Protein AF-0000000070205357 (afdb_homodimer)

Solvent-accessible surface area (backbone atoms only — not comparable to full-atom values): 42294 Å² total; per-residue (Å²): 128,81,68,62,71,69,51,49,53,54,52,51,48,58,74,44,39,67,60,43,33,73,62,55,82,49,47,62,53,30,38,43,30,28,28,77,50,29,61,72,49,72,34,50,72,67,51,38,53,50,56,66,66,51,91,62,54,57,46,55,46,28,45,51,50,53,55,54,43,72,71,39,74,90,61,45,64,56,55,50,38,51,21,22,47,76,59,64,29,55,73,57,25,59,71,41,44,67,52,50,48,48,46,49,51,46,44,53,56,55,59,53,46,63,68,68,62,79,52,68,73,89,44,71,68,51,46,56,50,51,71,67,52,74,55,45,57,36,66,63,83,35,68,67,47,40,49,55,69,65,33,62,82,55,19,52,66,51,35,47,66,53,27,19,48,28,40,36,38,43,39,40,59,44,80,56,100,51,75,63,46,64,30,48,65,54,42,49,53,48,47,50,52,51,44,41,53,46,28,30,50,74,44,82,46,69,50,41,34,35,69,48,46,53,52,51,51,50,50,57,44,66,36,73,70,39,58,72,27,40,34,41,36,39,37,42,36,25,46,26,55,70,35,26,38,39,19,26,44,98,41,67,39,46,44,32,53,59,49,55,52,55,20,37,92,70,10,57,53,46,53,99,26,47,36,40,37,38,39,44,34,32,30,68,92,68,88,70,68,73,84,69,63,60,33,34,23,48,36,64,46,54,48,73,46,46,55,25,30,36,37,35,33,39,45,45,53,85,42,60,53,66,56,42,68,85,71,13,43,51,56,59,52,33,45,50,49,39,49,25,69,37,27,39,79,38,34,51,69,60,42,49,23,49,29,21,30,31,44,43,60,39,62,52,96,83,45,61,45,54,46,28,30,36,37,37,32,18,35,42,44,40,50,48,51,37,15,53,56,48,50,81,81,68,73,78,77,73,63,72,76,70,85,64,86,126,127,82,68,62,72,68,51,48,54,54,53,50,47,58,75,42,39,67,61,44,34,73,61,54,80,49,48,61,54,29,38,43,31,28,29,76,49,29,60,72,50,71,32,50,73,67,52,39,52,53,56,66,64,49,91,62,53,59,46,56,47,28,47,52,50,54,55,56,44,72,72,41,74,89,61,43,63,55,54,50,37,49,22,21,48,78,57,65,30,54,73,57,25,59,72,39,42,66,54,46,43,48,46,49,51,46,42,54,56,54,58,51,48,64,68,69,63,81,53,69,71,89,43,70,68,51,47,58,50,52,70,67,54,72,55,45,55,36,65,63,75,36,68,66,46,39,50,53,69,65,33,64,83,55,20,52,67,51,35,45,68,52,26,18,47,29,41,37,39,42,39,39,57,42,79,56,99,51,75,64,47,65,29,48,65,53,41,49,52,49,46,50,54,50,45,42,55,46,27,29,50,74,44,80,46,68,49,41,35,35,69,49,47,52,51,51,50,50,51,57,44,66,36,72,72,39,59,71,26,39,34,40,38,40,37,40,36,26,47,29,58,67,35,26,39,37,21,27,44,99,40,67,41,46,46,30,54,58,49,54,50,55,21,39,91,71,10,56,52,47,52,99,26,48,37,40,36,38,39,44,30,33,28,68,92,67,87,70,70,72,80,72,62,57,33,30,23,43,37,65,50,55,48,71,46,47,55,25,30,35,38,36,33,40,38,46,51,84,42,58,52,67,58,42,67,84,70,14,44,50,57,60,52,34,45,50,49,39,49,24,70,35,27,41,79,38,34,52,69,60,42,48,23,49,27,19,30,30,44,42,61,40,61,52,95,85,44,62,44,52,49,30,32,35,38,35,32,18,35,42,45,40,50,48,53,37,14,53,53,49,49,81,81,72,73,82,78,75,65,75,76,66,89,65,84,126

Sequence (812 aa):
MHKHMDEGWKKDLSTNFSIIVKHVDDPDAVAEYLHYDCNPPVFTEEDVQWMKALDESTKNKTRKLLHKLTFKPNYPLVALYNAFKESGNTALRKCLVPHVESYYKAQKKDISKPIPDNKLPMTDQTWKEFHQVDAVTCQIDSAGLLKTYEDTNHNYKMTKETRGRAVIINNANFEEQKKRRHGSEKDVELLKKTLTQLHFDVKVYEDLTAVDIRKTLSEESQSDDLKSAECFILVVMSHGVISGINGTKDEVVKFDEFAKIFNPTKCTALKDKPKLFFFQSCRQKGEQGMDTSMEQRGRIQGVENNKDFLFSFATVEGFQSMCFDDTGAWFIQALCWVLKYDAHRLHILDMLTKVNALVSGMEEEGKSCYFVPECRGSLVKNVYFFPGVRGEPSSPLKNEKNGAVLMHKHMDEGWKKDLSTNFSIIVKHVDDPDAVAEYLHYDCNPPVFTEEDVQWMKALDESTKNKTRKLLHKLTFKPNYPLVALYNAFKESGNTALRKCLVPHVESYYKAQKKDISKPIPDNKLPMTDQTWKEFHQVDAVTCQIDSAGLLKTYEDTNHNYKMTKETRGRAVIINNANFEEQKKRRHGSEKDVELLKKTLTQLHFDVKVYEDLTAVDIRKTLSEESQSDDLKSAECFILVVMSHGVISGINGTKDEVVKFDEFAKIFNPTKCTALKDKPKLFFFQSCRQKGEQGMDTSMEQRGRIQGVENNKDFLFSFATVEGFQSMCFDDTGAWFIQALCWVLKYDAHRLHILDMLTKVNALVSGMEEEGKSCYFVPECRGSLVKNVYFFPGVRGEPSSPLKNEKNGAVL

pLDDT: mean 74.98, std 20.88, range [20.11, 98.56]

Foldseek 3Di:
DVPPLFCVLVVLCVVCVVVQLVQPDDVLLLQCCLPVFFVPRQAHPVRSVVLVPDPDDSSVSSNVSSVSSSPTGDRCLLSSLQSCLVSVVQVSNVSCLVVLVVSVVVVVVVLVPPPPPLADDPDPVVLVVLLVDFFDFARCSDPVNVCVQPCVVFEFHQFAQAQEAEEEEEEQAADDPDDGDAPQVSLVSSVVRLVVLLRHDYYYHYQFALVRVLVVLLCVLPDPRLLPHQEYEYEYAAAAAQQAHGGSYRDGDGLLSNLQSNACVNRVSQVVHAYEYEYHHFHDDPVPDDDPCNPHHRPVPPRDRQARYKYKYADDHPHGQDQDSHRGGLLSSLLSSLSRYPLNPDFDVVSLVSSQSHQQPDDDPNRRPPGGMDMDGRYPHTYRSNRRRHHRRRPNPPPVPPNDPD/DVPVLFCVLVVLCVVCVVVQLVQPDDLLLLQCCLPVFFVPRQAHPVRSVVLVPDPDDSSVSSNVSSVSSSPTGDNCLLSSLVSCLVSVVVVSNVSCLVVLVVSVVVVVVVLVPPPPPLADDPDPVVLVVLLVDFFDFARCSDPVNVCVQPCVVFEFHQFALAQEAEEEEEEQAADDPDDGDAPQVSLVSSVVRLVVLLRHDYYYHYQFALVRVLVVLLCVLPDPRLLPHQEYEYEYAAAAAQQAHGGSYRDGDGPLSNLQSNQCVNRVSQVVHAYEYEYHHFHDDPVPDDDPCNPHHCPVPPRDRQARYKYKYFDHHPHGQDQDSHRGGLLSSLLSSLSRYPLNPDFDVVSLVSSQSHQQPDDDPNRRPPDGMDMDGRYPHTYRSNRRRHHDDRPDDPPVPDPDPD

Structure (mmCIF, N/CA/C/O backbone):
data_AF-0000000070205357-model_v1
#
loop_
_entity.id
_entity.type
_entity.pdbx_description
1 polymer Caspase-7
#
loop_
_atom_site.group_PDB
_atom_site.id
_atom_site.type_symbol
_atom_site.label_atom_id
_atom_site.label_alt_id
_atom_site.label_comp_id
_atom_site.label_asym_id
_atom_site.label_entity_id
_atom_site.label_seq_id
_atom_site.pdbx_PDB_ins_code
_atom_site.Cartn_x
_atom_site.Cartn_y
_atom_site.Cartn_z
_atom_site.occupancy
_atom_site.B_iso_or_equiv
_atom_site.auth_seq_id
_atom_site.auth_comp_id
_atom_site.auth_asym_id
_atom_site.auth_atom_id
_atom_site.pdbx_PDB_model_num
ATOM 1 N N . MET A 1 1 ? 32.25 -8.961 -17.75 1 21.16 1 MET A N 1
ATOM 2 C CA . MET A 1 1 ? 32.688 -8.648 -16.375 1 21.16 1 MET A CA 1
ATOM 3 C C . MET A 1 1 ? 31.766 -9.32 -15.359 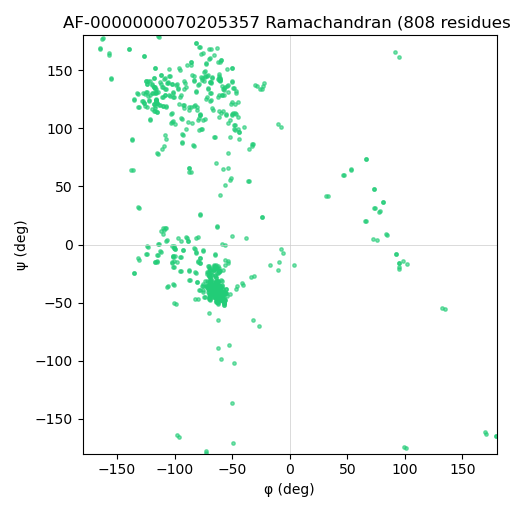1 21.16 1 MET A C 1
ATOM 5 O O . MET A 1 1 ? 31.922 -9.102 -14.156 1 21.16 1 MET A O 1
ATOM 9 N N . HIS A 1 2 ? 30.641 -9.844 -15.781 1 28.58 2 HIS A N 1
ATOM 10 C CA . HIS A 1 2 ? 29.672 -10.664 -15.055 1 28.58 2 HIS A CA 1
ATOM 11 C C . HIS A 1 2 ? 30.312 -11.961 -14.57 1 28.58 2 HIS A C 1
ATOM 13 O O . HIS A 1 2 ? 29.672 -12.734 -13.852 1 28.58 2 HIS A O 1
ATOM 19 N N . LYS A 1 3 ? 31.438 -12.422 -15.203 1 31.56 3 LYS A N 1
ATOM 20 C CA . LYS A 1 3 ? 32.125 -13.711 -15.203 1 31.56 3 LYS A CA 1
ATOM 21 C C . LYS A 1 3 ? 32.844 -13.961 -13.883 1 31.56 3 LYS A C 1
ATOM 23 O O . LYS A 1 3 ? 32.938 -15.109 -13.445 1 31.56 3 LYS A O 1
ATOM 28 N N . HIS A 1 4 ? 33.344 -13.016 -13.336 1 34.56 4 HIS A N 1
ATOM 29 C CA . HIS A 1 4 ? 34.344 -13.148 -12.281 1 34.56 4 HIS A CA 1
ATOM 30 C C . HIS A 1 4 ? 33.688 -13.281 -10.914 1 34.56 4 HIS A C 1
ATOM 32 O O . HIS A 1 4 ? 34.312 -13.68 -9.938 1 34.56 4 HIS A O 1
ATOM 38 N N . MET A 1 5 ? 32.5 -12.672 -10.727 1 39.59 5 MET A N 1
ATOM 39 C CA . MET A 1 5 ? 31.859 -12.758 -9.414 1 39.59 5 MET A CA 1
ATOM 40 C C . MET A 1 5 ? 31.406 -14.188 -9.133 1 39.59 5 MET A C 1
ATOM 42 O O . MET A 1 5 ? 31.172 -14.555 -7.977 1 39.59 5 MET A O 1
ATOM 46 N N . ASP A 1 6 ? 31.203 -14.969 -10.195 1 46.25 6 ASP A N 1
ATOM 47 C CA . ASP A 1 6 ? 30.75 -16.359 -10.297 1 46.25 6 ASP A CA 1
ATOM 48 C C . ASP A 1 6 ? 31.797 -17.312 -9.719 1 46.25 6 ASP A C 1
ATOM 50 O O . ASP A 1 6 ? 31.453 -18.406 -9.281 1 46.25 6 ASP A O 1
ATOM 54 N N . GLU A 1 7 ? 33 -16.828 -9.773 1 54.47 7 GLU A N 1
ATOM 55 C CA . GLU A 1 7 ? 34 -17.812 -9.375 1 54.47 7 GLU A CA 1
ATOM 56 C C . GLU A 1 7 ? 34.438 -17.594 -7.934 1 54.47 7 GLU A C 1
ATOM 58 O O . GLU A 1 7 ? 35.094 -18.453 -7.344 1 54.47 7 GLU A O 1
ATOM 63 N N . GLY A 1 8 ? 34.031 -16.5 -7.375 1 59.84 8 GLY A N 1
ATOM 64 C CA . GLY A 1 8 ? 34.5 -16.188 -6.035 1 59.84 8 GLY A CA 1
ATOM 65 C C . GLY A 1 8 ? 33.938 -17.109 -4.973 1 59.84 8 GLY A C 1
ATOM 66 O O . GLY A 1 8 ? 34.625 -17.453 -4.012 1 59.84 8 GLY A O 1
ATOM 67 N N . TRP A 1 9 ? 32.812 -17.578 -5.27 1 65.81 9 TRP A N 1
ATOM 68 C CA . TRP A 1 9 ? 32.219 -18.453 -4.273 1 65.81 9 TRP A CA 1
ATOM 69 C C . TRP A 1 9 ? 32.938 -19.797 -4.223 1 65.81 9 TRP A C 1
ATOM 71 O O . TRP A 1 9 ? 32.906 -20.469 -3.193 1 65.81 9 TRP A O 1
ATOM 81 N N . LYS A 1 10 ? 33.5 -20.078 -5.293 1 72.56 10 LYS A N 1
ATOM 82 C CA . LYS A 1 10 ? 34.281 -21.328 -5.301 1 72.56 10 LYS A CA 1
ATOM 83 C C . LYS A 1 10 ? 35.438 -21.25 -4.328 1 72.56 10 LYS A C 1
ATOM 85 O O . LYS A 1 10 ? 35.75 -22.234 -3.656 1 72.56 10 LYS A O 1
ATOM 90 N N . LYS A 1 11 ? 36 -20.047 -4.309 1 73.06 11 LYS A N 1
ATOM 91 C CA . LYS A 1 11 ? 37.062 -19.828 -3.34 1 73.06 11 LYS A CA 1
ATOM 92 C C . LYS A 1 11 ? 36.531 -19.891 -1.91 1 73.06 11 LYS A C 1
ATOM 94 O O . LYS A 1 11 ? 37.188 -20.453 -1.022 1 73.06 11 LYS A O 1
ATOM 99 N N . ASP A 1 12 ? 35.375 -19.391 -1.748 1 75.12 12 ASP A N 1
ATOM 100 C CA . ASP A 1 12 ? 34.75 -19.422 -0.431 1 75.12 12 ASP A CA 1
ATOM 101 C C . ASP A 1 12 ? 34.438 -20.844 0.011 1 75.12 12 ASP A C 1
ATOM 103 O O . ASP A 1 12 ? 34.656 -21.203 1.173 1 75.12 12 ASP A O 1
ATOM 107 N N . LEU A 1 13 ? 33.969 -21.609 -0.933 1 78.81 13 LEU A N 1
ATOM 108 C CA . LEU A 1 13 ? 33.719 -23.016 -0.648 1 78.81 13 LEU A CA 1
ATOM 109 C C . LEU A 1 13 ? 35 -23.781 -0.384 1 78.81 13 LEU A C 1
ATOM 111 O O . LEU A 1 13 ? 35.062 -24.609 0.527 1 78.81 13 LEU A O 1
ATOM 115 N N . SER A 1 14 ? 36.031 -23.391 -1.154 1 76.44 14 SER A N 1
ATOM 116 C CA . SER A 1 14 ? 37.312 -24.047 -1.022 1 76.44 14 SER A CA 1
ATOM 117 C C . SER A 1 14 ? 37.969 -23.766 0.335 1 76.44 14 SER A C 1
ATOM 119 O O . SER A 1 14 ? 38.531 -24.656 0.958 1 76.44 14 SER A O 1
ATOM 121 N N . THR A 1 15 ? 37.75 -22.547 0.776 1 76.75 15 THR A N 1
ATOM 122 C CA . THR A 1 15 ? 38.344 -22.141 2.047 1 76.75 15 THR A CA 1
ATOM 123 C C . THR A 1 15 ? 37.656 -22.859 3.211 1 76.75 15 THR A C 1
ATOM 125 O O . THR A 1 15 ? 38.281 -23.078 4.258 1 76.75 15 THR A O 1
ATOM 128 N N . ASN A 1 16 ? 36.469 -23.281 3.014 1 79.69 16 ASN A N 1
ATOM 129 C CA . ASN A 1 16 ? 35.688 -23.922 4.09 1 79.69 16 ASN A CA 1
ATOM 130 C C . ASN A 1 16 ? 35.5 -25.406 3.828 1 79.69 16 ASN A C 1
ATOM 132 O O . ASN A 1 16 ? 34.75 -26.062 4.562 1 79.69 16 ASN A O 1
ATOM 136 N N . PHE A 1 17 ? 36.188 -25.906 2.834 1 81.19 17 PHE A N 1
ATOM 137 C CA . PHE A 1 17 ? 35.969 -27.266 2.355 1 81.19 17 PHE A CA 1
ATOM 138 C C . PHE A 1 17 ? 36.281 -28.281 3.445 1 81.19 17 PHE A C 1
ATOM 140 O O . PHE A 1 17 ? 35.469 -29.141 3.76 1 81.19 17 PHE A O 1
ATOM 147 N N . SER A 1 18 ? 37.438 -28.109 4.062 1 79.06 18 SER A N 1
ATOM 148 C CA . SER A 1 18 ? 37.906 -29.078 5.047 1 79.06 18 SER A CA 1
ATOM 149 C C . SER A 1 18 ? 37 -29.094 6.27 1 79.06 18 SER A C 1
ATOM 151 O O . SER A 1 18 ? 36.688 -30.172 6.805 1 79.06 18 SER A O 1
ATOM 153 N N . ILE A 1 19 ? 36.562 -27.953 6.637 1 80.62 19 ILE A N 1
ATOM 154 C CA . ILE A 1 19 ? 35.75 -27.875 7.828 1 80.62 19 ILE A CA 1
ATOM 155 C C . ILE A 1 19 ? 34.375 -28.469 7.543 1 80.62 19 ILE A C 1
ATOM 157 O O . ILE A 1 19 ? 33.781 -29.156 8.391 1 80.62 19 ILE A O 1
ATOM 161 N N . ILE A 1 20 ? 33.875 -28.297 6.414 1 86.62 20 ILE A N 1
ATOM 162 C CA . ILE A 1 20 ? 32.562 -28.812 6.039 1 86.62 20 ILE A CA 1
ATOM 163 C C . ILE A 1 20 ? 32.625 -30.344 5.938 1 86.62 20 ILE A C 1
ATOM 165 O O . ILE A 1 20 ? 31.766 -31.047 6.484 1 86.62 20 ILE A O 1
ATOM 169 N N . VAL A 1 21 ? 33.656 -30.828 5.348 1 85.75 21 VAL A N 1
ATOM 170 C CA . VAL A 1 21 ? 33.812 -32.281 5.156 1 85.75 21 VAL A CA 1
ATOM 171 C C . VAL A 1 21 ? 33.938 -32.969 6.512 1 85.75 21 VAL A C 1
ATOM 173 O O . VAL A 1 21 ? 33.375 -34.031 6.711 1 85.75 21 VAL A O 1
ATOM 176 N N . LYS A 1 22 ? 34.531 -32.281 7.445 1 81.5 22 LYS A N 1
ATOM 177 C CA . LYS A 1 22 ? 34.844 -32.906 8.742 1 81.5 22 LYS A CA 1
ATOM 178 C C . LYS A 1 22 ? 33.594 -32.875 9.648 1 81.5 22 LYS A C 1
ATOM 180 O O . LYS A 1 22 ? 33.438 -33.719 10.516 1 81.5 22 LYS A O 1
ATOM 185 N N . HIS A 1 23 ? 32.656 -31.922 9.375 1 82.06 23 HIS A N 1
ATOM 186 C CA . HIS A 1 23 ? 31.719 -31.672 10.445 1 82.06 23 HIS A CA 1
ATOM 187 C C . HIS A 1 23 ? 30.281 -31.859 9.969 1 82.06 23 HIS A C 1
ATOM 189 O O . HIS A 1 23 ? 29.344 -31.781 10.758 1 82.06 23 HIS A O 1
ATOM 195 N N . VAL A 1 24 ? 30.062 -32.188 8.688 1 87.25 24 VAL A N 1
ATOM 196 C CA . VAL A 1 24 ? 28.703 -32.406 8.227 1 87.25 24 VAL A CA 1
ATOM 197 C C . VAL A 1 24 ? 28.172 -33.719 8.789 1 87.25 24 VAL A C 1
ATOM 199 O O . VAL A 1 24 ? 28.828 -34.75 8.703 1 87.25 24 VAL A O 1
ATOM 202 N N . ASP A 1 25 ? 27.047 -33.719 9.422 1 81.75 25 ASP A N 1
ATOM 203 C CA . ASP A 1 25 ? 26.484 -34.906 10.055 1 81.75 25 ASP A CA 1
ATOM 204 C C . ASP A 1 25 ? 25.766 -35.75 9.039 1 81.75 25 ASP A C 1
ATOM 206 O O . ASP A 1 25 ? 25.922 -37 9.031 1 81.75 25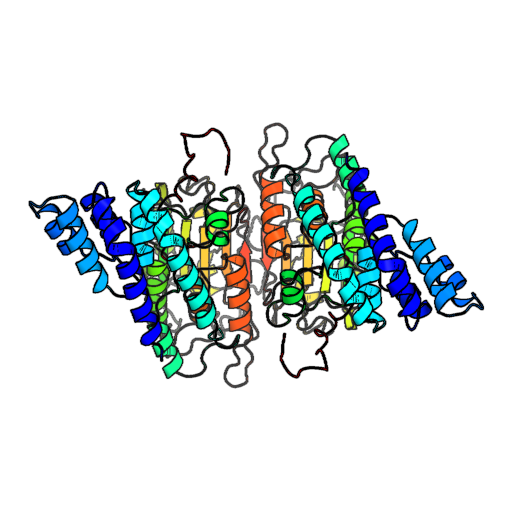 ASP A O 1
ATOM 210 N N . ASP A 1 26 ? 24.969 -35.25 8.227 1 85.31 26 ASP A N 1
ATOM 211 C CA . ASP A 1 26 ? 24.125 -36 7.293 1 85.31 26 ASP A CA 1
ATOM 212 C C . ASP A 1 26 ? 24.125 -35.344 5.91 1 85.31 26 ASP A C 1
ATOM 214 O O . ASP A 1 26 ? 23.25 -34.531 5.598 1 85.31 26 ASP A O 1
ATOM 218 N N . PRO A 1 27 ? 25.125 -35.844 5.121 1 90.88 27 PRO A N 1
ATOM 219 C CA . PRO A 1 27 ? 25.203 -35.25 3.779 1 90.88 27 PRO A CA 1
ATOM 220 C C . PRO A 1 27 ? 23.969 -35.562 2.938 1 90.88 27 PRO A C 1
ATOM 222 O O . PRO A 1 27 ? 23.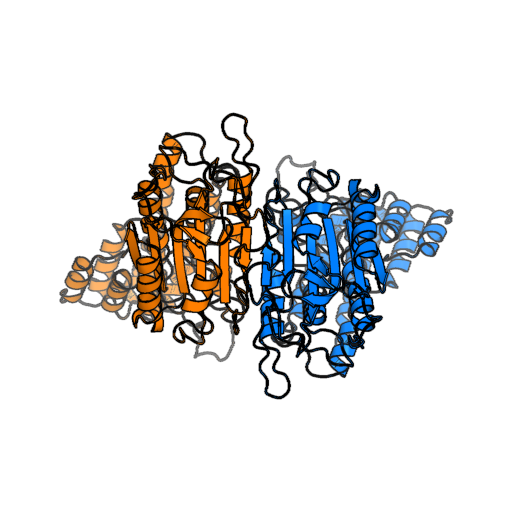609 -34.781 2.039 1 90.88 27 PRO A O 1
ATOM 225 N N . ASP A 1 28 ? 23.281 -36.719 3.248 1 87.94 28 ASP A N 1
ATOM 226 C CA . ASP A 1 28 ? 22.078 -37.062 2.504 1 87.94 28 ASP A CA 1
ATOM 227 C C . ASP A 1 28 ? 20.953 -36.031 2.781 1 87.94 28 ASP A C 1
ATOM 229 O O . ASP A 1 28 ? 20.25 -35.625 1.865 1 87.94 28 ASP A O 1
ATOM 233 N N . ALA A 1 29 ? 20.906 -35.688 3.986 1 86.25 29 ALA A N 1
ATOM 234 C CA . ALA A 1 29 ? 19.906 -34.688 4.352 1 86.25 29 ALA A CA 1
ATOM 235 C C . ALA A 1 29 ? 20.203 -33.344 3.682 1 86.25 29 ALA A C 1
ATOM 237 O O . ALA A 1 29 ? 19.281 -32.625 3.256 1 86.25 29 ALA A O 1
ATOM 238 N N . VAL A 1 30 ? 21.484 -33.031 3.621 1 89.88 30 VAL A N 1
ATOM 239 C CA . VAL A 1 30 ? 21.891 -31.812 2.951 1 89.88 30 VAL A CA 1
ATOM 240 C C . VAL A 1 30 ? 21.516 -31.875 1.472 1 89.88 30 VAL A C 1
ATOM 242 O O . VAL A 1 30 ? 20.938 -30.938 0.926 1 89.88 30 VAL A O 1
ATOM 245 N N . ALA A 1 31 ? 21.781 -33 0.856 1 88.62 31 ALA A N 1
ATOM 246 C CA . ALA A 1 31 ? 21.453 -33.188 -0.556 1 88.62 31 ALA A CA 1
ATOM 247 C C . ALA A 1 31 ? 19.953 -33.125 -0.792 1 88.62 31 ALA A C 1
ATOM 249 O O . ALA A 1 31 ? 19.5 -32.531 -1.786 1 88.62 31 ALA A O 1
ATOM 250 N N . GLU A 1 32 ? 19.25 -33.688 0.091 1 83.69 32 GLU A N 1
ATOM 251 C CA . GLU A 1 32 ? 17.797 -33.656 -0.007 1 83.69 32 GLU A CA 1
ATOM 252 C C . GLU A 1 32 ? 17.281 -32.219 0.05 1 83.69 32 GLU A C 1
ATOM 254 O O . GLU A 1 32 ? 16.422 -31.828 -0.74 1 83.69 32 GLU A O 1
ATOM 259 N N . TYR A 1 33 ? 17.891 -31.594 0.942 1 81.56 33 TYR A N 1
ATOM 260 C CA . TYR A 1 33 ? 17.484 -30.188 1.049 1 81.56 33 TYR A CA 1
ATOM 261 C C . TYR A 1 33 ? 17.797 -29.438 -0.238 1 81.56 33 TYR A C 1
ATOM 263 O O . TYR A 1 33 ? 16.969 -28.641 -0.714 1 81.56 33 TYR A O 1
ATOM 271 N N . LEU A 1 34 ? 18.922 -29.609 -0.783 1 82.44 34 LEU A N 1
ATOM 272 C CA . LEU A 1 34 ? 19.391 -28.906 -1.968 1 82.44 34 LEU A CA 1
ATOM 273 C C . LEU A 1 34 ? 18.516 -29.219 -3.178 1 82.44 34 LEU A C 1
ATOM 275 O O . LEU A 1 34 ? 18.516 -28.469 -4.16 1 82.44 34 LEU A O 1
ATOM 279 N N . HIS A 1 35 ? 17.828 -30.328 -3.004 1 79.62 35 HIS A N 1
ATOM 280 C CA . HIS A 1 35 ? 16.938 -30.688 -4.09 1 79.62 35 HIS A CA 1
ATOM 281 C C . HIS A 1 35 ? 15.492 -30.297 -3.762 1 79.62 35 HIS A C 1
ATOM 283 O O . HIS A 1 35 ? 14.836 -29.625 -4.559 1 79.62 35 HIS A O 1
ATOM 289 N N . TYR A 1 36 ? 15.07 -30.688 -2.633 1 70.25 36 TYR A N 1
ATOM 290 C CA . TYR A 1 36 ? 13.641 -30.625 -2.334 1 70.25 36 TYR A CA 1
ATOM 291 C C . TYR A 1 36 ? 13.273 -29.25 -1.768 1 70.25 36 TYR A C 1
ATOM 293 O O . TYR A 1 36 ? 12.148 -28.797 -1.93 1 70.25 36 TYR A O 1
ATOM 301 N N . ASP A 1 37 ? 14.383 -28.672 -1.233 1 62.94 37 ASP A N 1
ATOM 302 C CA . ASP A 1 37 ? 14.039 -27.469 -0.479 1 62.94 37 ASP A CA 1
ATOM 303 C C . ASP A 1 37 ? 14.617 -26.219 -1.145 1 62.94 37 ASP A C 1
ATOM 305 O O . ASP A 1 37 ? 14.484 -25.109 -0.62 1 62.94 37 ASP A O 1
ATOM 309 N N . CYS A 1 38 ? 15.43 -26.438 -2.119 1 62.28 38 CYS A N 1
ATOM 310 C CA . CYS A 1 38 ? 15.977 -25.328 -2.889 1 62.28 38 CYS A CA 1
ATOM 311 C C . CYS A 1 38 ? 15.188 -25.109 -4.176 1 62.28 38 CYS A C 1
ATOM 313 O O . CYS A 1 38 ? 14.742 -26.062 -4.801 1 62.28 38 CYS A O 1
ATOM 315 N N . ASN A 1 39 ? 14.867 -23.906 -4.488 1 49.5 39 ASN A N 1
ATOM 316 C CA . ASN A 1 39 ? 14.164 -23.609 -5.727 1 49.5 39 ASN A CA 1
ATOM 317 C C . ASN A 1 39 ? 14.836 -22.453 -6.484 1 49.5 39 ASN A C 1
ATOM 319 O O . ASN A 1 39 ? 14.836 -21.312 -6.02 1 49.5 39 ASN A O 1
ATOM 323 N N . PRO A 1 40 ? 15.305 -22.766 -7.672 1 56.47 40 PRO A N 1
ATOM 324 C CA . PRO A 1 40 ? 15.375 -24.094 -8.281 1 56.47 40 PRO A CA 1
ATOM 325 C C . PRO A 1 40 ? 16.266 -25.062 -7.492 1 56.47 40 PRO A C 1
ATOM 327 O O . PRO A 1 40 ? 17.125 -24.625 -6.73 1 56.47 40 PRO A O 1
ATOM 330 N N . PRO A 1 41 ? 15.875 -26.266 -7.805 1 69.75 41 PRO A N 1
ATOM 331 C CA . PRO A 1 41 ? 16.719 -27.234 -7.113 1 69.75 41 PRO A CA 1
ATOM 332 C C . PRO A 1 41 ? 18.203 -27.125 -7.512 1 69.75 41 PRO A C 1
ATOM 334 O O . PRO A 1 41 ? 18.5 -26.969 -8.695 1 69.75 41 PRO A O 1
ATOM 337 N N . VAL A 1 42 ? 18.984 -27.031 -6.555 1 78.31 42 VAL A N 1
ATOM 338 C CA . VAL A 1 42 ? 20.422 -27.031 -6.801 1 78.31 42 VAL A CA 1
ATOM 339 C C . VAL A 1 42 ? 20.875 -28.422 -7.234 1 78.31 42 VAL A C 1
ATOM 341 O O . VAL A 1 42 ? 21.656 -28.562 -8.172 1 78.31 42 VAL A O 1
ATOM 344 N N . PHE A 1 43 ? 20.25 -29.422 -6.578 1 84.31 43 PHE A N 1
ATOM 345 C CA . PHE A 1 43 ? 20.516 -30.812 -6.945 1 84.31 43 PHE A CA 1
ATOM 346 C C . PHE A 1 43 ? 19.328 -31.406 -7.707 1 84.31 43 PHE A C 1
ATOM 348 O O . PHE A 1 43 ? 18.172 -31.078 -7.418 1 84.31 43 PHE A O 1
ATOM 355 N N . THR A 1 44 ? 19.594 -32.156 -8.727 1 80.31 44 THR A N 1
ATOM 356 C CA . THR A 1 44 ? 18.547 -32.906 -9.406 1 80.31 44 THR A CA 1
ATOM 357 C C . THR A 1 44 ? 18.141 -34.125 -8.578 1 80.31 44 THR A C 1
ATOM 359 O O . THR A 1 44 ? 18.844 -34.5 -7.629 1 80.31 44 THR A O 1
ATOM 362 N N . GLU A 1 45 ? 16.969 -34.625 -9.023 1 80.94 45 GLU A N 1
ATOM 363 C CA . GLU A 1 45 ? 16.547 -35.844 -8.375 1 80.94 45 GLU A CA 1
ATOM 364 C C . GLU A 1 45 ? 17.594 -36.938 -8.562 1 80.94 45 GLU A C 1
ATOM 366 O O . GLU A 1 45 ? 17.812 -37.75 -7.66 1 80.94 45 GLU A O 1
ATOM 371 N N . GLU A 1 46 ? 18.188 -36.906 -9.703 1 81.12 46 GLU A N 1
ATOM 372 C CA . GLU A 1 46 ? 19.234 -37.875 -9.984 1 81.12 46 GLU A CA 1
ATOM 373 C C . GLU A 1 46 ? 20.438 -37.688 -9.062 1 81.12 46 GLU A C 1
ATOM 375 O O . GLU A 1 46 ? 21.047 -38.656 -8.617 1 81.12 46 GLU A O 1
ATOM 380 N N . ASP A 1 47 ? 20.672 -36.5 -8.758 1 86.06 47 ASP A N 1
ATOM 381 C CA . ASP A 1 47 ? 21.781 -36.188 -7.855 1 86.06 47 ASP A CA 1
ATOM 382 C C . ASP A 1 47 ? 21.5 -36.719 -6.457 1 86.06 47 ASP A C 1
ATOM 384 O O . ASP A 1 47 ? 22.391 -37.312 -5.828 1 86.06 47 ASP A O 1
ATOM 388 N N . VAL A 1 48 ? 20.312 -36.594 -6.039 1 87.56 48 VAL A N 1
ATOM 389 C CA . VAL A 1 48 ? 19.938 -37.031 -4.699 1 87.56 48 VAL A CA 1
ATOM 390 C C . VAL A 1 48 ? 19.969 -38.562 -4.617 1 87.56 48 VAL A C 1
ATOM 392 O O . VAL A 1 48 ? 20.516 -39.125 -3.666 1 87.56 48 VAL A O 1
ATOM 395 N N . GLN A 1 49 ? 19.406 -39.219 -5.641 1 85 49 GLN A N 1
ATOM 396 C CA . GLN A 1 49 ? 19.406 -40.656 -5.676 1 85 49 GLN A CA 1
ATOM 397 C C . GLN A 1 49 ? 20.844 -41.219 -5.742 1 85 49 GLN A C 1
ATOM 399 O O . GLN A 1 49 ? 21.172 -42.219 -5.098 1 85 49 GLN A O 1
ATOM 404 N N . TRP A 1 50 ? 21.594 -40.562 -6.523 1 84 50 TRP A N 1
ATOM 405 C CA . TRP A 1 50 ? 23.016 -40.938 -6.637 1 84 50 TRP A CA 1
ATOM 406 C C . TRP A 1 50 ? 23.719 -40.812 -5.285 1 84 50 TRP A C 1
ATOM 408 O O . TRP A 1 50 ? 24.453 -41.719 -4.883 1 84 50 TRP A O 1
ATOM 418 N N . MET A 1 51 ? 23.484 -39.75 -4.562 1 87 51 MET A N 1
ATOM 419 C CA . MET A 1 51 ? 24.094 -39.531 -3.254 1 87 51 MET A CA 1
ATOM 420 C C . MET A 1 51 ? 23.656 -40.594 -2.256 1 87 51 MET A C 1
ATOM 422 O O . MET A 1 51 ? 24.484 -41.125 -1.518 1 87 51 MET A O 1
ATOM 426 N N . LYS A 1 52 ? 22.406 -40.906 -2.271 1 87.56 52 LYS A N 1
ATOM 427 C CA . LYS A 1 52 ? 21.844 -41.875 -1.335 1 87.56 52 LYS A CA 1
ATOM 428 C C . LYS A 1 52 ? 22.344 -43.281 -1.637 1 87.56 52 LYS A C 1
ATOM 430 O O . LYS A 1 52 ? 22.438 -44.125 -0.736 1 87.56 52 LYS A O 1
ATOM 435 N N . ALA A 1 53 ? 22.609 -43.469 -2.893 1 82.75 53 ALA A N 1
ATOM 436 C CA . ALA A 1 53 ? 23.047 -44.812 -3.322 1 82.75 53 ALA A CA 1
ATOM 437 C C . ALA A 1 53 ? 24.516 -45.031 -3.023 1 82.75 53 ALA A C 1
ATOM 439 O O . ALA A 1 53 ? 25.016 -46.156 -3.057 1 82.75 53 ALA A O 1
ATOM 440 N N . LEU A 1 54 ? 25.188 -43.875 -2.748 1 82.5 54 LEU A N 1
ATOM 441 C CA . LEU A 1 54 ? 26.609 -44 -2.471 1 82.5 54 LEU A CA 1
ATOM 442 C C . LEU A 1 54 ? 26.859 -44.75 -1.171 1 82.5 54 LEU A C 1
ATOM 444 O O . LEU A 1 54 ? 26.234 -44.469 -0.15 1 82.5 54 LEU A O 1
ATOM 448 N N . ASP A 1 55 ? 27.469 -45.875 -1.245 1 84.62 55 ASP A N 1
ATOM 449 C CA . ASP A 1 55 ? 27.906 -46.625 -0.066 1 84.62 55 ASP A CA 1
ATOM 450 C C . ASP A 1 55 ? 29.266 -46.156 0.416 1 84.62 55 ASP A C 1
ATOM 452 O O . ASP A 1 55 ? 30.281 -46.844 0.218 1 84.62 55 ASP A O 1
ATOM 456 N N . GLU A 1 56 ? 29.469 -44.844 0.86 1 84 56 GLU A N 1
ATOM 457 C CA . GLU A 1 56 ? 30.719 -44.219 1.293 1 84 56 GLU A CA 1
ATOM 458 C C . GLU A 1 56 ? 30.562 -43.594 2.676 1 84 56 GLU A C 1
ATOM 460 O O . GLU A 1 56 ? 29.453 -43.531 3.219 1 84 56 GLU A O 1
ATOM 465 N N . SER A 1 57 ? 31.641 -43.344 3.283 1 86.25 57 SER A N 1
ATOM 466 C CA . SER A 1 57 ? 31.625 -42.656 4.566 1 86.25 57 SER A CA 1
ATOM 467 C C . SER A 1 57 ? 30.984 -41.281 4.441 1 86.25 57 SER A C 1
ATOM 469 O O . SER A 1 57 ? 30.891 -40.719 3.344 1 86.25 57 SER A O 1
ATOM 471 N N . THR A 1 58 ? 30.531 -40.75 5.523 1 89.31 58 THR A N 1
ATOM 472 C CA . THR A 1 58 ? 29.922 -39.438 5.574 1 89.31 58 THR A CA 1
ATOM 473 C C . THR A 1 58 ? 30.875 -38.375 5.004 1 89.31 58 THR A C 1
ATOM 475 O O . THR A 1 58 ? 30.438 -37.5 4.262 1 89.31 58 THR A O 1
ATOM 478 N N . LYS A 1 59 ? 32.156 -38.562 5.32 1 85.75 59 LYS A N 1
ATOM 479 C CA . LYS A 1 59 ? 33.156 -37.625 4.848 1 85.75 59 LYS A CA 1
ATOM 480 C C . LYS A 1 59 ? 33.281 -37.656 3.326 1 85.75 59 LYS A C 1
ATOM 482 O O . LYS A 1 59 ? 33.312 -36.625 2.672 1 85.75 59 LYS A O 1
ATOM 487 N N . ASN A 1 60 ? 33.312 -38.875 2.814 1 86.75 60 ASN A N 1
ATOM 488 C CA . ASN A 1 60 ? 33.438 -39 1.367 1 86.75 60 ASN A CA 1
ATOM 489 C C . ASN A 1 60 ? 32.188 -38.562 0.649 1 86.75 60 ASN A C 1
ATOM 491 O O . ASN A 1 60 ? 32.25 -37.969 -0.422 1 86.75 60 ASN A O 1
ATOM 495 N N . LYS A 1 61 ? 31.016 -38.812 1.237 1 89.25 61 LYS A N 1
ATOM 496 C CA . LYS A 1 61 ? 29.75 -38.344 0.672 1 89.25 61 LYS A CA 1
ATOM 497 C C . LYS A 1 61 ? 29.719 -36.812 0.645 1 89.25 61 LYS A C 1
ATOM 499 O O . LYS A 1 61 ? 29.266 -36.219 -0.339 1 89.25 61 LYS A O 1
ATOM 504 N N . THR A 1 62 ? 30.25 -36.312 1.726 1 90.56 62 THR A N 1
ATOM 505 C CA . THR A 1 62 ? 30.266 -34.844 1.813 1 90.56 62 THR A CA 1
ATOM 506 C C . THR A 1 62 ? 31.203 -34.25 0.758 1 90.56 62 THR A C 1
ATOM 508 O O . THR A 1 62 ? 30.875 -33.25 0.133 1 90.56 62 THR A O 1
ATOM 511 N N . ARG A 1 63 ? 32.344 -34.875 0.563 1 84.88 63 ARG A N 1
ATOM 512 C CA . ARG A 1 63 ? 33.25 -34.438 -0.469 1 84.88 63 ARG A CA 1
ATOM 513 C C . ARG A 1 63 ? 32.594 -34.438 -1.843 1 84.88 63 ARG A C 1
ATOM 515 O O . ARG A 1 63 ? 32.719 -33.469 -2.605 1 84.88 63 ARG A O 1
ATOM 522 N N . LYS A 1 64 ? 31.938 -35.5 -2.09 1 85.56 64 LYS A N 1
ATOM 523 C CA . LYS A 1 64 ? 31.281 -35.625 -3.385 1 85.56 64 LYS A CA 1
ATOM 524 C C . LYS A 1 64 ? 30.156 -34.625 -3.527 1 85.56 64 LYS A C 1
ATOM 526 O O . LYS A 1 64 ? 29.938 -34.062 -4.609 1 85.56 64 LYS A O 1
ATOM 531 N N . LEU A 1 65 ? 29.438 -34.406 -2.475 1 90.38 65 LEU A N 1
ATOM 532 C CA . LEU A 1 65 ? 28.391 -33.375 -2.443 1 90.38 65 LEU A CA 1
ATOM 533 C C . LEU A 1 65 ? 28.969 -32 -2.787 1 90.38 65 LEU A C 1
ATOM 535 O O . LEU A 1 65 ? 28.438 -31.312 -3.652 1 90.38 65 LEU A O 1
ATOM 539 N N . LEU A 1 66 ? 30.062 -31.672 -2.129 1 86.75 66 LEU A N 1
ATOM 540 C CA . LEU A 1 66 ? 30.672 -30.359 -2.332 1 86.75 66 LEU A CA 1
ATOM 541 C C . LEU A 1 66 ? 31.266 -30.25 -3.732 1 86.75 66 LEU A C 1
ATOM 543 O O . LEU A 1 66 ? 31.203 -29.172 -4.355 1 86.75 66 LEU A O 1
ATOM 547 N N . HIS A 1 67 ? 31.797 -31.359 -4.184 1 80.44 67 HIS A N 1
ATOM 548 C CA . HIS A 1 67 ? 32.312 -31.391 -5.551 1 80.44 67 HIS A CA 1
ATOM 549 C C . HIS A 1 67 ? 31.188 -31.141 -6.559 1 80.44 67 HIS A C 1
ATOM 551 O O . HIS A 1 67 ? 31.359 -30.359 -7.496 1 80.44 67 HIS A O 1
ATOM 557 N N . LYS A 1 68 ? 30.094 -31.75 -6.352 1 81.75 68 LYS A N 1
ATOM 558 C CA . LYS A 1 68 ? 28.953 -31.547 -7.25 1 81.75 68 LYS A CA 1
ATOM 559 C C . LYS A 1 68 ? 28.453 -30.109 -7.188 1 81.75 68 LYS A C 1
ATOM 561 O O . LYS A 1 68 ? 28.047 -29.547 -8.211 1 81.75 68 LYS A O 1
ATOM 566 N N . LEU A 1 69 ? 28.5 -29.594 -6.039 1 82.81 69 LEU A N 1
ATOM 567 C CA . LEU A 1 69 ? 28.016 -28.219 -5.832 1 82.81 69 LEU A CA 1
ATOM 568 C C . LEU A 1 69 ? 28.875 -27.234 -6.609 1 82.81 69 LEU A C 1
ATOM 570 O O . LEU A 1 69 ? 28.375 -26.203 -7.066 1 82.81 69 LEU A O 1
ATOM 574 N N . THR A 1 70 ? 30.156 -27.5 -6.75 1 75.75 70 THR A N 1
ATOM 575 C CA . THR A 1 70 ? 31.094 -26.594 -7.43 1 75.75 70 THR A CA 1
ATOM 576 C C . THR A 1 70 ? 30.703 -26.422 -8.891 1 75.75 70 THR A C 1
ATOM 578 O O . THR A 1 70 ? 31.062 -25.422 -9.516 1 75.75 70 THR A O 1
ATOM 581 N N . PHE A 1 71 ? 29.906 -27.359 -9.359 1 71.12 71 PHE A N 1
ATOM 582 C CA . PHE A 1 71 ? 29.547 -27.297 -10.773 1 71.12 71 PHE A CA 1
ATOM 583 C C . PHE A 1 71 ? 28.141 -26.734 -10.938 1 71.12 71 PHE A C 1
ATOM 585 O O . PHE A 1 71 ? 27.641 -26.609 -12.062 1 71.12 71 PHE A O 1
ATOM 592 N N . LYS A 1 72 ? 27.562 -26.453 -9.875 1 72.56 72 LYS A N 1
ATOM 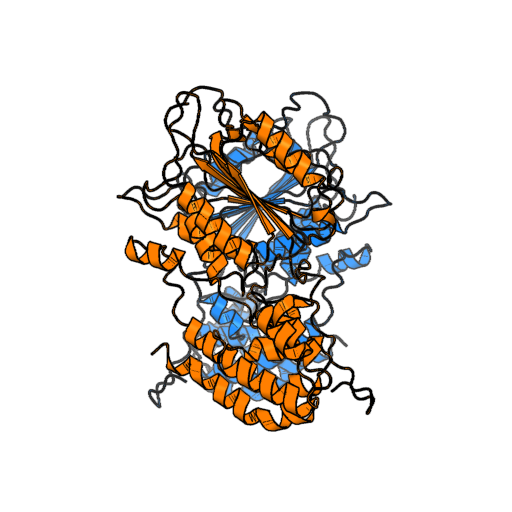593 C CA . LYS A 1 72 ? 26.203 -25.922 -9.969 1 72.56 72 LYS A CA 1
ATOM 594 C C . LYS A 1 72 ? 26.219 -24.406 -10.203 1 72.56 72 LYS A C 1
ATOM 596 O O . LYS A 1 72 ? 27.141 -23.719 -9.75 1 72.56 72 LYS A O 1
ATOM 601 N N . PRO A 1 73 ? 25.25 -24 -10.945 1 62.31 73 PRO A N 1
ATOM 602 C CA . PRO A 1 73 ? 25.188 -22.562 -11.227 1 62.31 73 PRO A CA 1
ATOM 603 C C . PRO A 1 73 ? 24.609 -21.75 -10.062 1 62.31 73 PRO A C 1
ATOM 605 O O . PRO A 1 73 ? 24.141 -22.328 -9.078 1 62.31 73 PRO A O 1
ATOM 608 N N . ASN A 1 74 ? 24.672 -20.328 -10.07 1 52.06 74 ASN A N 1
ATOM 609 C CA . ASN A 1 74 ? 23.922 -19.328 -9.32 1 52.06 74 ASN A CA 1
ATOM 610 C C . ASN A 1 74 ? 24.359 -19.266 -7.855 1 52.06 74 ASN A C 1
ATOM 612 O O . ASN A 1 74 ? 23.547 -19.047 -6.965 1 52.06 74 ASN A O 1
ATOM 616 N N . TYR A 1 75 ? 25.594 -19.516 -7.457 1 56.5 75 TYR A N 1
ATOM 617 C CA . TYR A 1 75 ? 26.172 -19.391 -6.125 1 56.5 75 TYR A CA 1
ATOM 618 C C . TYR A 1 75 ? 25.562 -20.391 -5.156 1 56.5 75 TYR A C 1
ATOM 620 O O . TYR A 1 75 ? 24.719 -20.016 -4.328 1 56.5 75 TYR A O 1
ATOM 628 N N . PRO A 1 76 ? 25.891 -21.609 -5.27 1 69.69 76 PRO A N 1
ATOM 629 C CA . PRO A 1 76 ? 25.297 -22.656 -4.453 1 69.69 76 PRO A CA 1
ATOM 630 C C . PRO A 1 76 ? 25.625 -22.531 -2.969 1 69.69 76 PRO A C 1
ATOM 632 O O . PRO A 1 76 ? 25 -23.172 -2.131 1 69.69 76 PRO A O 1
ATOM 635 N N . LEU A 1 77 ? 26.562 -21.578 -2.631 1 74.25 77 LEU A N 1
ATOM 636 C CA . LEU A 1 77 ? 26.969 -21.438 -1.239 1 74.25 77 LEU A CA 1
ATOM 637 C C . LEU A 1 77 ? 25.797 -20.984 -0.373 1 74.25 77 LEU A C 1
ATOM 639 O O . LEU A 1 77 ? 25.688 -21.391 0.785 1 74.25 77 LEU A O 1
ATOM 643 N N . VAL A 1 78 ? 25.016 -20.281 -0.997 1 71.69 78 VAL A N 1
ATOM 644 C CA . VAL A 1 78 ? 23.844 -19.812 -0.269 1 71.69 78 VAL A CA 1
ATOM 645 C C . VAL A 1 78 ? 22.906 -20.984 0.012 1 71.69 78 VAL A C 1
ATOM 647 O O . VAL A 1 78 ? 22.375 -21.125 1.117 1 71.69 78 VAL A O 1
ATOM 650 N N . ALA A 1 79 ? 22.672 -21.781 -0.981 1 75.19 79 ALA A N 1
ATOM 651 C CA . ALA A 1 79 ? 21.875 -23 -0.812 1 75.19 79 ALA A CA 1
ATOM 652 C C . ALA A 1 79 ? 22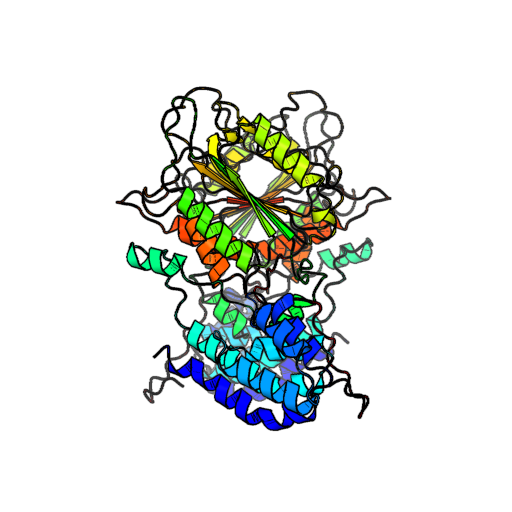.484 -23.906 0.25 1 75.19 79 ALA A C 1
ATOM 654 O O . ALA A 1 79 ? 21.766 -24.484 1.067 1 75.19 79 ALA A O 1
ATOM 655 N N . LEU A 1 80 ? 23.781 -23.984 0.199 1 83.62 80 LEU A N 1
ATOM 656 C CA . LEU A 1 80 ? 24.5 -24.812 1.161 1 83.62 80 LEU A CA 1
ATOM 657 C C . LEU A 1 80 ? 24.359 -24.25 2.574 1 83.62 80 LEU A C 1
ATOM 659 O O . LEU A 1 80 ? 24.172 -25.016 3.527 1 83.62 80 LEU A O 1
ATOM 663 N N . TYR A 1 81 ? 24.422 -22.969 2.629 1 80.12 81 TYR A N 1
ATOM 664 C CA . TYR A 1 81 ? 24.203 -22.266 3.887 1 80.12 81 TYR A CA 1
ATOM 665 C C . TYR A 1 81 ? 22.844 -22.594 4.484 1 80.12 81 TYR A C 1
ATOM 667 O O . TYR A 1 81 ? 22.75 -22.906 5.672 1 80.12 81 TYR A O 1
ATOM 675 N N . ASN A 1 82 ? 21.906 -22.656 3.715 1 76.38 82 ASN A N 1
ATOM 676 C CA . ASN A 1 82 ? 20.547 -22.969 4.145 1 76.38 82 ASN A CA 1
ATOM 677 C C . ASN A 1 82 ? 20.391 -24.453 4.445 1 76.38 82 ASN A C 1
ATOM 679 O O . ASN A 1 82 ? 19.672 -24.844 5.379 1 76.38 82 ASN A O 1
ATOM 683 N N . ALA A 1 83 ? 20.984 -25.234 3.662 1 81.06 83 ALA A N 1
ATOM 684 C CA . ALA A 1 83 ? 20.953 -26.672 3.881 1 81.06 83 ALA A CA 1
ATOM 685 C C . ALA A 1 83 ? 21.531 -27.031 5.246 1 81.06 83 ALA A C 1
ATOM 687 O O . ALA A 1 83 ? 21.016 -27.922 5.934 1 81.06 83 ALA A O 1
ATOM 688 N N . PHE A 1 84 ? 22.578 -26.312 5.641 1 81.31 84 PHE A N 1
ATOM 689 C CA . PHE A 1 84 ? 23.219 -26.578 6.926 1 81.31 84 PHE A CA 1
ATOM 690 C C . PHE A 1 84 ? 22.297 -26.188 8.078 1 81.31 84 PHE A C 1
ATOM 692 O O . PHE A 1 84 ? 22.266 -26.875 9.102 1 81.31 84 PHE A O 1
ATOM 699 N N . LYS A 1 85 ? 21.562 -25.188 7.895 1 76 85 LYS A N 1
ATOM 700 C CA . LYS A 1 85 ? 20.578 -24.766 8.883 1 76 85 LYS A CA 1
ATOM 701 C C . LYS A 1 85 ? 19.516 -25.844 9.094 1 76 85 LYS A C 1
ATOM 703 O O . LYS A 1 85 ? 19.25 -26.25 10.227 1 76 85 LYS A O 1
ATOM 708 N N . GLU A 1 86 ? 18.969 -26.312 8.023 1 74.06 86 GLU A N 1
ATOM 709 C CA . GLU A 1 86 ? 17.844 -27.266 8.047 1 74.06 86 GLU A CA 1
ATOM 710 C C . GLU A 1 86 ? 18.312 -28.656 8.469 1 74.06 86 GLU A C 1
ATOM 712 O O . GLU A 1 86 ? 17.562 -29.422 9.078 1 74.06 86 GLU A O 1
ATOM 717 N N . SER A 1 87 ? 19.516 -28.938 8.125 1 75.31 87 SER A N 1
ATOM 718 C CA . SER A 1 87 ? 20.031 -30.266 8.445 1 75.31 87 SER A CA 1
ATOM 719 C C . SER A 1 87 ? 20.672 -30.297 9.836 1 75.31 87 SER A C 1
ATOM 721 O O . SER A 1 87 ? 21.25 -31.297 10.242 1 75.31 87 SER A O 1
ATOM 723 N N . GLY A 1 88 ? 20.562 -29.109 10.5 1 74.44 88 GLY A N 1
ATOM 724 C CA . GLY A 1 88 ? 21.031 -29.078 11.875 1 74.44 88 GLY A CA 1
ATOM 725 C C . GLY A 1 88 ? 22.516 -28.859 11.992 1 74.44 88 GLY A C 1
ATOM 726 O O . GLY A 1 88 ? 23.109 -29.062 13.055 1 74.44 88 GLY A O 1
ATOM 727 N N . ASN A 1 89 ? 23.172 -28.547 10.945 1 75.69 89 ASN A N 1
ATOM 728 C CA . ASN A 1 89 ? 24.609 -28.266 10.961 1 75.69 89 ASN A CA 1
ATOM 729 C C . ASN A 1 89 ? 24.891 -26.797 11.273 1 75.69 89 ASN A C 1
ATOM 731 O O . ASN A 1 89 ? 25.5 -26.094 10.461 1 75.69 89 ASN A O 1
ATOM 735 N N . THR A 1 90 ? 24.578 -26.375 12.422 1 74.12 90 THR A N 1
ATOM 736 C CA . THR A 1 90 ? 24.578 -24.969 12.812 1 74.12 90 THR A CA 1
ATOM 737 C C . THR A 1 90 ? 26 -24.422 12.773 1 74.12 90 THR A C 1
ATOM 739 O O . THR A 1 90 ? 26.219 -23.281 12.359 1 74.12 90 THR A O 1
ATOM 742 N N . ALA A 1 91 ? 27 -25.172 13.234 1 73.31 91 ALA A N 1
ATOM 743 C CA . ALA A 1 91 ? 28.391 -24.734 13.242 1 73.31 91 ALA A CA 1
ATOM 744 C C . ALA A 1 91 ? 28.906 -24.484 11.828 1 73.31 91 ALA A C 1
ATOM 746 O O . ALA A 1 91 ? 29.609 -23.5 11.578 1 73.31 91 ALA A O 1
ATOM 747 N N . LEU A 1 92 ? 28.484 -25.312 10.984 1 80.69 92 LEU A N 1
ATOM 748 C CA . LEU A 1 92 ? 28.906 -25.172 9.594 1 80.69 92 LEU A CA 1
ATOM 749 C C . LEU A 1 92 ? 28.25 -23.969 8.938 1 80.69 92 LEU A C 1
ATOM 751 O O . LEU A 1 92 ? 28.875 -23.266 8.133 1 80.69 92 LEU A O 1
ATOM 755 N N . ARG A 1 93 ? 27.062 -23.766 9.289 1 79.81 93 ARG A N 1
ATOM 756 C CA . ARG A 1 93 ? 26.359 -22.578 8.789 1 79.81 93 ARG A CA 1
ATOM 757 C C . ARG A 1 93 ? 27.109 -21.312 9.172 1 79.81 93 ARG A C 1
ATOM 759 O O . ARG A 1 93 ? 27.297 -20.422 8.344 1 79.81 93 ARG A O 1
ATOM 766 N N . LYS A 1 94 ? 27.547 -21.203 10.336 1 74.31 94 LYS A N 1
ATOM 767 C CA . LYS A 1 94 ? 28.25 -20.047 10.844 1 74.31 94 LYS A CA 1
ATOM 768 C C . LYS A 1 94 ? 29.531 -19.797 10.062 1 74.31 94 LYS A C 1
ATOM 770 O O . LYS A 1 94 ? 29.906 -18.641 9.812 1 74.31 94 LYS A O 1
ATOM 775 N N . CYS A 1 95 ? 30.188 -20.875 9.648 1 74.44 95 CYS A N 1
ATOM 776 C CA . CYS A 1 95 ? 31.422 -20.766 8.891 1 74.44 95 CYS A CA 1
ATOM 777 C C . CYS A 1 95 ? 31.188 -20.125 7.535 1 74.44 95 CYS A C 1
ATOM 779 O O . CYS A 1 95 ? 32.094 -19.484 6.973 1 74.44 95 CYS A O 1
ATOM 781 N N . LEU A 1 96 ? 29.953 -20.188 7.125 1 76.5 96 LEU A N 1
ATOM 782 C CA . LEU A 1 96 ? 29.688 -19.688 5.777 1 76.5 96 LEU A CA 1
ATOM 783 C C . LEU A 1 96 ? 29.109 -18.281 5.82 1 76.5 96 LEU A C 1
ATOM 785 O O . LEU A 1 96 ? 28.984 -17.625 4.785 1 76.5 96 LEU A O 1
ATOM 789 N N . VAL A 1 97 ? 28.891 -17.766 6.941 1 68.06 97 VAL A N 1
ATOM 790 C CA . VAL A 1 97 ? 28.219 -16.484 7.133 1 68.06 97 VAL A CA 1
ATOM 791 C C . VAL A 1 97 ? 29.047 -15.375 6.48 1 68.06 97 VAL A C 1
ATOM 793 O O . VAL A 1 97 ? 28.516 -14.578 5.703 1 68.06 97 VAL A O 1
ATOM 796 N N . PRO A 1 98 ? 30.391 -15.32 6.668 1 66 98 PRO A N 1
ATOM 797 C CA . PRO A 1 98 ? 31.156 -14.227 6.055 1 66 98 PRO A CA 1
ATOM 798 C C . PRO A 1 98 ? 31.078 -14.242 4.527 1 66 98 PRO A C 1
ATOM 800 O O . PRO A 1 98 ? 31.047 -13.18 3.898 1 66 98 PRO A O 1
ATOM 803 N N . HIS A 1 99 ? 30.984 -15.414 4.039 1 66.62 99 HIS A N 1
ATOM 804 C CA . HIS A 1 99 ? 30.969 -15.539 2.586 1 66.62 99 HIS A CA 1
ATOM 805 C C . HIS A 1 99 ? 29.594 -15.203 2.014 1 66.62 99 HIS A C 1
ATOM 807 O O . HIS A 1 99 ? 29.5 -14.555 0.969 1 66.62 99 HIS A O 1
ATOM 813 N N . VAL A 1 100 ? 28.688 -15.625 2.715 1 64.12 100 VAL A N 1
ATOM 814 C CA . VAL A 1 100 ? 27.328 -15.336 2.287 1 64.12 100 VAL A CA 1
ATOM 815 C C . VAL A 1 100 ? 27.031 -13.844 2.443 1 64.12 100 VAL A C 1
ATOM 817 O O . VAL A 1 100 ? 26.422 -13.234 1.568 1 64.12 100 VAL A O 1
ATOM 820 N N . GLU A 1 101 ? 27.594 -13.297 3.385 1 60.81 101 GLU A N 1
ATOM 821 C CA . GLU A 1 101 ? 27.469 -11.859 3.594 1 60.81 101 GLU A CA 1
ATOM 822 C C . GLU A 1 101 ? 28.203 -11.07 2.51 1 60.81 101 GLU A C 1
ATOM 824 O O . GLU A 1 101 ? 27.688 -10.07 2.008 1 60.81 101 GLU A O 1
ATOM 829 N N . SER A 1 102 ? 29.422 -11.484 2.256 1 59.22 102 SER A N 1
ATOM 830 C CA . SER A 1 102 ? 30.203 -10.859 1.188 1 59.22 102 SER A CA 1
ATOM 831 C C . SER A 1 102 ? 29.484 -10.969 -0.152 1 59.22 102 SER A C 1
ATOM 833 O O . SER A 1 102 ? 29.5 -10.031 -0.952 1 59.22 102 SER A O 1
ATOM 835 N N . TYR A 1 103 ? 28.922 -12.086 -0.356 1 54.31 103 TYR A N 1
ATOM 836 C CA . TYR A 1 103 ? 28.156 -12.289 -1.579 1 54.31 103 TYR A CA 1
ATOM 837 C C . TYR A 1 103 ? 26.984 -11.32 -1.657 1 54.31 103 TYR A C 1
ATOM 839 O O . TYR A 1 103 ? 26.766 -10.68 -2.688 1 54.31 103 TYR A O 1
ATOM 847 N N . TYR A 1 104 ? 26.391 -11.266 -0.624 1 46.69 104 TYR A N 1
ATOM 848 C CA . TYR A 1 104 ? 25.234 -10.375 -0.601 1 46.69 104 TYR A CA 1
ATOM 849 C C . TYR A 1 104 ? 25.672 -8.922 -0.686 1 46.69 104 TYR A C 1
ATOM 851 O O . TYR A 1 104 ? 25.016 -8.109 -1.343 1 46.69 104 TYR A O 1
ATOM 859 N N . LYS A 1 105 ? 26.734 -8.648 -0.111 1 49.5 105 LYS A N 1
ATOM 860 C CA . LYS A 1 105 ? 27.328 -7.316 -0.236 1 49.5 105 LYS A CA 1
ATOM 861 C C . LYS A 1 105 ? 27.734 -7.031 -1.678 1 49.5 105 LYS A C 1
ATOM 863 O O . LYS A 1 105 ? 27.562 -5.918 -2.172 1 49.5 105 LYS A O 1
ATOM 868 N N . ALA A 1 106 ? 28.344 -8.055 -2.227 1 46.25 106 ALA A N 1
ATOM 869 C CA . ALA A 1 106 ? 28.75 -7.914 -3.623 1 46.25 106 ALA A CA 1
ATOM 870 C C . ALA A 1 106 ? 27.531 -7.824 -4.535 1 46.25 106 ALA A C 1
ATOM 872 O O . ALA A 1 106 ? 27.531 -7.078 -5.52 1 46.25 106 ALA A O 1
ATOM 873 N N . GLN A 1 107 ? 26.625 -8.664 -4.281 1 41.06 107 GLN A N 1
ATOM 874 C CA . GLN A 1 107 ? 25.391 -8.578 -5.051 1 41.06 107 GLN A CA 1
ATOM 875 C C . GLN A 1 107 ? 24.703 -7.23 -4.848 1 41.06 107 GLN A C 1
ATOM 877 O O . GLN A 1 107 ? 24.125 -6.68 -5.781 1 41.06 107 GLN A O 1
ATOM 882 N N . LYS A 1 108 ? 24.703 -6.848 -3.646 1 39.31 108 LYS A N 1
ATOM 883 C CA . LYS A 1 108 ? 24.25 -5.484 -3.391 1 39.31 108 LYS A CA 1
ATOM 884 C C . LYS A 1 108 ? 25.031 -4.48 -4.234 1 39.31 108 LYS A C 1
ATOM 886 O O . LYS A 1 108 ? 24.453 -3.512 -4.742 1 39.31 108 LYS A O 1
ATOM 891 N N . LYS A 1 109 ? 26.344 -4.68 -4.281 1 38.22 109 LYS A N 1
ATOM 892 C CA . LYS A 1 109 ? 27.156 -3.836 -5.16 1 38.22 109 LYS A CA 1
ATOM 893 C C . LYS A 1 109 ? 26.766 -4.035 -6.621 1 38.22 109 LYS A C 1
ATOM 895 O O . LYS A 1 109 ? 26.781 -3.084 -7.41 1 38.22 109 LYS A O 1
ATOM 900 N N . ASP A 1 110 ? 26.688 -5.223 -6.949 1 33.72 110 ASP A N 1
ATOM 901 C CA . ASP A 1 110 ? 26.297 -5.492 -8.328 1 33.72 110 ASP A CA 1
ATOM 902 C C . ASP A 1 110 ? 24.844 -5.121 -8.578 1 33.72 110 ASP A C 1
ATOM 904 O O . ASP A 1 110 ? 24.438 -4.867 -9.711 1 33.72 110 ASP A O 1
ATOM 908 N N . ILE A 1 111 ? 24.016 -5.438 -7.723 1 34.88 111 ILE A N 1
ATOM 909 C CA . ILE A 1 111 ? 22.672 -4.91 -7.809 1 34.88 111 ILE A CA 1
ATOM 910 C C . ILE A 1 111 ? 22.703 -3.389 -7.91 1 34.88 111 ILE A C 1
ATOM 912 O O . ILE A 1 111 ? 21.672 -2.74 -8.062 1 34.88 111 ILE A O 1
ATOM 916 N N . SER A 1 112 ? 23.75 -2.922 -7.602 1 33.5 112 SER A N 1
ATOM 917 C CA . SER A 1 112 ? 24.016 -1.52 -7.918 1 33.5 112 SER A CA 1
ATOM 918 C C . SER A 1 112 ? 23.844 -1.248 -9.406 1 33.5 112 SER A C 1
ATOM 920 O O . SER A 1 112 ? 24.156 -0.158 -9.891 1 33.5 112 SER A O 1
ATOM 922 N N . LYS A 1 113 ? 23.875 -2.4 -10.086 1 33.91 113 LYS A N 1
ATOM 923 C CA . LYS A 1 113 ? 23.469 -1.846 -11.375 1 33.91 113 LYS A CA 1
ATOM 924 C C . LYS A 1 113 ? 22.094 -1.177 -11.281 1 33.91 113 LYS A C 1
ATOM 926 O O . LYS A 1 113 ? 21.156 -1.738 -10.703 1 33.91 113 LYS A O 1
ATOM 931 N N . PRO A 1 114 ? 22.031 -0.03 -11.414 1 33.59 114 PRO A N 1
ATOM 932 C CA . PRO A 1 114 ? 20.781 0.728 -11.367 1 33.59 114 PRO A CA 1
ATOM 933 C C . PRO A 1 114 ? 19.594 -0.065 -11.906 1 33.59 114 PRO A C 1
ATOM 935 O O . PRO A 1 114 ? 19.719 -0.772 -12.906 1 33.59 114 PRO A O 1
ATOM 938 N N . ILE A 1 115 ? 18.797 -0.966 -11.086 1 40.25 115 ILE A N 1
ATOM 939 C CA . ILE A 1 115 ? 17.5 -1.141 -11.719 1 40.25 115 ILE A CA 1
ATOM 940 C C . ILE A 1 115 ? 17.359 -0.182 -12.906 1 40.25 115 ILE A C 1
ATOM 942 O O . ILE A 1 115 ? 17.562 1.026 -12.758 1 40.25 115 ILE A O 1
ATOM 946 N N . PRO A 1 116 ? 17.547 -0.687 -14.086 1 41 116 PRO A N 1
ATOM 947 C CA . PRO A 1 116 ? 17.312 0.379 -15.062 1 41 116 PRO A CA 1
ATOM 948 C C . PRO A 1 116 ? 16.312 1.425 -14.57 1 41 116 PRO A C 1
ATOM 950 O O . PRO A 1 116 ? 15.477 1.129 -13.719 1 41 116 PRO A O 1
ATOM 953 N N . ASP A 1 117 ? 16.609 2.598 -14.773 1 43.88 117 ASP A N 1
ATOM 954 C CA . ASP A 1 117 ? 15.703 3.729 -14.555 1 43.88 117 ASP A CA 1
ATOM 955 C C . ASP A 1 117 ? 14.242 3.287 -14.609 1 43.88 117 ASP A C 1
ATOM 957 O O . ASP A 1 117 ? 13.93 2.23 -15.164 1 43.88 117 ASP A O 1
ATOM 961 N N . ASN A 1 118 ? 13.422 3.752 -13.711 1 53.19 118 ASN A N 1
ATOM 962 C CA . ASN A 1 118 ? 11.961 3.756 -13.648 1 53.19 118 ASN A CA 1
ATOM 963 C C . ASN A 1 118 ? 11.344 3.662 -15.039 1 53.19 118 ASN A C 1
ATOM 965 O O . ASN A 1 118 ? 10.305 4.273 -15.305 1 53.19 118 ASN A O 1
ATOM 969 N N . LYS A 1 119 ? 12.188 3.066 -16.016 1 59.41 119 LYS A N 1
ATOM 970 C CA . LYS A 1 119 ? 11.562 2.975 -17.328 1 59.41 119 LYS A CA 1
ATOM 971 C C . LYS A 1 119 ? 11.625 1.55 -17.859 1 59.41 119 LYS A C 1
ATOM 973 O O . LYS A 1 119 ? 12.648 0.876 -17.734 1 59.41 119 LYS A O 1
ATOM 978 N N . LEU A 1 120 ? 10.523 0.923 -18.172 1 63.19 120 LEU A N 1
ATOM 979 C CA . LEU A 1 120 ? 10.438 -0.37 -18.844 1 63.19 120 LEU A CA 1
ATOM 980 C C . LEU A 1 120 ? 11.305 -0.387 -20.094 1 63.19 120 LEU A C 1
ATOM 982 O O . LEU A 1 120 ? 11.5 0.648 -20.734 1 63.19 120 LEU A O 1
ATOM 986 N N . PRO A 1 121 ? 11.984 -1.503 -20.344 1 59.25 121 PRO A N 1
ATOM 987 C CA . PRO A 1 121 ? 12.781 -1.6 -21.562 1 59.25 121 PRO A CA 1
ATOM 988 C C . PRO A 1 121 ? 12 -1.195 -22.812 1 59.25 121 PRO A C 1
ATOM 990 O O . PRO A 1 121 ? 10.773 -1.359 -22.859 1 59.25 121 PRO A O 1
ATOM 993 N N . MET A 1 122 ? 12.586 -0.417 -23.641 1 61.38 122 MET A N 1
ATOM 994 C CA . MET A 1 122 ? 11.914 0.13 -24.828 1 61.38 122 MET A CA 1
ATOM 995 C C . MET A 1 122 ? 12.273 -0.659 -26.078 1 61.38 122 MET A C 1
ATOM 997 O O . MET A 1 122 ? 11.719 -0.413 -27.156 1 61.38 122 MET A O 1
ATOM 1001 N N . THR A 1 123 ? 13.18 -1.645 -25.875 1 61.94 123 THR A N 1
ATOM 1002 C CA . THR A 1 123 ? 13.539 -2.365 -27.094 1 61.94 123 THR A CA 1
ATOM 1003 C C . THR A 1 123 ? 13.125 -3.83 -27 1 61.94 123 THR A C 1
ATOM 1005 O O . THR A 1 123 ? 12.992 -4.375 -25.891 1 61.94 123 THR A O 1
ATOM 1008 N N . ASP A 1 124 ? 12.867 -4.414 -28.109 1 65.38 124 ASP A N 1
ATOM 1009 C CA . ASP A 1 124 ? 12.492 -5.82 -28.203 1 65.38 124 ASP A CA 1
ATOM 1010 C C . ASP A 1 124 ? 13.57 -6.715 -27.578 1 65.38 124 ASP A C 1
ATOM 1012 O O . ASP A 1 124 ? 13.258 -7.695 -26.906 1 65.38 124 ASP A O 1
ATOM 1016 N N . GLN A 1 125 ? 14.797 -6.387 -27.828 1 65.19 125 GLN A N 1
ATOM 1017 C CA . GLN A 1 125 ? 15.898 -7.191 -27.312 1 65.19 125 GLN A CA 1
ATOM 1018 C C . GLN A 1 125 ? 15.906 -7.199 -25.781 1 65.19 125 GLN A C 1
ATOM 1020 O O . GLN A 1 125 ? 16.078 -8.258 -25.156 1 65.19 125 GLN A O 1
ATOM 1025 N N . THR A 1 126 ? 15.641 -6.074 -25.234 1 69.56 126 THR A N 1
ATOM 1026 C CA . THR A 1 126 ? 15.656 -5.98 -23.766 1 69.56 126 THR A CA 1
ATOM 1027 C C . THR A 1 126 ? 14.477 -6.738 -23.172 1 69.56 126 THR A C 1
ATOM 1029 O O . THR A 1 126 ? 14.602 -7.344 -22.109 1 69.56 126 THR A O 1
ATOM 1032 N N . TRP A 1 127 ? 13.508 -6.809 -23.938 1 73.69 127 TRP A N 1
ATOM 1033 C CA . TRP A 1 127 ? 12.328 -7.531 -23.469 1 73.69 127 TRP A CA 1
ATOM 1034 C C . TRP A 1 127 ? 12.578 -9.039 -23.484 1 73.69 127 TRP A C 1
ATOM 1036 O O . TRP A 1 127 ? 12.219 -9.734 -22.531 1 73.69 127 TRP A O 1
ATOM 1046 N N . LYS A 1 128 ? 13.148 -9.445 -24.562 1 74 128 LYS A N 1
ATOM 1047 C CA . LYS A 1 128 ? 13.461 -10.867 -24.672 1 74 128 LYS A CA 1
ATOM 1048 C C . LYS A 1 128 ? 14.422 -11.305 -23.562 1 74 128 LYS A C 1
ATOM 1050 O O . LYS A 1 128 ? 14.25 -12.383 -22.984 1 74 128 LYS A O 1
ATOM 1055 N N . GLU A 1 129 ? 15.328 -10.469 -23.297 1 74.94 129 GLU A N 1
ATOM 1056 C CA . GLU A 1 129 ? 16.281 -10.766 -22.219 1 74.94 129 GLU A CA 1
ATOM 1057 C C . GLU A 1 129 ? 15.594 -10.812 -20.859 1 74.94 129 GLU A C 1
ATOM 1059 O O . GLU A 1 129 ? 15.867 -11.703 -20.062 1 74.94 129 GLU A O 1
ATOM 1064 N N . PHE A 1 130 ? 14.789 -9.898 -20.703 1 80.25 130 PHE A N 1
ATOM 1065 C CA . PHE A 1 130 ? 14.055 -9.844 -19.453 1 80.25 130 PHE A CA 1
ATOM 1066 C C . PHE A 1 130 ? 13.242 -11.117 -19.234 1 80.25 130 PHE A C 1
ATOM 1068 O O . PHE A 1 130 ? 13.203 -11.656 -18.125 1 80.25 130 PHE A O 1
ATOM 1075 N N . HIS A 1 131 ? 12.641 -11.602 -20.281 1 78.75 131 HIS A N 1
ATOM 1076 C CA . HIS A 1 131 ? 11.797 -12.789 -20.172 1 78.75 131 HIS A CA 1
ATOM 1077 C C . HIS A 1 131 ? 12.617 -14.008 -19.766 1 78.75 131 HIS A C 1
ATOM 1079 O O . HIS A 1 131 ? 12.078 -14.961 -19.188 1 78.75 131 HIS A O 1
ATOM 1085 N N . GLN A 1 132 ? 13.859 -13.859 -19.938 1 79.94 132 GLN A N 1
ATOM 1086 C CA . GLN A 1 132 ? 14.711 -15.008 -19.672 1 79.94 132 GLN A CA 1
ATOM 1087 C C . GLN A 1 132 ? 15.383 -14.891 -18.297 1 79.94 132 GLN A C 1
ATOM 1089 O O . GLN A 1 132 ? 15.852 -15.883 -17.75 1 79.94 132 GLN A O 1
ATOM 1094 N N . VAL A 1 133 ? 15.32 -13.727 -17.766 1 80.19 133 VAL A N 1
ATOM 1095 C CA . VAL A 1 133 ? 15.992 -13.5 -16.484 1 80.19 133 VAL A CA 1
ATOM 1096 C C . VAL A 1 133 ? 15.164 -14.109 -15.352 1 80.19 133 VAL A C 1
ATOM 1098 O O . VAL A 1 133 ? 13.93 -14.039 -15.367 1 80.19 133 VAL A O 1
ATOM 1101 N N . ASP A 1 134 ? 15.844 -14.688 -14.406 1 86.19 134 ASP A N 1
ATOM 1102 C CA . ASP A 1 134 ? 15.188 -15.242 -13.227 1 86.19 134 ASP A CA 1
ATOM 1103 C C . ASP A 1 134 ? 14.992 -14.172 -12.156 1 86.19 134 ASP A C 1
ATOM 1105 O O . ASP A 1 134 ? 15.664 -13.141 -12.172 1 86.19 134 ASP A O 1
ATOM 1109 N N . ALA A 1 135 ? 13.992 -14.477 -11.281 1 88.81 135 ALA A N 1
ATOM 1110 C CA . ALA A 1 135 ? 13.766 -13.578 -10.148 1 88.81 135 ALA A CA 1
ATOM 1111 C C . ALA A 1 135 ? 14.984 -13.531 -9.234 1 88.81 135 ALA A C 1
ATOM 1113 O O . ALA A 1 135 ? 15.617 -14.562 -8.977 1 88.81 135 ALA A O 1
ATOM 1114 N N . VAL A 1 136 ? 15.211 -12.344 -8.758 1 81.5 136 VAL A N 1
ATOM 1115 C CA . VAL A 1 136 ? 16.281 -12.18 -7.785 1 81.5 136 VAL A CA 1
ATOM 1116 C C . VAL A 1 136 ? 15.906 -12.867 -6.477 1 81.5 136 VAL A C 1
ATOM 1118 O O . VAL A 1 136 ? 14.789 -12.711 -5.984 1 81.5 136 VAL A O 1
ATOM 1121 N N . THR A 1 137 ? 16.734 -13.672 -5.914 1 81.38 137 THR A N 1
ATOM 1122 C CA . THR A 1 137 ? 16.422 -14.422 -4.703 1 81.38 137 THR A CA 1
ATOM 1123 C C . THR A 1 137 ? 16.953 -13.695 -3.469 1 81.38 137 THR A C 1
ATOM 1125 O O . THR A 1 137 ? 17.844 -12.844 -3.574 1 81.38 137 THR A O 1
ATOM 1128 N N . CYS A 1 138 ? 16.219 -13.961 -2.336 1 75.38 138 CYS A N 1
ATOM 1129 C CA . CYS A 1 138 ? 16.625 -13.398 -1.053 1 75.38 138 CYS A CA 1
ATOM 1130 C C . CYS A 1 138 ? 17.891 -14.078 -0.536 1 75.38 138 CYS A C 1
ATOM 1132 O O . CYS A 1 138 ? 18.109 -15.273 -0.775 1 75.38 138 CYS A O 1
ATOM 1134 N N . GLN A 1 139 ? 18.609 -13.133 0.11 1 53.16 139 GLN A N 1
ATOM 1135 C CA . GLN A 1 139 ? 19.734 -13.656 0.876 1 53.16 139 GLN A CA 1
ATOM 1136 C C . GLN A 1 139 ? 19.469 -13.539 2.377 1 53.16 139 GLN A C 1
ATOM 1138 O O . GLN A 1 139 ? 19.562 -12.438 2.938 1 53.16 139 GLN A O 1
ATOM 1143 N N . ILE A 1 140 ? 18.781 -14.469 2.998 1 52.88 140 ILE A N 1
ATOM 1144 C CA . ILE A 1 140 ? 18.266 -14.359 4.359 1 52.88 140 ILE A CA 1
ATOM 1145 C C . ILE A 1 140 ? 19.422 -14.125 5.332 1 52.88 140 ILE A C 1
ATOM 1147 O O . ILE A 1 140 ? 19.188 -13.883 6.52 1 52.88 140 ILE A O 1
ATOM 1151 N N . ASP A 1 141 ? 20.609 -14.047 4.934 1 46.22 141 ASP A N 1
ATOM 1152 C CA . ASP A 1 141 ? 21.688 -13.836 5.891 1 46.22 141 ASP A CA 1
ATOM 1153 C C . ASP A 1 141 ? 21.719 -12.391 6.383 1 46.22 141 ASP A C 1
ATOM 1155 O O . ASP A 1 141 ? 22.422 -12.07 7.344 1 46.22 141 ASP A O 1
ATOM 1159 N N . SER A 1 142 ? 20.859 -11.695 5.766 1 48.41 142 SER A N 1
ATOM 1160 C CA . SER A 1 142 ? 20.844 -10.312 6.234 1 48.41 142 SER A CA 1
ATOM 1161 C C . SER A 1 142 ? 19.906 -10.148 7.438 1 48.41 142 SER A C 1
ATOM 1163 O O . SER A 1 142 ? 18.812 -10.711 7.461 1 48.41 142 SER A O 1
ATOM 1165 N N . ALA A 1 143 ? 20.562 -9.75 8.492 1 46.88 143 ALA A N 1
ATOM 1166 C CA . ALA A 1 143 ? 19.828 -9.531 9.742 1 46.88 143 ALA A CA 1
ATOM 1167 C C . ALA A 1 143 ? 18.5 -8.844 9.477 1 46.88 143 ALA A C 1
ATOM 1169 O O . ALA A 1 143 ? 17.484 -9.195 10.094 1 46.88 143 ALA A O 1
ATOM 1170 N N . GLY A 1 144 ? 18.562 -8.039 8.5 1 56.47 144 GLY A N 1
ATOM 1171 C CA . GLY A 1 144 ? 17.328 -7.324 8.195 1 56.47 144 GLY A CA 1
ATOM 1172 C C . GLY A 1 144 ? 16.25 -8.211 7.59 1 56.47 144 GLY A C 1
ATOM 1173 O O . GLY A 1 144 ? 15.094 -8.148 7.996 1 56.47 144 GLY A O 1
ATOM 1174 N N . LEU A 1 145 ? 16.719 -9.102 6.773 1 64.62 145 LEU A N 1
ATOM 1175 C CA . LEU A 1 145 ? 15.766 -9.984 6.113 1 64.62 145 LEU A CA 1
ATOM 1176 C C . LEU A 1 145 ? 15.25 -11.047 7.082 1 64.62 145 LEU A C 1
ATOM 1178 O O . LEU A 1 145 ? 14.062 -11.391 7.055 1 64.62 145 LEU A O 1
ATOM 1182 N N . LEU A 1 146 ? 16.172 -11.469 7.941 1 61.97 146 LEU A N 1
ATOM 1183 C CA . LEU A 1 146 ? 15.773 -12.461 8.93 1 61.97 146 LEU A CA 1
ATOM 1184 C C . LEU A 1 146 ? 14.711 -11.891 9.875 1 61.97 146 LEU A C 1
ATOM 1186 O O . LEU A 1 146 ? 13.742 -12.578 10.203 1 61.97 146 LEU A O 1
ATOM 1190 N N . LYS A 1 147 ? 14.961 -10.711 10.203 1 66.25 147 LYS A N 1
ATOM 1191 C CA . LYS A 1 147 ? 13.992 -10.062 11.078 1 66.25 147 LYS A CA 1
ATOM 1192 C C . LYS A 1 147 ? 12.625 -9.938 10.406 1 66.25 147 LYS A C 1
ATOM 1194 O O . LYS A 1 147 ? 11.602 -10.219 11.023 1 66.25 147 LYS A O 1
ATOM 1199 N N . THR A 1 148 ? 12.688 -9.609 9.219 1 73.31 148 THR A N 1
ATOM 1200 C CA . THR A 1 148 ? 11.445 -9.477 8.461 1 73.31 148 THR A CA 1
ATOM 1201 C C . THR A 1 148 ? 10.773 -10.836 8.289 1 73.31 148 THR A C 1
ATOM 1203 O O . THR A 1 148 ? 9.555 -10.953 8.43 1 73.31 148 THR A O 1
ATOM 1206 N N . TYR A 1 149 ? 11.625 -11.727 8.164 1 73.12 149 TYR A N 1
ATOM 1207 C CA . TYR A 1 149 ? 11.172 -13.102 7.93 1 73.12 149 TYR A CA 1
ATOM 1208 C C . TYR A 1 149 ? 10.531 -13.68 9.18 1 73.12 149 TYR A C 1
ATOM 1210 O O . TYR A 1 149 ? 9.531 -14.406 9.094 1 73.12 149 TYR A O 1
ATOM 1218 N N . GLU A 1 150 ? 10.961 -13.305 10.289 1 69.75 150 GLU A N 1
ATOM 1219 C CA . GLU A 1 150 ? 10.5 -13.867 11.555 1 69.75 150 GLU A CA 1
ATOM 1220 C C . GLU A 1 150 ? 9.383 -13.016 12.156 1 69.75 150 GLU A C 1
ATOM 1222 O O . GLU A 1 150 ? 8.672 -13.461 13.062 1 69.75 150 GLU A O 1
ATOM 1227 N N . ASP A 1 151 ? 9.219 -11.922 11.586 1 78.56 151 ASP A N 1
ATOM 1228 C CA . ASP A 1 151 ? 8.234 -10.992 12.148 1 78.56 151 ASP A CA 1
ATOM 1229 C C . ASP A 1 151 ? 6.832 -11.328 11.648 1 78.56 151 ASP A C 1
ATOM 1231 O O . ASP A 1 151 ? 6.305 -10.656 10.766 1 78.56 151 ASP A O 1
ATOM 1235 N N . THR A 1 152 ? 6.191 -12.25 12.336 1 82.5 152 THR A N 1
ATOM 1236 C CA . THR A 1 152 ? 4.863 -12.695 11.914 1 82.5 152 THR A CA 1
ATOM 1237 C C . THR A 1 152 ? 3.787 -11.742 12.43 1 82.5 152 THR A C 1
ATOM 1239 O O . THR A 1 152 ? 2.613 -11.883 12.078 1 82.5 152 THR A O 1
ATOM 1242 N N . ASN A 1 153 ? 4.195 -10.812 13.156 1 79.38 153 ASN A N 1
ATOM 1243 C CA . ASN A 1 153 ? 3.234 -9.82 13.633 1 79.38 153 ASN A CA 1
ATOM 1244 C C . ASN A 1 153 ? 2.928 -8.773 12.562 1 79.38 153 ASN A C 1
ATOM 1246 O O . ASN A 1 153 ? 1.804 -8.281 12.477 1 79.38 153 ASN A O 1
ATOM 1250 N N . HIS A 1 154 ? 3.957 -8.523 11.758 1 87.25 154 HIS A N 1
ATOM 1251 C CA . HIS A 1 154 ? 3.789 -7.449 10.781 1 87.25 154 HIS A CA 1
ATOM 1252 C C . HIS A 1 154 ? 3.834 -7.984 9.359 1 87.25 154 HIS A C 1
ATOM 1254 O O . HIS A 1 154 ? 3.48 -7.277 8.414 1 87.25 154 HIS A O 1
ATOM 1260 N N . ASN A 1 155 ? 4.281 -9.172 9.242 1 91.12 155 ASN A N 1
ATOM 1261 C CA . ASN A 1 155 ? 4.383 -9.797 7.93 1 91.12 155 ASN A CA 1
ATOM 1262 C C . ASN A 1 155 ? 3.631 -11.117 7.879 1 91.12 155 ASN A C 1
ATOM 1264 O O . ASN A 1 155 ? 3.65 -11.891 8.844 1 91.12 155 ASN A O 1
ATOM 1268 N N . TYR A 1 156 ? 2.936 -11.352 6.785 1 95.5 156 TYR A N 1
ATOM 1269 C CA . TYR A 1 156 ? 2.33 -12.664 6.586 1 95.5 156 TYR A CA 1
ATOM 1270 C C . TYR A 1 156 ? 3.393 -13.75 6.523 1 95.5 156 TYR A C 1
ATOM 1272 O O . TYR A 1 156 ? 4.48 -13.539 5.984 1 95.5 156 TYR A O 1
ATOM 1280 N N . LYS A 1 157 ? 2.971 -14.859 7.055 1 90.06 157 LYS A N 1
ATOM 1281 C CA . LYS A 1 157 ? 3.879 -16 7.012 1 90.06 157 LYS A CA 1
ATOM 1282 C C . LYS A 1 157 ? 4.062 -16.5 5.582 1 90.06 157 LYS A C 1
ATOM 1284 O O . LYS A 1 157 ? 3.082 -16.719 4.863 1 90.06 157 LYS A O 1
ATOM 1289 N N . MET A 1 158 ? 5.281 -16.578 5.113 1 91.25 158 MET A N 1
ATOM 1290 C CA . MET A 1 158 ? 5.664 -17.078 3.793 1 91.25 158 MET A CA 1
ATOM 1291 C C . MET A 1 158 ? 6.906 -17.953 3.883 1 91.25 158 MET A C 1
ATOM 1293 O O . MET A 1 158 ? 7.934 -17.641 3.283 1 91.25 158 MET A O 1
ATOM 1297 N N . THR A 1 159 ? 6.793 -19.062 4.574 1 79.88 159 THR A N 1
ATOM 1298 C CA . THR A 1 159 ? 7.973 -19.844 4.93 1 79.88 159 THR A CA 1
ATOM 1299 C C . THR A 1 159 ? 7.922 -21.219 4.281 1 79.88 159 THR A C 1
ATOM 1301 O O . THR A 1 159 ? 8.938 -21.922 4.207 1 79.88 159 THR A O 1
ATOM 1304 N N . LYS A 1 160 ? 6.832 -21.578 3.822 1 85.38 160 LYS A N 1
ATOM 1305 C CA . LYS A 1 160 ? 6.676 -22.938 3.297 1 85.38 160 LYS A CA 1
ATOM 1306 C C . LYS A 1 160 ? 7.395 -23.094 1.962 1 85.38 160 LYS A C 1
ATOM 1308 O O . LYS A 1 160 ? 7.637 -22.109 1.26 1 85.38 160 LYS A O 1
ATOM 1313 N N . GLU A 1 161 ? 7.723 -24.297 1.703 1 82.25 161 GLU A N 1
ATOM 1314 C CA . GLU A 1 161 ? 8.359 -24.609 0.43 1 82.25 161 GLU A CA 1
ATOM 1315 C C . GLU A 1 161 ? 7.496 -24.172 -0.747 1 82.25 161 GLU A C 1
ATOM 1317 O O . GLU A 1 161 ? 8 -23.594 -1.711 1 82.25 161 GLU A O 1
ATOM 1322 N N . THR A 1 162 ? 6.359 -24.609 -0.651 1 90.56 162 THR A N 1
ATOM 1323 C CA . THR A 1 162 ? 5.34 -24.047 -1.537 1 90.56 162 THR A CA 1
ATOM 1324 C C . THR A 1 162 ? 4.465 -23.047 -0.794 1 90.56 162 THR A C 1
ATOM 1326 O O . THR A 1 162 ? 3.742 -23.422 0.135 1 90.56 162 THR A O 1
ATOM 1329 N N . ARG A 1 163 ? 4.602 -21.844 -1.188 1 93.94 163 ARG A N 1
ATOM 1330 C CA . ARG A 1 163 ? 3.918 -20.766 -0.477 1 93.94 163 ARG A CA 1
ATOM 1331 C C . ARG A 1 163 ? 2.404 -20.891 -0.628 1 93.94 163 ARG A C 1
ATOM 1333 O O . ARG A 1 163 ? 1.653 -20.516 0.276 1 93.94 163 ARG A O 1
ATOM 1340 N N . GLY A 1 164 ? 2.053 -21.297 -1.769 1 95.38 164 GLY A N 1
ATOM 1341 C CA . GLY A 1 164 ? 0.625 -21.422 -2.006 1 95.38 164 GLY A CA 1
ATOM 1342 C C . GLY A 1 164 ? 0.282 -21.688 -3.461 1 95.38 164 GLY A C 1
ATOM 1343 O O . GLY A 1 164 ? 1.093 -22.234 -4.207 1 95.38 164 GLY A O 1
ATOM 1344 N N . ARG A 1 165 ? -0.945 -21.453 -3.746 1 96.88 165 ARG A N 1
ATOM 1345 C CA . ARG A 1 165 ? -1.519 -21.703 -5.062 1 96.88 165 ARG A CA 1
ATOM 1346 C C . ARG A 1 165 ? -1.644 -20.406 -5.859 1 96.88 165 ARG A C 1
ATOM 1348 O O . ARG A 1 165 ? -2.021 -19.359 -5.312 1 96.88 165 ARG A O 1
ATOM 1355 N N . ALA A 1 166 ? -1.146 -20.438 -7.133 1 98.25 166 ALA A N 1
ATOM 1356 C CA . ALA A 1 166 ? -1.386 -19.359 -8.078 1 98.25 166 ALA A CA 1
ATOM 1357 C C . ALA A 1 166 ? -2.205 -19.844 -9.273 1 98.25 166 ALA A C 1
ATOM 1359 O O . ALA A 1 166 ? -1.837 -20.812 -9.938 1 98.25 166 ALA A O 1
ATOM 1360 N N . VAL A 1 167 ? -3.314 -19.156 -9.508 1 98.56 167 VAL A N 1
ATOM 1361 C CA . VAL A 1 167 ? -4.188 -19.5 -10.625 1 98.56 167 VAL A CA 1
ATOM 1362 C C . VAL A 1 167 ? -4.129 -18.406 -11.688 1 98.56 167 VAL A C 1
ATOM 1364 O O . VAL A 1 167 ? -4.27 -17.219 -11.367 1 98.56 167 VAL A O 1
ATOM 1367 N N . ILE A 1 168 ? -3.848 -18.797 -12.938 1 98.44 168 ILE A N 1
ATOM 1368 C CA . ILE A 1 168 ? -3.861 -17.875 -14.07 1 98.44 168 ILE A CA 1
ATOM 1369 C C . ILE A 1 168 ? -5 -18.234 -15.016 1 98.44 168 ILE A C 1
ATOM 1371 O O . ILE A 1 168 ? -5.078 -19.375 -15.5 1 98.44 168 ILE A O 1
ATOM 1375 N N . ILE A 1 169 ? -5.895 -17.328 -15.227 1 98 169 ILE A N 1
ATOM 1376 C CA . ILE A 1 169 ? -6.938 -17.5 -16.234 1 98 169 ILE A CA 1
ATOM 1377 C C . ILE A 1 169 ? -6.652 -16.578 -17.422 1 98 169 ILE A C 1
ATOM 1379 O O . ILE A 1 169 ? -6.609 -15.352 -17.266 1 98 169 ILE A O 1
ATOM 1383 N N . ASN A 1 170 ? -6.449 -17.156 -18.594 1 96.38 170 ASN A N 1
ATOM 1384 C CA . ASN A 1 170 ? -6.176 -16.391 -19.797 1 96.38 170 ASN A CA 1
ATOM 1385 C C . ASN A 1 170 ? -7.223 -16.672 -20.891 1 96.38 170 ASN A C 1
ATOM 1387 O O . ASN A 1 170 ? -7.227 -17.734 -21.5 1 96.38 170 ASN A O 1
ATOM 1391 N N . ASN A 1 171 ? -8.07 -15.672 -21.094 1 93.81 171 ASN A N 1
ATOM 1392 C CA . ASN A 1 171 ? -8.984 -15.734 -22.234 1 93.81 171 ASN A CA 1
ATOM 1393 C C . ASN A 1 171 ? -8.398 -15.016 -23.453 1 93.81 171 ASN A C 1
ATOM 1395 O O . ASN A 1 171 ? -8.328 -13.789 -23.484 1 93.81 171 ASN A O 1
ATOM 1399 N N . ALA A 1 172 ? -7.996 -15.758 -24.453 1 90.5 172 ALA A N 1
ATOM 1400 C CA . ALA A 1 172 ? -7.406 -15.18 -25.656 1 90.5 172 ALA A CA 1
ATOM 1401 C C . ALA A 1 172 ? -8.383 -15.234 -26.828 1 90.5 172 ALA A C 1
ATOM 1403 O O . ALA A 1 172 ? -8.383 -14.352 -27.688 1 90.5 172 ALA A O 1
ATOM 1404 N N . ASN A 1 173 ? -9.156 -16.281 -26.891 1 91.25 173 ASN A N 1
ATOM 1405 C CA . ASN A 1 173 ? -10.102 -16.484 -27.984 1 91.25 173 ASN A CA 1
ATOM 1406 C C . ASN A 1 173 ? -11.547 -16.297 -27.516 1 91.25 173 ASN A C 1
ATOM 1408 O O . ASN A 1 173 ? -11.922 -16.781 -26.438 1 91.25 173 ASN A O 1
ATOM 1412 N N . PHE A 1 174 ? -12.266 -15.531 -28.359 1 89.25 174 PHE A N 1
ATOM 1413 C CA . PHE A 1 174 ? -13.641 -15.211 -28 1 89.25 174 PHE A CA 1
ATOM 1414 C C . PHE A 1 174 ? -14.594 -15.625 -29.125 1 89.25 174 PHE A C 1
ATOM 1416 O O . PHE A 1 174 ? -14.203 -15.68 -30.281 1 89.25 174 PHE A O 1
ATOM 1423 N N . GLU A 1 175 ? -15.695 -16.125 -28.781 1 83.94 175 GLU A N 1
ATOM 1424 C CA . GLU A 1 175 ? -16.672 -16.594 -29.75 1 83.94 175 GLU A CA 1
ATOM 1425 C C . GLU A 1 175 ? -17.312 -15.43 -30.5 1 83.94 175 GLU A C 1
ATOM 1427 O O . GLU A 1 175 ? -17.719 -15.578 -31.656 1 83.94 175 GLU A O 1
ATOM 1432 N N . GLU A 1 176 ? -17.562 -14.367 -29.906 1 70.81 176 GLU A N 1
ATOM 1433 C CA . GLU A 1 176 ? -18.281 -13.273 -30.547 1 70.81 176 GLU A CA 1
ATOM 1434 C C . GLU A 1 176 ? -17.312 -12.234 -31.125 1 70.81 176 GLU A C 1
ATOM 1436 O O . GLU A 1 176 ? -16.141 -12.531 -31.344 1 70.81 176 GLU A O 1
ATOM 1441 N N . GLN A 1 177 ? -17.875 -11.016 -31.469 1 64.62 177 GLN A N 1
ATOM 1442 C CA . GLN A 1 177 ? -17.266 -9.891 -32.188 1 64.62 177 GLN A CA 1
ATOM 1443 C C . GLN A 1 177 ? -16.094 -9.312 -31.375 1 64.62 177 GLN A C 1
ATOM 1445 O O . GLN A 1 177 ? -15.531 -8.281 -31.75 1 64.62 177 GLN A O 1
ATOM 1450 N N . LYS A 1 178 ? -15.742 -10.172 -30.406 1 72.81 178 LYS A N 1
ATOM 1451 C CA . LYS A 1 178 ? -14.609 -9.594 -29.688 1 72.81 178 LYS A CA 1
ATOM 1452 C C . LYS A 1 178 ? -13.281 -10.047 -30.297 1 72.81 178 LYS A C 1
ATOM 1454 O O . LYS A 1 178 ? -13.164 -11.18 -30.766 1 72.81 178 LYS A O 1
ATOM 1459 N N . LYS A 1 179 ? -12.391 -9.125 -30.375 1 75.69 179 LYS A N 1
ATOM 1460 C CA . LYS A 1 179 ? -11.086 -9.344 -30.984 1 75.69 179 LYS A CA 1
ATOM 1461 C C . LYS A 1 179 ? -10.227 -10.297 -30.156 1 75.69 179 LYS A C 1
ATOM 1463 O O . LYS A 1 179 ? -10.273 -10.266 -28.922 1 75.69 179 LYS A O 1
ATOM 1468 N N . ARG A 1 180 ? -9.594 -11.102 -30.875 1 83.94 180 ARG A N 1
ATOM 1469 C CA . ARG A 1 180 ? -8.617 -11.977 -30.234 1 83.94 180 ARG A CA 1
ATOM 1470 C C . ARG A 1 180 ? -7.523 -11.164 -29.547 1 83.94 180 ARG A C 1
ATOM 1472 O O . ARG A 1 180 ? -7.086 -10.141 -30.062 1 83.94 180 ARG A O 1
ATOM 1479 N N . ARG A 1 181 ? -7.109 -11.641 -28.375 1 83.62 181 ARG A N 1
ATOM 1480 C CA . ARG A 1 181 ? -6.02 -10.992 -27.656 1 83.62 181 ARG A CA 1
ATOM 1481 C C . ARG A 1 181 ? -4.68 -11.641 -27.984 1 83.62 181 ARG A C 1
ATOM 1483 O O . ARG A 1 181 ? -4.18 -12.469 -27.219 1 83.62 181 ARG A O 1
ATOM 1490 N N . HIS A 1 182 ? -4.102 -11.172 -28.984 1 78.88 182 HIS A N 1
ATOM 1491 C CA . HIS A 1 182 ? -2.818 -11.695 -29.438 1 78.88 182 HIS A CA 1
ATOM 1492 C C . HIS A 1 182 ? -1.706 -11.375 -28.453 1 78.88 182 HIS A C 1
ATOM 1494 O O . HIS A 1 182 ? -1.674 -10.281 -27.875 1 78.88 182 HIS A O 1
ATOM 1500 N N . GLY A 1 183 ? -0.79 -12.227 -28.172 1 79.06 183 GLY A N 1
ATOM 1501 C CA . GLY A 1 183 ? 0.371 -11.977 -27.328 1 79.06 183 GLY A CA 1
ATOM 1502 C C . GLY A 1 183 ? 0.143 -12.328 -25.875 1 79.06 183 GLY A C 1
ATOM 1503 O O . GLY A 1 183 ? 1.091 -12.383 -25.094 1 79.06 183 GLY A O 1
ATOM 1504 N N . SER A 1 184 ? -1.131 -12.641 -25.578 1 87.81 184 SER A N 1
ATOM 1505 C CA . SER A 1 184 ? -1.436 -12.945 -24.188 1 87.81 184 SER A CA 1
ATOM 1506 C C . SER A 1 184 ? -0.741 -14.227 -23.734 1 87.81 184 SER A C 1
ATOM 1508 O O . SER A 1 184 ? -0.502 -14.414 -22.531 1 87.81 184 SER A O 1
ATOM 1510 N N . GLU A 1 185 ? -0.379 -15.062 -24.703 1 89.44 185 GLU A N 1
ATOM 1511 C CA . GLU A 1 185 ? 0.337 -16.297 -24.391 1 89.44 185 GLU A CA 1
ATOM 1512 C C . GLU A 1 185 ? 1.712 -15.992 -23.797 1 89.44 185 GLU A C 1
ATOM 1514 O O . GLU A 1 185 ? 2.205 -16.734 -22.953 1 89.44 185 GLU A O 1
ATOM 1519 N N . LYS A 1 186 ? 2.293 -14.961 -24.25 1 86.62 186 LYS A N 1
ATOM 1520 C CA . LYS A 1 186 ? 3.592 -14.562 -23.719 1 86.62 186 LYS A CA 1
ATOM 1521 C C . LYS A 1 186 ? 3.473 -14.109 -22.266 1 86.62 186 LYS A C 1
ATOM 1523 O O . LYS A 1 186 ? 4.363 -14.367 -21.453 1 86.62 186 LYS A O 1
ATOM 1528 N N . ASP A 1 187 ? 2.381 -13.469 -21.984 1 91.38 187 ASP A N 1
ATOM 1529 C CA . ASP A 1 187 ? 2.117 -13.062 -20.609 1 91.38 187 ASP A CA 1
ATOM 1530 C C . ASP A 1 187 ? 1.942 -14.281 -19.703 1 91.38 187 ASP A C 1
ATOM 1532 O O . ASP A 1 187 ? 2.439 -14.297 -18.578 1 91.38 187 ASP A O 1
ATOM 1536 N N . VAL A 1 188 ? 1.267 -15.234 -20.266 1 95.56 188 VAL A N 1
ATOM 1537 C CA . VAL A 1 188 ? 1.043 -16.453 -19.484 1 95.56 188 VAL A CA 1
ATOM 1538 C C . VAL A 1 188 ? 2.381 -17.109 -19.156 1 95.56 188 VAL A C 1
ATOM 1540 O O . VAL A 1 188 ? 2.631 -17.484 -18.016 1 95.56 188 VAL A O 1
ATOM 1543 N N . GLU A 1 189 ? 3.17 -17.234 -20.109 1 93.69 189 GLU A N 1
ATOM 1544 C CA . GLU A 1 189 ? 4.469 -17.875 -19.922 1 93.69 189 GLU A CA 1
ATOM 1545 C C . GLU A 1 189 ? 5.32 -17.109 -18.906 1 93.69 189 GLU A C 1
ATOM 1547 O O . GLU A 1 189 ? 5.957 -17.719 -18.047 1 93.69 189 GLU A O 1
ATOM 1552 N N . LEU A 1 190 ? 5.324 -15.852 -19.094 1 92.81 190 LEU A N 1
ATOM 1553 C CA . LEU A 1 190 ? 6.109 -15.008 -18.203 1 92.81 190 LEU A CA 1
ATOM 1554 C C . LEU A 1 190 ? 5.594 -15.109 -16.766 1 92.81 190 LEU A C 1
ATOM 1556 O O . LEU A 1 190 ? 6.383 -15.234 -15.828 1 92.81 190 LEU A O 1
ATOM 1560 N N . LEU A 1 191 ? 4.301 -15.086 -16.609 1 97 191 LEU A N 1
ATOM 1561 C CA . LEU A 1 191 ? 3.68 -15.203 -15.297 1 97 191 LEU A CA 1
ATOM 1562 C C . LEU A 1 191 ? 3.996 -16.547 -14.664 1 97 191 LEU A C 1
ATOM 1564 O O . LEU A 1 191 ? 4.355 -16.625 -13.484 1 97 191 LEU A O 1
ATOM 1568 N N . LYS A 1 192 ? 3.824 -17.547 -15.453 1 96.81 192 LYS A N 1
ATOM 1569 C CA . LYS A 1 192 ? 4.102 -18.891 -14.953 1 96.81 192 LYS A CA 1
ATOM 1570 C C . LYS A 1 192 ? 5.535 -19 -14.445 1 96.81 192 LYS A C 1
ATOM 1572 O O . LYS A 1 192 ? 5.77 -19.5 -13.336 1 96.81 192 LYS A O 1
ATOM 1577 N N . LYS A 1 193 ? 6.418 -18.531 -15.227 1 95.25 193 LYS A N 1
ATOM 1578 C CA . LYS A 1 193 ? 7.828 -18.578 -14.844 1 95.25 193 LYS A CA 1
ATOM 1579 C C . LYS A 1 193 ? 8.086 -17.781 -13.578 1 95.25 193 LYS A C 1
ATOM 1581 O O . LYS A 1 193 ? 8.727 -18.266 -12.641 1 95.25 193 LYS A O 1
ATOM 1586 N N . THR A 1 194 ? 7.598 -16.594 -13.539 1 96.56 194 THR A N 1
ATOM 1587 C CA . THR A 1 194 ? 7.836 -15.672 -12.43 1 96.56 194 THR A CA 1
ATOM 1588 C C . THR A 1 194 ? 7.238 -16.219 -11.133 1 96.56 194 THR A C 1
ATOM 1590 O O . THR A 1 194 ? 7.922 -16.297 -10.109 1 96.56 194 THR A O 1
ATOM 1593 N N . LEU A 1 195 ? 5.961 -16.656 -11.148 1 97.88 195 LEU A N 1
ATOM 1594 C CA . LEU A 1 195 ? 5.266 -17.094 -9.945 1 97.88 195 LEU A CA 1
ATOM 1595 C C . LEU A 1 195 ? 5.84 -18.406 -9.438 1 97.88 195 LEU A C 1
ATOM 1597 O O . LEU A 1 195 ? 5.875 -18.656 -8.227 1 97.88 195 LEU A O 1
ATOM 1601 N N . THR A 1 196 ? 6.293 -19.203 -10.352 1 96.12 196 THR A N 1
ATOM 1602 C CA . THR A 1 196 ? 6.973 -20.438 -9.953 1 96.12 196 THR A CA 1
ATOM 1603 C C . THR A 1 196 ? 8.25 -20.109 -9.18 1 96.12 196 THR A C 1
ATOM 1605 O O . THR A 1 196 ? 8.555 -20.766 -8.18 1 96.12 196 THR A O 1
ATOM 1608 N N . GLN A 1 197 ? 8.922 -19.156 -9.648 1 92.5 197 GLN A N 1
ATOM 1609 C CA . GLN A 1 197 ? 10.172 -18.75 -9 1 92.5 197 GLN A CA 1
ATOM 1610 C C . GLN A 1 197 ? 9.906 -18.109 -7.645 1 92.5 197 GLN A C 1
ATOM 1612 O O . GLN A 1 197 ? 10.812 -18 -6.816 1 92.5 197 GLN A O 1
ATOM 1617 N N . LEU A 1 198 ? 8.742 -17.656 -7.426 1 95.69 198 LEU A N 1
ATOM 1618 C CA . LEU A 1 198 ? 8.336 -17.141 -6.121 1 95.69 198 LEU A CA 1
ATOM 1619 C C . LEU A 1 198 ? 7.75 -18.266 -5.262 1 95.69 198 LEU A C 1
ATOM 1621 O O . LEU A 1 198 ? 7.148 -18 -4.219 1 95.69 198 LEU A O 1
ATOM 1625 N N . HIS A 1 199 ? 7.797 -19.484 -5.703 1 93 199 HIS A N 1
ATOM 1626 C CA . HIS A 1 199 ? 7.5 -20.703 -4.965 1 93 199 HIS A CA 1
ATOM 1627 C C . HIS A 1 199 ? 5.996 -20.969 -4.895 1 93 199 HIS A C 1
ATOM 1629 O O . HIS A 1 199 ? 5.488 -21.422 -3.873 1 93 199 HIS A O 1
ATOM 1635 N N . PHE A 1 200 ? 5.316 -20.656 -5.938 1 97 200 PHE A N 1
ATOM 1636 C CA . PHE A 1 200 ? 3.893 -20.969 -6.008 1 97 200 PHE A CA 1
ATOM 1637 C C . PHE A 1 200 ? 3.65 -22.172 -6.918 1 97 200 PHE A C 1
ATOM 1639 O O . PHE A 1 200 ? 4.406 -22.391 -7.867 1 97 200 PHE A O 1
ATOM 1646 N N . ASP A 1 201 ? 2.656 -22.953 -6.52 1 96.81 201 ASP A N 1
ATOM 1647 C CA . ASP A 1 201 ? 2.098 -23.938 -7.438 1 96.81 201 ASP A CA 1
ATOM 1648 C C . ASP A 1 201 ? 1.153 -23.281 -8.445 1 96.81 201 ASP A C 1
ATOM 1650 O O . ASP A 1 201 ? 0.05 -22.859 -8.086 1 96.81 201 ASP A O 1
ATOM 1654 N N . VAL A 1 202 ? 1.603 -23.266 -9.75 1 97.75 202 VAL A N 1
ATOM 1655 C CA . VAL A 1 202 ? 0.899 -22.453 -10.734 1 97.75 202 VAL A CA 1
ATOM 1656 C C . VAL A 1 202 ? -0.012 -23.328 -11.578 1 97.75 202 VAL A C 1
ATOM 1658 O O . VAL A 1 202 ? 0.428 -24.344 -12.125 1 97.75 202 VAL A O 1
ATOM 1661 N N . LYS A 1 203 ? -1.269 -22.984 -11.664 1 98 203 LYS A N 1
ATOM 1662 C CA . LYS A 1 203 ? -2.238 -23.609 -12.555 1 98 203 LYS A CA 1
ATOM 1663 C C . LYS A 1 203 ? -2.77 -22.609 -13.578 1 98 203 LYS A C 1
ATOM 1665 O O . LYS A 1 203 ? -3.107 -21.484 -13.234 1 98 203 LYS A O 1
ATOM 1670 N N . VAL A 1 204 ? -2.805 -23.078 -14.836 1 98.25 204 VAL A N 1
ATOM 1671 C CA . VAL A 1 204 ? -3.238 -22.188 -15.906 1 98.25 204 VAL A CA 1
ATOM 1672 C C . VAL A 1 204 ? -4.527 -22.719 -16.531 1 98.25 204 VAL A C 1
ATOM 1674 O O . VAL A 1 204 ? -4.633 -23.922 -16.828 1 98.25 204 VAL A O 1
ATOM 1677 N N . TYR A 1 205 ? -5.527 -21.875 -16.672 1 98.25 205 TYR A N 1
ATOM 1678 C CA . TYR A 1 205 ? -6.77 -22.172 -17.391 1 98.25 205 TYR A CA 1
ATOM 1679 C C . TYR A 1 205 ? -6.945 -21.25 -18.578 1 98.25 205 TYR A C 1
ATOM 1681 O O . TYR A 1 205 ? -6.719 -20.031 -18.484 1 98.25 205 TYR A O 1
ATOM 1689 N N . GLU A 1 206 ? -7.348 -21.812 -19.719 1 97.12 206 GLU A N 1
ATOM 1690 C CA . GLU A 1 206 ? -7.434 -21.016 -20.953 1 97.12 206 GLU A CA 1
ATOM 1691 C C . GLU A 1 206 ? -8.859 -21 -21.484 1 97.12 206 GLU A C 1
ATOM 1693 O O . GLU A 1 206 ? -9.57 -22 -21.438 1 97.12 206 GLU A O 1
ATOM 1698 N N . ASP A 1 207 ? -9.242 -19.812 -21.906 1 96 207 ASP A N 1
ATOM 1699 C CA . ASP A 1 207 ? -10.461 -19.594 -22.672 1 96 207 ASP A CA 1
ATOM 1700 C C . ASP A 1 207 ? -11.672 -20.188 -21.953 1 96 207 ASP A C 1
ATOM 1702 O O . ASP A 1 207 ? -12.375 -21.031 -22.516 1 96 207 ASP A O 1
ATOM 1706 N N . LEU A 1 208 ? -11.93 -19.594 -20.812 1 97 208 LEU A N 1
ATOM 1707 C CA . LEU A 1 208 ? -13.062 -20 -19.984 1 97 208 LEU A CA 1
ATOM 1708 C C . LEU A 1 208 ? -14.258 -19.078 -20.203 1 97 208 LEU A C 1
ATOM 1710 O O . LEU A 1 208 ? -14.094 -17.859 -20.344 1 97 208 LEU A O 1
ATOM 1714 N N . THR A 1 209 ? -15.469 -19.641 -20.312 1 95.62 209 THR A N 1
ATOM 1715 C CA . THR A 1 209 ? -16.688 -18.844 -20.234 1 95.62 209 THR A CA 1
ATOM 1716 C C . THR A 1 209 ? -16.891 -18.297 -18.828 1 95.62 209 THR A C 1
ATOM 1718 O O . THR A 1 209 ? -16.203 -18.688 -17.891 1 95.62 209 THR A O 1
ATOM 1721 N N . ALA A 1 210 ? -17.812 -17.375 -18.672 1 95.38 210 ALA A N 1
ATOM 1722 C CA . ALA A 1 210 ? -18.109 -16.844 -17.344 1 95.38 210 ALA A CA 1
ATOM 1723 C C . ALA A 1 210 ? -18.531 -17.953 -16.391 1 95.38 210 ALA A C 1
ATOM 1725 O O . ALA A 1 210 ? -18.109 -17.969 -15.227 1 95.38 210 ALA A O 1
ATOM 1726 N N . VAL A 1 211 ? -19.359 -18.844 -16.891 1 96.5 211 VAL A N 1
ATOM 1727 C CA . VAL A 1 211 ? -19.812 -19.969 -16.094 1 96.5 211 VAL A CA 1
ATOM 1728 C C . VAL A 1 211 ? -18.625 -20.828 -15.672 1 96.5 211 VAL A C 1
ATOM 1730 O O . VAL A 1 211 ? -18.531 -21.25 -14.516 1 96.5 211 VAL A O 1
ATOM 1733 N N . ASP A 1 212 ? -17.719 -21.031 -16.594 1 97.12 212 ASP A N 1
ATOM 1734 C CA . ASP A 1 212 ? -16.562 -21.859 -16.312 1 97.12 212 ASP A CA 1
ATOM 1735 C C . ASP A 1 212 ? -15.617 -21.172 -15.328 1 97.12 212 ASP A C 1
ATOM 1737 O O . ASP A 1 212 ? -14.961 -21.844 -14.523 1 97.12 212 ASP A O 1
ATOM 1741 N N . ILE A 1 213 ? -15.461 -19.875 -15.445 1 97.56 213 ILE A N 1
ATOM 1742 C CA . ILE A 1 213 ? -14.641 -19.141 -14.492 1 97.56 213 ILE A CA 1
ATOM 1743 C C . ILE A 1 213 ? -15.18 -19.344 -13.078 1 97.56 213 ILE A C 1
ATOM 1745 O O . ILE A 1 213 ? -14.43 -19.688 -12.164 1 97.56 213 ILE A O 1
ATOM 1749 N N . ARG A 1 214 ? -16.5 -19.172 -12.922 1 96.69 214 ARG A N 1
ATOM 1750 C CA . ARG A 1 214 ? -17.141 -19.328 -11.625 1 96.69 214 ARG A CA 1
ATOM 1751 C C . ARG A 1 214 ? -16.922 -20.734 -11.078 1 96.69 214 ARG A C 1
ATOM 1753 O O . ARG A 1 214 ? -16.547 -20.906 -9.914 1 96.69 214 ARG A O 1
ATOM 1760 N N . LYS A 1 215 ? -17.125 -21.672 -11.922 1 97.38 215 LYS A N 1
ATOM 1761 C CA . LYS A 1 215 ? -16.969 -23.078 -11.523 1 97.38 215 LYS A CA 1
ATOM 1762 C C . LYS A 1 215 ? -15.523 -23.375 -11.133 1 97.38 215 LYS A C 1
ATOM 1764 O O . LYS A 1 215 ? -15.273 -23.984 -10.086 1 97.38 215 LYS A O 1
ATOM 1769 N N . THR A 1 216 ? -14.617 -22.984 -11.977 1 97.75 216 THR A N 1
ATOM 1770 C CA . THR A 1 216 ? -13.195 -23.219 -11.742 1 97.75 216 THR A CA 1
ATOM 1771 C C . THR A 1 216 ? -12.75 -22.594 -10.422 1 97.75 216 THR A C 1
ATOM 1773 O O . THR A 1 216 ? -12.086 -23.25 -9.617 1 97.75 216 THR A O 1
ATOM 1776 N N . LEU A 1 217 ? -13.133 -21.375 -10.188 1 97.62 217 LEU A N 1
ATOM 1777 C CA . LEU A 1 217 ? -12.703 -20.672 -8.984 1 97.62 217 LEU A CA 1
ATOM 1778 C C . LEU A 1 217 ? -13.367 -21.266 -7.742 1 97.62 217 LEU A C 1
ATOM 1780 O O . LEU A 1 217 ? -12.75 -21.328 -6.676 1 97.62 217 LEU A O 1
ATOM 1784 N N . SER A 1 218 ? -14.625 -21.688 -7.875 1 96.69 218 SER A N 1
ATOM 1785 C CA . SER A 1 218 ? -15.281 -22.375 -6.762 1 96.69 218 SER A CA 1
ATOM 1786 C C . SER A 1 218 ? -14.562 -23.656 -6.395 1 96.69 218 SER A C 1
ATOM 1788 O O . SER A 1 218 ? -14.383 -23.969 -5.215 1 96.69 218 SER A O 1
ATOM 1790 N N . GLU A 1 219 ? -14.18 -24.375 -7.406 1 96.94 219 GLU A N 1
ATOM 1791 C CA . GLU A 1 219 ? -13.43 -25.609 -7.18 1 96.94 219 GLU A CA 1
ATOM 1792 C C . GLU A 1 219 ? -12.078 -25.328 -6.543 1 96.94 219 GLU A C 1
ATOM 1794 O O . GLU A 1 219 ? -11.664 -26.016 -5.613 1 96.94 219 GLU A O 1
ATOM 1799 N N . GLU A 1 220 ? -11.398 -24.312 -7.051 1 97 220 GLU A N 1
ATOM 1800 C CA . GLU A 1 220 ? -10.109 -23.922 -6.477 1 97 220 GLU A CA 1
ATOM 1801 C C . GLU A 1 220 ? -10.258 -23.516 -5.016 1 97 220 GLU A C 1
ATOM 1803 O O . GLU A 1 220 ? -9.414 -23.844 -4.184 1 97 220 GLU A O 1
ATOM 1808 N N . SER A 1 221 ? -11.289 -22.766 -4.703 1 95.94 221 SER A N 1
ATOM 1809 C CA . SER A 1 221 ? -11.508 -22.25 -3.354 1 95.94 221 SER A CA 1
ATOM 1810 C C . SER A 1 221 ? -11.773 -23.391 -2.369 1 95.94 221 SER A C 1
ATOM 1812 O O . SER A 1 221 ? -11.617 -23.219 -1.159 1 95.94 221 SER A O 1
ATOM 1814 N N . GLN A 1 222 ? -12.148 -24.562 -2.877 1 94.62 222 GLN A N 1
ATOM 1815 C CA . GLN A 1 222 ? -12.469 -25.703 -2.027 1 94.62 222 GLN A CA 1
ATOM 1816 C C . GLN A 1 222 ? -11.367 -26.766 -2.066 1 94.62 222 GLN A C 1
ATOM 1818 O O . GLN A 1 222 ? -11.484 -27.812 -1.449 1 94.62 222 GLN A O 1
ATOM 1823 N N . SER A 1 223 ? -10.359 -26.422 -2.768 1 94.25 223 SER A N 1
ATOM 1824 C CA . SER A 1 223 ? -9.266 -27.391 -2.932 1 94.25 223 SER A CA 1
ATOM 1825 C C . SER A 1 223 ? -8.547 -27.641 -1.611 1 94.25 223 SER A C 1
ATOM 1827 O O . SER A 1 223 ? -8.297 -26.703 -0.848 1 94.25 223 SER A O 1
ATOM 1829 N N . ASP A 1 224 ? -8.125 -28.828 -1.341 1 91.12 224 ASP A N 1
ATOM 1830 C CA . ASP A 1 224 ? -7.379 -29.203 -0.147 1 91.12 224 ASP A CA 1
ATOM 1831 C C . ASP A 1 224 ? -5.977 -28.609 -0.163 1 91.12 224 ASP A C 1
ATOM 1833 O O . ASP A 1 224 ? -5.363 -28.422 0.89 1 91.12 224 ASP A O 1
ATOM 1837 N N . ASP A 1 225 ? -5.559 -28.297 -1.324 1 90.5 225 ASP A N 1
ATOM 1838 C CA . ASP A 1 225 ? -4.23 -27.703 -1.476 1 90.5 225 ASP A CA 1
ATOM 1839 C C . ASP A 1 225 ? -4.148 -26.359 -0.76 1 90.5 225 ASP A C 1
ATOM 1841 O O . ASP A 1 225 ? -3.061 -25.922 -0.376 1 90.5 225 ASP A O 1
ATOM 1845 N N . LEU A 1 226 ? -5.324 -25.703 -0.566 1 94.94 226 LEU A N 1
ATOM 1846 C CA . LEU A 1 226 ? -5.332 -24.375 0.036 1 94.94 226 LEU A CA 1
ATOM 1847 C C . LEU A 1 226 ? -5.148 -24.453 1.548 1 94.94 226 LEU A C 1
ATOM 1849 O O . LEU A 1 226 ? -4.828 -23.453 2.197 1 94.94 226 LEU A O 1
ATOM 1853 N N . LYS A 1 227 ? -5.332 -25.609 2.086 1 90.94 227 LYS A N 1
ATOM 1854 C CA . LYS A 1 227 ? -5.18 -25.781 3.529 1 90.94 227 LYS A CA 1
ATOM 1855 C C . LYS A 1 227 ? -3.736 -25.531 3.959 1 90.94 227 LYS A C 1
ATOM 1857 O O . LYS A 1 227 ? -3.492 -24.922 5 1 90.94 227 LYS A O 1
ATOM 1862 N N . SER A 1 228 ? -2.881 -25.969 3.145 1 91.5 228 SER A N 1
ATOM 1863 C CA . SER A 1 228 ? -1.471 -25.797 3.477 1 91.5 228 SER A CA 1
ATOM 1864 C C . SER A 1 228 ? -0.91 -24.516 2.873 1 91.5 228 SER A C 1
ATOM 1866 O O . SER A 1 228 ? 0.236 -24.141 3.139 1 91.5 228 SER A O 1
ATOM 1868 N N . ALA A 1 229 ? -1.7 -23.844 2.115 1 94.75 229 ALA A N 1
ATOM 1869 C CA . ALA A 1 229 ? -1.226 -22.625 1.443 1 94.75 229 ALA A CA 1
ATOM 1870 C C . ALA A 1 229 ? -1.087 -21.469 2.428 1 94.75 229 ALA A C 1
ATOM 1872 O O . ALA A 1 229 ? -1.873 -21.359 3.371 1 94.75 229 ALA A O 1
ATOM 1873 N N . GLU A 1 230 ? -0.099 -20.688 2.195 1 95.56 230 GLU A N 1
ATOM 1874 C CA . GLU A 1 230 ? 0.103 -19.484 3.004 1 95.56 230 GLU A CA 1
ATOM 1875 C C . GLU A 1 230 ? -0.353 -18.234 2.258 1 95.56 230 GLU A C 1
ATOM 1877 O O . GLU A 1 230 ? -0.544 -17.172 2.867 1 95.56 230 GLU A O 1
ATOM 1882 N N . CYS A 1 231 ? -0.537 -18.344 1.028 1 97.44 231 CYS A N 1
ATOM 1883 C CA . CYS A 1 231 ? -0.966 -17.25 0.163 1 97.44 231 CYS A CA 1
ATOM 1884 C C . CYS A 1 231 ? -1.661 -17.781 -1.084 1 97.44 231 CYS A C 1
ATOM 1886 O O . CYS A 1 231 ? -1.328 -18.859 -1.572 1 97.44 231 CYS A O 1
ATOM 1888 N N . PHE A 1 232 ? -2.66 -17.125 -1.535 1 97.94 232 PHE A N 1
ATOM 1889 C CA . PHE A 1 232 ? -3.33 -17.438 -2.791 1 97.94 232 PHE A CA 1
ATOM 1890 C C . PHE A 1 232 ? -3.207 -16.281 -3.777 1 97.94 232 PHE A C 1
ATOM 1892 O O . PHE A 1 232 ? -3.383 -15.125 -3.404 1 97.94 232 PHE A O 1
ATOM 1899 N N . ILE A 1 233 ? -2.883 -16.594 -5.078 1 98.44 233 ILE A N 1
ATOM 1900 C CA . ILE A 1 233 ? -2.771 -15.586 -6.129 1 98.44 233 ILE A CA 1
ATOM 1901 C C . ILE A 1 233 ? -3.695 -15.945 -7.289 1 98.44 233 ILE A C 1
ATOM 1903 O O . ILE A 1 233 ? -3.744 -17.109 -7.719 1 98.44 233 ILE A O 1
ATOM 1907 N N . LEU A 1 234 ? -4.473 -15 -7.742 1 98.44 234 LEU A N 1
ATOM 1908 C CA . LEU A 1 234 ? -5.285 -15.141 -8.945 1 98.44 234 LEU A CA 1
ATOM 1909 C C . LEU A 1 234 ? -4.949 -14.055 -9.961 1 98.44 234 LEU A C 1
ATOM 1911 O O . LEU A 1 234 ? -4.945 -12.867 -9.633 1 98.44 234 LEU A O 1
ATOM 1915 N N . VAL A 1 235 ? -4.582 -14.453 -11.164 1 97.69 235 VAL A N 1
ATOM 1916 C CA . VAL A 1 235 ? -4.391 -13.531 -12.281 1 97.69 235 VAL A CA 1
ATOM 1917 C C . VAL A 1 235 ? -5.414 -13.828 -13.375 1 97.69 235 VAL A C 1
ATOM 1919 O O . VAL A 1 235 ? -5.496 -14.953 -13.867 1 97.69 235 VAL A O 1
ATOM 1922 N N . VAL A 1 236 ? -6.211 -12.828 -13.711 1 96.25 236 VAL A N 1
ATOM 1923 C CA . VAL A 1 236 ? -7.199 -12.992 -14.773 1 96.25 236 VAL A CA 1
ATOM 1924 C C . VAL A 1 236 ? -6.898 -12.023 -15.914 1 96.25 236 VAL A C 1
ATOM 1926 O O . VAL A 1 236 ? -6.816 -10.812 -15.703 1 96.25 236 VAL A O 1
ATOM 1929 N N . MET A 1 237 ? -6.684 -12.578 -17.062 1 92.81 237 MET A N 1
ATOM 1930 C CA . MET A 1 237 ? -6.445 -11.789 -18.266 1 92.81 237 MET A CA 1
ATOM 1931 C C . MET A 1 237 ? -7.535 -12.047 -19.297 1 92.81 237 MET A C 1
ATOM 1933 O O . MET A 1 237 ? -7.715 -13.172 -19.75 1 92.81 237 MET A O 1
ATOM 1937 N N . SER A 1 238 ? -8.312 -11.062 -19.609 1 91.06 238 SER A N 1
ATOM 1938 C CA . SER A 1 238 ? -9.43 -11.141 -20.547 1 91.06 238 SER A CA 1
ATOM 1939 C C . SER A 1 238 ? -9.867 -9.758 -21.016 1 91.06 238 SER A C 1
ATOM 1941 O O . SER A 1 238 ? -9.195 -8.766 -20.719 1 91.06 238 SER A O 1
ATOM 1943 N N . HIS A 1 239 ? -10.836 -9.727 -21.906 1 84.25 239 HIS A N 1
ATOM 1944 C CA . HIS A 1 239 ? -11.578 -8.477 -22.062 1 84.25 239 HIS A CA 1
ATOM 1945 C C . HIS A 1 239 ? -12.445 -8.195 -20.859 1 84.25 239 HIS A C 1
ATOM 1947 O O . HIS A 1 239 ? -12.68 -9.078 -20.031 1 84.25 239 HIS A O 1
ATOM 1953 N N . GLY A 1 240 ? -12.766 -6.98 -20.781 1 81.19 240 GLY A N 1
ATOM 1954 C CA . GLY A 1 240 ? -13.555 -6.648 -19.594 1 81.19 240 GLY A CA 1
ATOM 1955 C C . GLY A 1 240 ? -14.383 -5.391 -19.781 1 81.19 240 GLY A C 1
ATOM 1956 O O . GLY A 1 240 ? -14.258 -4.695 -20.781 1 81.19 240 GLY A O 1
ATOM 1957 N N . VAL A 1 241 ? -15.328 -5.324 -18.859 1 76.44 241 VAL A N 1
ATOM 1958 C CA . VAL A 1 241 ? -16.109 -4.102 -18.719 1 76.44 241 VAL A CA 1
ATOM 1959 C C . VAL A 1 241 ? -15.812 -3.449 -17.375 1 76.44 241 VAL A C 1
ATOM 1961 O O . VAL A 1 241 ? -14.961 -3.932 -16.625 1 76.44 241 VAL A O 1
ATOM 1964 N N . ILE A 1 242 ? -16.328 -2.438 -17.078 1 67.31 242 ILE A N 1
ATOM 1965 C CA . ILE A 1 242 ? -16.062 -1.643 -15.891 1 67.31 242 ILE A CA 1
ATOM 1966 C C . ILE A 1 242 ? -16.328 -2.48 -14.641 1 67.31 242 ILE A C 1
ATOM 1968 O O . ILE A 1 242 ? -15.617 -2.373 -13.648 1 67.31 242 ILE A O 1
ATOM 1972 N N . SER A 1 243 ? -17.266 -3.383 -14.758 1 72.5 243 SER A N 1
ATOM 1973 C CA . SER A 1 243 ? -17.75 -4.055 -13.555 1 72.5 243 SER A CA 1
ATOM 1974 C C . SER A 1 243 ? -17.141 -5.441 -13.414 1 72.5 243 SER A C 1
ATOM 1976 O O . SER A 1 243 ? -17.328 -6.105 -12.391 1 72.5 243 SER A O 1
ATOM 1978 N N . GLY A 1 244 ? -16.5 -5.777 -14.484 1 83.88 244 GLY A N 1
ATOM 1979 C CA . GLY A 1 244 ? -16.031 -7.145 -14.352 1 83.88 244 GLY A CA 1
ATOM 1980 C C . GLY A 1 244 ? -15.289 -7.637 -15.578 1 83.88 244 GLY A C 1
ATOM 1981 O O . GLY A 1 244 ? -14.852 -6.836 -16.406 1 83.88 244 GLY A O 1
ATOM 1982 N N . ILE A 1 245 ? -15.141 -9 -15.594 1 88.19 245 ILE A N 1
ATOM 1983 C CA . ILE A 1 245 ? -14.328 -9.688 -16.594 1 88.19 245 ILE A CA 1
ATOM 1984 C C . ILE A 1 245 ? -15.234 -10.484 -17.531 1 88.19 245 ILE A C 1
ATOM 1986 O O . ILE A 1 245 ? -16.172 -11.148 -17.078 1 88.19 245 ILE A O 1
ATOM 1990 N N . ASN A 1 246 ? -14.883 -10.344 -18.828 1 88.88 246 ASN A N 1
ATOM 1991 C CA . ASN A 1 246 ? -15.641 -11.109 -19.812 1 88.88 246 ASN A CA 1
ATOM 1992 C C . ASN A 1 246 ? -15.148 -12.547 -19.906 1 88.88 246 ASN A C 1
ATOM 1994 O O . ASN A 1 246 ? -13.938 -12.789 -19.984 1 88.88 246 ASN A O 1
ATOM 1998 N N . GLY A 1 247 ? -16.156 -13.461 -19.859 1 92.12 247 GLY A N 1
ATOM 1999 C CA . GLY A 1 247 ? -15.836 -14.781 -20.359 1 92.12 247 GLY A CA 1
ATOM 2000 C C . GLY A 1 247 ? -15.719 -14.828 -21.875 1 92.12 247 GLY A C 1
ATOM 2001 O O . GLY A 1 247 ? -15.812 -13.797 -22.547 1 92.12 247 GLY A O 1
ATOM 2002 N N . THR A 1 248 ? -15.453 -16 -22.344 1 93 248 THR A N 1
ATOM 2003 C CA . THR A 1 248 ? -15.234 -16.125 -23.781 1 93 248 THR A CA 1
ATOM 2004 C C . THR A 1 248 ? -16.531 -15.922 -24.547 1 93 248 THR A C 1
ATOM 2006 O O . THR A 1 248 ? -16.531 -15.648 -25.75 1 93 248 THR A O 1
ATOM 2009 N N . LYS A 1 249 ? -17.562 -16.094 -23.703 1 87.56 249 LYS A N 1
ATOM 2010 C CA . LYS A 1 249 ? -18.875 -15.742 -24.25 1 87.56 249 LYS A CA 1
ATOM 2011 C C . LYS A 1 249 ? -19.359 -14.414 -23.672 1 87.56 249 LYS A C 1
ATOM 2013 O O . LYS A 1 249 ? -18.688 -13.805 -22.844 1 87.56 249 LYS A O 1
ATOM 2018 N N . ASP A 1 250 ? -20.094 -13.531 -24.109 1 75.94 250 ASP A N 1
ATOM 2019 C CA . ASP A 1 250 ? -20.5 -12.164 -23.844 1 75.94 250 ASP A CA 1
ATOM 2020 C C . ASP A 1 250 ? -20.922 -11.992 -22.375 1 75.94 250 ASP A C 1
ATOM 2022 O O . ASP A 1 250 ? -21.266 -10.891 -21.953 1 75.94 250 ASP A O 1
ATOM 2026 N N . GLU A 1 251 ? -20.719 -13.016 -21.562 1 87.5 251 GLU A N 1
ATOM 2027 C CA . GLU A 1 251 ? -21.125 -12.883 -20.172 1 87.5 251 GLU A CA 1
ATOM 2028 C C . GLU A 1 251 ? -20 -12.297 -19.328 1 87.5 251 GLU A C 1
ATOM 2030 O O . GLU A 1 251 ? -18.828 -12.398 -19.688 1 87.5 251 GLU A O 1
ATOM 2035 N N . VAL A 1 252 ? -20.422 -11.648 -18.219 1 89.12 252 VAL A N 1
ATOM 2036 C CA . VAL A 1 252 ? -19.469 -10.922 -17.391 1 89.12 252 VAL A CA 1
ATOM 2037 C C . VAL A 1 252 ? -19.438 -11.516 -15.984 1 89.12 252 VAL A C 1
ATOM 2039 O O . VAL A 1 252 ? -20.5 -11.828 -15.422 1 89.12 252 VAL A O 1
ATOM 2042 N N . VAL A 1 253 ? -18.281 -11.812 -15.469 1 92.12 253 VAL A N 1
ATOM 2043 C CA . VAL A 1 253 ? -18.078 -12.117 -14.062 1 92.12 253 VAL A CA 1
ATOM 2044 C C . VAL A 1 253 ? -17.734 -10.836 -13.305 1 92.12 253 VAL A C 1
ATOM 2046 O O . VAL A 1 253 ? -16.688 -10.234 -13.547 1 92.12 253 VAL A O 1
ATOM 2049 N N . LYS A 1 254 ? -18.547 -10.516 -12.367 1 85.69 254 LYS A N 1
ATOM 2050 C CA . LYS A 1 254 ? -18.328 -9.266 -11.633 1 85.69 254 LYS A CA 1
ATOM 2051 C C . LYS A 1 254 ? -17.141 -9.391 -10.672 1 85.69 254 LYS A C 1
ATOM 2053 O O . LYS A 1 254 ? -16.906 -10.461 -10.109 1 85.69 254 LYS A O 1
ATOM 2058 N N . PHE A 1 255 ? -16.453 -8.297 -10.445 1 82.81 255 PHE A N 1
ATOM 2059 C CA . PHE A 1 255 ? -15.25 -8.297 -9.609 1 82.81 255 PHE A CA 1
ATOM 2060 C C . PHE A 1 255 ? -15.586 -8.75 -8.188 1 82.81 255 PHE A C 1
ATOM 2062 O O . PHE A 1 255 ? -14.797 -9.43 -7.543 1 82.81 255 PHE A O 1
ATOM 2069 N N . ASP A 1 256 ? -16.75 -8.375 -7.68 1 82.25 256 ASP A N 1
ATOM 2070 C CA . ASP A 1 256 ? -17.141 -8.727 -6.32 1 82.25 256 ASP A CA 1
ATOM 2071 C C . ASP A 1 256 ? -17.281 -10.242 -6.168 1 82.25 256 ASP A C 1
ATOM 2073 O O . ASP A 1 256 ? -17.156 -10.773 -5.066 1 82.25 256 ASP A O 1
ATOM 2077 N N . GLU A 1 257 ? -17.625 -10.922 -7.262 1 89.31 257 GLU A N 1
ATOM 2078 C CA . GLU A 1 257 ? -17.781 -12.367 -7.219 1 89.31 257 GLU A CA 1
ATOM 2079 C C . GLU A 1 257 ? -16.484 -13.062 -6.859 1 89.31 257 GLU A C 1
ATOM 2081 O O . GLU A 1 257 ? -16.484 -14.086 -6.172 1 89.31 257 GLU A O 1
ATOM 2086 N N . PHE A 1 258 ? -15.438 -12.492 -7.309 1 91 258 PHE A N 1
ATOM 2087 C CA . PHE A 1 258 ? -14.141 -13.086 -7.02 1 91 258 PHE A CA 1
ATOM 2088 C C . PHE A 1 258 ? -13.844 -13.047 -5.527 1 91 258 PHE A C 1
ATOM 2090 O O . PHE A 1 258 ? -13.391 -14.047 -4.953 1 91 258 PHE A O 1
ATOM 2097 N N . ALA A 1 259 ? -14.141 -11.914 -4.934 1 87.5 259 ALA A N 1
ATOM 2098 C CA . ALA A 1 259 ? -13.938 -11.773 -3.494 1 87.5 259 ALA A CA 1
ATOM 2099 C C . ALA A 1 259 ? -14.867 -12.703 -2.717 1 87.5 259 ALA A C 1
ATOM 2101 O O . ALA A 1 259 ? -14.469 -13.305 -1.718 1 87.5 259 ALA A O 1
ATOM 2102 N N . LYS A 1 260 ? -16.062 -12.828 -3.174 1 88.75 260 LYS A N 1
ATOM 2103 C CA . LYS A 1 260 ? -17.062 -13.641 -2.486 1 88.75 260 LYS A CA 1
ATOM 2104 C C . LYS A 1 260 ? -16.672 -15.109 -2.494 1 88.75 260 LYS A C 1
ATOM 2106 O O . LYS A 1 260 ? -16.844 -15.812 -1.49 1 88.75 260 LYS A O 1
ATOM 2111 N N . ILE A 1 261 ? -16.172 -15.57 -3.559 1 93.81 261 ILE A N 1
ATOM 2112 C CA . ILE A 1 261 ? -15.797 -16.969 -3.711 1 93.81 261 ILE A CA 1
ATOM 2113 C C . ILE A 1 261 ? -14.688 -17.312 -2.725 1 93.81 261 ILE A C 1
ATOM 2115 O O . ILE A 1 261 ? -14.68 -18.406 -2.143 1 93.81 261 ILE A O 1
ATOM 2119 N N . PHE A 1 262 ? -13.805 -16.375 -2.43 1 93.75 262 PHE A N 1
ATOM 2120 C CA . PHE A 1 262 ? -12.641 -16.672 -1.61 1 93.75 262 PHE A CA 1
ATOM 2121 C C . PHE A 1 262 ? -12.758 -16.031 -0.235 1 93.75 262 PHE A C 1
ATOM 2123 O O . PHE A 1 262 ? -11.773 -15.938 0.5 1 93.75 262 PHE A O 1
ATOM 2130 N N . ASN A 1 263 ? -13.922 -15.578 0.049 1 88.38 263 ASN A N 1
ATOM 2131 C CA . ASN A 1 263 ? -14.18 -15.078 1.396 1 88.38 263 ASN A CA 1
ATOM 2132 C C . ASN A 1 263 ? -13.977 -16.172 2.443 1 88.38 263 ASN A C 1
ATOM 2134 O O . ASN A 1 263 ? -14.352 -17.328 2.229 1 88.38 263 ASN A O 1
ATOM 2138 N N . PRO A 1 264 ? -13.453 -15.82 3.592 1 85.5 264 PRO A N 1
ATOM 2139 C CA . PRO A 1 264 ? -13.133 -16.828 4.605 1 85.5 264 PRO A CA 1
ATOM 2140 C C . PRO A 1 264 ? -14.367 -17.594 5.082 1 85.5 264 PRO A C 1
ATOM 2142 O O . PRO A 1 264 ? -14.25 -18.703 5.605 1 85.5 264 PRO A O 1
ATOM 2145 N N . THR A 1 265 ? -15.516 -16.984 4.934 1 82.56 265 THR A N 1
ATOM 2146 C CA . THR A 1 265 ? -16.734 -17.688 5.301 1 82.56 265 THR A CA 1
ATOM 2147 C C . THR A 1 265 ? -16.969 -18.875 4.375 1 82.56 265 THR A C 1
ATOM 2149 O O . THR A 1 265 ? -17.516 -19.906 4.797 1 82.56 265 THR A O 1
ATOM 2152 N N . LYS A 1 266 ? -16.594 -18.797 3.176 1 86.5 266 LYS A N 1
ATOM 2153 C CA . LYS A 1 266 ? -16.75 -19.859 2.188 1 86.5 266 LYS A CA 1
ATOM 2154 C C . LYS A 1 266 ? -15.438 -20.609 1.97 1 86.5 266 LYS A C 1
ATOM 2156 O O . LYS A 1 266 ? -15.438 -21.797 1.644 1 86.5 266 LYS A O 1
ATOM 2161 N N . CYS A 1 267 ? -14.375 -19.906 2.055 1 92.44 267 CYS A N 1
ATOM 2162 C CA . CYS A 1 267 ? -13.039 -20.453 1.879 1 92.44 267 CYS A CA 1
ATOM 2163 C C . CYS A 1 267 ? -12.234 -20.375 3.172 1 92.44 267 CYS A C 1
ATOM 2165 O O . CYS A 1 267 ? -11.289 -19.594 3.268 1 92.44 267 CYS A O 1
ATOM 2167 N N . THR A 1 268 ? -12.461 -21.234 4.105 1 90.62 268 THR A N 1
ATOM 2168 C CA . THR A 1 268 ? -11.906 -21.188 5.457 1 90.62 268 THR A CA 1
ATOM 2169 C C . THR A 1 268 ? -10.406 -21.469 5.434 1 90.62 268 THR A C 1
ATOM 2171 O O . THR A 1 268 ? -9.672 -20.984 6.297 1 90.62 268 THR A O 1
ATOM 2174 N N . ALA A 1 269 ? -10.031 -22.203 4.434 1 94.12 269 ALA A N 1
ATOM 2175 C CA . ALA A 1 269 ? -8.617 -22.562 4.328 1 94.12 269 ALA A CA 1
ATOM 2176 C C . ALA A 1 269 ? -7.746 -21.312 4.195 1 94.12 269 ALA A C 1
ATOM 2178 O O . ALA A 1 269 ? -6.57 -21.328 4.562 1 94.12 269 ALA A O 1
ATOM 2179 N N . LEU A 1 270 ? -8.336 -20.188 3.736 1 94.75 270 LEU A N 1
ATOM 2180 C CA . LEU A 1 270 ? -7.551 -18.984 3.49 1 94.75 270 LEU A CA 1
ATOM 2181 C C . LEU A 1 270 ? -7.848 -17.922 4.547 1 94.75 270 LEU A C 1
ATOM 2183 O O . LEU A 1 270 ? -7.5 -16.75 4.367 1 94.75 270 LEU A O 1
ATOM 2187 N N . LYS A 1 271 ? -8.484 -18.344 5.621 1 91.31 271 LYS A N 1
ATOM 2188 C CA . LYS A 1 271 ? -8.688 -17.422 6.73 1 91.31 271 LYS A CA 1
ATOM 2189 C C . LYS A 1 271 ? -7.355 -16.906 7.266 1 91.31 271 LYS A C 1
ATOM 2191 O O . LYS A 1 271 ? -6.43 -17.672 7.504 1 91.31 271 LYS A O 1
ATOM 2196 N N . ASP A 1 272 ? -7.215 -15.539 7.391 1 90.62 272 ASP A N 1
ATOM 2197 C CA . ASP A 1 272 ? -6.055 -14.844 7.934 1 90.62 272 ASP A CA 1
ATOM 2198 C C . ASP A 1 272 ? -4.832 -15.039 7.039 1 90.62 272 ASP A C 1
ATOM 2200 O O . ASP A 1 272 ? -3.693 -14.953 7.508 1 90.62 272 ASP A O 1
ATOM 2204 N N . LYS A 1 273 ? -5.148 -15.406 5.773 1 95.06 273 LYS A N 1
ATOM 2205 C CA . LYS A 1 273 ? -4.105 -15.547 4.762 1 95.06 273 LYS A CA 1
ATOM 2206 C C . LYS A 1 273 ? -4.316 -14.562 3.615 1 95.06 273 LYS A C 1
ATOM 2208 O O . LYS A 1 273 ? -5.453 -14.281 3.23 1 95.06 273 LYS A O 1
ATOM 2213 N N . PRO A 1 274 ? -3.182 -14.023 3.074 1 97.31 274 PRO A N 1
ATOM 2214 C CA . PRO A 1 274 ? -3.344 -13.031 2.014 1 97.31 274 PRO A CA 1
ATOM 2215 C C . PRO A 1 274 ? -3.84 -13.633 0.704 1 97.31 274 PRO A C 1
ATOM 2217 O O . PRO A 1 274 ? -3.391 -14.711 0.308 1 97.31 274 PRO A O 1
ATOM 2220 N N . LYS A 1 275 ? -4.789 -13.016 0.099 1 96.94 275 LYS A N 1
ATOM 2221 C CA . LYS A 1 275 ? -5.332 -13.32 -1.223 1 96.94 275 LYS A CA 1
ATOM 2222 C C . LYS A 1 275 ? -5.07 -12.172 -2.199 1 96.94 275 LYS A C 1
ATOM 2224 O O . LYS A 1 275 ? -5.617 -11.078 -2.041 1 96.94 275 LYS A O 1
ATOM 2229 N N . LEU A 1 276 ? -4.238 -12.414 -3.248 1 98 276 LEU A N 1
ATOM 2230 C CA . LEU A 1 276 ? -3.805 -11.391 -4.195 1 98 276 LEU A CA 1
ATOM 2231 C C . LEU A 1 276 ? -4.441 -11.609 -5.562 1 98 276 LEU A C 1
ATOM 2233 O O . LEU A 1 276 ? -4.238 -12.656 -6.188 1 98 276 LEU A O 1
ATOM 2237 N N . PHE A 1 277 ? -5.223 -10.602 -6.023 1 96.12 277 PHE A N 1
ATOM 2238 C CA . PHE A 1 277 ? -5.926 -10.703 -7.297 1 96.12 277 PHE A CA 1
ATOM 2239 C C . PHE A 1 277 ? -5.418 -9.648 -8.273 1 96.12 277 PHE A C 1
ATOM 2241 O O . PHE A 1 277 ? -5.398 -8.453 -7.957 1 96.12 277 PHE A O 1
ATOM 2248 N N . PHE A 1 278 ? -4.969 -10.086 -9.43 1 95.19 278 PHE A N 1
ATOM 2249 C CA . PHE A 1 278 ? -4.512 -9.195 -10.492 1 95.19 278 PHE A CA 1
ATOM 2250 C C . PHE A 1 278 ? -5.398 -9.32 -11.719 1 95.19 278 PHE A C 1
ATOM 2252 O O . PHE A 1 278 ? -5.578 -10.414 -12.258 1 95.19 278 PHE A O 1
ATOM 2259 N N . PHE A 1 279 ? -5.938 -8.211 -12.141 1 91.25 279 PHE A N 1
ATOM 2260 C CA . PHE A 1 279 ? -6.848 -8.227 -13.281 1 91.25 279 PHE A CA 1
ATOM 2261 C C . PHE A 1 279 ? -6.273 -7.414 -14.438 1 91.25 279 PHE A C 1
ATOM 2263 O O . PHE A 1 279 ? -5.984 -6.227 -14.289 1 91.25 279 PHE A O 1
ATOM 2270 N N . GLN A 1 280 ? -6.043 -8.102 -15.516 1 86.94 280 GLN A N 1
ATOM 2271 C CA . GLN A 1 280 ? -5.688 -7.469 -16.781 1 86.94 280 GLN A CA 1
ATOM 2272 C C . GLN A 1 280 ? -6.848 -7.531 -17.766 1 86.94 280 GLN A C 1
ATOM 2274 O O . GLN A 1 280 ? -7.066 -8.562 -18.422 1 86.94 280 GLN A O 1
ATOM 2279 N N . SER A 1 281 ? -7.668 -6.527 -17.75 1 79.25 281 SER A N 1
ATOM 2280 C CA . SER A 1 281 ? -8.797 -6.516 -18.688 1 79.25 281 SER A CA 1
ATOM 2281 C C . SER A 1 281 ? -8.789 -5.258 -19.547 1 79.25 281 SER A C 1
ATOM 2283 O O . SER A 1 281 ? -8.492 -4.164 -19.062 1 79.25 281 SER A O 1
ATOM 2285 N N . CYS A 1 282 ? -8.664 -5.367 -20.922 1 58.5 282 CYS A N 1
ATOM 2286 C CA . CYS A 1 282 ? -8.664 -4.285 -21.906 1 58.5 282 CYS A CA 1
ATOM 2287 C C . CYS A 1 282 ? -10.086 -3.836 -22.219 1 58.5 282 CYS A C 1
ATOM 2289 O O . CYS A 1 282 ? -10.992 -4.664 -22.328 1 58.5 282 CYS A O 1
ATOM 2291 N N . ARG A 1 283 ? -10.406 -2.557 -21.938 1 50.09 283 ARG A N 1
ATOM 2292 C CA . ARG A 1 283 ? -11.719 -2.068 -22.344 1 50.09 283 ARG A CA 1
ATOM 2293 C C . ARG A 1 283 ? -11.789 -1.858 -23.859 1 50.09 283 ARG A C 1
ATOM 2295 O O . ARG A 1 283 ? -10.82 -1.403 -24.469 1 50.09 283 ARG A O 1
ATOM 2302 N N . GLN A 1 284 ? -12.469 -2.637 -24.672 1 41.75 284 GLN A N 1
ATOM 2303 C CA . GLN A 1 284 ? -12.594 -2.373 -26.109 1 41.75 284 GLN A CA 1
ATOM 2304 C C . GLN A 1 284 ? -13.18 -0.988 -26.359 1 41.75 284 GLN A C 1
ATOM 2306 O O . GLN A 1 284 ? -14.047 -0.528 -25.625 1 41.75 284 GLN A O 1
ATOM 2311 N N . LYS A 1 285 ? -12.578 -0.248 -27.328 1 37.72 285 LYS A N 1
ATOM 2312 C CA . LYS A 1 285 ? -13.094 0.891 -28.078 1 37.72 285 LYS A CA 1
ATOM 2313 C C . LYS A 1 285 ? -14.438 0.559 -28.734 1 37.72 285 LYS A C 1
ATOM 2315 O O . LYS A 1 285 ? -14.562 -0.464 -29.406 1 37.72 285 LYS A O 1
ATOM 2320 N N . GLY A 1 286 ? -15.758 0.956 -28.375 1 37 286 GLY A N 1
ATOM 2321 C CA . GLY A 1 286 ? -17.094 0.944 -28.953 1 37 286 GLY A CA 1
ATOM 2322 C C . GLY A 1 286 ? -18.156 0.469 -28 1 37 286 GLY A C 1
ATOM 2323 O O . GLY A 1 286 ? -19.344 0.456 -28.328 1 37 286 GLY A O 1
ATOM 2324 N N . GLU A 1 287 ? -18.031 -0.621 -27.469 1 36.66 287 GLU A N 1
ATOM 2325 C CA . GLU A 1 287 ? -19.172 -0.804 -26.578 1 36.66 287 GLU A CA 1
ATOM 2326 C C . GLU A 1 287 ? -19.344 0.39 -25.641 1 36.66 287 GLU A C 1
ATOM 2328 O O . GLU A 1 287 ? -18.672 0.476 -24.609 1 36.66 287 GLU A O 1
ATOM 2333 N N . GLN A 1 288 ? -19.453 1.509 -26.188 1 33.56 288 GLN A N 1
ATOM 2334 C CA . GLN A 1 288 ? -19.922 2.846 -25.844 1 33.56 288 GLN A CA 1
ATOM 2335 C C . GLN A 1 288 ? -21.062 2.785 -24.828 1 33.56 288 GLN A C 1
ATOM 2337 O O . GLN A 1 288 ? -21.422 3.803 -24.234 1 33.56 288 GLN A O 1
ATOM 2342 N N . GLY A 1 289 ? -22.312 2.111 -25.391 1 30.94 289 GLY A N 1
ATOM 2343 C CA . GLY A 1 289 ? -23.672 2.428 -24.969 1 30.94 289 GLY A CA 1
ATOM 2344 C C . GLY A 1 289 ? -23.859 2.453 -23.469 1 30.94 289 GLY A C 1
ATOM 2345 O O . GLY A 1 289 ? -24.375 3.428 -22.922 1 30.94 289 GLY A O 1
ATOM 2346 N N . MET A 1 290 ? -24.531 1.117 -23.141 1 30.08 290 MET A N 1
ATOM 2347 C CA . MET A 1 290 ? -25.547 1.333 -22.125 1 30.08 290 MET A CA 1
ATOM 2348 C C . MET A 1 290 ? -24.984 2.117 -20.938 1 30.08 290 MET A C 1
ATOM 2350 O O . MET A 1 290 ? -23.828 2.529 -20.953 1 30.08 290 MET A O 1
ATOM 2354 N N . ASP A 1 291 ? -25.484 1.473 -19.719 1 28.19 291 ASP A N 1
ATOM 2355 C CA . ASP A 1 291 ? -25.641 2.186 -18.453 1 28.19 291 ASP A CA 1
ATOM 2356 C C . ASP A 1 291 ? -24.281 2.664 -17.922 1 28.19 291 ASP A C 1
ATOM 2358 O O . ASP A 1 291 ? -23.406 1.852 -17.625 1 28.19 291 ASP A O 1
ATOM 2362 N N . THR A 1 292 ? -23.703 3.602 -18.562 1 29.16 292 THR A N 1
ATOM 2363 C CA . THR A 1 292 ? -22.781 4.625 -18.078 1 29.16 292 THR A CA 1
ATOM 2364 C C . THR A 1 292 ? -22.719 4.625 -16.562 1 29.16 292 THR A C 1
ATOM 2366 O O . THR A 1 292 ? -22.141 5.531 -15.953 1 29.16 292 THR A O 1
ATOM 2369 N N . SER A 1 293 ? -23.797 4.07 -16.109 1 29.27 293 SER A N 1
ATOM 2370 C CA . SER A 1 293 ? -23.812 4.195 -14.656 1 29.27 293 SER A CA 1
ATOM 2371 C C . SER A 1 293 ? -22.531 3.662 -14.039 1 29.27 293 SER A C 1
ATOM 2373 O O . SER A 1 293 ? -22.203 2.479 -14.188 1 29.27 293 SER A O 1
ATOM 2375 N N . MET A 1 294 ? -21.406 4.367 -14.344 1 30.03 294 MET A N 1
ATOM 2376 C CA . MET A 1 294 ? -20.156 4.492 -13.609 1 30.03 294 MET A CA 1
ATOM 2377 C C . MET A 1 294 ? -20.234 3.803 -12.258 1 30.03 294 MET A C 1
ATOM 2379 O O . MET A 1 294 ? -19.312 3.891 -11.445 1 30.03 294 MET A O 1
ATOM 2383 N N . GLU A 1 295 ? -21.391 3.387 -11.984 1 30.2 295 GLU A N 1
ATOM 2384 C CA . GLU A 1 295 ? -21.812 2.951 -10.656 1 30.2 295 GLU A CA 1
ATOM 2385 C C . GLU A 1 295 ? -21.047 1.713 -10.211 1 30.2 295 GLU A C 1
ATOM 2387 O O . GLU A 1 295 ? -20.797 1.528 -9.023 1 30.2 295 GLU A O 1
ATOM 2392 N N . GLN A 1 296 ? -20.938 0.599 -11.18 1 30.48 296 GLN A N 1
ATOM 2393 C CA . GLN A 1 296 ? -20.766 -0.699 -10.539 1 30.48 296 GLN A CA 1
ATOM 2394 C C . GLN A 1 296 ? -19.297 -1.067 -10.438 1 30.48 296 GLN A C 1
ATOM 2396 O O . GLN A 1 296 ? -18.938 -2.248 -10.422 1 30.48 296 GLN A O 1
ATOM 2401 N N . ARG A 1 297 ? -18.359 -0.372 -10.781 1 33.03 297 ARG A N 1
ATOM 2402 C CA . ARG A 1 297 ? -17.078 -1.075 -10.703 1 33.03 297 ARG A CA 1
ATOM 2403 C C . ARG A 1 297 ? -16.859 -1.647 -9.305 1 33.03 297 ARG A C 1
ATOM 2405 O O . ARG A 1 297 ? -17.484 -1.204 -8.336 1 33.03 297 ARG A O 1
ATOM 2412 N N . GLY A 1 298 ? -16.016 -2.893 -9.203 1 31.81 298 GLY A N 1
ATOM 2413 C CA . GLY A 1 298 ? -15.922 -4.043 -8.32 1 31.81 298 GLY A CA 1
ATOM 2414 C C . GLY A 1 298 ? -15.602 -3.67 -6.883 1 31.81 298 GLY A C 1
ATOM 2415 O O . GLY A 1 298 ? -14.438 -3.631 -6.492 1 31.81 298 GLY A O 1
ATOM 2416 N N . ARG A 1 299 ? -16.172 -2.74 -6.418 1 36.75 299 ARG A N 1
ATOM 2417 C CA . ARG A 1 299 ? -16.016 -2.74 -4.965 1 36.75 299 ARG A CA 1
ATOM 2418 C C . ARG A 1 299 ? -16.297 -4.121 -4.383 1 36.75 299 ARG A C 1
ATOM 2420 O O . ARG A 1 299 ? -17.266 -4.773 -4.777 1 36.75 299 ARG A O 1
ATOM 2427 N N . ILE A 1 300 ? -15.273 -4.895 -4.113 1 39.69 300 ILE A N 1
ATOM 2428 C CA . ILE A 1 300 ? -15.531 -6.055 -3.27 1 39.69 300 ILE A CA 1
ATOM 2429 C C . ILE A 1 300 ? -16.578 -5.699 -2.211 1 39.69 300 ILE A C 1
ATOM 2431 O O . ILE A 1 300 ? -16.266 -5.027 -1.224 1 39.69 300 ILE A O 1
ATOM 2435 N N . GLN A 1 301 ? -17.797 -5.184 -2.57 1 41.81 301 GLN A N 1
ATOM 2436 C CA . GLN A 1 301 ? -18.922 -4.773 -1.736 1 41.81 301 GLN A CA 1
ATOM 2437 C C . GLN A 1 301 ? -19.359 -5.902 -0.808 1 41.81 301 GLN A C 1
ATOM 2439 O O . GLN A 1 301 ? -19.516 -7.043 -1.242 1 41.81 301 GLN A O 1
ATOM 2444 N N . GLY A 1 302 ? -19.594 -5.496 0.352 1 45.62 302 GLY A N 1
ATOM 2445 C CA . GLY A 1 302 ? -20.438 -6.285 1.243 1 45.62 302 GLY A CA 1
ATOM 2446 C C . GLY A 1 302 ? -19.75 -7.551 1.735 1 45.62 302 GLY A C 1
ATOM 2447 O O . GLY A 1 302 ? -20.406 -8.562 1.97 1 45.62 302 GLY A O 1
ATOM 2448 N N . VAL A 1 303 ? -18.516 -7.57 1.312 1 50.06 303 VAL A N 1
ATOM 2449 C CA . VAL A 1 303 ? -18.016 -8.852 1.796 1 50.06 303 VAL A CA 1
ATOM 2450 C C . VAL A 1 303 ? -17.703 -8.758 3.287 1 50.06 303 VAL A C 1
ATOM 2452 O O . VAL A 1 303 ? -16.875 -7.945 3.701 1 50.06 303 VAL A O 1
ATOM 2455 N N . GLU A 1 304 ? -18.656 -9.258 3.99 1 58.5 304 GLU A N 1
ATOM 2456 C CA . GLU A 1 304 ? -18.312 -9.5 5.391 1 58.5 304 GLU A CA 1
ATOM 2457 C C . GLU A 1 304 ? -16.969 -10.203 5.516 1 58.5 304 GLU A C 1
ATOM 2459 O O . GLU A 1 304 ? -16.594 -11.008 4.656 1 58.5 304 GLU A O 1
ATOM 2464 N N . ASN A 1 305 ? -16.125 -9.719 6.312 1 62.25 305 ASN A N 1
ATOM 2465 C CA . ASN A 1 305 ? -14.82 -10.328 6.586 1 62.25 305 ASN A CA 1
ATOM 2466 C C . ASN A 1 305 ? -13.859 -10.141 5.418 1 62.25 305 ASN A C 1
ATOM 2468 O O . ASN A 1 305 ? -13.289 -11.117 4.922 1 62.25 305 ASN A O 1
ATOM 2472 N N . ASN A 1 306 ? -13.805 -8.891 4.945 1 74.12 306 ASN A N 1
ATOM 2473 C CA . ASN A 1 306 ? -13 -8.539 3.781 1 74.12 306 ASN A CA 1
ATOM 2474 C C . ASN A 1 306 ? -11.516 -8.422 4.137 1 74.12 306 ASN A C 1
ATOM 2476 O O . ASN A 1 306 ? -10.75 -7.773 3.422 1 74.12 306 ASN A O 1
ATOM 2480 N N . LYS A 1 307 ? -11.172 -9.055 5.094 1 84.62 307 LYS A N 1
ATOM 2481 C CA . LYS A 1 307 ? -9.789 -8.969 5.562 1 84.62 307 LYS A CA 1
ATOM 2482 C C . LYS A 1 307 ? -8.852 -9.766 4.664 1 84.62 307 LYS A C 1
ATOM 2484 O O . LYS A 1 307 ? -9.234 -10.797 4.117 1 84.62 307 LYS A O 1
ATOM 2489 N N . ASP A 1 308 ? -7.609 -9.312 4.398 1 93.06 308 ASP A N 1
ATOM 2490 C CA . ASP A 1 308 ? -6.5 -10.047 3.803 1 93.06 308 ASP A CA 1
ATOM 2491 C C . ASP A 1 308 ? -6.664 -10.156 2.287 1 93.06 308 ASP A C 1
ATOM 2493 O O . ASP A 1 308 ? -6.25 -11.148 1.681 1 93.06 308 ASP A O 1
ATOM 2497 N N . PHE A 1 309 ? -7.352 -9.148 1.708 1 93.19 309 PHE A N 1
ATOM 2498 C CA . PHE A 1 309 ? -7.516 -9.117 0.259 1 93.19 309 PHE A CA 1
ATOM 2499 C C . PHE A 1 309 ? -6.684 -8 -0.357 1 93.19 309 PHE A C 1
ATOM 2501 O O . PHE A 1 309 ? -6.582 -6.91 0.21 1 93.19 309 PHE A O 1
ATOM 2508 N N . LEU A 1 310 ? -6.109 -8.242 -1.518 1 95.56 310 LEU A N 1
ATOM 2509 C CA . LEU A 1 310 ? -5.496 -7.227 -2.363 1 95.56 310 LEU A CA 1
ATOM 2510 C C . LEU A 1 310 ? -5.902 -7.418 -3.822 1 95.56 310 LEU A C 1
ATOM 2512 O O . LEU A 1 310 ? -5.777 -8.516 -4.367 1 95.56 310 LEU A O 1
ATOM 2516 N N . PHE A 1 311 ? -6.453 -6.383 -4.383 1 91.62 311 PHE A N 1
ATOM 2517 C CA . PHE A 1 311 ? -6.824 -6.359 -5.793 1 91.62 311 PHE A CA 1
ATOM 2518 C C . PHE A 1 311 ? -5.992 -5.332 -6.555 1 91.62 311 PHE A C 1
ATOM 2520 O O . PHE A 1 311 ? -5.777 -4.219 -6.07 1 91.62 311 PHE A O 1
ATOM 2527 N N . SER A 1 312 ? -5.461 -5.73 -7.637 1 91.81 312 SER A N 1
ATOM 2528 C CA . SER A 1 312 ? -4.785 -4.797 -8.531 1 91.81 312 SER A CA 1
ATOM 2529 C C . SER A 1 312 ? -5.398 -4.828 -9.93 1 91.81 312 SER A C 1
ATOM 2531 O O . SER A 1 312 ? -5.559 -5.898 -10.516 1 91.81 312 SER A O 1
ATOM 2533 N N . PHE A 1 313 ? -5.754 -3.645 -10.422 1 85.31 313 PHE A N 1
ATOM 2534 C CA . PHE A 1 313 ? -6.441 -3.508 -11.703 1 85.31 313 PHE A CA 1
ATOM 2535 C C . PHE A 1 313 ? -5.582 -2.734 -12.703 1 85.31 313 PHE A C 1
ATOM 2537 O O . PHE A 1 313 ? -5.098 -1.643 -12.391 1 85.31 313 PHE A O 1
ATOM 2544 N N . ALA A 1 314 ? -5.234 -3.312 -13.891 1 76.44 314 ALA A N 1
ATOM 2545 C CA . ALA A 1 314 ? -4.445 -2.639 -14.914 1 76.44 314 ALA A CA 1
ATOM 2546 C C . ALA A 1 314 ? -5.164 -1.396 -15.438 1 76.44 314 ALA A C 1
ATOM 2548 O O . ALA A 1 314 ? -4.527 -0.384 -15.734 1 76.44 314 ALA A O 1
ATOM 2549 N N . THR A 1 315 ? -6.359 -1.573 -16.125 1 57.28 315 THR A N 1
ATOM 2550 C CA . THR A 1 315 ? -7.012 -0.461 -16.797 1 57.28 315 THR A CA 1
ATOM 2551 C C . THR A 1 315 ? -8.086 0.161 -15.922 1 57.28 315 THR A C 1
ATOM 2553 O O . THR A 1 315 ? -8.641 -0.509 -15.047 1 57.28 315 THR A O 1
ATOM 2556 N N . VAL A 1 316 ? -7.695 1.601 -15.734 1 43.91 316 VAL A N 1
ATOM 2557 C CA . VAL A 1 316 ? -8.891 2.299 -15.266 1 43.91 316 VAL A CA 1
ATOM 2558 C C . VAL A 1 316 ? -9.953 2.287 -16.359 1 43.91 316 VAL A C 1
ATOM 2560 O O . VAL A 1 316 ? -9.648 2.057 -17.531 1 43.91 316 VAL A O 1
ATOM 2563 N N . GLU A 1 317 ? -11.109 2.531 -16.109 1 41.88 317 GLU A N 1
ATOM 2564 C CA . GLU A 1 317 ? -12.305 2.643 -16.938 1 41.88 317 GLU A CA 1
ATOM 2565 C C . GLU A 1 317 ? -12.023 3.453 -18.203 1 41.88 317 GLU A C 1
ATOM 2567 O O . GLU A 1 317 ? -11.5 4.566 -18.125 1 41.88 317 GLU A O 1
ATOM 2572 N N . GLY A 1 318 ? -12.25 2.92 -19.484 1 41.16 318 GLY A N 1
ATOM 2573 C CA . GLY A 1 318 ? -12.398 3.57 -20.781 1 41.16 318 GLY A CA 1
ATOM 2574 C C . GLY A 1 318 ? -11.148 3.486 -21.641 1 41.16 318 GLY A C 1
ATOM 2575 O O . GLY A 1 318 ? -11.141 3.93 -22.781 1 41.16 318 GLY A O 1
ATOM 2576 N N . PHE A 1 319 ? -9.969 3.154 -21.031 1 41.62 319 PHE A N 1
ATOM 2577 C CA . PHE A 1 319 ? -8.812 3.25 -21.906 1 41.62 319 PHE A CA 1
ATOM 2578 C C . PHE A 1 319 ? -8.289 1.863 -22.266 1 41.62 319 PHE A C 1
ATOM 2580 O O . PHE A 1 319 ? -8.414 0.925 -21.469 1 41.62 319 PHE A O 1
ATOM 2587 N N . GLN A 1 320 ? -8.109 1.625 -23.562 1 43.22 320 GLN A N 1
ATOM 2588 C CA . GLN A 1 320 ? -7.598 0.381 -24.125 1 43.22 320 GLN A CA 1
ATOM 2589 C C . GLN A 1 320 ? -6.246 0.017 -23.531 1 43.22 320 GLN A C 1
ATOM 2591 O O . GLN A 1 320 ? -5.375 0.877 -23.375 1 43.22 320 GLN A O 1
ATOM 2596 N N . SER A 1 321 ? -6.223 -1.067 -22.75 1 46.06 321 SER A N 1
ATOM 2597 C CA . SER A 1 321 ? -4.926 -1.606 -22.359 1 46.06 321 SER A CA 1
ATOM 2598 C C . SER A 1 321 ? -3.982 -1.715 -23.547 1 46.06 321 SER A C 1
ATOM 2600 O O . SER A 1 321 ? -4.406 -2.084 -24.641 1 46.06 321 SER A O 1
ATOM 2602 N N . MET A 1 322 ? -2.832 -0.902 -23.641 1 43.75 322 MET A N 1
ATOM 2603 C CA . MET A 1 322 ? -1.892 -0.96 -24.766 1 43.75 322 MET A CA 1
ATOM 2604 C C . MET A 1 322 ? -1.188 -2.312 -24.812 1 43.75 322 MET A C 1
ATOM 2606 O O . MET A 1 322 ? -0.624 -2.76 -23.812 1 43.75 322 MET A O 1
ATOM 2610 N N . CYS A 1 323 ? -1.694 -3.285 -25.547 1 48.62 323 CYS A N 1
ATOM 2611 C CA . CYS A 1 323 ? -1.011 -4.535 -25.844 1 48.62 323 CYS A CA 1
ATOM 2612 C C . CYS A 1 323 ? -0.144 -4.395 -27.094 1 48.62 323 CYS A C 1
ATOM 2614 O O . CYS A 1 323 ? -0.512 -3.691 -28.031 1 48.62 323 CYS A O 1
ATOM 2616 N N . PHE A 1 324 ? 1.127 -4.543 -26.844 1 48.72 324 PHE A N 1
ATOM 2617 C CA . PHE A 1 324 ? 1.888 -4.633 -28.078 1 48.72 324 PHE A CA 1
ATOM 2618 C C . PHE A 1 324 ? 1.821 -6.043 -28.656 1 48.72 324 PHE A C 1
ATOM 2620 O O . PHE A 1 324 ? 1.93 -7.027 -27.922 1 48.72 324 PHE A O 1
ATOM 2627 N N . ASP A 1 325 ? 1.271 -6.172 -29.734 1 52.66 325 ASP A N 1
ATOM 2628 C CA . ASP A 1 325 ? 1.095 -7.438 -30.438 1 52.66 325 ASP A CA 1
ATOM 2629 C C . ASP A 1 325 ? 2.244 -8.398 -30.141 1 52.66 325 ASP A C 1
ATOM 2631 O O . ASP A 1 325 ? 2.035 -9.602 -30.016 1 52.66 325 ASP A O 1
ATOM 2635 N N . ASP A 1 326 ? 3.541 -7.816 -29.781 1 58.03 326 ASP A N 1
ATOM 2636 C CA . ASP A 1 326 ? 4.648 -8.766 -29.703 1 58.03 326 ASP A CA 1
ATOM 2637 C C . ASP A 1 326 ? 5.168 -8.891 -28.281 1 58.03 326 ASP A C 1
ATOM 2639 O O . ASP A 1 326 ? 5.984 -9.766 -27.984 1 58.03 326 ASP A O 1
ATOM 2643 N N . THR A 1 327 ? 4.66 -8.234 -27.359 1 62.03 327 THR A N 1
ATOM 2644 C CA . THR A 1 327 ? 5.375 -8.305 -26.094 1 62.03 327 THR A CA 1
ATOM 2645 C C . THR A 1 327 ? 4.41 -8.609 -24.953 1 62.03 327 THR A C 1
ATOM 2647 O O . THR A 1 327 ? 4.824 -9.094 -23.891 1 62.03 327 THR A O 1
ATOM 2650 N N . GLY A 1 328 ? 3.088 -8.531 -25.172 1 74.12 328 GLY A N 1
ATOM 2651 C CA . GLY A 1 328 ? 2.141 -8.742 -24.094 1 74.12 328 GLY A CA 1
ATOM 2652 C C . GLY A 1 328 ? 1.604 -7.445 -23.5 1 74.12 328 GLY A C 1
ATOM 2653 O O . GLY A 1 328 ? 1.826 -6.367 -24.062 1 74.12 328 GLY A O 1
ATOM 2654 N N . ALA A 1 329 ? 0.823 -7.602 -22.422 1 80.12 329 ALA A N 1
ATOM 2655 C CA . ALA A 1 329 ? 0.212 -6.441 -21.781 1 80.12 329 ALA A CA 1
ATOM 2656 C C . ALA A 1 329 ? 1.214 -5.723 -20.875 1 80.12 329 ALA A C 1
ATOM 2658 O O . ALA A 1 329 ? 1.938 -6.359 -20.109 1 80.12 329 ALA A O 1
ATOM 2659 N N . TRP A 1 330 ? 1.25 -4.453 -20.906 1 79 330 TRP A N 1
ATOM 2660 C CA . TRP A 1 330 ? 2.215 -3.646 -20.172 1 79 330 TRP A CA 1
ATOM 2661 C C . TRP A 1 330 ? 2.102 -3.896 -18.672 1 79 330 TRP A C 1
ATOM 2663 O O . TRP A 1 330 ? 3.111 -3.963 -17.969 1 79 330 TRP A O 1
ATOM 2673 N N . PHE A 1 331 ? 0.9 -3.941 -18.281 1 85.69 331 PHE A N 1
ATOM 2674 C CA . PHE A 1 331 ? 0.69 -4.152 -16.844 1 85.69 331 PHE A CA 1
ATOM 2675 C C . PHE A 1 331 ? 1.341 -5.453 -16.391 1 85.69 331 PHE A C 1
ATOM 2677 O O . PHE A 1 331 ? 2.061 -5.477 -15.398 1 85.69 331 PHE A O 1
ATOM 2684 N N . ILE A 1 332 ? 1.096 -6.52 -17.094 1 90.69 332 ILE A N 1
ATOM 2685 C CA . ILE A 1 332 ? 1.633 -7.824 -16.719 1 90.69 332 ILE A CA 1
ATOM 2686 C C . ILE A 1 332 ? 3.156 -7.805 -16.828 1 90.69 332 ILE A C 1
ATOM 2688 O O . ILE A 1 332 ? 3.852 -8.359 -15.969 1 90.69 332 ILE A O 1
ATOM 2692 N N . GLN A 1 333 ? 3.648 -7.176 -17.844 1 86.31 333 GLN A N 1
ATOM 2693 C CA . GLN A 1 333 ? 5.094 -7.066 -18 1 86.31 333 GLN A CA 1
ATOM 2694 C C . GLN A 1 333 ? 5.727 -6.301 -16.844 1 86.31 333 GLN A C 1
ATOM 2696 O O . GLN A 1 333 ? 6.742 -6.73 -16.297 1 86.31 333 GLN A O 1
ATOM 2701 N N . ALA A 1 334 ? 5.109 -5.191 -16.531 1 87.88 334 ALA A N 1
ATOM 2702 C CA . ALA A 1 334 ? 5.605 -4.395 -15.406 1 87.88 334 ALA A CA 1
ATOM 2703 C C . ALA A 1 334 ? 5.523 -5.176 -14.094 1 87.88 334 ALA A C 1
ATOM 2705 O O . ALA A 1 334 ? 6.453 -5.137 -13.289 1 87.88 334 ALA A O 1
ATOM 2706 N N . LEU A 1 335 ? 4.406 -5.828 -13.898 1 93.94 335 LEU A N 1
ATOM 2707 C CA . LEU A 1 335 ? 4.219 -6.629 -12.688 1 93.94 335 LEU A CA 1
ATOM 2708 C C . LEU A 1 335 ? 5.316 -7.676 -12.555 1 93.94 335 LEU A C 1
ATOM 2710 O O . LEU A 1 335 ? 5.969 -7.773 -11.516 1 93.94 335 LEU A O 1
ATOM 2714 N N . CYS A 1 336 ? 5.562 -8.43 -13.602 1 93.5 336 CYS A N 1
ATOM 2715 C CA . CYS A 1 336 ? 6.57 -9.477 -13.57 1 93.5 336 CYS A CA 1
ATOM 2716 C C . CYS A 1 336 ? 7.969 -8.891 -13.414 1 93.5 336 CYS A C 1
ATOM 2718 O O . CYS A 1 336 ? 8.82 -9.469 -12.742 1 93.5 336 CYS A O 1
ATOM 2720 N N . TRP A 1 337 ? 8.133 -7.734 -14.062 1 89.19 337 TRP A N 1
ATOM 2721 C CA . TRP A 1 337 ? 9.406 -7.031 -13.914 1 89.19 337 TRP A CA 1
ATOM 2722 C C . TRP A 1 337 ? 9.703 -6.742 -12.453 1 89.19 337 TRP A C 1
ATOM 2724 O O . TRP A 1 337 ? 10.781 -7.074 -11.953 1 89.19 337 TRP A O 1
ATOM 2734 N N . VAL A 1 338 ? 8.781 -6.203 -11.805 1 93.19 338 VAL A N 1
ATOM 2735 C CA . VAL A 1 338 ? 8.969 -5.797 -10.414 1 93.19 338 VAL A CA 1
ATOM 2736 C C . VAL A 1 338 ? 9.062 -7.031 -9.523 1 93.19 338 VAL A C 1
ATOM 2738 O O . VAL A 1 338 ? 9.898 -7.082 -8.609 1 93.19 338 VAL A O 1
ATOM 2741 N N . LEU A 1 339 ? 8.266 -8.023 -9.75 1 95.5 339 LEU A N 1
ATOM 2742 C CA . LEU A 1 339 ? 8.32 -9.242 -8.961 1 95.5 339 LEU A CA 1
ATOM 2743 C C . LEU A 1 339 ? 9.688 -9.906 -9.07 1 95.5 339 LEU A C 1
ATOM 2745 O O . LEU A 1 339 ? 10.25 -10.367 -8.07 1 95.5 339 LEU A O 1
ATOM 2749 N N . LYS A 1 340 ? 10.195 -9.922 -10.258 1 91.69 340 LYS A N 1
ATOM 2750 C CA . LYS A 1 340 ? 11.469 -10.602 -10.492 1 91.69 340 LYS A CA 1
ATOM 2751 C C . LYS A 1 340 ? 12.625 -9.836 -9.859 1 91.69 340 LYS A C 1
ATOM 2753 O O . LYS A 1 340 ? 13.523 -10.438 -9.273 1 91.69 340 LYS A O 1
ATOM 2758 N N . TYR A 1 341 ? 12.516 -8.531 -9.891 1 86.69 341 TYR A N 1
ATOM 2759 C CA . TYR A 1 341 ? 13.695 -7.762 -9.508 1 86.69 341 TYR A CA 1
ATOM 2760 C C . TYR A 1 341 ? 13.57 -7.25 -8.078 1 86.69 341 TYR A C 1
ATOM 2762 O O . TYR A 1 341 ? 14.57 -6.926 -7.441 1 86.69 341 TYR A O 1
ATOM 2770 N N . ASP A 1 342 ? 12.32 -7.207 -7.566 1 88.56 342 ASP A N 1
ATOM 2771 C CA . ASP A 1 342 ? 12.195 -6.492 -6.301 1 88.56 342 ASP A CA 1
ATOM 2772 C C . ASP A 1 342 ? 11.57 -7.379 -5.227 1 88.56 342 ASP A C 1
ATOM 2774 O O . ASP A 1 342 ? 11.602 -7.043 -4.043 1 88.56 342 ASP A O 1
ATOM 2778 N N . ALA A 1 343 ? 11.07 -8.555 -5.535 1 92.06 343 ALA A N 1
ATOM 2779 C CA . ALA A 1 343 ? 10.344 -9.367 -4.562 1 92.06 343 ALA A CA 1
ATOM 2780 C C . ALA A 1 343 ? 11.266 -9.836 -3.436 1 92.06 343 ALA A C 1
ATOM 2782 O O . ALA A 1 343 ? 10.789 -10.219 -2.361 1 92.06 343 ALA A O 1
ATOM 2783 N N . HIS A 1 344 ? 12.531 -9.805 -3.605 1 83.94 344 HIS A N 1
ATOM 2784 C CA . HIS A 1 344 ? 13.469 -10.258 -2.584 1 83.94 344 HIS A CA 1
ATOM 2785 C C . HIS A 1 344 ? 13.633 -9.203 -1.489 1 83.94 344 HIS A C 1
ATOM 2787 O O . HIS A 1 344 ? 14.164 -9.5 -0.416 1 83.94 344 HIS A O 1
ATOM 2793 N N . ARG A 1 345 ? 13.141 -8.031 -1.74 1 83.25 345 ARG A N 1
ATOM 2794 C CA . ARG A 1 345 ? 13.445 -6.98 -0.772 1 83.25 345 ARG A CA 1
ATOM 2795 C C . ARG A 1 345 ? 12.203 -6.16 -0.442 1 83.25 345 ARG A C 1
ATOM 2797 O O . ARG A 1 345 ? 12.141 -5.5 0.598 1 83.25 345 ARG A O 1
ATOM 2804 N N . LEU A 1 346 ? 11.258 -6.137 -1.326 1 89.25 346 LEU A N 1
ATOM 2805 C CA . LEU A 1 346 ? 10.086 -5.293 -1.123 1 89.25 346 LEU A CA 1
ATOM 2806 C C . LEU A 1 346 ? 8.844 -6.137 -0.884 1 89.25 346 LEU A C 1
ATOM 2808 O O . LEU A 1 346 ? 8.727 -7.246 -1.412 1 89.25 346 LEU A O 1
ATOM 2812 N N . HIS A 1 347 ? 7.93 -5.637 -0.03 1 93.62 347 HIS A N 1
ATOM 2813 C CA . HIS A 1 347 ? 6.621 -6.273 0.085 1 93.62 347 HIS A CA 1
ATOM 2814 C C . HIS A 1 347 ? 5.688 -5.824 -1.035 1 93.62 347 HIS A C 1
ATOM 2816 O O . HIS A 1 347 ? 5.996 -4.875 -1.762 1 93.62 347 HIS A O 1
ATOM 2822 N N . ILE A 1 348 ? 4.539 -6.395 -1.142 1 97.31 348 ILE A N 1
ATOM 2823 C CA . ILE A 1 348 ? 3.701 -6.359 -2.334 1 97.31 348 ILE A CA 1
ATOM 2824 C C . ILE A 1 348 ? 3.203 -4.934 -2.574 1 97.31 348 ILE A C 1
ATOM 2826 O O . ILE A 1 348 ? 3.111 -4.484 -3.719 1 97.31 348 ILE A O 1
ATOM 2830 N N . LEU A 1 349 ? 2.863 -4.16 -1.523 1 96.25 349 LEU A N 1
ATOM 2831 C CA . LEU A 1 349 ? 2.32 -2.82 -1.723 1 96.25 349 LEU A CA 1
ATOM 2832 C C . LEU A 1 349 ? 3.377 -1.888 -2.307 1 96.25 349 LEU A C 1
ATOM 2834 O O . LEU A 1 349 ? 3.078 -1.081 -3.191 1 96.25 349 LEU A O 1
ATOM 2838 N N . ASP A 1 350 ? 4.602 -2.008 -1.854 1 93.06 350 ASP A N 1
ATOM 2839 C CA . ASP A 1 350 ? 5.691 -1.233 -2.443 1 93.06 350 ASP A CA 1
ATOM 2840 C C . ASP A 1 350 ? 5.934 -1.645 -3.893 1 93.06 350 ASP A C 1
ATOM 2842 O O . ASP A 1 350 ? 6.199 -0.796 -4.746 1 93.06 350 ASP A O 1
ATOM 2846 N N . MET A 1 351 ? 5.887 -2.869 -4.117 1 95.19 351 MET A N 1
ATOM 2847 C CA . MET A 1 351 ? 6.09 -3.359 -5.477 1 95.19 351 MET A CA 1
ATOM 2848 C C . MET A 1 351 ? 5.016 -2.826 -6.414 1 95.19 351 MET A C 1
ATOM 2850 O O . MET A 1 351 ? 5.309 -2.434 -7.547 1 95.19 351 MET A O 1
ATOM 2854 N N . LEU A 1 352 ? 3.789 -2.812 -5.941 1 95.62 352 LEU A N 1
ATOM 2855 C CA . LEU A 1 352 ? 2.703 -2.332 -6.785 1 95.62 352 LEU A CA 1
ATOM 2856 C C . LEU A 1 352 ? 2.838 -0.834 -7.043 1 95.62 352 LEU A C 1
ATOM 2858 O O . LEU A 1 352 ? 2.475 -0.35 -8.117 1 95.62 352 LEU A O 1
ATOM 2862 N N . THR A 1 353 ? 3.33 -0.102 -6.062 1 94.06 353 THR A N 1
ATOM 2863 C CA . THR A 1 353 ? 3.639 1.304 -6.305 1 94.06 353 THR A CA 1
ATOM 2864 C C . THR A 1 353 ? 4.645 1.45 -7.441 1 94.06 353 THR A C 1
ATOM 2866 O O . THR A 1 353 ? 4.488 2.314 -8.305 1 94.06 353 THR A O 1
ATOM 2869 N N . LYS A 1 354 ? 5.648 0.604 -7.465 1 91.75 354 LYS A N 1
ATOM 2870 C CA . LYS A 1 354 ? 6.637 0.605 -8.539 1 91.75 354 LYS A CA 1
ATOM 2871 C C . LYS A 1 354 ? 6.008 0.216 -9.867 1 91.75 354 LYS A C 1
ATOM 2873 O O . LYS A 1 354 ? 6.355 0.771 -10.914 1 91.75 354 LYS A O 1
ATOM 2878 N N . VAL A 1 355 ? 5.164 -0.757 -9.844 1 92.62 355 VAL A N 1
ATOM 2879 C CA . VAL A 1 355 ? 4.449 -1.156 -11.047 1 92.62 355 VAL A CA 1
ATOM 2880 C C . VAL A 1 355 ? 3.68 0.037 -11.617 1 92.62 355 VAL A C 1
ATOM 2882 O O . VAL A 1 355 ? 3.738 0.31 -12.812 1 92.62 355 VAL A O 1
ATOM 2885 N N . ASN A 1 356 ? 2.936 0.741 -10.719 1 89.75 356 ASN A N 1
ATOM 2886 C CA . ASN A 1 356 ? 2.211 1.939 -11.133 1 89.75 356 ASN A CA 1
ATOM 2887 C C . ASN A 1 356 ? 3.139 2.957 -11.789 1 89.75 356 ASN A C 1
ATOM 2889 O O . ASN A 1 356 ? 2.791 3.551 -12.812 1 89.75 356 ASN A O 1
ATOM 2893 N N . ALA A 1 357 ? 4.297 3.102 -11.203 1 87.94 357 ALA A N 1
ATOM 2894 C CA . ALA A 1 357 ? 5.273 4.051 -11.727 1 87.94 357 ALA A CA 1
ATOM 2895 C C . ALA A 1 357 ? 5.746 3.645 -13.117 1 87.94 357 ALA A C 1
ATOM 2897 O O . ALA A 1 357 ? 5.832 4.48 -14.016 1 87.94 357 ALA A O 1
ATOM 2898 N N . LEU A 1 358 ? 6.035 2.363 -13.312 1 84.88 358 LEU A N 1
ATOM 2899 C CA . LEU A 1 358 ? 6.508 1.848 -14.594 1 84.88 358 LEU A CA 1
ATOM 2900 C C . LEU A 1 358 ? 5.445 2.012 -15.672 1 84.88 358 LEU A C 1
ATOM 2902 O O . LEU A 1 358 ? 5.738 2.486 -16.766 1 84.88 358 LEU A O 1
ATOM 2906 N N . VAL A 1 359 ? 4.246 1.67 -15.359 1 83.25 359 VAL A N 1
ATOM 2907 C CA . VAL A 1 359 ? 3.158 1.727 -16.328 1 83.25 359 VAL A CA 1
ATOM 2908 C C . VAL A 1 359 ? 2.85 3.182 -16.672 1 83.25 359 VAL A C 1
ATOM 2910 O O . VAL A 1 359 ? 2.605 3.51 -17.844 1 83.25 359 VAL A O 1
ATOM 2913 N N . SER A 1 360 ? 2.832 4.055 -15.656 1 78.44 360 SER A N 1
ATOM 2914 C CA . SER A 1 360 ? 2.529 5.469 -15.867 1 78.44 360 SER A CA 1
ATOM 2915 C C . SER A 1 360 ? 3.574 6.129 -16.766 1 78.44 360 SER A C 1
ATOM 2917 O O . SER A 1 360 ? 3.283 7.117 -17.438 1 78.44 360 SER A O 1
ATOM 2919 N N . GLY A 1 361 ? 4.797 5.672 -16.703 1 72 361 GLY A N 1
ATOM 2920 C CA . GLY A 1 361 ? 5.883 6.25 -17.484 1 72 361 GLY A CA 1
ATOM 2921 C C . GLY A 1 361 ? 5.918 5.758 -18.906 1 72 361 GLY A C 1
ATOM 2922 O O . GLY A 1 361 ? 6.68 6.273 -19.734 1 72 361 GLY A O 1
ATOM 2923 N N . MET A 1 362 ? 5.086 4.832 -19.156 1 67.94 362 MET A N 1
ATOM 2924 C CA . MET A 1 362 ? 5.098 4.266 -20.516 1 67.94 362 MET A CA 1
ATOM 2925 C C . MET A 1 362 ? 4.359 5.168 -21.484 1 67.94 362 MET A C 1
ATOM 2927 O O . MET A 1 362 ? 3.291 5.695 -21.172 1 67.94 362 MET A O 1
ATOM 2931 N N . GLU A 1 363 ? 5.133 5.855 -22.359 1 55.91 363 G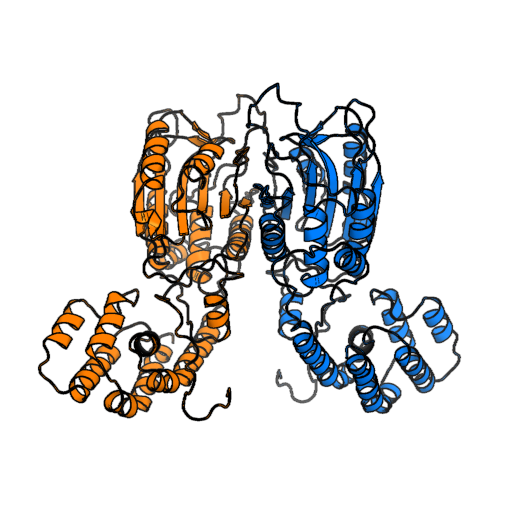LU A N 1
ATOM 2932 C CA . GLU A 1 363 ? 4.59 6.68 -23.438 1 55.91 363 GLU A CA 1
ATOM 2933 C C . GLU A 1 363 ? 4.625 5.941 -24.781 1 55.91 363 GLU A C 1
ATOM 2935 O O . GLU A 1 363 ? 5.613 5.273 -25.094 1 55.91 363 GLU A O 1
ATOM 2940 N N . GLU A 1 364 ? 3.482 5.48 -25.188 1 50.22 364 GLU A N 1
ATOM 2941 C CA . GLU A 1 364 ? 3.516 4.957 -26.547 1 50.22 364 GLU A CA 1
ATOM 2942 C C . GLU A 1 364 ? 3.178 6.043 -27.578 1 50.22 364 GLU A C 1
ATOM 2944 O O . GLU A 1 364 ? 2.08 6.602 -27.547 1 50.22 364 GLU A O 1
ATOM 2949 N N . GLU A 1 365 ? 4.004 6.031 -28.625 1 47.62 365 GLU A N 1
ATOM 2950 C CA . GLU A 1 365 ? 3.861 6.824 -29.844 1 47.62 365 GLU A CA 1
ATOM 2951 C C . GLU A 1 365 ? 3.191 8.164 -29.547 1 47.62 365 GLU A C 1
ATOM 2953 O O . GLU A 1 365 ? 2.305 8.594 -30.297 1 47.62 365 GLU A O 1
ATOM 2958 N N . GLY A 1 366 ? 3.514 8.82 -28.531 1 45.25 366 GLY A N 1
ATOM 2959 C CA . GLY A 1 366 ? 2.961 10.141 -28.297 1 45.25 366 GLY A CA 1
ATOM 2960 C C . GLY A 1 366 ? 1.742 10.133 -27.391 1 45.25 366 GLY A C 1
ATOM 2961 O O . GLY A 1 366 ? 1.217 11.188 -27.031 1 45.25 366 GLY A O 1
ATOM 2962 N N . LYS A 1 367 ? 1.137 8.922 -27.344 1 44.56 367 LYS A N 1
ATOM 2963 C CA . LYS A 1 367 ? -0.04 8.93 -26.484 1 44.56 367 LYS A CA 1
ATOM 2964 C C . LYS A 1 367 ? 0.317 8.5 -25.062 1 44.56 367 LYS A C 1
ATOM 2966 O O . LYS A 1 367 ? 1.008 7.496 -24.859 1 44.56 367 LYS A O 1
ATOM 2971 N N . SER A 1 368 ? 0.574 9.383 -24.25 1 46.31 368 SER A N 1
ATOM 2972 C CA . SER A 1 368 ? 0.832 9.148 -22.844 1 46.31 368 SER A CA 1
ATOM 2973 C C . SER A 1 368 ? -0.255 8.273 -22.219 1 46.31 368 SER A C 1
ATOM 2975 O O . SER A 1 368 ? -1.433 8.406 -22.562 1 46.31 368 SER A O 1
ATOM 2977 N N . CYS A 1 369 ? 0.179 7.062 -21.875 1 51.16 369 CYS A N 1
ATOM 2978 C CA . CYS A 1 369 ? -0.749 6.215 -21.141 1 51.16 369 CYS A CA 1
ATOM 2979 C C . CYS A 1 369 ? -1.381 6.984 -19.984 1 51.16 369 CYS A C 1
ATOM 2981 O O . CYS A 1 369 ? -0.675 7.496 -19.109 1 51.16 369 CYS A O 1
ATOM 2983 N N . TYR A 1 370 ? -2.639 7.414 -20.172 1 57.09 370 TYR A N 1
ATOM 2984 C CA . TYR A 1 370 ? -3.336 8.273 -19.219 1 57.09 370 TYR A CA 1
ATOM 2985 C C . TYR A 1 370 ? -3.883 7.469 -18.047 1 57.09 370 TYR A C 1
ATOM 2987 O O . TYR A 1 370 ? -4.551 8.016 -17.172 1 57.09 370 TYR A O 1
ATOM 2995 N N . PHE A 1 371 ? -3.447 5.988 -18.062 1 65.88 371 PHE A N 1
ATOM 2996 C CA . PHE A 1 371 ? -4.078 5.258 -16.969 1 65.88 371 PHE A CA 1
ATOM 2997 C C . PHE A 1 371 ? -3.037 4.516 -16.141 1 65.88 371 PHE A C 1
ATOM 2999 O O . PHE A 1 371 ? -2.088 3.951 -16.688 1 65.88 371 PHE A O 1
ATOM 3006 N N . VAL A 1 372 ? -3.121 4.691 -14.945 1 76.62 372 VAL A N 1
ATOM 3007 C CA . VAL A 1 372 ? -2.279 4.031 -13.953 1 76.62 372 VAL A CA 1
ATOM 3008 C C . VAL A 1 372 ? -3.074 2.934 -13.242 1 76.62 372 VAL A C 1
ATOM 3010 O O . VAL A 1 372 ? -4.242 3.127 -12.906 1 76.62 372 VAL A O 1
ATOM 3013 N N . PRO A 1 373 ? -2.436 1.688 -13.227 1 84 373 PRO A N 1
ATOM 3014 C CA . PRO A 1 373 ? -3.109 0.641 -12.453 1 84 373 PRO A CA 1
ATOM 3015 C C . PRO A 1 373 ? -3.488 1.096 -11.047 1 84 373 PRO A C 1
ATOM 3017 O O . PRO A 1 373 ? -2.898 2.041 -10.516 1 84 373 PRO A O 1
ATOM 3020 N N . GLU A 1 374 ? -4.535 0.469 -10.57 1 85.75 374 GLU A N 1
ATOM 3021 C CA . GLU A 1 374 ? -5.004 0.802 -9.227 1 85.75 374 GLU A CA 1
ATOM 3022 C C . GLU A 1 374 ? -5.039 -0.434 -8.328 1 85.75 374 GLU A C 1
ATOM 3024 O O . GLU A 1 374 ? -5.375 -1.528 -8.789 1 85.75 374 GLU A O 1
ATOM 3029 N N . CYS A 1 375 ? -4.648 -0.183 -7.129 1 89.25 375 CYS A N 1
ATOM 3030 C CA . CYS A 1 375 ? -4.68 -1.259 -6.145 1 89.25 375 CYS A CA 1
ATOM 3031 C C . CYS A 1 375 ? -5.719 -0.98 -5.062 1 89.25 375 CYS A C 1
ATOM 3033 O O . CYS A 1 375 ? -5.918 0.17 -4.668 1 89.25 375 CYS A O 1
ATOM 3035 N N . ARG A 1 376 ? -6.383 -2.027 -4.703 1 87.88 376 ARG A N 1
ATOM 3036 C CA . ARG A 1 376 ? -7.367 -1.991 -3.627 1 87.88 376 ARG A CA 1
ATOM 3037 C C . ARG A 1 376 ? -7.172 -3.16 -2.666 1 87.88 376 ARG A C 1
ATOM 3039 O O . ARG A 1 376 ? -7 -4.301 -3.098 1 87.88 376 ARG A O 1
ATOM 3046 N N . GLY A 1 377 ? -7.125 -2.805 -1.34 1 88.38 377 GLY A N 1
ATOM 3047 C CA . GLY A 1 377 ? -6.902 -3.953 -0.475 1 88.38 377 GLY A CA 1
ATOM 3048 C C . GLY A 1 377 ? -7.207 -3.668 0.984 1 88.38 377 GLY A C 1
ATOM 3049 O O . GLY A 1 377 ? -7.477 -2.523 1.355 1 88.38 377 GLY A O 1
ATOM 3050 N N . SER A 1 378 ? -7.238 -4.773 1.749 1 91.31 378 SER A N 1
ATOM 3051 C CA . SER A 1 378 ? -7.508 -4.777 3.182 1 91.31 378 SER A CA 1
ATOM 3052 C C . SER A 1 378 ? -6.477 -5.609 3.938 1 91.31 378 SER A C 1
ATOM 3054 O O . SER A 1 378 ? -6.816 -6.301 4.902 1 91.31 378 SER A O 1
ATOM 3056 N N . LEU A 1 379 ? -5.27 -5.598 3.406 1 93.81 379 LEU A N 1
ATOM 3057 C CA . LEU A 1 379 ? -4.199 -6.32 4.086 1 93.81 379 LEU A CA 1
ATOM 3058 C C . LEU A 1 379 ? -3.973 -5.758 5.488 1 93.81 379 LEU A C 1
ATOM 3060 O O . LEU A 1 379 ? -4.023 -4.543 5.688 1 93.81 379 LEU A O 1
ATOM 3064 N N . VAL A 1 380 ? -3.688 -6.676 6.422 1 92.69 380 VAL A N 1
ATOM 3065 C CA . VAL A 1 380 ? -3.432 -6.238 7.789 1 92.69 380 VAL A CA 1
ATOM 3066 C C . VAL A 1 380 ? -1.967 -6.484 8.148 1 92.69 380 VAL A C 1
ATOM 3068 O O . VAL A 1 380 ? -1.519 -6.129 9.234 1 92.69 380 VAL A O 1
ATOM 3071 N N . LYS A 1 381 ? -1.267 -7.117 7.277 1 94.25 381 LYS A N 1
ATOM 3072 C CA . LYS A 1 381 ? 0.172 -7.355 7.355 1 94.25 381 LYS A CA 1
ATOM 3073 C C . LYS A 1 381 ? 0.831 -7.191 5.988 1 94.25 381 LYS A C 1
ATOM 3075 O O . LYS A 1 381 ? 0.144 -7.039 4.977 1 94.25 381 LYS A O 1
ATOM 3080 N N . ASN A 1 382 ? 2.172 -7.141 6.02 1 94.62 382 ASN A N 1
ATOM 3081 C CA . ASN A 1 382 ? 2.914 -7.047 4.766 1 94.62 382 ASN A CA 1
ATOM 3082 C C . ASN A 1 382 ? 3.105 -8.422 4.125 1 94.62 382 ASN A C 1
ATOM 3084 O O . ASN A 1 382 ? 3.336 -9.406 4.82 1 94.62 382 ASN A O 1
ATOM 3088 N N . VAL A 1 383 ? 3.006 -8.445 2.814 1 97.25 383 VAL A N 1
ATOM 3089 C CA . VAL A 1 383 ? 3.264 -9.68 2.072 1 97.25 383 VAL A CA 1
ATOM 3090 C C . VAL A 1 383 ? 4.645 -9.617 1.425 1 97.25 383 VAL A C 1
ATOM 3092 O O . VAL A 1 383 ? 4.84 -8.898 0.441 1 97.25 383 VAL A O 1
ATOM 3095 N N . TYR A 1 384 ? 5.555 -10.336 2.012 1 92.88 384 TYR A N 1
ATOM 3096 C CA . TYR A 1 384 ? 6.863 -10.586 1.416 1 92.88 384 TYR A CA 1
ATOM 3097 C C . TYR A 1 384 ? 6.934 -11.984 0.814 1 92.88 384 TYR A C 1
ATOM 3099 O O . TYR A 1 384 ? 6.461 -12.953 1.417 1 92.88 384 TYR A O 1
ATOM 3107 N N . PHE A 1 385 ? 7.566 -12.102 -0.416 1 94.25 385 PHE A N 1
ATOM 3108 C CA . PHE A 1 385 ? 7.566 -13.398 -1.082 1 94.25 385 PHE A CA 1
ATOM 3109 C C . PHE A 1 385 ? 8.844 -14.164 -0.765 1 94.25 385 PHE A C 1
ATOM 3111 O O . PHE A 1 385 ? 8.906 -15.383 -0.952 1 94.25 385 PHE A O 1
ATOM 3118 N N . PHE A 1 386 ? 9.852 -13.562 -0.405 1 87.06 386 PHE A N 1
ATOM 3119 C CA . PHE A 1 386 ? 11.133 -14.141 -0.022 1 87.06 386 PHE A CA 1
ATOM 3120 C C . PHE A 1 386 ? 11.57 -15.195 -1.032 1 87.06 386 PHE A C 1
ATOM 3122 O O . PHE A 1 386 ? 11.852 -16.344 -0.663 1 87.06 386 PHE A O 1
ATOM 3129 N N . PRO A 1 387 ? 11.727 -14.742 -2.307 1 88.62 387 PRO A N 1
ATOM 3130 C CA . PRO A 1 387 ? 12.156 -15.727 -3.307 1 88.62 387 PRO A CA 1
ATOM 3131 C C . PRO A 1 387 ? 13.484 -16.391 -2.943 1 88.62 387 PRO A C 1
ATOM 3133 O O . PRO A 1 387 ? 14.414 -15.727 -2.488 1 88.62 387 PRO A O 1
ATOM 3136 N N . GLY A 1 388 ? 13.5 -17.672 -3.072 1 81.31 388 GLY A N 1
ATOM 3137 C CA . GLY A 1 388 ? 14.727 -18.406 -2.846 1 81.31 388 GLY A CA 1
ATOM 3138 C C . GLY A 1 388 ? 14.844 -18.953 -1.436 1 81.31 388 GLY A C 1
ATOM 3139 O O . GLY A 1 388 ? 15.711 -19.781 -1.154 1 81.31 388 GLY A O 1
ATOM 3140 N N . VAL A 1 389 ? 14 -18.438 -0.483 1 76.56 389 VAL A N 1
ATOM 3141 C CA . VAL A 1 389 ? 14.039 -18.891 0.903 1 76.56 389 VAL A CA 1
ATOM 3142 C C . VAL A 1 389 ? 12.992 -19.984 1.115 1 76.56 389 VAL A C 1
ATOM 3144 O O . VAL A 1 389 ? 11.828 -19.828 0.743 1 76.56 389 VAL A O 1
ATOM 3147 N N . ARG A 1 390 ? 13.453 -21.094 1.653 1 65.38 390 ARG A N 1
ATOM 3148 C CA . ARG A 1 390 ? 12.531 -22.203 1.926 1 65.38 390 ARG A CA 1
ATOM 3149 C C . ARG A 1 390 ? 12.648 -22.656 3.373 1 65.38 390 ARG A C 1
ATOM 3151 O O . ARG A 1 390 ? 13.75 -22.812 3.893 1 65.38 390 ARG A O 1
ATOM 3158 N N . GLY A 1 391 ? 11.523 -22.688 4.234 1 61.41 391 GLY A N 1
ATOM 3159 C CA . GLY A 1 391 ? 11.469 -23.25 5.574 1 61.41 391 GLY A CA 1
ATOM 3160 C C . GLY A 1 391 ? 11.773 -22.25 6.66 1 61.41 391 GLY A C 1
ATOM 3161 O O . GLY A 1 391 ? 11.93 -21.047 6.383 1 61.41 391 GLY A O 1
ATOM 3162 N N . GLU A 1 392 ? 11.469 -22.5 8.188 1 52.56 392 GLU A N 1
ATOM 3163 C CA . GLU A 1 392 ? 11.688 -21.656 9.359 1 52.56 392 GLU A CA 1
ATOM 3164 C C . GLU A 1 392 ? 13.156 -21.266 9.5 1 52.56 392 GLU A C 1
ATOM 3166 O O . GLU A 1 392 ? 14.039 -22.109 9.281 1 52.56 392 GLU A O 1
ATOM 3171 N N . PRO A 1 393 ? 13.266 -19.828 9.664 1 43.59 393 PRO A N 1
ATOM 3172 C CA . PRO A 1 393 ? 14.672 -19.484 9.891 1 43.59 393 PRO A CA 1
ATOM 3173 C C . PRO A 1 393 ? 15.266 -20.188 11.109 1 43.59 393 PRO A C 1
ATOM 3175 O O . PRO A 1 393 ? 14.555 -20.438 12.094 1 43.59 393 PRO A O 1
ATOM 3178 N N . SER A 1 394 ? 16.062 -20.938 11.203 1 35.88 394 SER A N 1
ATOM 3179 C CA . SER A 1 394 ? 16.688 -21.578 12.344 1 35.88 394 SER A CA 1
ATOM 3180 C C . SER A 1 394 ? 17.078 -20.562 13.414 1 35.88 394 SER A C 1
ATOM 3182 O O . SER A 1 394 ? 17.484 -19.438 13.094 1 35.88 394 SER A O 1
ATOM 3184 N N . SER A 1 395 ? 16.391 -20.547 14.773 1 34.09 395 SER A N 1
ATOM 3185 C CA . SER A 1 395 ? 16.797 -19.766 15.945 1 34.09 395 SER A CA 1
ATOM 3186 C C . SER A 1 395 ? 18.281 -19.453 15.914 1 34.09 395 SER A C 1
ATOM 3188 O O . SER A 1 395 ? 19.094 -20.281 15.477 1 34.09 395 SER A O 1
ATOM 3190 N N . PRO A 1 396 ? 18.578 -18.203 16.188 1 31.84 396 PRO A N 1
ATOM 3191 C CA . PRO A 1 396 ? 20.031 -18.078 16.406 1 31.84 396 PRO A CA 1
ATOM 3192 C C . PRO A 1 396 ? 20.562 -19.156 17.359 1 31.84 396 PRO A C 1
ATOM 3194 O O . PRO A 1 396 ? 19.875 -19.562 18.281 1 31.84 396 PRO A O 1
ATOM 3197 N N . LEU A 1 397 ? 21.422 -19.938 17.016 1 27.27 397 LEU A N 1
ATOM 3198 C CA . LEU A 1 397 ? 22.156 -20.859 17.875 1 27.27 397 LEU A CA 1
ATOM 3199 C C . LEU A 1 397 ? 22.594 -20.188 19.156 1 27.27 397 LEU A C 1
ATOM 3201 O O . LEU A 1 397 ? 23.281 -19.156 19.125 1 27.27 397 LEU A O 1
ATOM 3205 N N . LYS A 1 398 ? 21.828 -20.359 20.234 1 28.86 398 LYS A N 1
ATOM 3206 C CA . LYS A 1 398 ? 22.344 -20.203 21.594 1 28.86 398 LYS A CA 1
ATOM 3207 C C . LYS A 1 398 ? 23.703 -20.891 21.734 1 28.86 398 LYS A C 1
ATOM 3209 O O . LYS A 1 398 ? 23.844 -22.078 21.438 1 28.86 398 LYS A O 1
ATOM 3214 N N . ASN A 1 399 ? 24.75 -20.062 21.594 1 25.83 399 ASN A N 1
ATOM 3215 C CA . ASN A 1 399 ? 25.984 -20.656 22.094 1 25.83 399 ASN A CA 1
ATOM 3216 C C . ASN A 1 399 ? 25.781 -21.266 23.484 1 25.83 399 ASN A C 1
ATOM 3218 O O . ASN A 1 399 ? 25.297 -20.594 24.406 1 25.83 399 ASN A O 1
ATOM 3222 N N . GLU A 1 400 ? 25.609 -22.422 23.625 1 27.2 400 GLU A N 1
ATOM 3223 C CA . GLU A 1 400 ? 25.625 -23.094 24.922 1 27.2 400 GLU A CA 1
ATOM 3224 C C . GLU A 1 400 ? 26.812 -22.656 25.766 1 27.2 400 GLU A C 1
ATOM 3226 O O . GLU A 1 400 ? 26.969 -23.094 26.906 1 27.2 400 GLU A O 1
ATOM 3231 N N . LYS A 1 401 ? 28.062 -22.375 25.141 1 26.62 401 LYS A N 1
ATOM 3232 C CA . LYS A 1 401 ? 29 -22.219 26.25 1 26.62 401 LYS A CA 1
ATOM 3233 C C . LYS A 1 401 ? 28.562 -21.078 27.172 1 26.62 401 LYS A C 1
ATOM 3235 O O . LYS A 1 401 ? 28.531 -21.234 28.406 1 26.62 401 LYS A O 1
ATOM 3240 N N . ASN A 1 402 ? 29.25 -19.766 26.938 1 24.7 402 ASN A N 1
ATOM 3241 C CA . ASN A 1 402 ? 29.031 -18.781 28 1 24.7 402 ASN A CA 1
ATOM 3242 C C . ASN A 1 402 ? 27.641 -18.156 27.906 1 24.7 402 ASN A C 1
ATOM 3244 O O . ASN A 1 402 ? 27.109 -17.984 26.812 1 24.7 402 ASN A O 1
ATOM 3248 N N . GLY A 1 403 ? 26.5 -18.438 28.594 1 26.3 403 GLY A N 1
ATOM 3249 C CA . GLY A 1 403 ? 25.188 -17.922 28.922 1 26.3 403 GLY A CA 1
ATOM 3250 C C . GLY A 1 403 ? 24.859 -16.609 28.234 1 26.3 403 GLY A C 1
ATOM 3251 O O . GLY A 1 403 ? 23.859 -15.961 28.562 1 26.3 403 GLY A O 1
ATOM 3252 N N . ALA A 1 404 ? 25.734 -15.914 27.75 1 23.62 404 ALA A N 1
ATOM 3253 C CA . ALA A 1 404 ? 25.5 -14.523 27.359 1 23.62 404 ALA A CA 1
ATOM 3254 C C . ALA A 1 404 ? 24.922 -14.43 25.953 1 23.62 404 ALA A C 1
ATOM 3256 O O . ALA A 1 404 ? 25.312 -15.203 25.062 1 23.62 404 ALA A O 1
ATOM 3257 N N . VAL A 1 405 ? 23.672 -14.156 25.781 1 24.38 405 VAL A N 1
ATOM 3258 C CA . VAL A 1 405 ? 22.891 -13.812 24.594 1 24.38 405 VAL A CA 1
ATOM 3259 C C . VAL A 1 405 ? 23.734 -12.969 23.641 1 24.38 405 VAL A C 1
ATOM 3261 O O . VAL A 1 405 ? 24.25 -11.922 24.031 1 24.38 405 VAL A O 1
ATOM 3264 N N . LEU A 1 406 ? 24.641 -13.492 22.75 1 20.83 406 LEU A N 1
ATOM 3265 C CA . LEU A 1 406 ? 25.484 -12.633 21.922 1 20.83 406 LEU A CA 1
ATOM 3266 C C . LEU A 1 406 ? 24.609 -11.719 21.047 1 20.83 406 LEU A C 1
ATOM 3268 O O . LEU A 1 406 ? 23.578 -12.148 20.531 1 20.83 406 LEU A O 1
ATOM 3272 N N . MET B 1 1 ? 11.828 7.992 34.781 1 21.45 1 MET B N 1
ATOM 3273 C CA . MET B 1 1 ? 13.07 7.629 34.125 1 21.45 1 MET B CA 1
ATOM 3274 C C . MET B 1 1 ? 13.18 8.312 32.75 1 21.45 1 MET B C 1
ATOM 3276 O O . MET B 1 1 ? 14.094 8.031 31.984 1 21.45 1 MET B O 1
ATOM 3280 N N . HIS B 1 2 ? 12.18 8.875 32.188 1 28.19 2 HIS B N 1
ATOM 3281 C CA . HIS B 1 2 ? 11.984 9.695 31 1 28.19 2 HIS B CA 1
ATOM 3282 C C . HIS B 1 2 ? 12.828 10.961 31.047 1 28.19 2 HIS B C 1
ATOM 3284 O O . HIS B 1 2 ? 12.953 11.68 30.062 1 28.19 2 HIS B O 1
ATOM 3290 N N . LYS B 1 3 ? 13.25 11.406 32.25 1 32.91 3 LYS B N 1
ATOM 3291 C CA . LYS B 1 3 ? 13.844 12.672 32.656 1 32.91 3 LYS B CA 1
ATOM 3292 C C . LYS B 1 3 ? 15.305 12.766 32.219 1 32.91 3 LYS B C 1
ATOM 3294 O O . LYS B 1 3 ? 15.812 13.867 31.984 1 32.91 3 LYS B O 1
ATOM 3299 N N . HIS B 1 4 ? 15.977 11.664 32.219 1 35.81 4 HIS B N 1
ATOM 3300 C CA . HIS B 1 4 ? 17.438 11.672 32.188 1 35.81 4 HIS B CA 1
ATOM 3301 C C . HIS B 1 4 ? 17.938 11.75 30.734 1 35.81 4 HIS B C 1
ATOM 3303 O O . HIS B 1 4 ? 19.094 12.094 30.5 1 35.81 4 HIS B O 1
ATOM 3309 N N . MET B 1 5 ? 17.203 11.211 29.812 1 39.22 5 MET B N 1
ATOM 3310 C CA . MET B 1 5 ? 17.641 11.273 28.422 1 39.22 5 MET B CA 1
ATOM 3311 C C . MET B 1 5 ? 17.625 12.711 27.906 1 39.22 5 MET B C 1
ATOM 3313 O O . MET B 1 5 ? 18.25 13.023 26.891 1 39.22 5 MET B O 1
ATOM 3317 N N . ASP B 1 6 ? 16.844 13.562 28.547 1 45.84 6 ASP B N 1
ATOM 3318 C CA . ASP B 1 6 ? 16.531 14.969 28.328 1 45.84 6 ASP B CA 1
ATOM 3319 C C . ASP B 1 6 ? 17.75 15.844 28.609 1 45.84 6 ASP B C 1
ATOM 3321 O O . ASP B 1 6 ? 17.859 16.953 28.094 1 45.84 6 ASP B O 1
ATOM 3325 N N . GLU B 1 7 ? 18.594 15.297 29.438 1 54.25 7 GLU B N 1
ATOM 3326 C CA . GLU B 1 7 ? 19.672 16.203 29.828 1 54.25 7 GLU B CA 1
ATOM 3327 C C . GLU B 1 7 ? 20.969 15.891 29.062 1 54.25 7 GLU B C 1
ATOM 3329 O O . GLU B 1 7 ? 21.906 16.672 29.094 1 54.25 7 GLU B O 1
ATOM 3334 N N . GLY B 1 8 ? 20.953 14.812 28.391 1 60.22 8 GLY B N 1
ATOM 3335 C CA . GLY B 1 8 ? 22.172 14.398 27.703 1 60.22 8 GLY B CA 1
ATOM 3336 C C . GLY B 1 8 ? 22.547 15.312 26.547 1 60.22 8 GLY B C 1
ATOM 3337 O O . GLY B 1 8 ? 23.734 15.57 26.328 1 60.22 8 GLY B O 1
ATOM 3338 N N . TRP B 1 9 ? 21.562 15.844 26.016 1 65.88 9 TRP B N 1
ATOM 3339 C CA . TRP B 1 9 ? 21.859 16.703 24.875 1 65.88 9 TRP B CA 1
ATOM 3340 C C . TRP B 1 9 ? 22.531 18 25.328 1 65.88 9 TRP B C 1
ATOM 3342 O O . TRP B 1 9 ? 23.266 18.625 24.562 1 65.88 9 TRP B O 1
ATOM 3352 N N . LYS B 1 10 ? 22.281 18.312 26.531 1 72.94 10 LYS B N 1
ATOM 3353 C CA . LYS B 1 10 ? 22.938 19.516 27.062 1 72.94 10 LYS B CA 1
ATOM 3354 C C . LYS B 1 10 ? 24.453 19.312 27.141 1 72.94 10 LYS B C 1
ATOM 3356 O O . LYS B 1 10 ? 25.219 20.234 26.859 1 72.94 10 LYS B O 1
ATOM 3361 N N . LYS B 1 11 ? 24.781 18.078 27.484 1 73.38 11 LYS B N 1
ATOM 3362 C CA . LYS B 1 11 ? 26.203 17.734 27.484 1 73.38 11 LYS B CA 1
ATOM 3363 C C . LYS B 1 11 ? 26.766 17.766 26.078 1 73.38 11 LYS B C 1
ATOM 3365 O O . LYS B 1 11 ? 27.891 18.234 25.859 1 73.38 11 LYS B O 1
ATOM 3370 N N . ASP B 1 12 ? 25.969 17.328 25.172 1 75.19 12 ASP B N 1
ATOM 3371 C CA . ASP B 1 12 ? 26.391 17.328 23.781 1 75.19 12 ASP B CA 1
ATOM 3372 C C . ASP B 1 12 ? 26.594 18.75 23.266 1 75.19 12 ASP B C 1
ATOM 3374 O O . ASP B 1 12 ? 27.547 19.031 22.547 1 75.19 12 ASP B O 1
ATOM 3378 N N . LEU B 1 13 ? 25.656 19.578 23.656 1 79.12 13 LEU B N 1
ATOM 3379 C CA . LEU B 1 13 ? 25.766 20.984 23.266 1 79.12 13 LEU B CA 1
ATOM 3380 C C . LEU B 1 13 ? 26.969 21.641 23.953 1 79.12 13 LEU B C 1
ATOM 3382 O O . LEU B 1 13 ? 27.688 22.422 23.328 1 79.12 13 LEU B O 1
ATOM 3386 N N . SER B 1 14 ? 27.188 21.234 25.203 1 76.56 14 SER B N 1
ATOM 3387 C CA . SER B 1 14 ? 28.281 21.797 25.984 1 76.56 14 SER B CA 1
ATOM 3388 C C . SER B 1 14 ? 29.625 21.406 25.406 1 76.56 14 SER B C 1
ATOM 3390 O O . SER B 1 14 ? 30.547 22.234 25.328 1 76.56 14 SER B O 1
ATOM 3392 N N . THR B 1 15 ? 29.688 20.188 24.922 1 76.62 15 THR B N 1
ATOM 3393 C CA . THR B 1 15 ? 30.938 19.672 24.375 1 76.62 15 THR B CA 1
ATOM 3394 C C . THR B 1 15 ? 31.281 20.375 23.062 1 76.62 15 THR B C 1
ATOM 3396 O O . THR B 1 15 ? 32.438 20.516 22.719 1 76.62 15 THR B O 1
ATOM 3399 N N . ASN B 1 16 ? 30.281 20.891 22.406 1 79.75 16 ASN B N 1
ATOM 3400 C CA . ASN B 1 16 ? 30.5 21.516 21.109 1 79.75 16 ASN B CA 1
ATOM 3401 C C . ASN B 1 16 ? 30.281 23.031 21.172 1 79.75 16 ASN B C 1
ATOM 3403 O O . ASN B 1 16 ? 30.297 23.703 20.141 1 79.75 16 ASN B O 1
ATOM 3407 N N . PHE B 1 17 ? 30.172 23.531 22.391 1 81.31 17 PHE B N 1
ATOM 3408 C CA . PHE B 1 17 ? 29.797 24.922 22.609 1 81.31 17 PHE B CA 1
ATOM 3409 C C . PHE B 1 17 ? 30.859 25.859 22.031 1 81.31 17 PHE B C 1
ATOM 3411 O O . PHE B 1 17 ? 30.531 26.766 21.25 1 81.31 17 PHE B O 1
ATOM 3418 N N . SER B 1 18 ? 32.094 25.578 22.344 1 78.94 18 SER B N 1
ATOM 3419 C CA . SER B 1 18 ? 33.188 26.469 21.938 1 78.94 18 SER B CA 1
ATOM 3420 C C . SER B 1 18 ? 33.344 26.484 20.422 1 78.94 18 SER B C 1
ATOM 3422 O O . SER B 1 18 ? 33.562 27.547 19.828 1 78.94 18 SER B O 1
ATOM 3424 N N . ILE B 1 19 ? 33.156 25.359 19.844 1 80.5 19 ILE B N 1
ATOM 3425 C CA . ILE B 1 19 ? 33.344 25.266 18.406 1 80.5 19 ILE B CA 1
ATOM 3426 C C . ILE B 1 19 ? 32.188 25.969 17.688 1 80.5 19 ILE B C 1
ATOM 3428 O O . ILE B 1 19 ? 32.406 26.656 16.688 1 80.5 19 ILE B O 1
ATOM 3432 N N . ILE B 1 20 ? 31.062 25.891 18.188 1 86.5 20 ILE B N 1
ATOM 3433 C CA . ILE B 1 20 ? 29.891 26.516 17.594 1 86.5 20 ILE B CA 1
ATOM 3434 C C . ILE B 1 20 ? 30 28.031 17.719 1 86.5 20 ILE B C 1
ATOM 3436 O O . ILE B 1 20 ? 29.781 28.766 16.75 1 86.5 20 ILE B O 1
ATOM 3440 N N . VAL B 1 21 ? 30.406 28.484 18.859 1 85.44 21 VAL B N 1
ATOM 3441 C CA . VAL B 1 21 ? 30.5 29.922 19.125 1 85.44 21 VAL B CA 1
ATOM 3442 C C . VAL B 1 21 ? 31.562 30.531 18.203 1 85.44 21 VAL B C 1
ATOM 3444 O O . VAL B 1 21 ? 31.375 31.641 17.688 1 85.44 21 VAL B O 1
ATOM 3447 N N . LYS B 1 22 ? 32.562 29.781 17.922 1 80.81 22 LYS B N 1
ATOM 3448 C CA . LYS B 1 22 ? 33.719 30.297 17.156 1 80.81 22 LYS B CA 1
ATOM 3449 C C . LYS B 1 22 ? 33.406 30.297 15.664 1 80.81 22 LYS B C 1
ATOM 3451 O O . LYS B 1 22 ? 33.938 31.125 14.922 1 80.81 22 LYS B O 1
ATOM 3456 N N . HIS B 1 23 ? 32.469 29.422 15.25 1 81.81 23 HIS B N 1
ATOM 3457 C CA . HIS B 1 23 ? 32.469 29.188 13.805 1 81.81 23 HIS B CA 1
ATOM 3458 C C . HIS B 1 23 ? 31.109 29.5 13.195 1 81.81 23 HIS B C 1
ATOM 3460 O O . HIS B 1 23 ? 30.938 29.438 11.977 1 81.81 23 HIS B O 1
ATOM 3466 N N . VAL B 1 24 ? 30.109 29.891 13.992 1 87.19 24 VAL B N 1
ATOM 3467 C CA . VAL B 1 24 ? 28.812 30.203 13.406 1 87.19 24 VAL B CA 1
ATOM 3468 C C . VAL B 1 24 ? 28.891 31.531 12.641 1 87.19 24 VAL B C 1
ATOM 3470 O O . VAL B 1 24 ? 29.422 32.531 13.156 1 87.19 24 VAL B O 1
ATOM 3473 N N . ASP B 1 25 ? 28.531 31.562 11.414 1 82 25 ASP B N 1
ATOM 3474 C CA . ASP B 1 25 ? 28.641 32.75 10.57 1 82 25 ASP B CA 1
ATOM 3475 C C . ASP B 1 25 ? 27.484 33.719 10.836 1 82 25 ASP B C 1
ATOM 3477 O O . ASP B 1 25 ? 27.703 34.938 10.953 1 82 25 ASP B O 1
ATOM 3481 N N . ASP B 1 26 ? 26.312 33.312 10.898 1 85.38 26 ASP B N 1
ATOM 3482 C CA . ASP B 1 26 ? 25.125 34.156 11.031 1 85.38 26 ASP B CA 1
ATOM 3483 C C . ASP B 1 26 ? 24.156 33.562 12.055 1 85.38 26 ASP B C 1
ATOM 3485 O O . ASP B 1 26 ? 23.234 32.844 11.688 1 85.38 26 ASP B O 1
ATOM 3489 N N . PRO B 1 27 ? 24.391 34.031 13.305 1 90.81 27 PRO B N 1
ATOM 3490 C CA . PRO B 1 27 ? 23.5 33.531 14.344 1 90.81 27 PRO B CA 1
ATOM 3491 C C . PRO B 1 27 ? 22.047 33.969 14.125 1 90.81 27 PRO B C 1
ATOM 3493 O O . PRO B 1 27 ? 21.125 33.25 14.555 1 90.81 27 PRO B O 1
ATOM 3496 N N . ASP B 1 28 ? 21.859 35.125 13.453 1 87.88 28 ASP B N 1
ATOM 3497 C CA . ASP B 1 28 ? 20.5 35.594 13.188 1 87.88 28 ASP B CA 1
ATOM 3498 C C . ASP B 1 28 ? 19.781 34.656 12.227 1 87.88 28 ASP B C 1
ATOM 3500 O O . ASP B 1 28 ? 18.609 34.312 12.414 1 87.88 28 ASP B O 1
ATOM 3504 N N . ALA B 1 29 ? 20.516 34.219 11.289 1 86.12 29 ALA B N 1
ATOM 3505 C CA . ALA B 1 29 ? 19.938 33.281 10.336 1 86.12 29 ALA B CA 1
ATOM 3506 C C . ALA B 1 29 ? 19.594 31.953 11.023 1 86.12 29 ALA B C 1
ATOM 3508 O O . ALA B 1 29 ? 18.578 31.344 10.711 1 86.12 29 ALA B O 1
ATOM 3509 N N . VAL B 1 30 ? 20.469 31.562 11.922 1 89.88 30 VAL B N 1
ATOM 3510 C CA . VAL B 1 30 ? 20.219 30.344 12.688 1 89.88 30 VAL B CA 1
ATOM 3511 C C . VAL B 1 30 ? 18.953 30.516 13.523 1 89.88 30 VAL B C 1
ATOM 3513 O O . VAL B 1 30 ? 18.078 29.641 13.531 1 89.88 30 VAL B O 1
ATOM 3516 N N . ALA B 1 31 ? 18.828 31.656 14.172 1 88.69 31 ALA B N 1
ATOM 3517 C CA . ALA B 1 31 ? 17.656 31.953 15 1 88.69 31 ALA B CA 1
ATOM 3518 C C . ALA B 1 31 ? 16.391 31.969 14.156 1 88.69 31 ALA B C 1
ATOM 3520 O O . ALA B 1 31 ? 15.344 31.484 14.586 1 88.69 31 ALA B O 1
ATOM 3521 N N . GLU B 1 32 ? 16.516 32.531 13.031 1 83.38 32 GLU B N 1
ATOM 3522 C CA . GLU B 1 32 ? 15.375 32.594 12.117 1 83.38 32 GLU B CA 1
ATOM 3523 C C . GLU B 1 32 ? 14.914 31.203 11.719 1 83.38 32 GLU B C 1
ATOM 3525 O O . GLU B 1 32 ? 13.711 30.906 11.727 1 83.38 32 GLU B O 1
ATOM 3530 N N . TYR B 1 33 ? 15.898 30.484 11.469 1 81.81 33 TYR B N 1
ATOM 3531 C CA . TYR B 1 33 ? 15.562 29.109 11.109 1 81.81 33 TYR B CA 1
ATOM 3532 C C . TYR B 1 33 ? 14.859 28.406 12.258 1 81.81 33 TYR B C 1
ATOM 3534 O O . TYR B 1 33 ? 13.867 27.703 12.055 1 81.81 33 TYR B O 1
ATOM 3542 N N . LEU B 1 34 ? 15.328 28.531 13.414 1 82.56 34 LEU B N 1
ATOM 3543 C CA . LEU B 1 34 ? 14.82 27.844 14.609 1 82.56 34 LEU B CA 1
ATOM 3544 C C . LEU B 1 34 ? 13.391 28.281 14.914 1 82.56 34 LEU B C 1
ATOM 3546 O O . LEU B 1 34 ? 12.664 27.594 15.641 1 82.56 34 LEU B O 1
ATOM 3550 N N . HIS B 1 35 ? 13.109 29.438 14.344 1 79.62 35 HIS B N 1
ATOM 3551 C CA . HIS B 1 35 ? 11.75 29.922 14.539 1 79.62 35 HIS B CA 1
ATOM 3552 C C . HIS B 1 35 ? 10.875 29.609 13.328 1 79.62 35 HIS B C 1
ATOM 3554 O O . HIS B 1 35 ? 9.797 29.031 13.461 1 79.62 35 HIS B O 1
ATOM 3560 N N . TYR B 1 36 ? 11.359 29.969 12.203 1 69.94 36 TYR B N 1
ATOM 3561 C CA . TYR B 1 36 ? 10.5 29.969 11.023 1 69.94 36 TYR B CA 1
ATOM 3562 C C . TYR B 1 36 ? 10.5 28.609 10.344 1 69.94 36 TYR B C 1
ATOM 3564 O O . TYR B 1 36 ? 9.516 28.219 9.703 1 69.94 36 TYR B O 1
ATOM 3572 N N . ASP B 1 37 ? 11.609 27.906 10.688 1 62.09 37 ASP B N 1
ATOM 3573 C CA . ASP B 1 37 ? 11.766 26.703 9.891 1 62.09 37 ASP B CA 1
ATOM 3574 C C . ASP B 1 37 ? 11.641 25.453 10.766 1 62.09 37 ASP B C 1
ATOM 3576 O O . ASP B 1 37 ? 11.797 24.328 10.281 1 62.09 37 ASP B O 1
ATOM 3580 N N . CYS B 1 38 ? 11.602 25.656 12.039 1 62.16 38 CYS B N 1
ATOM 3581 C CA . CYS B 1 38 ? 11.398 24.562 12.977 1 62.16 38 CYS B CA 1
ATOM 3582 C C . CYS B 1 38 ? 9.938 24.469 13.391 1 62.16 38 CYS B C 1
ATOM 3584 O O . CYS B 1 38 ? 9.266 25.484 13.555 1 62.16 38 CYS B O 1
ATOM 3586 N N . ASN B 1 39 ? 9.391 23.312 13.391 1 49.03 39 ASN B N 1
ATOM 3587 C CA . ASN B 1 39 ? 8.008 23.109 13.836 1 49.03 39 ASN B CA 1
ATOM 3588 C C . ASN B 1 39 ? 7.898 21.969 14.836 1 49.03 39 ASN B C 1
ATOM 3590 O O . ASN B 1 39 ? 8.117 20.812 14.484 1 49.03 39 ASN B O 1
ATOM 3594 N N . PRO B 1 40 ? 7.461 22.297 16.031 1 55.84 40 PRO B N 1
ATOM 3595 C CA . PRO B 1 40 ? 7.207 23.641 16.547 1 55.84 40 PRO B CA 1
ATOM 3596 C C . PRO B 1 40 ? 8.469 24.516 16.562 1 55.84 40 PRO B C 1
ATOM 3598 O O . PRO B 1 40 ? 9.578 23.984 16.594 1 55.84 40 PRO B O 1
ATOM 3601 N N . PRO B 1 41 ? 8.07 25.75 16.547 1 69.69 41 PRO B N 1
ATOM 3602 C CA . PRO B 1 41 ? 9.242 26.625 16.625 1 69.69 41 PRO B CA 1
ATOM 3603 C C . PRO B 1 41 ? 10.047 26.453 17.906 1 69.69 41 PRO B C 1
ATOM 3605 O O . PRO B 1 41 ? 9.469 26.328 18.984 1 69.69 41 PRO B O 1
ATOM 3608 N N . VAL B 1 42 ? 11.281 26.234 17.703 1 78.56 42 VAL B N 1
ATOM 3609 C CA . VAL B 1 42 ? 12.172 26.156 18.859 1 78.56 42 VAL B CA 1
ATOM 3610 C C . VAL B 1 42 ? 12.328 27.531 19.484 1 78.56 42 VAL B C 1
ATOM 3612 O O . VAL B 1 42 ? 12.281 27.672 20.719 1 78.56 42 VAL B O 1
ATOM 3615 N N . PHE B 1 43 ? 12.406 28.562 18.594 1 84.44 43 PHE B N 1
ATOM 3616 C CA . PHE B 1 43 ? 12.461 29.938 19.047 1 84.44 43 PHE B CA 1
ATOM 3617 C C . PHE B 1 43 ? 11.125 30.641 18.812 1 84.44 43 PHE B C 1
ATOM 3619 O O . PHE B 1 43 ? 10.445 30.375 17.828 1 84.44 43 PHE B O 1
ATOM 3626 N N . THR B 1 44 ? 10.695 31.438 19.734 1 80.5 44 THR B N 1
ATOM 3627 C CA . THR B 1 44 ? 9.539 32.281 19.547 1 80.5 44 THR B CA 1
ATOM 3628 C C . THR B 1 44 ? 9.898 33.5 18.672 1 80.5 44 THR B C 1
ATOM 3630 O O . THR B 1 44 ? 11.078 33.781 18.453 1 80.5 44 THR B O 1
ATOM 3633 N N . GLU B 1 45 ? 8.789 34.062 18.219 1 81.44 45 GLU B N 1
ATOM 3634 C CA . GLU B 1 45 ? 9.016 35.281 17.469 1 81.44 45 GLU B CA 1
ATOM 3635 C C . GLU B 1 45 ? 9.742 36.344 18.312 1 81.44 45 GLU B C 1
ATOM 3637 O O . GLU B 1 45 ? 10.586 37.094 17.797 1 81.44 45 GLU B O 1
ATOM 3642 N N . GLU B 1 46 ? 9.398 36.312 19.562 1 82.25 46 GLU B N 1
ATOM 3643 C CA . GLU B 1 46 ? 10.062 37.219 20.5 1 82.25 46 GLU B CA 1
ATOM 3644 C C . GLU B 1 46 ? 11.547 36.906 20.625 1 82.25 46 GLU B C 1
ATOM 3646 O O . GLU B 1 46 ? 12.383 37.812 20.703 1 82.25 46 GLU B O 1
ATOM 3651 N N . ASP B 1 47 ? 11.828 35.688 20.531 1 86.19 47 ASP B N 1
ATOM 3652 C CA . ASP B 1 47 ? 13.227 35.25 20.609 1 86.19 47 ASP B CA 1
ATOM 3653 C C . ASP B 1 47 ? 14.016 35.75 19.406 1 86.19 47 ASP B C 1
ATOM 3655 O O . ASP B 1 47 ? 15.133 36.25 19.547 1 86.19 47 ASP B O 1
ATOM 3659 N N . VAL B 1 48 ? 13.406 35.688 18.281 1 87.75 48 VAL B N 1
ATOM 3660 C CA . VAL B 1 48 ? 14.07 36.062 17.047 1 87.75 48 VAL B CA 1
ATOM 3661 C C . VAL B 1 48 ? 14.281 37.594 17.031 1 87.75 48 VAL B C 1
ATOM 3663 O O . VAL B 1 48 ? 15.367 38.062 16.703 1 87.75 48 VAL B O 1
ATOM 3666 N N . GLN B 1 49 ? 13.227 38.312 17.391 1 85.31 49 GLN B N 1
ATOM 3667 C CA . GLN B 1 49 ? 13.336 39.781 17.438 1 85.31 49 GLN B CA 1
ATOM 3668 C C . GLN B 1 49 ? 14.383 40.219 18.453 1 85.31 49 GLN B C 1
ATOM 3670 O O . GLN B 1 49 ? 15.141 41.156 18.203 1 85.31 49 GLN B O 1
ATOM 3675 N N . TRP B 1 50 ? 14.359 39.562 19.547 1 84.5 50 TRP B N 1
ATOM 3676 C CA . TRP B 1 50 ? 15.352 39.844 20.578 1 84.5 50 TRP B CA 1
ATOM 3677 C C . TRP B 1 50 ? 16.766 39.594 20.047 1 84.5 50 TRP B C 1
ATOM 3679 O O . TRP B 1 50 ? 17.656 40.438 20.25 1 84.5 50 TRP B O 1
ATOM 3689 N N . MET B 1 51 ? 17 38.531 19.359 1 87.38 51 MET B N 1
ATOM 3690 C CA . MET B 1 51 ? 18.297 38.219 18.797 1 87.38 51 MET B CA 1
ATOM 3691 C C . MET B 1 51 ? 18.734 39.25 17.781 1 87.38 51 MET B C 1
ATOM 3693 O O . MET B 1 51 ? 19.891 39.688 17.797 1 87.38 51 MET B O 1
ATOM 3697 N N . LYS B 1 52 ? 17.844 39.625 16.953 1 87.62 52 LYS B N 1
ATOM 3698 C CA . LYS B 1 52 ? 18.141 40.594 15.883 1 87.62 52 LYS B CA 1
ATOM 3699 C C . LYS B 1 52 ? 18.422 41.969 16.453 1 87.62 52 LYS B C 1
ATOM 3701 O O . LYS B 1 52 ? 19.172 42.75 15.859 1 87.62 52 LYS B O 1
ATOM 3706 N N . ALA B 1 53 ? 17.781 42.219 17.562 1 83.06 53 ALA B N 1
ATOM 3707 C CA . ALA B 1 53 ? 17.922 43.531 18.188 1 83.06 53 ALA B CA 1
ATOM 3708 C C . ALA B 1 53 ? 19.234 43.625 18.969 1 83.06 53 ALA B C 1
ATOM 3710 O O . ALA B 1 53 ? 19.672 44.719 19.328 1 83.06 53 ALA B O 1
ATOM 3711 N N . LEU B 1 54 ? 19.812 42.438 19.172 1 82.75 54 LEU B N 1
ATOM 3712 C CA . LEU B 1 54 ? 21.062 42.438 19.938 1 82.75 54 LEU B CA 1
ATOM 3713 C C . LEU B 1 54 ? 22.172 43.125 19.156 1 82.75 54 LEU B C 1
ATOM 3715 O O . LEU B 1 54 ? 22.375 42.812 17.969 1 82.75 54 LEU B O 1
ATOM 3719 N N . ASP B 1 55 ? 22.688 44.188 19.641 1 84.56 55 ASP B N 1
ATOM 3720 C CA . ASP B 1 55 ? 23.844 44.844 19.062 1 84.56 55 ASP B CA 1
ATOM 3721 C C . ASP B 1 55 ? 25.141 44.25 19.625 1 84.56 55 ASP B C 1
ATOM 3723 O O . ASP B 1 55 ? 25.797 44.906 20.469 1 84.56 55 ASP B O 1
ATOM 3727 N N . GLU B 1 56 ? 25.469 42.938 19.438 1 84.06 56 GLU B N 1
ATOM 3728 C CA . GLU B 1 56 ? 26.625 42.219 19.953 1 84.06 56 GLU B CA 1
ATOM 3729 C C . GLU B 1 56 ? 27.375 41.531 18.828 1 84.06 56 GLU B C 1
ATOM 3731 O O . GLU B 1 56 ? 26.938 41.5 17.672 1 84.06 56 GLU B O 1
ATOM 3736 N N . SER B 1 57 ? 28.578 41.188 19.109 1 85.88 57 SER B N 1
ATOM 3737 C CA . SER B 1 57 ? 29.359 40.438 18.141 1 85.88 57 SER B CA 1
ATOM 3738 C C . SER B 1 57 ? 28.688 39.094 17.797 1 85.88 57 SER B C 1
ATOM 3740 O O . SER B 1 57 ? 27.844 38.625 18.547 1 85.88 57 SER B O 1
ATOM 3742 N N . THR B 1 58 ? 29.047 38.562 16.688 1 89.44 58 THR B N 1
ATOM 3743 C CA . THR B 1 58 ? 28.516 37.281 16.234 1 89.44 58 THR B CA 1
ATOM 3744 C C . THR B 1 58 ? 28.75 36.188 17.297 1 89.44 58 THR B C 1
ATOM 3746 O O . THR B 1 58 ? 27.859 35.375 17.547 1 89.44 58 THR B O 1
ATOM 3749 N N . LYS B 1 59 ? 29.922 36.281 17.922 1 85.81 59 LYS B N 1
ATOM 3750 C CA . LYS B 1 59 ? 30.266 35.281 18.938 1 85.81 59 LYS B CA 1
ATOM 3751 C C . LYS B 1 59 ? 29.328 35.406 20.141 1 85.81 59 LYS B C 1
ATOM 3753 O O . LYS B 1 59 ? 28.828 34.375 20.641 1 85.81 59 LYS B O 1
ATOM 3758 N N . ASN B 1 60 ? 29.125 36.625 20.562 1 86.62 60 ASN B N 1
ATOM 3759 C CA . ASN B 1 60 ? 28.25 36.844 21.703 1 86.62 60 ASN B CA 1
ATOM 3760 C C . ASN B 1 60 ? 26.797 36.5 21.375 1 86.62 60 ASN B C 1
ATOM 3762 O O . ASN B 1 60 ? 26.078 35.969 22.219 1 86.62 60 ASN B O 1
ATOM 3766 N N . LYS B 1 61 ? 26.359 36.844 20.172 1 89.44 61 LYS B N 1
ATOM 3767 C CA . LYS B 1 61 ? 25.016 36.469 19.734 1 89.44 61 LYS B CA 1
ATOM 3768 C C . LYS B 1 61 ? 24.844 34.938 19.719 1 89.44 61 LYS B C 1
ATOM 3770 O O . LYS B 1 61 ? 23.797 34.438 20.141 1 89.44 61 LYS B O 1
ATOM 3775 N N . THR B 1 62 ? 25.906 34.344 19.266 1 90.62 62 THR B N 1
ATOM 3776 C CA . THR B 1 62 ? 25.859 32.906 19.219 1 90.62 62 THR B CA 1
ATOM 3777 C C . THR B 1 62 ? 25.781 32.281 20.609 1 90.62 62 THR B C 1
ATOM 3779 O O . THR B 1 62 ? 25.047 31.328 20.844 1 90.62 62 THR B O 1
ATOM 3782 N N . ARG B 1 63 ? 26.547 32.844 21.531 1 85.06 63 ARG B N 1
ATOM 3783 C CA . ARG B 1 63 ? 26.5 32.375 22.906 1 85.06 63 ARG B CA 1
ATOM 3784 C C . ARG B 1 63 ? 25.078 32.5 23.484 1 85.06 63 ARG B C 1
ATOM 3786 O O . ARG B 1 63 ? 24.594 31.578 24.125 1 85.06 63 ARG B O 1
ATOM 3793 N N . LYS B 1 64 ? 24.531 33.594 23.234 1 85.94 64 LYS B N 1
ATOM 3794 C CA . LYS B 1 64 ? 23.188 33.844 23.734 1 85.94 64 LYS B CA 1
ATOM 3795 C C . LYS B 1 64 ? 22.172 32.906 23.078 1 85.94 64 LYS B C 1
ATOM 3797 O O . LYS B 1 64 ? 21.234 32.438 23.719 1 85.94 64 LYS B O 1
ATOM 3802 N N . LEU B 1 65 ? 22.344 32.688 21.812 1 90.44 65 LEU B N 1
ATOM 3803 C CA . LEU B 1 65 ? 21.516 31.75 21.078 1 90.44 65 LEU B CA 1
ATOM 3804 C C . LEU B 1 65 ? 21.578 30.359 21.703 1 90.44 65 LEU B C 1
ATOM 3806 O O . LEU B 1 65 ? 20.547 29.75 21.984 1 90.44 65 LEU B O 1
ATOM 3810 N N . LEU B 1 66 ? 22.797 29.906 21.953 1 86.75 66 LEU B N 1
ATOM 3811 C CA . LEU B 1 66 ? 23 28.578 22.5 1 86.75 66 LEU B CA 1
ATOM 3812 C C . LEU B 1 66 ? 22.484 28.5 23.938 1 86.75 66 LEU B C 1
ATOM 3814 O O . LEU B 1 66 ? 21.938 27.469 24.344 1 86.75 66 LEU B O 1
ATOM 3818 N N . HIS B 1 67 ? 22.672 29.594 24.625 1 80.5 67 HIS B N 1
ATOM 3819 C CA . HIS B 1 67 ? 22.125 29.656 25.984 1 80.5 67 HIS B CA 1
ATOM 3820 C C . HIS B 1 67 ? 20.609 29.531 25.969 1 80.5 67 HIS B C 1
ATOM 3822 O O . HIS B 1 67 ? 20.031 28.797 26.766 1 80.5 67 HIS B O 1
ATOM 3828 N N . LYS B 1 68 ? 19.984 30.219 25.094 1 81.88 68 LYS B N 1
ATOM 3829 C CA . LYS B 1 68 ? 18.531 30.141 25 1 81.88 68 LYS B CA 1
ATOM 3830 C C . LYS B 1 68 ? 18.078 28.734 24.594 1 81.88 68 LYS B C 1
ATOM 3832 O O . LYS B 1 68 ? 17.062 28.25 25.062 1 81.88 68 LYS B O 1
ATOM 3837 N N . LEU B 1 69 ? 18.859 28.156 23.766 1 82.88 69 LEU B N 1
ATOM 3838 C CA . LEU B 1 69 ? 18.531 26.812 23.281 1 82.88 69 LEU B CA 1
ATOM 3839 C C . LEU B 1 69 ? 18.547 25.812 24.422 1 82.88 69 LEU B C 1
ATOM 3841 O O . LEU B 1 69 ? 17.781 24.844 24.406 1 82.88 69 LEU B O 1
ATOM 3845 N N . THR B 1 70 ? 19.422 25.969 25.406 1 76.06 70 THR B N 1
ATOM 3846 C CA . THR B 1 70 ? 19.578 25.047 26.531 1 76.06 70 THR B CA 1
ATOM 3847 C C . THR B 1 70 ? 18.297 24.969 27.344 1 76.06 70 THR B C 1
ATOM 3849 O O . THR B 1 70 ? 18.047 23.984 28.047 1 76.06 70 THR B O 1
ATOM 3852 N N . PHE B 1 71 ? 17.484 26 27.172 1 71.12 71 PHE B N 1
ATOM 3853 C CA . PHE B 1 71 ? 16.25 26.031 27.953 1 71.12 71 PHE B CA 1
ATOM 3854 C C . PHE B 1 71 ? 15.055 25.578 27.125 1 71.12 71 PHE B C 1
ATOM 3856 O O . PHE B 1 71 ? 13.93 25.531 27.625 1 71.12 71 PHE B O 1
ATOM 3863 N N . LYS B 1 72 ? 15.32 25.297 25.953 1 73.06 72 LYS B N 1
ATOM 3864 C CA . LYS B 1 72 ? 14.219 24.844 25.094 1 73.06 72 LYS B CA 1
ATOM 3865 C C . LYS B 1 72 ? 13.945 23.359 25.281 1 73.06 72 LYS B C 1
ATOM 3867 O O . LYS B 1 72 ? 14.867 22.578 25.547 1 73.06 72 LYS B O 1
ATOM 3872 N N . PRO B 1 73 ? 12.695 23.047 25.188 1 62.62 73 PRO B N 1
ATOM 3873 C CA . PRO B 1 73 ? 12.344 21.641 25.344 1 62.62 73 PRO B CA 1
ATOM 3874 C C . PRO B 1 73 ? 12.625 20.812 24.094 1 62.62 73 PRO B C 1
ATOM 3876 O O . PRO B 1 73 ? 13 21.375 23.047 1 62.62 73 PRO B O 1
ATOM 3879 N N . ASN B 1 74 ? 12.547 19.391 24.141 1 52.25 74 ASN B N 1
ATOM 3880 C CA . ASN B 1 74 ? 12.414 18.406 23.062 1 52.25 74 ASN B CA 1
ATOM 3881 C C . ASN B 1 74 ? 13.719 18.25 22.297 1 52.25 74 ASN B C 1
ATOM 3883 O O . ASN B 1 74 ? 13.703 18.047 21.078 1 52.25 74 ASN B O 1
ATOM 3887 N N . TYR B 1 75 ? 14.922 18.391 22.828 1 56.78 75 TYR B N 1
ATOM 3888 C CA . TYR B 1 75 ? 16.234 18.141 22.25 1 56.78 75 TYR B CA 1
ATOM 3889 C C . TYR B 1 75 ? 16.516 19.125 21.109 1 56.78 75 TYR B C 1
ATOM 3891 O O . TYR B 1 75 ? 16.422 18.766 19.938 1 56.78 75 TYR B O 1
ATOM 3899 N N . PRO B 1 76 ? 16.781 20.328 21.422 1 69.56 76 PRO B N 1
ATOM 3900 C CA . PRO B 1 76 ? 16.969 21.375 20.422 1 69.56 76 PRO B CA 1
ATOM 3901 C C . PRO B 1 76 ? 18.188 21.141 19.547 1 69.56 76 PRO B C 1
ATOM 3903 O O . PRO B 1 76 ? 18.344 21.797 18.5 1 69.56 76 PRO B O 1
ATOM 3906 N N . LEU B 1 77 ? 19.047 20.125 19.922 1 74.75 77 LEU B N 1
ATOM 3907 C CA . LEU B 1 77 ? 20.266 19.875 19.172 1 74.75 77 LEU B CA 1
ATOM 3908 C C . LEU B 1 77 ? 19.953 19.469 17.734 1 74.75 77 LEU B C 1
ATOM 3910 O O . LEU B 1 77 ? 20.688 19.828 16.812 1 74.75 77 LEU B O 1
ATOM 3914 N N . VAL B 1 78 ? 18.906 18.859 17.656 1 71.44 78 VAL B N 1
ATOM 3915 C CA . VAL B 1 78 ? 18.5 18.422 16.328 1 71.44 78 VAL B CA 1
ATOM 3916 C C . VAL B 1 78 ? 18.094 19.641 15.492 1 71.44 78 VAL B C 1
ATOM 3918 O O . VAL B 1 78 ? 18.469 19.75 14.32 1 71.44 78 VAL B O 1
ATOM 3921 N N . ALA B 1 79 ? 17.312 20.484 16.062 1 75.25 79 ALA B N 1
ATOM 3922 C CA . ALA B 1 79 ? 16.938 21.75 15.406 1 75.25 79 ALA B CA 1
ATOM 3923 C C . ALA B 1 79 ? 18.188 22.562 15.039 1 75.25 79 ALA B C 1
ATOM 3925 O O . ALA B 1 79 ? 18.25 23.141 13.961 1 75.25 79 ALA B O 1
ATOM 3926 N N . LEU B 1 80 ? 19.094 22.547 15.969 1 83.62 80 LEU B N 1
ATOM 3927 C CA . LEU B 1 80 ? 20.344 23.281 15.742 1 83.62 80 LEU B CA 1
ATOM 3928 C C . LEU B 1 80 ? 21.141 22.656 14.602 1 83.62 80 LEU B C 1
ATOM 3930 O O . LEU B 1 80 ? 21.703 23.375 13.766 1 83.62 80 LEU B O 1
ATOM 3934 N N . TYR B 1 81 ? 21.109 21.391 14.602 1 80.38 81 TYR B N 1
ATOM 3935 C CA . TYR B 1 81 ? 21.75 20.625 13.539 1 80.38 81 TYR B CA 1
ATOM 3936 C C . TYR B 1 81 ? 21.172 21.016 12.18 1 80.38 81 TYR B C 1
ATOM 3938 O O . TYR B 1 81 ? 21.922 21.266 11.234 1 80.38 81 TYR B O 1
ATOM 3946 N N . ASN B 1 82 ? 19.984 21.172 12.102 1 75.5 82 ASN B N 1
ATOM 3947 C CA . ASN B 1 82 ? 19.297 21.547 10.867 1 75.5 82 ASN B CA 1
ATOM 3948 C C . ASN B 1 82 ? 19.516 23.031 10.539 1 75.5 82 ASN B C 1
ATOM 3950 O O . ASN B 1 82 ? 19.641 23.391 9.375 1 75.5 82 ASN B O 1
ATOM 3954 N N . ALA B 1 83 ? 19.469 23.797 11.516 1 80.94 83 ALA B N 1
ATOM 3955 C CA . ALA B 1 83 ? 19.703 25.219 11.344 1 80.94 83 ALA B CA 1
ATOM 3956 C C . ALA B 1 83 ? 21.078 25.469 10.727 1 80.94 83 ALA B C 1
ATOM 3958 O O . ALA B 1 83 ? 21.234 26.359 9.883 1 80.94 83 ALA B O 1
ATOM 3959 N N . PHE B 1 84 ? 22.062 24.656 11.148 1 81.31 84 PHE B N 1
ATOM 3960 C CA . PHE B 1 84 ? 23.422 24.828 10.641 1 81.31 84 PHE B CA 1
ATOM 3961 C C . PHE B 1 84 ? 23.484 24.469 9.164 1 81.31 84 PHE B C 1
ATOM 3963 O O . PHE B 1 84 ? 24.219 25.094 8.391 1 81.31 84 PHE B O 1
ATOM 3970 N N . LYS B 1 85 ? 22.75 23.531 8.789 1 75.88 85 LYS B N 1
ATOM 3971 C CA . LYS B 1 85 ? 22.656 23.141 7.379 1 75.88 85 LYS B CA 1
ATOM 3972 C C . LYS B 1 85 ? 22.109 24.281 6.531 1 75.88 85 LYS B C 1
ATOM 3974 O O . LYS B 1 85 ? 22.719 24.672 5.527 1 75.88 85 LYS B O 1
ATOM 3979 N N . GLU B 1 86 ? 21 24.828 6.945 1 73.44 86 GLU B N 1
ATOM 3980 C CA . GLU B 1 86 ? 20.266 25.844 6.195 1 73.44 86 GLU B CA 1
ATOM 3981 C C . GLU B 1 86 ? 21.016 27.172 6.219 1 73.44 86 GLU B C 1
ATOM 3983 O O . GLU B 1 86 ? 20.922 27.969 5.277 1 73.44 86 GLU B O 1
ATOM 3988 N N . SER B 1 87 ? 21.703 27.406 7.277 1 75.25 87 SER B N 1
ATOM 3989 C CA . SER B 1 87 ? 22.406 28.672 7.41 1 75.25 87 SER B CA 1
ATOM 3990 C C . SER B 1 87 ? 23.812 28.594 6.816 1 75.25 87 SER B C 1
ATOM 3992 O O . SER B 1 87 ? 24.594 29.547 6.934 1 75.25 87 SER B O 1
ATOM 3994 N N . GLY B 1 88 ? 24.078 27.406 6.238 1 74.38 88 GLY B N 1
ATOM 3995 C CA . GLY B 1 88 ? 25.344 27.297 5.547 1 74.38 88 GLY B CA 1
ATOM 3996 C C . GLY B 1 88 ? 26.5 26.953 6.473 1 74.38 88 GLY B C 1
ATOM 3997 O O . GLY B 1 88 ? 27.672 27.078 6.09 1 74.38 88 GLY B O 1
ATOM 3998 N N . ASN B 1 89 ? 26.25 26.641 7.684 1 76.06 89 ASN B N 1
ATOM 3999 C CA . ASN B 1 89 ? 27.297 26.25 8.641 1 76.06 89 ASN B CA 1
ATOM 4000 C C . ASN B 1 89 ? 27.578 24.766 8.586 1 76.06 89 ASN B C 1
ATOM 4002 O O . ASN B 1 89 ? 27.438 24.062 9.586 1 76.06 89 ASN B O 1
ATOM 4006 N N . THR B 1 90 ? 28.078 24.297 7.52 1 74.5 90 THR B N 1
ATOM 4007 C CA . THR B 1 90 ? 28.219 22.875 7.23 1 74.5 90 THR B CA 1
ATOM 4008 C C . THR B 1 90 ? 29.203 22.234 8.203 1 74.5 90 THR B C 1
ATOM 4010 O O . THR B 1 90 ? 28.984 21.094 8.641 1 74.5 90 THR B O 1
ATOM 4013 N N . ALA B 1 91 ? 30.312 22.891 8.531 1 73.19 91 ALA B N 1
ATOM 4014 C CA . ALA B 1 91 ? 31.312 22.359 9.461 1 73.19 91 ALA B CA 1
ATOM 4015 C C . ALA B 1 91 ? 30.703 22.141 10.844 1 73.19 91 ALA B C 1
ATOM 4017 O O . ALA B 1 91 ? 30.984 21.125 11.492 1 73.19 91 ALA B O 1
ATOM 4018 N N . LEU B 1 92 ? 29.906 23.031 11.188 1 80.62 92 LEU B N 1
ATOM 4019 C CA . LEU B 1 92 ? 29.281 22.938 12.5 1 80.62 92 LEU B CA 1
ATOM 4020 C C . LEU B 1 92 ? 28.25 21.812 12.531 1 80.62 92 LEU B C 1
ATOM 4022 O O . LEU B 1 92 ? 28.109 21.125 13.539 1 80.62 92 LEU B O 1
ATOM 4026 N N . ARG B 1 93 ? 27.594 21.672 11.461 1 79.88 93 ARG B N 1
ATOM 4027 C CA . ARG B 1 93 ? 26.656 20.562 11.359 1 79.88 93 ARG B CA 1
ATOM 4028 C C . ARG B 1 93 ? 27.359 19.234 11.562 1 79.88 93 ARG B C 1
ATOM 4030 O O . ARG B 1 93 ? 26.859 18.375 12.297 1 79.88 93 ARG B O 1
ATOM 4037 N N . LYS B 1 94 ? 28.453 19.047 11.008 1 74.25 94 LYS B N 1
ATOM 4038 C CA . LYS B 1 94 ? 29.219 17.812 11.102 1 74.25 94 LYS B CA 1
ATOM 4039 C C . LYS B 1 94 ? 29.625 17.516 12.547 1 74.25 94 LYS B C 1
ATOM 4041 O O . LYS B 1 94 ? 29.625 16.359 12.969 1 74.25 94 LYS B O 1
ATOM 4046 N N . CYS B 1 95 ? 29.906 18.578 13.281 1 74.44 95 CYS B N 1
ATOM 4047 C CA . CYS B 1 95 ? 30.312 18.422 14.672 1 74.44 95 CYS B CA 1
ATOM 4048 C C . CYS B 1 95 ? 29.156 17.859 15.508 1 74.44 95 CYS B C 1
ATOM 4050 O O . CYS B 1 95 ? 29.391 17.203 16.516 1 74.44 95 CYS B O 1
ATOM 4052 N N . LEU B 1 96 ? 28 18.016 14.992 1 76.5 96 LEU B N 1
ATOM 4053 C CA . LEU B 1 96 ? 26.859 17.625 15.805 1 76.5 96 LEU B CA 1
ATOM 4054 C C . LEU B 1 96 ? 26.344 16.25 15.383 1 76.5 96 LEU B C 1
ATOM 4056 O O . LEU B 1 96 ? 25.5 15.656 16.062 1 76.5 96 LEU B O 1
ATOM 4060 N N . VAL B 1 97 ? 26.891 15.688 14.406 1 69.31 97 VAL B N 1
ATOM 4061 C CA . VAL B 1 97 ? 26.422 14.445 13.812 1 69.31 97 VAL B CA 1
ATOM 4062 C C . VAL B 1 97 ? 26.484 13.312 14.836 1 69.31 97 VAL B C 1
ATOM 4064 O O . VAL B 1 97 ? 25.516 12.602 15.055 1 69.31 97 VAL B O 1
ATOM 4067 N N . PRO B 1 98 ? 27.609 13.148 15.602 1 66.38 98 PRO B N 1
ATOM 4068 C CA . PRO B 1 98 ? 27.656 12.039 16.562 1 66.38 98 PRO B CA 1
ATOM 4069 C C . PRO B 1 98 ? 26.578 12.141 17.641 1 66.38 98 PRO B C 1
ATOM 4071 O O . PRO B 1 98 ? 26.047 11.117 18.078 1 66.38 98 PRO B O 1
ATOM 4074 N N . HIS B 1 99 ? 26.297 13.336 17.938 1 66.38 99 HIS B N 1
ATOM 4075 C CA . HIS B 1 99 ? 25.312 13.539 19 1 66.38 99 HIS B CA 1
ATOM 4076 C C . HIS B 1 99 ? 23.891 13.328 18.5 1 66.38 99 HIS B C 1
ATOM 4078 O O . HIS B 1 99 ? 23.062 12.75 19.203 1 66.38 99 HIS B O 1
ATOM 4084 N N . VAL B 1 100 ? 23.719 13.773 17.359 1 64.25 100 VAL B N 1
ATOM 4085 C CA . VAL B 1 100 ? 22.406 13.602 16.75 1 64.25 100 VAL B CA 1
ATOM 4086 C C . VAL B 1 100 ? 22.172 12.125 16.438 1 64.25 100 VAL B C 1
ATOM 4088 O O . VAL B 1 100 ? 21.078 11.602 16.656 1 64.25 100 VAL B O 1
ATOM 4091 N N . GLU B 1 101 ? 23.172 11.461 16.109 1 61.41 101 GLU B N 1
ATOM 4092 C CA . GLU B 1 101 ? 23.094 10.023 15.867 1 61.41 101 GLU B CA 1
ATOM 4093 C C . GLU B 1 101 ? 22.844 9.25 17.156 1 61.41 101 GLU B C 1
ATOM 4095 O O . GLU B 1 101 ? 22.047 8.312 17.172 1 61.41 101 GLU B O 1
ATOM 4100 N N . SER B 1 102 ? 23.594 9.594 18.156 1 59.72 102 SER B N 1
ATOM 4101 C CA . SER B 1 102 ? 23.391 8.977 19.469 1 59.72 102 SER B CA 1
ATOM 4102 C C . SER B 1 102 ? 21.969 9.195 19.969 1 59.72 102 SER B C 1
ATOM 4104 O O . SER B 1 102 ? 21.359 8.305 20.562 1 59.72 102 SER B O 1
ATOM 4106 N N . TYR B 1 103 ? 21.516 10.359 19.766 1 54.88 103 TYR B N 1
ATOM 4107 C CA . TYR B 1 103 ? 20.156 10.68 20.141 1 54.88 103 TYR B CA 1
ATOM 4108 C C . TYR B 1 103 ? 19.156 9.797 19.391 1 54.88 103 TYR B C 1
ATOM 4110 O O . TYR B 1 103 ? 18.25 9.227 20 1 54.88 103 TYR B O 1
ATOM 4118 N N . TYR B 1 104 ? 19.422 9.711 18.234 1 47.28 104 TYR B N 1
ATOM 4119 C CA . TYR B 1 104 ? 18.516 8.891 17.422 1 47.28 104 TYR B CA 1
ATOM 4120 C C . TYR B 1 104 ? 18.656 7.418 17.781 1 47.28 104 TYR B C 1
ATOM 4122 O O . TYR B 1 104 ? 17.656 6.684 17.812 1 47.28 104 TYR B O 1
ATOM 4130 N N . LYS B 1 105 ? 19.781 7.047 18.078 1 49.97 105 LYS B N 1
ATOM 4131 C CA . LYS B 1 105 ? 20.016 5.691 18.578 1 49.97 105 LYS B CA 1
ATOM 4132 C C . LYS B 1 105 ? 19.312 5.453 19.906 1 49.97 105 LYS B C 1
ATOM 4134 O O . LYS B 1 105 ? 18.75 4.383 20.141 1 49.97 105 LYS B O 1
ATOM 4139 N N . ALA B 1 106 ? 19.5 6.441 20.719 1 45.78 106 ALA B N 1
ATOM 4140 C CA . ALA B 1 106 ? 18.828 6.348 22.016 1 45.78 106 ALA B CA 1
ATOM 4141 C C . ALA B 1 106 ? 17.312 6.383 21.859 1 45.78 106 ALA B C 1
ATOM 4143 O O . ALA B 1 106 ? 16.578 5.688 22.578 1 45.78 106 ALA B O 1
ATOM 4144 N N . GLN B 1 107 ? 16.875 7.258 21.078 1 40.47 107 GLN B N 1
ATOM 4145 C CA . GLN B 1 107 ? 15.438 7.297 20.812 1 40.47 107 GLN B CA 1
ATOM 4146 C C . GLN B 1 107 ? 14.961 5.988 20.188 1 40.47 107 GLN B C 1
ATOM 4148 O O . GLN B 1 107 ? 13.859 5.52 20.484 1 40.47 107 GLN B O 1
ATOM 4153 N N . LYS B 1 108 ? 15.711 5.535 19.266 1 39.31 108 LYS B N 1
ATOM 4154 C CA . LYS B 1 108 ? 15.445 4.191 18.766 1 39.31 108 LYS B CA 1
ATOM 4155 C C . LYS B 1 108 ? 15.359 3.182 19.906 1 39.31 108 LYS B C 1
ATOM 4157 O O . LYS B 1 108 ? 14.516 2.279 19.891 1 39.31 108 LYS B O 1
ATOM 4162 N N . LYS B 1 109 ? 16.281 3.328 20.828 1 38.5 109 LYS B N 1
ATOM 4163 C CA . LYS B 1 109 ? 16.203 2.482 22.016 1 38.5 109 LYS B CA 1
ATOM 4164 C C . LYS B 1 109 ? 14.938 2.775 22.812 1 38.5 109 LYS B C 1
ATOM 4166 O O . LYS B 1 109 ? 14.344 1.866 23.391 1 38.5 109 LYS B O 1
ATOM 4171 N N . ASP B 1 110 ? 14.758 3.949 23 1 32.78 110 ASP B N 1
ATOM 4172 C CA . ASP B 1 110 ? 13.57 4.328 23.75 1 32.78 110 ASP B CA 1
ATOM 4173 C C . ASP B 1 110 ? 12.297 4.09 22.938 1 32.78 110 ASP B C 1
ATOM 4175 O O . ASP B 1 110 ? 11.219 3.922 23.5 1 32.78 110 ASP B O 1
ATOM 4179 N N . ILE B 1 111 ? 12.328 4.43 21.734 1 35.19 111 ILE B N 1
ATOM 4180 C CA . ILE B 1 111 ? 11.219 4 20.906 1 35.19 111 ILE B CA 1
ATOM 4181 C C . ILE B 1 111 ? 11.031 2.488 21.016 1 35.19 111 ILE B C 1
ATOM 4183 O O . ILE B 1 111 ? 10.109 1.921 20.438 1 35.19 111 ILE B O 1
ATOM 4187 N N . SER B 1 112 ? 11.922 1.94 21.5 1 32.59 112 SER B N 1
ATOM 4188 C CA . SER B 1 112 ? 11.766 0.561 21.938 1 32.59 112 SER B CA 1
ATOM 4189 C C . SER B 1 112 ? 10.602 0.427 22.922 1 32.59 112 SER B C 1
ATOM 4191 O O . SER B 1 112 ? 10.43 -0.618 23.547 1 32.59 112 SER B O 1
ATOM 4193 N N . LYS B 1 113 ? 10.234 1.624 23.328 1 34.38 113 LYS B N 1
ATOM 4194 C CA . LYS B 1 113 ? 9.023 1.172 24 1 34.38 113 LYS B CA 1
ATOM 4195 C C . LYS B 1 113 ? 8.055 0.532 23.016 1 34.38 113 LYS B C 1
ATOM 4197 O O . LYS B 1 113 ? 7.805 1.077 21.938 1 34.38 113 LYS B O 1
ATOM 4202 N N . PRO B 1 114 ? 7.898 -0.657 23.094 1 33.59 114 PRO B N 1
ATOM 4203 C CA . PRO B 1 114 ? 6.992 -1.402 22.219 1 33.59 114 PRO B CA 1
ATOM 4204 C C . PRO B 1 114 ? 5.781 -0.58 21.797 1 33.59 114 PRO B C 1
ATOM 4206 O O . PRO B 1 114 ? 5.176 0.114 22.609 1 33.59 114 PRO B O 1
ATOM 4209 N N . ILE B 1 115 ? 5.832 0.282 20.641 1 40.56 115 ILE B N 1
ATOM 4210 C CA . ILE B 1 115 ? 4.461 0.517 20.219 1 40.56 115 ILE B CA 1
ATOM 4211 C C . ILE B 1 115 ? 3.514 -0.419 20.969 1 40.56 115 ILE B C 1
ATOM 4213 O O . ILE B 1 115 ? 3.727 -1.634 20.984 1 40.56 115 ILE B O 1
ATOM 4217 N N . PRO B 1 116 ? 2.822 0.109 21.938 1 41.56 116 PRO B N 1
ATOM 4218 C CA . PRO B 1 116 ? 1.931 -0.921 22.469 1 41.56 116 PRO B CA 1
ATOM 4219 C C . PRO B 1 116 ? 1.512 -1.948 21.422 1 41.56 116 PRO B C 1
ATOM 4221 O O . PRO B 1 116 ? 1.519 -1.65 20.219 1 41.56 116 PRO B O 1
ATOM 4224 N N . ASP B 1 117 ? 1.509 -3.137 21.766 1 44.56 117 ASP B N 1
ATOM 4225 C CA . ASP B 1 117 ? 0.97 -4.246 20.984 1 44.56 117 ASP B CA 1
ATOM 4226 C C . ASP B 1 117 ? -0.092 -3.762 20 1 44.56 117 ASP B C 1
ATOM 4228 O O . ASP B 1 117 ? -0.663 -2.682 20.172 1 44.56 117 ASP B O 1
ATOM 4232 N N . ASN B 1 118 ? -0.018 -4.203 18.781 1 52.81 118 ASN B N 1
ATOM 4233 C CA . ASN B 1 118 ? -1.01 -4.148 17.719 1 52.81 118 ASN B CA 1
ATOM 4234 C C . ASN B 1 118 ? -2.426 -4.027 18.281 1 52.81 118 ASN B C 1
ATOM 4236 O O . ASN B 1 118 ? -3.363 -4.609 17.719 1 52.81 118 ASN B O 1
ATOM 4240 N N . LYS B 1 119 ? -2.492 -3.473 19.578 1 59.16 119 LYS B N 1
ATOM 4241 C CA . LYS B 1 119 ? -3.857 -3.336 20.078 1 59.16 119 LYS B CA 1
ATOM 4242 C C . LYS B 1 119 ? -4.137 -1.906 20.531 1 59.16 119 LYS B C 1
ATOM 4244 O O . LYS B 1 119 ? -3.289 -1.277 21.172 1 59.16 119 LYS B O 1
ATOM 4249 N N . LEU B 1 120 ? -5.109 -1.248 19.984 1 63.41 120 LEU B N 1
ATOM 4250 C CA . LEU B 1 120 ? -5.586 0.058 20.422 1 63.41 120 LEU B CA 1
ATOM 4251 C C . LEU B 1 120 ? -5.844 0.065 21.922 1 63.41 120 LEU B C 1
ATOM 4253 O O . LEU B 1 120 ? -6.18 -0.97 22.5 1 63.41 120 LEU B O 1
ATOM 4257 N N . PRO B 1 121 ? -5.504 1.146 22.594 1 59.41 121 PRO B N 1
ATOM 4258 C CA . PRO B 1 121 ? -5.789 1.234 24.016 1 59.41 121 PRO B CA 1
ATOM 4259 C C . PRO B 1 121 ? -7.227 0.856 24.359 1 59.41 121 PRO B C 1
ATOM 4261 O O . PRO B 1 121 ? -8.133 1.056 23.547 1 59.41 121 PRO B O 1
ATOM 4264 N N . MET B 1 122 ? -7.414 0.064 25.359 1 61.47 122 MET B N 1
ATOM 4265 C CA . MET B 1 122 ? -8.727 -0.464 25.719 1 61.47 122 MET B CA 1
ATOM 4266 C C . MET B 1 122 ? -9.328 0.323 26.875 1 61.47 122 MET B C 1
ATOM 4268 O O . MET B 1 122 ? -10.477 0.094 27.266 1 61.47 122 MET B O 1
ATOM 4272 N N . THR B 1 123 ? -8.508 1.288 27.391 1 61.91 123 THR B N 1
ATOM 4273 C CA . THR B 1 123 ? -9.078 2.012 28.516 1 61.91 123 THR B CA 1
ATOM 4274 C C . THR B 1 123 ? -9.242 3.492 28.188 1 61.91 123 THR B C 1
ATOM 4276 O O . THR B 1 123 ? -8.539 4.02 27.312 1 61.91 123 THR B O 1
ATOM 4279 N N . ASP B 1 124 ? -10.188 4.105 28.797 1 65.44 124 ASP B N 1
ATOM 4280 C CA . ASP B 1 124 ? -10.445 5.535 28.625 1 65.44 124 ASP B CA 1
ATOM 4281 C C . ASP B 1 124 ? -9.203 6.359 28.953 1 65.44 124 ASP B C 1
ATOM 4283 O O . ASP B 1 124 ? -8.914 7.344 28.266 1 65.44 124 ASP B O 1
ATOM 4287 N N . GLN B 1 125 ? -8.531 5.988 29.984 1 65.06 125 GLN B N 1
ATOM 4288 C CA . GLN B 1 125 ? -7.344 6.73 30.391 1 65.06 125 GLN B CA 1
ATOM 4289 C C . GLN B 1 125 ? -6.27 6.703 29.312 1 65.06 125 GLN B C 1
ATOM 4291 O O . GLN B 1 125 ? -5.672 7.734 29 1 65.06 125 GLN B O 1
ATOM 4296 N N . THR B 1 126 ? -6.137 5.57 28.719 1 69.56 126 THR B N 1
ATOM 4297 C CA . THR B 1 126 ? -5.113 5.438 27.688 1 69.56 126 THR B CA 1
ATOM 4298 C C . THR B 1 126 ? -5.488 6.23 26.438 1 69.56 126 THR B C 1
ATOM 4300 O O . THR B 1 126 ? -4.625 6.805 25.781 1 69.56 126 THR B O 1
ATOM 4303 N N . TRP B 1 127 ? -6.715 6.367 26.328 1 73.56 127 TRP B N 1
ATOM 4304 C CA . TRP B 1 127 ? -7.195 7.129 25.172 1 73.56 127 TRP B CA 1
ATOM 4305 C C . TRP B 1 127 ? -6.953 8.617 25.375 1 73.56 127 TRP B C 1
ATOM 4307 O O . TRP B 1 127 ? -6.508 9.312 24.453 1 73.56 127 TRP B O 1
ATOM 4317 N N . LYS B 1 128 ? -7.289 9.039 26.547 1 73.94 128 LYS B N 1
ATOM 4318 C CA . LYS B 1 128 ? -7.074 10.453 26.859 1 73.94 128 LYS B CA 1
ATOM 4319 C C . LYS B 1 128 ? -5.598 10.82 26.75 1 73.94 128 LYS B C 1
ATOM 4321 O O . LYS B 1 128 ? -5.258 11.883 26.234 1 73.94 128 LYS B O 1
ATOM 4326 N N . GLU B 1 129 ? -4.781 9.938 27.172 1 74.94 129 GLU B N 1
ATOM 4327 C CA . GLU B 1 129 ? -3.34 10.156 27.078 1 74.94 129 GLU B CA 1
ATOM 4328 C C . GLU B 1 129 ? -2.875 10.203 25.641 1 74.94 129 GLU B C 1
ATOM 4330 O O . GLU B 1 129 ? -2.074 11.062 25.266 1 74.94 129 GLU B O 1
ATOM 4335 N N . PHE B 1 130 ? -3.398 9.32 24.922 1 80.06 130 PHE B N 1
ATOM 4336 C CA . PHE B 1 130 ? -3.041 9.273 23.516 1 80.06 130 PHE B CA 1
ATOM 4337 C C . PHE B 1 130 ? -3.406 10.586 22.812 1 80.06 130 PHE B C 1
ATOM 4339 O O . PHE B 1 130 ? -2.631 11.102 22.016 1 80.06 130 PHE B O 1
ATOM 4346 N N . HIS B 1 131 ? -4.531 11.094 23.156 1 79.56 131 HIS B N 1
ATOM 4347 C CA . HIS B 1 131 ? -4.996 12.312 22.5 1 79.56 131 HIS B CA 1
ATOM 4348 C C . HIS B 1 131 ? -4.066 13.484 22.797 1 79.56 131 HIS B C 1
ATOM 4350 O O . HIS B 1 131 ? -3.994 14.438 22.031 1 79.56 131 HIS B O 1
ATOM 4356 N N . GLN B 1 132 ? -3.342 13.312 23.797 1 79.88 132 GLN B N 1
ATOM 4357 C CA . GLN B 1 132 ? -2.488 14.414 24.219 1 79.88 132 GLN B CA 1
ATOM 4358 C C . GLN B 1 132 ? -1.064 14.242 23.703 1 79.88 132 GLN B C 1
ATOM 4360 O O . GLN B 1 132 ? -0.294 15.203 23.656 1 79.88 132 GLN B O 1
ATOM 4365 N N . VAL B 1 133 ? -0.778 13.07 23.266 1 80.31 133 VAL B N 1
ATOM 4366 C CA . VAL B 1 133 ? 0.577 12.789 22.797 1 80.31 133 VAL B CA 1
ATOM 4367 C C . VAL B 1 133 ? 0.807 13.43 21.438 1 80.31 133 VAL B C 1
ATOM 4369 O O . VAL B 1 133 ? -0.088 13.438 20.594 1 80.31 133 VAL B O 1
ATOM 4372 N N . ASP B 1 134 ? 1.984 13.969 21.25 1 86 134 ASP B N 1
ATOM 4373 C CA . ASP B 1 134 ? 2.365 14.539 19.969 1 86 134 ASP B CA 1
ATOM 4374 C C . ASP B 1 134 ? 2.934 13.469 19.031 1 86 134 ASP B C 1
ATOM 4376 O O . ASP B 1 134 ? 3.363 12.406 19.5 1 86 134 ASP B O 1
ATOM 4380 N N . ALA B 1 135 ? 2.834 13.805 17.719 1 88.81 135 ALA B N 1
ATOM 4381 C CA . ALA B 1 135 ? 3.426 12.906 16.734 1 88.81 135 ALA B CA 1
ATOM 4382 C C . ALA B 1 135 ? 4.934 12.781 16.938 1 88.81 135 ALA B C 1
ATOM 4384 O O . ALA B 1 135 ? 5.609 13.781 17.203 1 88.81 135 ALA B O 1
ATOM 4385 N N . VAL B 1 136 ? 5.383 11.578 16.734 1 81 136 VAL B N 1
ATOM 4386 C CA . VAL B 1 136 ? 6.82 11.352 16.797 1 81 136 VAL B CA 1
ATOM 4387 C C . VAL B 1 136 ? 7.5 12.031 15.609 1 81 136 VAL B C 1
ATOM 4389 O O . VAL B 1 136 ? 7.047 11.914 14.469 1 81 136 VAL B O 1
ATOM 4392 N N . THR B 1 137 ? 8.508 12.789 15.805 1 80.94 137 THR B N 1
ATOM 4393 C CA . THR B 1 137 ? 9.172 13.539 14.742 1 80.94 137 THR B CA 1
ATOM 4394 C C . THR B 1 137 ? 10.383 12.773 14.211 1 80.94 137 THR B C 1
ATOM 4396 O O . THR B 1 137 ? 10.906 11.883 14.891 1 80.94 137 THR B O 1
ATOM 4399 N N . CYS B 1 138 ? 10.633 13.055 12.891 1 74.81 138 CYS B N 1
ATOM 4400 C CA . CYS B 1 138 ? 11.797 12.453 12.242 1 74.81 138 CYS B CA 1
ATOM 4401 C C . CYS B 1 138 ? 13.086 13.07 12.766 1 74.81 138 CYS B C 1
ATOM 4403 O O . CYS B 1 138 ? 13.125 14.25 13.109 1 74.81 138 CYS B O 1
ATOM 4405 N N . GLN B 1 139 ? 13.992 12.094 12.773 1 52.47 139 GLN B N 1
ATOM 4406 C CA . GLN B 1 139 ? 15.352 12.57 13.016 1 52.47 139 GLN B CA 1
ATOM 4407 C C . GLN B 1 139 ? 16.219 12.438 11.766 1 52.47 139 GLN B C 1
ATOM 4409 O O . GLN B 1 139 ? 16.609 11.328 11.391 1 52.47 139 GLN B O 1
ATOM 4414 N N . ILE B 1 140 ? 16.156 13.383 10.836 1 52.53 140 ILE B N 1
ATOM 4415 C CA . ILE B 1 140 ? 16.734 13.281 9.5 1 52.53 140 ILE B CA 1
ATOM 4416 C C . ILE B 1 140 ? 18.234 12.969 9.609 1 52.53 140 ILE B C 1
ATOM 4418 O O . ILE B 1 140 ? 18.891 12.711 8.594 1 52.53 140 ILE B O 1
ATOM 4422 N N . ASP B 1 141 ? 18.797 12.844 10.734 1 45.78 141 ASP B N 1
ATOM 4423 C CA . ASP B 1 141 ? 20.234 12.57 10.805 1 45.78 141 ASP B CA 1
ATOM 4424 C C . ASP B 1 141 ? 20.531 11.117 10.445 1 45.78 141 ASP B C 1
ATOM 4426 O O . ASP B 1 141 ? 21.688 10.75 10.242 1 45.78 141 ASP B O 1
ATOM 4430 N N . SER B 1 142 ? 19.453 10.469 10.281 1 48.16 142 SER B N 1
ATOM 4431 C CA . SER B 1 142 ? 19.703 9.086 9.906 1 48.16 142 SER B CA 1
ATOM 4432 C C . SER B 1 142 ? 19.891 8.945 8.398 1 48.16 142 SER B C 1
ATOM 4434 O O . SER B 1 142 ? 19.141 9.547 7.617 1 48.16 142 SER B O 1
ATOM 4436 N N . ALA B 1 143 ? 21.094 8.492 8.094 1 46 143 ALA B N 1
ATOM 4437 C CA . ALA B 1 143 ? 21.438 8.281 6.688 1 46 143 ALA B CA 1
ATOM 4438 C C . ALA B 1 143 ? 20.266 7.656 5.922 1 46 143 ALA B C 1
ATOM 4440 O O . ALA B 1 143 ? 20 8.031 4.781 1 46 143 ALA B O 1
ATOM 4441 N N . GLY B 1 144 ? 19.625 6.863 6.648 1 56.12 144 GLY B N 1
ATOM 4442 C CA . GLY B 1 144 ? 18.5 6.203 5.996 1 56.12 144 GLY B CA 1
ATOM 4443 C C . GLY B 1 144 ? 17.344 7.145 5.688 1 56.12 144 GLY B C 1
ATOM 4444 O O . GLY B 1 144 ? 16.797 7.117 4.586 1 56.12 144 GLY B O 1
ATOM 4445 N N . LEU B 1 145 ? 17.156 8.039 6.609 1 64.31 145 LEU B N 1
ATOM 4446 C CA . LEU B 1 145 ? 16.047 8.977 6.426 1 64.31 145 LEU B CA 1
ATOM 4447 C C . LEU B 1 145 ? 16.406 10.039 5.387 1 64.31 145 LEU B C 1
ATOM 4449 O O . LEU B 1 145 ? 15.562 10.43 4.582 1 64.31 145 LEU B O 1
ATOM 4453 N N . LEU B 1 146 ? 17.703 10.398 5.434 1 60.88 146 LEU B N 1
ATOM 4454 C CA . LEU B 1 146 ? 18.156 11.383 4.461 1 60.88 146 LEU B CA 1
ATOM 4455 C C . LEU B 1 146 ? 18.031 10.844 3.039 1 60.88 146 LEU B C 1
ATOM 4457 O O . LEU B 1 146 ? 17.594 11.562 2.135 1 60.88 146 LEU B O 1
ATOM 4461 N N . LYS B 1 147 ? 18.391 9.641 2.963 1 65.94 147 LYS B N 1
ATOM 4462 C CA . LYS B 1 147 ? 18.281 9.016 1.647 1 65.94 147 LYS B CA 1
ATOM 4463 C C . LYS B 1 147 ? 16.828 8.969 1.172 1 65.94 147 LYS B C 1
ATOM 4465 O O . LYS B 1 147 ? 16.547 9.273 0.013 1 65.94 147 LYS B O 1
ATOM 4470 N N . THR B 1 148 ? 16.031 8.641 2.049 1 73 148 THR B N 1
ATOM 4471 C CA . THR B 1 148 ? 14.609 8.586 1.725 1 73 148 THR B CA 1
ATOM 4472 C C . THR B 1 148 ? 14.07 9.977 1.401 1 73 148 THR B C 1
ATOM 4474 O O . THR B 1 148 ? 13.312 10.148 0.449 1 73 148 THR B O 1
ATOM 4477 N N . TYR B 1 149 ? 14.609 10.836 2.115 1 72.25 149 TYR B N 1
ATOM 4478 C CA . TYR B 1 149 ? 14.188 12.227 1.994 1 72.25 149 TYR B CA 1
ATOM 4479 C C . TYR B 1 149 ? 14.633 12.812 0.659 1 72.25 149 TYR B C 1
ATOM 4481 O O . TYR B 1 149 ? 13.891 13.578 0.037 1 72.25 149 TYR B O 1
ATOM 4489 N N . GLU B 1 150 ? 15.719 12.391 0.155 1 69 150 GLU B N 1
ATOM 4490 C CA . GLU B 1 150 ? 16.297 12.945 -1.065 1 69 150 GLU B CA 1
ATOM 4491 C C . GLU B 1 150 ? 15.883 12.133 -2.289 1 69 150 GLU B C 1
ATOM 4493 O O . GLU B 1 150 ? 16.031 12.586 -3.424 1 69 150 GLU B O 1
ATOM 4498 N N . ASP B 1 151 ? 15.328 11.055 -2.012 1 78.31 151 ASP B N 1
ATOM 4499 C CA . ASP B 1 151 ? 14.977 10.164 -3.111 1 78.31 151 ASP B CA 1
ATOM 4500 C C . ASP B 1 151 ? 13.641 10.57 -3.74 1 78.31 151 ASP B C 1
ATOM 4502 O O . ASP B 1 151 ? 12.617 9.938 -3.488 1 78.31 151 ASP B O 1
ATOM 4506 N N . THR B 1 152 ? 13.719 11.508 -4.668 1 82.19 152 THR B N 1
ATOM 4507 C CA . THR B 1 152 ? 12.5 12.023 -5.289 1 82.19 152 THR B CA 1
ATOM 4508 C C . THR B 1 152 ? 12.039 11.102 -6.418 1 82.19 152 THR B C 1
ATOM 4510 O O . THR B 1 152 ? 10.961 11.297 -6.984 1 82.19 152 THR B O 1
ATOM 4513 N N . ASN B 1 153 ? 12.797 10.133 -6.66 1 79.19 153 ASN B N 1
ATOM 4514 C CA . ASN B 1 153 ? 12.406 9.172 -7.688 1 79.19 153 ASN B CA 1
ATOM 4515 C C . ASN B 1 153 ? 11.391 8.164 -7.152 1 79.19 153 ASN B C 1
ATOM 4517 O O . ASN B 1 153 ? 10.508 7.719 -7.887 1 79.19 153 ASN B O 1
ATOM 4521 N N . HIS B 1 154 ? 11.547 7.883 -5.867 1 87.19 154 HIS B N 1
ATOM 4522 C CA . HIS B 1 154 ? 10.703 6.836 -5.309 1 87.19 154 HIS B CA 1
ATOM 4523 C C . HIS B 1 154 ? 9.758 7.395 -4.25 1 87.19 154 HIS B C 1
ATOM 4525 O O . HIS B 1 154 ? 8.812 6.723 -3.836 1 87.19 154 HIS B O 1
ATOM 4531 N N . ASN B 1 155 ? 10.062 8.555 -3.836 1 91.12 155 ASN B N 1
ATOM 4532 C CA . ASN B 1 155 ? 9.242 9.195 -2.812 1 91.12 155 ASN B CA 1
ATOM 4533 C C . ASN B 1 155 ? 8.727 10.555 -3.277 1 91.12 155 ASN B C 1
ATOM 4535 O O . ASN B 1 155 ? 9.453 11.305 -3.939 1 91.12 155 ASN B O 1
ATOM 4539 N N . TYR B 1 156 ? 7.469 10.836 -2.98 1 95.38 156 TYR B N 1
ATOM 4540 C CA . TYR B 1 156 ? 6.953 12.18 -3.238 1 95.38 156 TYR B CA 1
ATOM 4541 C C . TYR B 1 156 ? 7.715 13.219 -2.432 1 95.38 156 TYR B C 1
ATOM 4543 O O . TYR B 1 156 ? 8.102 12.969 -1.289 1 95.38 156 TYR B O 1
ATOM 4551 N N . LYS B 1 157 ? 7.816 14.344 -3.08 1 90 157 LYS B N 1
ATOM 4552 C CA . LYS B 1 157 ? 8.484 15.445 -2.393 1 90 157 LYS B CA 1
ATOM 4553 C C . LYS B 1 157 ? 7.637 15.969 -1.232 1 90 157 LYS B C 1
ATOM 4555 O O . LYS B 1 157 ? 6.445 16.25 -1.4 1 90 157 LYS B O 1
ATOM 4560 N N . MET B 1 158 ? 8.172 15.977 -0.048 1 90.94 158 MET B N 1
ATOM 4561 C CA . MET B 1 158 ? 7.547 16.484 1.17 1 90.94 158 MET B CA 1
ATOM 4562 C C . MET B 1 158 ? 8.539 17.312 1.991 1 90.94 158 MET B C 1
ATOM 4564 O O . MET B 1 158 ? 8.852 16.953 3.129 1 90.94 158 MET B O 1
ATOM 4568 N N . THR B 1 159 ? 8.969 18.406 1.438 1 79.25 159 THR B N 1
ATOM 4569 C CA . THR B 1 159 ? 10.094 19.125 2.02 1 79.25 159 THR B CA 1
ATOM 4570 C C . THR B 1 159 ? 9.672 20.516 2.48 1 79.25 159 THR B C 1
ATOM 4572 O O . THR B 1 159 ? 10.383 21.172 3.256 1 79.25 159 THR B O 1
ATOM 4575 N N . LYS B 1 160 ? 8.594 20.938 2.059 1 85.31 160 LYS B N 1
ATOM 4576 C CA . LYS B 1 160 ? 8.18 22.297 2.354 1 85.31 160 LYS B CA 1
ATOM 4577 C C . LYS B 1 160 ? 7.77 22.453 3.816 1 85.31 160 LYS B C 1
ATOM 4579 O O . LYS B 1 160 ? 7.406 21.469 4.469 1 85.31 160 LYS B O 1
ATOM 4584 N N . GLU B 1 161 ? 7.863 23.641 4.25 1 81.69 161 GLU B N 1
ATOM 4585 C CA . GLU B 1 161 ? 7.441 23.953 5.613 1 81.69 161 GLU B CA 1
ATOM 4586 C C . GLU B 1 161 ? 5.984 23.562 5.84 1 81.69 161 GLU B C 1
ATOM 4588 O O . GLU B 1 161 ? 5.645 22.969 6.867 1 81.69 161 GLU B O 1
ATOM 4593 N N . THR B 1 162 ? 5.277 24.047 4.969 1 90.56 162 THR B N 1
ATOM 4594 C CA . THR B 1 162 ? 3.904 23.562 4.883 1 90.56 162 THR B CA 1
ATOM 4595 C C . THR B 1 162 ? 3.75 22.578 3.719 1 90.56 162 THR B C 1
ATOM 4597 O O . THR B 1 162 ? 3.908 22.969 2.559 1 90.56 162 THR B O 1
ATOM 4600 N N . ARG B 1 163 ? 3.51 21.375 4.074 1 93.88 163 ARG B N 1
ATOM 4601 C CA . ARG B 1 163 ? 3.469 20.328 3.07 1 93.88 163 ARG B CA 1
ATOM 4602 C C . ARG B 1 163 ? 2.289 20.516 2.123 1 93.88 163 ARG B C 1
ATOM 4604 O O . ARG B 1 163 ? 2.363 20.141 0.949 1 93.88 163 ARG B O 1
ATOM 4611 N N . GLY B 1 164 ? 1.268 20.953 2.699 1 95.38 164 GLY B N 1
ATOM 4612 C CA . GLY B 1 164 ? 0.087 21.156 1.875 1 95.38 164 GLY B CA 1
ATOM 4613 C C . GLY B 1 164 ? -1.163 21.453 2.682 1 95.38 164 GLY B C 1
ATOM 4614 O O . GLY B 1 164 ? -1.082 21.984 3.791 1 95.38 164 GLY B O 1
ATOM 4615 N N . ARG B 1 165 ? -2.234 21.266 2.023 1 96.88 165 ARG B N 1
ATOM 4616 C CA . ARG B 1 165 ? -3.555 21.562 2.572 1 96.88 165 ARG B CA 1
ATOM 4617 C C . ARG B 1 165 ? -4.254 20.297 3.031 1 96.88 165 ARG B C 1
ATOM 4619 O O . ARG B 1 165 ? -4.188 19.266 2.355 1 96.88 165 ARG B O 1
ATOM 4626 N N . ALA B 1 166 ? -4.797 20.328 4.293 1 98.31 166 ALA B N 1
ATOM 4627 C CA . ALA B 1 166 ? -5.672 19.266 4.781 1 98.31 166 ALA B CA 1
ATOM 4628 C C . ALA B 1 166 ? -7.074 19.797 5.07 1 98.31 166 ALA B C 1
ATOM 4630 O O . ALA B 1 166 ? -7.23 20.766 5.816 1 98.31 166 ALA B O 1
ATOM 4631 N N . VAL B 1 167 ? -8.055 19.188 4.457 1 98.56 167 VAL B N 1
ATOM 4632 C CA . VAL B 1 167 ? -9.445 19.578 4.648 1 98.56 167 VAL B CA 1
ATOM 4633 C C . VAL B 1 167 ? -10.195 18.5 5.426 1 98.56 167 VAL B C 1
ATOM 4635 O O . VAL B 1 167 ? -10.117 17.312 5.078 1 98.56 167 VAL B O 1
ATOM 4638 N N . ILE B 1 168 ? -10.859 18.891 6.523 1 98.44 168 ILE B N 1
ATOM 4639 C CA . ILE B 1 168 ? -11.695 17.984 7.305 1 98.44 168 ILE B CA 1
ATOM 4640 C C . ILE B 1 168 ? -13.156 18.422 7.191 1 98.44 168 ILE B C 1
ATOM 4642 O O . ILE B 1 168 ? -13.5 19.562 7.5 1 98.44 168 ILE B O 1
ATOM 4646 N N . ILE B 1 169 ? -13.977 17.562 6.695 1 98 169 ILE B N 1
ATOM 4647 C CA . ILE B 1 169 ? -15.414 17.781 6.691 1 98 169 ILE B CA 1
ATOM 4648 C C . ILE B 1 169 ? -16.078 16.859 7.719 1 98 169 ILE B C 1
ATOM 4650 O O . ILE B 1 169 ? -15.992 15.641 7.617 1 98 169 ILE B O 1
ATOM 4654 N N . ASN B 1 170 ? -16.734 17.453 8.703 1 96.38 170 ASN B N 1
ATOM 4655 C CA . ASN B 1 170 ? -17.422 16.703 9.742 1 96.38 170 ASN B CA 1
ATOM 4656 C C . ASN B 1 170 ? -18.906 17.031 9.789 1 96.38 170 ASN B C 1
ATOM 4658 O O . ASN B 1 170 ? -19.297 18.109 10.234 1 96.38 170 ASN B O 1
ATOM 4662 N N . ASN B 1 171 ? -19.703 16.078 9.344 1 93.88 171 ASN B N 1
ATOM 4663 C CA . ASN B 1 171 ? -21.141 16.188 9.523 1 93.88 171 ASN B CA 1
ATOM 4664 C C . ASN B 1 171 ? -21.609 15.469 10.789 1 93.88 171 ASN B C 1
ATOM 4666 O O . ASN B 1 171 ? -21.625 14.242 10.836 1 93.88 171 ASN B O 1
ATOM 4670 N N . ALA B 1 172 ? -22 16.188 11.789 1 90.5 172 ALA B N 1
ATOM 4671 C CA . ALA B 1 172 ? -22.438 15.609 13.055 1 90.5 172 ALA B CA 1
ATOM 4672 C C . ALA B 1 172 ? -23.953 15.727 13.211 1 90.5 172 ALA B C 1
ATOM 4674 O O . ALA B 1 172 ? -24.594 14.859 13.812 1 90.5 172 ALA B O 1
ATOM 4675 N N . ASN B 1 173 ? -24.5 16.812 12.742 1 91.25 173 ASN B N 1
ATOM 4676 C CA . ASN B 1 173 ? -25.938 17.078 12.859 1 91.25 173 ASN B CA 1
ATOM 4677 C C . ASN B 1 173 ? -26.641 16.938 11.508 1 91.25 173 ASN B C 1
ATOM 4679 O O . ASN B 1 173 ? -26.141 17.422 10.492 1 91.25 173 ASN B O 1
ATOM 4683 N N . PHE B 1 174 ? -27.781 16.219 11.594 1 89.44 174 PHE B N 1
ATOM 4684 C CA . PHE B 1 174 ? -28.531 15.953 10.375 1 89.44 174 PHE B CA 1
ATOM 4685 C C . PHE B 1 174 ? -29.969 16.422 10.516 1 89.44 174 PHE B C 1
ATOM 4687 O O . PHE B 1 174 ? -30.5 16.484 11.617 1 89.44 174 PHE B O 1
ATOM 4694 N N . GLU B 1 175 ? -30.5 16.969 9.508 1 84.06 175 GLU B N 1
ATOM 4695 C CA . GLU B 1 175 ? -31.859 17.5 9.523 1 84.06 175 GLU B CA 1
ATOM 4696 C C . GLU B 1 175 ? -32.906 16.375 9.586 1 84.06 175 GLU B C 1
ATOM 4698 O O . GLU B 1 175 ? -34 16.562 10.133 1 84.06 175 GLU B O 1
ATOM 4703 N N . GLU B 1 176 ? -32.688 15.312 8.969 1 70.62 176 GLU B N 1
ATOM 4704 C CA . GLU B 1 176 ? -33.719 14.258 8.906 1 70.62 176 GLU B CA 1
ATOM 4705 C C . GLU B 1 176 ? -33.469 13.18 9.961 1 70.62 176 GLU B C 1
ATOM 4707 O O . GLU B 1 176 ? -32.75 13.43 10.953 1 70.62 176 GLU B O 1
ATOM 4712 N N . GLN B 1 177 ? -34.156 11.992 9.781 1 65.12 177 GLN B N 1
ATOM 4713 C CA . GLN B 1 177 ? -34.25 10.852 10.688 1 65.12 177 GLN B CA 1
ATOM 4714 C C . GLN B 1 177 ? -32.875 10.211 10.922 1 65.12 177 GLN B C 1
ATOM 4716 O O . GLN B 1 177 ? -32.781 9.164 11.562 1 65.12 177 GLN B O 1
ATOM 4721 N N . LYS B 1 178 ? -31.922 11.055 10.516 1 73.25 178 LYS B N 1
ATOM 4722 C CA . LYS B 1 178 ? -30.625 10.414 10.781 1 73.25 178 LYS B CA 1
ATOM 4723 C C . LYS B 1 178 ? -30.094 10.812 12.156 1 73.25 178 LYS B C 1
ATOM 4725 O O . LYS B 1 178 ? -30.281 11.945 12.602 1 73.25 178 LYS B O 1
ATOM 4730 N N . LYS B 1 179 ? -29.531 9.875 12.812 1 75.94 179 LYS B N 1
ATOM 4731 C CA . LYS B 1 179 ? -29.016 10.047 14.172 1 75.94 179 LYS B CA 1
ATOM 4732 C C . LYS B 1 179 ? -27.797 10.945 14.195 1 75.94 179 LYS B C 1
ATOM 4734 O O . LYS B 1 179 ? -26.953 10.898 13.281 1 75.94 179 LYS B O 1
ATOM 4739 N N . ARG B 1 180 ? -27.812 11.734 15.18 1 83.81 180 ARG B N 1
ATOM 4740 C CA . ARG B 1 180 ? -26.625 12.555 15.414 1 83.81 180 ARG B CA 1
ATOM 4741 C C . ARG B 1 180 ? -25.391 11.68 15.672 1 83.81 180 ARG B C 1
ATOM 4743 O O . ARG B 1 180 ? -25.5 10.648 16.328 1 83.81 180 ARG B O 1
ATOM 4750 N N . ARG B 1 181 ? -24.266 12.125 15.141 1 83.62 181 ARG B N 1
ATOM 4751 C CA . ARG B 1 181 ? -23.016 11.422 15.375 1 83.62 181 ARG B CA 1
ATOM 4752 C C . ARG B 1 181 ? -22.266 12.008 16.562 1 83.62 181 ARG B C 1
ATOM 4754 O O . ARG B 1 181 ? -21.344 12.805 16.391 1 83.62 181 ARG B O 1
ATOM 4761 N N . HIS B 1 182 ? -22.547 11.539 17.672 1 78.94 182 HIS B N 1
ATOM 4762 C CA . HIS B 1 182 ? -21.938 12.016 18.906 1 78.94 182 HIS B CA 1
ATOM 4763 C C . HIS B 1 182 ? -20.469 11.625 18.969 1 78.94 182 HIS B C 1
ATOM 4765 O O . HIS B 1 182 ? -20.094 10.523 18.562 1 78.94 182 HIS B O 1
ATOM 4771 N N . GLY B 1 183 ? -19.594 12.422 19.422 1 79.19 183 GLY B N 1
ATOM 4772 C CA . GLY B 1 183 ? -18.188 12.109 19.625 1 79.19 183 GLY B CA 1
ATOM 4773 C C . GLY B 1 183 ? -17.328 12.453 18.422 1 79.19 183 GLY B C 1
ATOM 4774 O O . GLY B 1 183 ? -16.094 12.453 18.516 1 79.19 183 GLY B O 1
ATOM 4775 N N . SER B 1 184 ? -18.016 12.82 17.344 1 87.75 184 SER B N 1
ATOM 4776 C CA . SER B 1 184 ? -17.25 13.117 16.125 1 87.75 184 SER B CA 1
ATOM 4777 C C . SER B 1 184 ? -16.375 14.359 16.312 1 87.75 184 SER B C 1
ATOM 4779 O O . SER B 1 184 ? -15.367 14.531 15.625 1 87.75 184 SER B O 1
ATOM 4781 N N . GLU B 1 185 ? -16.75 15.203 17.281 1 89.25 185 GLU B N 1
ATOM 4782 C CA . GLU B 1 185 ? -15.969 16.391 17.578 1 89.25 185 GLU B CA 1
ATOM 4783 C C . GLU B 1 185 ? -14.586 16.031 18.109 1 89.25 185 GLU B C 1
ATOM 4785 O O . GLU B 1 185 ? -13.609 16.75 17.859 1 89.25 185 GLU B O 1
ATOM 4790 N N . LYS B 1 186 ? -14.539 14.977 18.828 1 86.69 186 LYS B N 1
ATOM 4791 C CA . LYS B 1 186 ? -13.25 14.516 19.344 1 86.69 186 LYS B CA 1
ATOM 4792 C C . LYS B 1 186 ? -12.344 14.047 18.203 1 86.69 186 LYS B C 1
ATOM 4794 O O . LYS B 1 186 ? -11.125 14.25 18.25 1 86.69 186 LYS B O 1
ATOM 4799 N N . ASP B 1 187 ? -12.961 13.445 17.234 1 91.5 187 ASP B N 1
ATOM 4800 C CA . ASP B 1 187 ? -12.203 13.031 16.062 1 91.5 187 ASP B CA 1
ATOM 4801 C C . ASP B 1 187 ? -11.641 14.242 15.32 1 91.5 187 ASP B C 1
ATOM 4803 O O . ASP B 1 187 ? -10.5 14.227 14.859 1 91.5 187 ASP B O 1
ATOM 4807 N N . VAL B 1 188 ? -12.469 15.227 15.258 1 95.44 188 VAL B N 1
ATOM 4808 C CA . VAL B 1 188 ? -12.039 16.438 14.57 1 95.44 188 VAL B CA 1
ATOM 4809 C C . VAL B 1 188 ? -10.828 17.031 15.281 1 95.44 188 VAL B C 1
ATOM 4811 O O . VAL B 1 188 ? -9.836 17.391 14.641 1 95.44 188 VAL B O 1
ATOM 4814 N N . GLU B 1 189 ? -10.922 17.141 16.516 1 93.56 189 GLU B N 1
ATOM 4815 C CA . GLU B 1 189 ? -9.836 17.734 17.297 1 93.56 189 GLU B CA 1
ATOM 4816 C C . GLU B 1 189 ? -8.555 16.906 17.156 1 93.56 189 GLU B C 1
ATOM 4818 O O . GLU B 1 189 ? -7.469 17.469 17 1 93.56 189 GLU B O 1
ATOM 4823 N N . LEU B 1 190 ? -8.734 15.664 17.266 1 92.94 190 LEU B N 1
ATOM 4824 C CA . LEU B 1 190 ? -7.59 14.773 17.156 1 92.94 190 LEU B CA 1
ATOM 4825 C C . LEU B 1 190 ? -6.949 14.875 15.781 1 92.94 190 LEU B C 1
ATOM 4827 O O . LEU B 1 190 ? -5.727 14.961 15.664 1 92.94 190 LEU B O 1
ATOM 4831 N N . LEU B 1 191 ? -7.77 14.906 14.773 1 97.19 191 LEU B N 1
ATOM 4832 C CA . LEU B 1 191 ? -7.289 15.031 13.398 1 97.19 191 LEU B CA 1
ATOM 4833 C C . LEU B 1 191 ? -6.562 16.359 13.195 1 97.19 191 LEU B C 1
ATOM 4835 O O . LEU B 1 191 ? -5.48 16.391 12.609 1 97.19 191 LEU B O 1
ATOM 4839 N N . LYS B 1 192 ? -7.188 17.359 13.656 1 96.81 192 LYS B N 1
ATOM 4840 C CA . LYS B 1 192 ? -6.586 18.688 13.523 1 96.81 192 LYS B CA 1
ATOM 4841 C C . LYS B 1 192 ? -5.199 18.734 14.156 1 96.81 192 LYS B C 1
ATOM 4843 O O . LYS B 1 192 ? -4.242 19.203 13.539 1 96.81 192 LYS B O 1
ATOM 4848 N N . LYS B 1 193 ? -5.133 18.234 15.312 1 95.12 193 LYS B N 1
ATOM 4849 C CA . LYS B 1 193 ? -3.863 18.219 16.031 1 95.12 193 LYS B CA 1
ATOM 4850 C C . LYS B 1 193 ? -2.826 17.375 15.289 1 95.12 193 LYS B C 1
ATOM 4852 O O . LYS B 1 193 ? -1.698 17.828 15.07 1 95.12 193 LYS B O 1
ATOM 4857 N N . THR B 1 194 ? -3.203 16.219 14.906 1 96.62 194 THR B N 1
ATOM 4858 C CA . THR B 1 194 ? -2.299 15.281 14.258 1 96.62 194 THR B CA 1
ATOM 4859 C C . THR B 1 194 ? -1.798 15.828 12.93 1 96.62 194 THR B C 1
ATOM 4861 O O . THR B 1 194 ? -0.591 15.859 12.672 1 96.62 194 THR B O 1
ATOM 4864 N N . LEU B 1 195 ? -2.697 16.312 12.055 1 97.94 195 LEU B N 1
ATOM 4865 C CA . LEU B 1 195 ? -2.334 16.766 10.719 1 97.94 195 LEU B CA 1
ATOM 4866 C C . LEU B 1 195 ? -1.515 18.047 10.781 1 97.94 195 LEU B C 1
ATOM 4868 O O . LEU B 1 195 ? -0.636 18.281 9.945 1 97.94 195 LEU B O 1
ATOM 4872 N N . THR B 1 196 ? -1.787 18.844 11.773 1 96 196 THR B N 1
ATOM 4873 C CA . THR B 1 196 ? -0.966 20.031 11.984 1 96 196 THR B CA 1
ATOM 4874 C C . THR B 1 196 ? 0.47 19.641 12.32 1 96 196 THR B C 1
ATOM 4876 O O . THR B 1 196 ? 1.418 20.25 11.828 1 96 196 THR B O 1
ATOM 4879 N N . GLN B 1 197 ? 0.572 18.656 13.102 1 92.38 197 GLN B N 1
ATOM 4880 C CA . GLN B 1 197 ? 1.895 18.188 13.5 1 92.38 197 GLN B CA 1
ATOM 4881 C C . GLN B 1 197 ? 2.627 17.531 12.336 1 92.38 197 GLN B C 1
ATOM 4883 O O . GLN B 1 197 ? 3.85 17.375 12.375 1 92.38 197 GLN B O 1
ATOM 4888 N N . LEU B 1 198 ? 1.926 17.125 11.359 1 95.62 198 LEU B N 1
ATOM 4889 C CA . LEU B 1 198 ? 2.523 16.625 10.125 1 95.62 198 LEU B CA 1
ATOM 4890 C C . LEU B 1 198 ? 2.756 17.75 9.133 1 95.62 198 LEU B C 1
ATOM 4892 O O . LEU B 1 198 ? 3.045 17.5 7.957 1 95.62 198 LEU B O 1
ATOM 4896 N N . HIS B 1 199 ? 2.533 18.984 9.5 1 92.88 199 HIS B N 1
ATOM 4897 C CA . HIS B 1 199 ? 2.893 20.203 8.781 1 92.88 199 HIS B CA 1
ATOM 4898 C C . HIS B 1 199 ? 1.881 20.516 7.688 1 92.88 199 HIS B C 1
ATOM 4900 O O . HIS B 1 199 ? 2.254 20.984 6.605 1 92.88 199 HIS B O 1
ATOM 4906 N N . PHE B 1 200 ? 0.652 20.25 7.961 1 97.06 200 PHE B N 1
ATOM 4907 C CA . PHE B 1 200 ? -0.396 20.625 7.02 1 97.06 200 PHE B CA 1
ATOM 4908 C C . PHE B 1 200 ? -1.157 21.844 7.52 1 97.06 200 PHE B C 1
ATOM 4910 O O . PHE B 1 200 ? -1.273 22.062 8.727 1 97.06 200 PHE B O 1
ATOM 4917 N N . ASP B 1 201 ? -1.554 22.656 6.555 1 96.81 201 ASP B N 1
ATOM 4918 C CA . ASP B 1 201 ? -2.553 23.688 6.84 1 96.81 201 ASP B CA 1
ATOM 4919 C C . ASP B 1 201 ? -3.957 23.094 6.887 1 96.81 201 ASP B C 1
ATOM 4921 O O . ASP B 1 201 ? -4.512 22.703 5.852 1 96.81 201 ASP B O 1
ATOM 4925 N N . VAL B 1 202 ? -4.555 23.078 8.133 1 97.88 202 VAL B N 1
ATOM 4926 C CA . VAL B 1 202 ? -5.777 22.297 8.328 1 97.88 202 VAL B CA 1
ATOM 4927 C C . VAL B 1 202 ? -6.984 23.234 8.312 1 97.88 202 VAL B C 1
ATOM 4929 O O . VAL B 1 202 ? -7.008 24.234 9.031 1 97.88 202 VAL B O 1
ATOM 4932 N N . LYS B 1 203 ? -7.957 22.953 7.488 1 98 203 LYS B N 1
ATOM 4933 C CA . LYS B 1 203 ? -9.25 23.625 7.461 1 98 203 LYS B CA 1
ATOM 4934 C C . LYS B 1 203 ? -10.383 22.672 7.805 1 98 203 LYS B C 1
ATOM 4936 O O . LYS B 1 203 ? -10.422 21.547 7.297 1 98 203 LYS B O 1
ATOM 4941 N N . VAL B 1 204 ? -11.266 23.156 8.68 1 98.25 204 VAL B N 1
ATOM 4942 C CA . VAL B 1 204 ? -12.359 22.297 9.125 1 98.25 204 VAL B CA 1
ATOM 4943 C C . VAL B 1 204 ? -13.695 22.906 8.688 1 98.25 204 VAL B C 1
ATOM 4945 O O . VAL B 1 204 ? -13.93 24.109 8.836 1 98.25 204 VAL B O 1
ATOM 4948 N N . TYR B 1 205 ? -14.531 22.094 8.07 1 98.25 205 TYR B N 1
ATOM 4949 C CA . TYR B 1 205 ? -15.898 22.453 7.715 1 98.25 205 TYR B CA 1
ATOM 4950 C C . TYR B 1 205 ? -16.906 21.562 8.43 1 98.25 205 TYR B C 1
ATOM 4952 O O . TYR B 1 205 ? -16.719 20.344 8.5 1 98.25 205 TYR B O 1
ATOM 4960 N N . GLU B 1 206 ? -17.969 22.156 8.969 1 97.19 206 GLU B N 1
ATOM 4961 C CA . GLU B 1 206 ? -18.922 21.391 9.773 1 97.19 206 GLU B CA 1
ATOM 4962 C C . GLU B 1 206 ? -20.312 21.438 9.164 1 97.19 206 GLU B C 1
ATOM 4964 O O . GLU B 1 206 ? -20.734 22.469 8.648 1 97.19 206 GLU B O 1
ATOM 4969 N N . ASP B 1 207 ? -20.938 20.281 9.18 1 96 207 ASP B N 1
ATOM 4970 C CA . ASP B 1 207 ? -22.359 20.125 8.867 1 96 207 ASP B CA 1
ATOM 4971 C C . ASP B 1 207 ? -22.688 20.75 7.516 1 96 207 ASP B C 1
ATOM 4973 O O . ASP B 1 207 ? -23.547 21.641 7.438 1 96 207 ASP B O 1
ATOM 4977 N N . LEU B 1 208 ? -22.094 20.156 6.516 1 97.12 208 LEU B N 1
ATOM 4978 C CA . LEU B 1 208 ? -22.312 20.594 5.137 1 97.12 208 LEU B CA 1
ATOM 4979 C C . LEU B 1 208 ? -23.359 19.719 4.449 1 97.12 208 LEU B C 1
ATOM 4981 O O . LEU B 1 208 ? -23.391 18.516 4.648 1 97.12 208 LEU B O 1
ATOM 4985 N N . THR B 1 209 ? -24.266 20.359 3.678 1 95.69 209 THR B N 1
ATOM 4986 C CA . THR B 1 209 ? -25.125 19.609 2.764 1 95.69 209 THR B CA 1
ATOM 4987 C C . THR B 1 209 ? -24.312 19.047 1.599 1 95.69 209 THR B C 1
ATOM 4989 O O . THR B 1 209 ? -23.141 19.406 1.421 1 95.69 209 THR B O 1
ATOM 4992 N N . ALA B 1 210 ? -24.906 18.156 0.838 1 95.56 210 ALA B N 1
ATOM 4993 C CA . ALA B 1 210 ? -24.219 17.609 -0.328 1 95.56 210 ALA B CA 1
ATOM 4994 C C . ALA B 1 210 ? -23.797 18.719 -1.29 1 95.56 210 ALA B C 1
ATOM 4996 O O . ALA B 1 210 ? -22.688 18.703 -1.828 1 95.56 210 ALA B O 1
ATOM 4997 N N . VAL B 1 211 ? -24.688 19.656 -1.499 1 96.56 211 VAL B N 1
ATOM 4998 C CA . VAL B 1 211 ? -24.406 20.781 -2.379 1 96.56 211 VAL B CA 1
ATOM 4999 C C . VAL B 1 211 ? -23.234 21.594 -1.83 1 96.56 211 VAL B C 1
ATOM 5001 O O . VAL B 1 211 ? -22.344 21.984 -2.582 1 96.56 211 VAL B O 1
ATOM 5004 N N . ASP B 1 212 ? -23.219 21.781 -0.541 1 97.12 212 ASP B N 1
ATOM 5005 C CA . ASP B 1 212 ? -22.156 22.562 0.091 1 97.12 212 ASP B CA 1
ATOM 5006 C C . ASP B 1 212 ? -20.828 21.812 0.038 1 97.12 212 ASP B C 1
ATOM 5008 O O . ASP B 1 212 ? -19.766 22.438 -0.073 1 97.12 212 ASP B O 1
ATOM 5012 N N . ILE B 1 213 ? -20.844 20.516 0.206 1 97.69 213 ILE B N 1
ATOM 5013 C CA . ILE B 1 213 ? -19.625 19.719 0.084 1 97.69 213 ILE B CA 1
ATOM 5014 C C . ILE B 1 213 ? -19.016 19.922 -1.3 1 97.69 213 ILE B C 1
ATOM 5016 O O . ILE B 1 213 ? -17.828 20.234 -1.421 1 97.69 213 ILE B O 1
ATOM 5020 N N . ARG B 1 214 ? -19.859 19.797 -2.338 1 96.81 214 ARG B N 1
ATOM 5021 C CA . ARG B 1 214 ? -19.391 19.969 -3.711 1 96.81 214 ARG B CA 1
ATOM 5022 C C . ARG B 1 214 ? -18.797 21.359 -3.92 1 96.81 214 ARG B C 1
ATOM 5024 O O . ARG B 1 214 ? -17.719 21.5 -4.496 1 96.81 214 ARG B O 1
ATOM 5031 N N . LYS B 1 215 ? -19.516 22.328 -3.445 1 97.31 215 LYS B N 1
ATOM 5032 C CA . LYS B 1 215 ? -19.062 23.703 -3.594 1 97.31 215 LYS B CA 1
ATOM 5033 C C . LYS B 1 215 ? -17.75 23.938 -2.861 1 97.31 215 LYS B C 1
ATOM 5035 O O . LYS B 1 215 ? -16.812 24.516 -3.424 1 97.31 215 LYS B O 1
ATOM 5040 N N . THR B 1 216 ? -17.703 23.516 -1.63 1 97.75 216 THR B N 1
ATOM 5041 C CA . THR B 1 216 ? -16.516 23.703 -0.802 1 97.75 216 THR B CA 1
ATOM 5042 C C . THR B 1 216 ? -15.297 23.031 -1.444 1 97.75 216 THR B C 1
ATOM 5044 O O . THR B 1 216 ? -14.227 23.641 -1.54 1 97.75 216 THR B O 1
ATOM 5047 N N . LEU B 1 217 ? -15.453 21.828 -1.903 1 97.75 217 LEU B N 1
ATOM 5048 C CA . LEU B 1 217 ? -14.336 21.094 -2.477 1 97.75 217 LEU B CA 1
ATOM 5049 C C . LEU B 1 217 ? -13.914 21.688 -3.814 1 97.75 217 LEU B C 1
ATOM 5051 O O . LEU B 1 217 ? -12.727 21.703 -4.148 1 97.75 217 LEU B O 1
ATOM 5055 N N . SER B 1 218 ? -14.891 22.156 -4.582 1 96.69 218 SER B N 1
ATOM 5056 C CA . SER B 1 218 ? -14.555 22.844 -5.824 1 96.69 218 SER B CA 1
ATOM 5057 C C . SER B 1 218 ? -13.727 24.109 -5.559 1 96.69 218 SER B C 1
ATOM 5059 O O . SER B 1 218 ? -12.758 24.375 -6.27 1 96.69 218 SER B O 1
ATOM 5061 N N . GLU B 1 219 ? -14.125 24.828 -4.559 1 96.88 219 GLU B N 1
ATOM 5062 C CA . GLU B 1 219 ? -13.383 26.016 -4.176 1 96.88 219 GLU B CA 1
ATOM 5063 C C . GLU B 1 219 ? -11.977 25.672 -3.691 1 96.88 219 GLU B C 1
ATOM 5065 O O . GLU B 1 219 ? -11.008 26.328 -4.055 1 96.88 219 GLU B O 1
ATOM 5070 N N . GLU B 1 220 ? -11.898 24.625 -2.869 1 97 220 GLU B N 1
ATOM 5071 C CA . GLU B 1 220 ? -10.594 24.188 -2.385 1 97 220 GLU B CA 1
ATOM 5072 C C . GLU B 1 220 ? -9.695 23.75 -3.541 1 97 220 GLU B C 1
ATOM 5074 O O . GLU B 1 220 ? -8.492 24.031 -3.537 1 97 220 GLU B O 1
ATOM 5079 N N . SER B 1 221 ? -10.25 23.047 -4.5 1 96.19 221 SER B N 1
ATOM 5080 C CA . SER B 1 221 ? -9.484 22.531 -5.629 1 96.19 221 SER B CA 1
ATOM 5081 C C . SER B 1 221 ? -8.938 23.656 -6.496 1 96.19 221 SER B C 1
ATOM 5083 O O . SER B 1 221 ? -7.988 23.453 -7.254 1 96.19 221 SER B O 1
ATOM 5085 N N . GLN B 1 222 ? -9.5 24.844 -6.367 1 94.62 222 GLN B N 1
ATOM 5086 C CA . GLN B 1 222 ? -9.094 25.984 -7.184 1 94.62 222 GLN B CA 1
ATOM 5087 C C . GLN B 1 222 ? -8.289 27 -6.363 1 94.62 222 GLN B C 1
ATOM 5089 O O . GLN B 1 222 ? -7.898 28.047 -6.867 1 94.62 222 GLN B O 1
ATOM 5094 N N . SER B 1 223 ? -8.07 26.641 -5.164 1 94.06 223 SER B N 1
ATOM 5095 C CA . SER B 1 223 ? -7.367 27.562 -4.273 1 94.06 223 SER B CA 1
ATOM 5096 C C . SER B 1 223 ? -5.922 27.75 -4.715 1 94.06 223 SER B C 1
ATOM 5098 O O . SER B 1 223 ? -5.25 26.797 -5.102 1 94.06 223 SER B O 1
ATOM 5100 N N . ASP B 1 224 ? -5.379 28.922 -4.582 1 90.94 224 ASP B N 1
ATOM 5101 C CA . ASP B 1 224 ? -3.992 29.234 -4.902 1 90.94 224 ASP B CA 1
ATOM 5102 C C . ASP B 1 224 ? -3.029 28.578 -3.926 1 90.94 224 ASP B C 1
ATOM 5104 O O . ASP B 1 224 ? -1.865 28.344 -4.258 1 90.94 224 ASP B O 1
ATOM 5108 N N . ASP B 1 225 ? -3.551 28.281 -2.814 1 90.38 225 ASP B N 1
ATOM 5109 C CA . ASP B 1 225 ? -2.736 27.625 -1.793 1 90.38 225 ASP B CA 1
ATOM 5110 C C . ASP B 1 225 ? -2.236 26.266 -2.271 1 90.38 225 ASP B C 1
ATOM 5112 O O . ASP B 1 225 ? -1.208 25.781 -1.799 1 90.38 225 ASP B O 1
ATOM 5116 N N . LEU B 1 226 ? -2.967 25.656 -3.234 1 94.94 226 LEU B N 1
ATOM 5117 C CA . LEU B 1 226 ? -2.611 24.312 -3.695 1 94.94 226 LEU B CA 1
ATOM 5118 C C . LEU B 1 226 ? -1.421 24.375 -4.645 1 94.94 226 LEU B C 1
ATOM 5120 O O . LEU B 1 226 ? -0.781 23.344 -4.902 1 94.94 226 LEU B O 1
ATOM 5124 N N . LYS B 1 227 ? -1.123 25.516 -5.145 1 90.88 227 LYS B N 1
ATOM 5125 C CA . LYS B 1 227 ? 0.004 25.641 -6.062 1 90.88 227 LYS B CA 1
ATOM 5126 C C . LYS B 1 227 ? 1.322 25.328 -5.363 1 90.88 227 LYS B C 1
ATOM 5128 O O . LYS B 1 227 ? 2.199 24.688 -5.945 1 90.88 227 LYS B O 1
ATOM 5133 N N . SER B 1 228 ? 1.373 25.75 -4.18 1 91.31 228 SER B N 1
ATOM 5134 C CA . SER B 1 228 ? 2.604 25.516 -3.43 1 91.31 228 SER B CA 1
ATOM 5135 C C . SER B 1 228 ? 2.527 24.219 -2.627 1 91.31 228 SER B C 1
ATOM 5137 O O . SER B 1 228 ? 3.516 23.797 -2.023 1 91.31 228 SER B O 1
ATOM 5139 N N . ALA B 1 229 ? 1.41 23.594 -2.646 1 94.88 229 ALA B N 1
ATOM 5140 C CA . ALA B 1 229 ? 1.232 22.375 -1.854 1 94.88 229 ALA B CA 1
ATOM 5141 C C . ALA B 1 229 ? 1.973 21.203 -2.482 1 94.88 229 ALA B C 1
ATOM 5143 O O . ALA B 1 229 ? 2.068 21.094 -3.707 1 94.88 229 ALA B O 1
ATOM 5144 N N . GLU B 1 230 ? 2.482 20.375 -1.643 1 95.56 230 GLU B N 1
ATOM 5145 C CA . GLU B 1 230 ? 3.141 19.156 -2.1 1 95.56 230 GLU B CA 1
ATOM 5146 C C . GLU B 1 230 ? 2.238 17.938 -1.911 1 95.56 230 GLU B C 1
ATOM 5148 O O . GLU B 1 230 ? 2.479 16.875 -2.504 1 95.56 230 GLU B O 1
ATOM 5153 N N . CYS B 1 231 ? 1.264 18.078 -1.155 1 97.5 231 CYS B N 1
ATOM 5154 C CA . CYS B 1 231 ? 0.305 17.016 -0.858 1 97.5 231 CYS B CA 1
ATOM 5155 C C . CYS B 1 231 ? -1.04 17.594 -0.444 1 97.5 231 CYS B C 1
ATOM 5157 O O . CYS B 1 231 ? -1.098 18.672 0.156 1 97.5 231 CYS B O 1
ATOM 5159 N N . PHE B 1 232 ? -2.082 16.984 -0.831 1 97.94 232 PHE B N 1
ATOM 5160 C CA . PHE B 1 232 ? -3.426 17.344 -0.396 1 97.94 232 PHE B CA 1
ATOM 5161 C C . PHE B 1 232 ? -4.078 16.203 0.371 1 97.94 232 PHE B C 1
ATOM 5163 O O . PHE B 1 232 ? -3.99 15.047 -0.04 1 97.94 232 PHE B O 1
ATOM 5170 N N . ILE B 1 233 ? -4.754 16.516 1.54 1 98.44 233 ILE B N 1
ATOM 5171 C CA . ILE B 1 233 ? -5.449 15.531 2.35 1 98.44 233 ILE B CA 1
ATOM 5172 C C . ILE B 1 233 ? -6.906 15.953 2.539 1 98.44 233 ILE B C 1
ATOM 5174 O O . ILE B 1 233 ? -7.191 17.109 2.828 1 98.44 233 ILE B O 1
ATOM 5178 N N . LEU B 1 234 ? -7.812 15.047 2.303 1 98.44 234 LEU B N 1
ATOM 5179 C CA . LEU B 1 234 ? -9.227 15.242 2.6 1 98.44 234 LEU B CA 1
ATOM 5180 C C . LEU B 1 234 ? -9.742 14.156 3.541 1 98.44 234 LEU B C 1
ATOM 5182 O O . LEU B 1 234 ? -9.555 12.969 3.283 1 98.44 234 LEU B O 1
ATOM 5186 N N . VAL B 1 235 ? -10.305 14.555 4.668 1 97.69 235 VAL B N 1
ATOM 5187 C CA . VAL B 1 235 ? -10.992 13.641 5.574 1 97.69 235 VAL B CA 1
ATOM 5188 C C . VAL B 1 235 ? -12.477 14 5.648 1 97.69 235 VAL B C 1
ATOM 5190 O O . VAL B 1 235 ? -12.828 15.141 5.965 1 97.69 235 VAL B O 1
ATOM 5193 N N . VAL B 1 236 ? -13.312 13.047 5.309 1 96.25 236 VAL B N 1
ATOM 5194 C CA . VAL B 1 236 ? -14.75 13.273 5.383 1 96.25 236 VAL B CA 1
ATOM 5195 C C . VAL B 1 236 ? -15.383 12.305 6.387 1 96.25 236 VAL B C 1
ATOM 5197 O O . VAL B 1 236 ? -15.227 11.086 6.262 1 96.25 236 VAL B O 1
ATOM 5200 N N . MET B 1 237 ? -16 12.852 7.367 1 92.62 237 MET B N 1
ATOM 5201 C CA . MET B 1 237 ? -16.719 12.078 8.375 1 92.62 237 MET B CA 1
ATOM 5202 C C . MET B 1 237 ? -18.203 12.391 8.359 1 92.62 237 MET B C 1
ATOM 5204 O O . MET B 1 237 ? -18.609 13.539 8.578 1 92.62 237 MET B O 1
ATOM 5208 N N . SER B 1 238 ? -19.031 11.445 8.023 1 90.94 238 SER B N 1
ATOM 5209 C CA . SER B 1 238 ? -20.484 11.594 7.914 1 90.94 238 SER B CA 1
ATOM 5210 C C . SER B 1 238 ? -21.172 10.234 7.918 1 90.94 238 SER B C 1
ATOM 5212 O O . SER B 1 238 ? -20.531 9.211 8.164 1 90.94 238 SER B O 1
ATOM 5214 N N . HIS B 1 239 ? -22.484 10.273 7.891 1 84.31 239 HIS B N 1
ATOM 5215 C CA . HIS B 1 239 ? -23.188 9.062 7.469 1 84.31 239 HIS B CA 1
ATOM 5216 C C . HIS B 1 239 ? -22.969 8.797 5.98 1 84.31 239 HIS B C 1
ATOM 5218 O O . HIS B 1 239 ? -22.516 9.672 5.246 1 84.31 239 HIS B O 1
ATOM 5224 N N . GLY B 1 240 ? -23.203 7.598 5.668 1 81.31 240 GLY B N 1
ATOM 5225 C CA . GLY B 1 240 ? -22.969 7.281 4.27 1 81.31 240 GLY B CA 1
ATOM 5226 C C . GLY B 1 240 ? -23.734 6.066 3.789 1 81.31 240 GLY B C 1
ATOM 5227 O O . GLY B 1 240 ? -24.406 5.395 4.578 1 81.31 240 GLY B O 1
ATOM 5228 N N . VAL B 1 241 ? -23.75 6.023 2.486 1 76.81 241 VAL B N 1
ATOM 5229 C CA . VAL B 1 241 ? -24.266 4.832 1.812 1 76.81 241 VAL B CA 1
ATOM 5230 C C . VAL B 1 241 ? -23.141 4.148 1.048 1 76.81 241 VAL B C 1
ATOM 5232 O O . VAL B 1 241 ? -21.984 4.586 1.104 1 76.81 241 VAL B O 1
ATOM 5235 N N . ILE B 1 242 ? -23.359 3.154 0.439 1 67.88 242 ILE B N 1
ATOM 5236 C CA . ILE B 1 242 ? -22.359 2.328 -0.242 1 67.88 242 ILE B CA 1
ATOM 5237 C C . ILE B 1 242 ? -21.641 3.156 -1.307 1 67.88 242 ILE B C 1
ATOM 5239 O O . ILE B 1 242 ? -20.438 3 -1.517 1 67.88 242 ILE B O 1
ATOM 5243 N N . SER B 1 243 ? -22.344 4.094 -1.859 1 72.56 243 SER B N 1
ATOM 5244 C CA . SER B 1 243 ? -21.828 4.766 -3.045 1 72.56 243 SER B CA 1
ATOM 5245 C C . SER B 1 243 ? -21.234 6.121 -2.693 1 72.56 243 SER B C 1
ATOM 5247 O O . SER B 1 243 ? -20.609 6.773 -3.541 1 72.56 243 SER B O 1
ATOM 5249 N N . GLY B 1 244 ? -21.531 6.453 -1.471 1 83.69 244 GLY B N 1
ATOM 5250 C CA . GLY B 1 244 ? -21.031 7.797 -1.206 1 83.69 244 GLY B CA 1
ATOM 5251 C C . GLY B 1 244 ? -21.344 8.273 0.202 1 83.69 244 GLY B C 1
ATOM 5252 O O . GLY B 1 244 ? -21.656 7.473 1.083 1 83.69 244 GLY B O 1
ATOM 5253 N N . ILE B 1 245 ? -21.172 9.625 0.343 1 88.06 245 ILE B N 1
ATOM 5254 C CA . ILE B 1 245 ? -21.266 10.289 1.637 1 88.06 245 ILE B CA 1
ATOM 5255 C C . ILE B 1 245 ? -22.531 11.148 1.689 1 88.06 245 ILE B C 1
ATOM 5257 O O . ILE B 1 245 ? -22.844 11.852 0.729 1 88.06 245 ILE B O 1
ATOM 5261 N N . ASN B 1 246 ? -23.188 11.016 2.84 1 88.88 246 ASN B N 1
ATOM 5262 C CA . ASN B 1 246 ? -24.391 11.828 3.027 1 88.88 246 ASN B CA 1
ATOM 5263 C C . ASN B 1 246 ? -24.047 13.25 3.473 1 88.88 246 ASN B C 1
ATOM 5265 O O . ASN B 1 246 ? -23.203 13.438 4.359 1 88.88 246 ASN B O 1
ATOM 5269 N N . GLY B 1 247 ? -24.688 14.195 2.748 1 92.19 247 GLY B N 1
ATOM 5270 C CA . GLY B 1 247 ? -24.75 15.516 3.365 1 92.19 247 GLY B CA 1
ATOM 5271 C C . GLY B 1 247 ? -25.719 15.578 4.531 1 92.19 247 GLY B C 1
ATOM 5272 O O . GLY B 1 247 ? -26.297 14.562 4.922 1 92.19 247 GLY B O 1
ATOM 5273 N N . THR B 1 248 ? -25.828 16.75 5.07 1 93.19 248 THR B N 1
ATOM 5274 C CA . THR B 1 248 ? -26.672 16.875 6.254 1 93.19 248 THR B CA 1
ATOM 5275 C C . THR B 1 248 ? -28.141 16.734 5.883 1 93.19 248 THR B C 1
ATOM 5277 O O . THR B 1 248 ? -28.984 16.484 6.746 1 93.19 248 THR B O 1
ATOM 5280 N N . LYS B 1 249 ? -28.281 16.953 4.531 1 86.31 249 LYS B N 1
ATOM 5281 C CA . LYS B 1 249 ? -29.609 16.688 3.996 1 86.31 249 LYS B CA 1
ATOM 5282 C C . LYS B 1 249 ? -29.625 15.391 3.195 1 86.31 249 LYS B C 1
ATOM 5284 O O . LYS B 1 249 ? -28.578 14.789 2.955 1 86.31 249 LYS B O 1
ATOM 5289 N N . ASP B 1 250 ? -30.438 14.453 3.107 1 76.25 250 ASP B N 1
ATOM 5290 C CA . ASP B 1 250 ? -30.594 13.102 2.588 1 76.25 250 ASP B CA 1
ATOM 5291 C C . ASP B 1 250 ? -29.891 12.938 1.242 1 76.25 250 ASP B C 1
ATOM 5293 O O . ASP B 1 250 ? -29.891 11.844 0.671 1 76.25 250 ASP B O 1
ATOM 5297 N N . GLU B 1 251 ? -29.172 13.961 0.795 1 87.69 251 GLU B N 1
ATOM 5298 C CA . GLU B 1 251 ? -28.484 13.836 -0.489 1 87.69 251 GLU B CA 1
ATOM 5299 C C . GLU B 1 251 ? -27.125 13.188 -0.322 1 87.69 251 GLU B C 1
ATOM 5301 O O . GLU B 1 251 ? -26.531 13.234 0.76 1 87.69 251 GLU B O 1
ATOM 5306 N N . VAL B 1 252 ? -26.672 12.562 -1.418 1 89.31 252 VAL B N 1
ATOM 5307 C CA . VAL B 1 252 ? -25.438 11.781 -1.361 1 89.31 252 VAL B CA 1
ATOM 5308 C C . VAL B 1 252 ? -24.422 12.352 -2.342 1 89.31 252 VAL B C 1
ATOM 5310 O O . VAL B 1 252 ? -24.766 12.703 -3.471 1 89.31 252 VAL B O 1
ATOM 5313 N N . VAL B 1 253 ? -23.219 12.578 -1.893 1 92.25 253 VAL B N 1
ATOM 5314 C CA . VAL B 1 253 ? -22.078 12.852 -2.758 1 92.25 253 VAL B CA 1
ATOM 5315 C C . VAL B 1 253 ? -21.344 11.547 -3.078 1 92.25 253 VAL B C 1
ATOM 5317 O O . VAL B 1 253 ? -20.797 10.898 -2.186 1 92.25 253 VAL B O 1
ATOM 5320 N N . LYS B 1 254 ? -21.281 11.25 -4.324 1 85.69 254 LYS B N 1
ATOM 5321 C CA . LYS B 1 254 ? -20.672 9.984 -4.723 1 85.69 254 LYS B CA 1
ATOM 5322 C C . LYS B 1 254 ? -19.156 10.039 -4.582 1 85.69 254 LYS B C 1
ATOM 5324 O O . LYS B 1 254 ? -18.547 11.094 -4.789 1 85.69 254 LYS B O 1
ATOM 5329 N N . PHE B 1 255 ? -18.547 8.914 -4.277 1 82.81 255 PHE B N 1
ATOM 5330 C CA . PHE B 1 255 ? -17.109 8.852 -4.043 1 82.81 255 PHE B CA 1
ATOM 5331 C C . PHE B 1 255 ? -16.344 9.289 -5.281 1 82.81 255 PHE B C 1
ATOM 5333 O O . PHE B 1 255 ? -15.297 9.93 -5.172 1 82.81 255 PHE B O 1
ATOM 5340 N N . ASP B 1 256 ? -16.828 8.969 -6.465 1 82.19 256 ASP B N 1
ATOM 5341 C CA . ASP B 1 256 ? -16.141 9.312 -7.699 1 82.19 256 ASP B CA 1
ATOM 5342 C C . ASP B 1 256 ? -16.078 10.828 -7.887 1 82.19 256 ASP B C 1
ATOM 5344 O O . ASP B 1 256 ? -15.195 11.344 -8.578 1 82.19 256 ASP B O 1
ATOM 5348 N N . GLU B 1 257 ? -17.047 11.539 -7.316 1 89.25 257 GLU B N 1
ATOM 5349 C CA . GLU B 1 257 ? -17.078 12.992 -7.441 1 89.25 257 GLU B CA 1
ATOM 5350 C C . GLU B 1 257 ? -15.867 13.625 -6.77 1 89.25 257 GLU B C 1
ATOM 5352 O O . GLU B 1 257 ? -15.344 14.641 -7.242 1 89.25 257 GLU B O 1
ATOM 5357 N N . PHE B 1 258 ? -15.445 13.016 -5.727 1 90.81 258 PHE B N 1
ATOM 5358 C CA . PHE B 1 258 ? -14.289 13.547 -5.012 1 90.81 258 PHE B CA 1
ATOM 5359 C C . PHE B 1 258 ? -13.039 13.477 -5.879 1 90.81 258 PHE B C 1
ATOM 5361 O O . PHE B 1 258 ? -12.273 14.445 -5.957 1 90.81 258 PHE B O 1
ATOM 5368 N N . ALA B 1 259 ? -12.891 12.352 -6.531 1 87.44 259 ALA B N 1
ATOM 5369 C CA . ALA B 1 259 ? -11.75 12.18 -7.422 1 87.44 259 ALA B CA 1
ATOM 5370 C C . ALA B 1 259 ? -11.836 13.133 -8.609 1 87.44 259 ALA B C 1
ATOM 5372 O O . ALA B 1 259 ? -10.82 13.695 -9.039 1 87.44 259 ALA B O 1
ATOM 5373 N N . LYS B 1 260 ? -13 13.32 -9.117 1 88.56 260 LYS B N 1
ATOM 5374 C CA . LYS B 1 260 ? -13.203 14.164 -10.289 1 88.56 260 LYS B CA 1
ATOM 5375 C C . LYS B 1 260 ? -12.859 15.617 -9.977 1 88.56 260 LYS B C 1
ATOM 5377 O O . LYS B 1 260 ? -12.25 16.312 -10.797 1 88.56 260 LYS B O 1
ATOM 5382 N N . ILE B 1 261 ? -13.234 16.062 -8.867 1 93.75 261 ILE B N 1
ATOM 5383 C CA . ILE B 1 261 ? -13.008 17.453 -8.469 1 93.75 261 ILE B CA 1
ATOM 5384 C C . ILE B 1 261 ? -11.508 17.734 -8.391 1 93.75 261 ILE B C 1
ATOM 5386 O O . ILE B 1 261 ? -11.055 18.812 -8.781 1 93.75 261 ILE B O 1
ATOM 5390 N N . PHE B 1 262 ? -10.719 16.734 -8 1 93.69 262 PHE B N 1
ATOM 5391 C CA . PHE B 1 262 ? -9.305 16.984 -7.766 1 93.69 262 PHE B CA 1
ATOM 5392 C C . PHE B 1 262 ? -8.453 16.312 -8.844 1 93.69 262 PHE B C 1
ATOM 5394 O O . PHE B 1 262 ? -7.242 16.172 -8.688 1 93.69 262 PHE B O 1
ATOM 5401 N N . ASN B 1 263 ? -9.109 15.922 -9.867 1 88.44 263 ASN B N 1
ATOM 5402 C CA . ASN B 1 263 ? -8.375 15.406 -11.016 1 88.44 263 ASN B CA 1
ATOM 5403 C C . ASN B 1 263 ? -7.449 16.469 -11.602 1 88.44 263 ASN B C 1
ATOM 5405 O O . ASN B 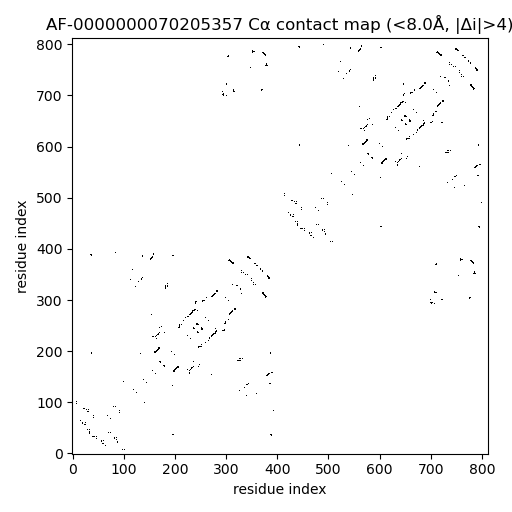1 263 ? -7.816 17.641 -11.695 1 88.44 263 ASN B O 1
ATOM 5409 N N . PRO B 1 264 ? -6.281 16.062 -12.07 1 85.25 264 PRO B N 1
ATOM 5410 C CA . PRO B 1 264 ? -5.301 17.047 -12.555 1 85.25 264 PRO B CA 1
ATOM 5411 C C . PRO B 1 264 ? -5.816 17.859 -13.742 1 85.25 264 PRO B C 1
ATOM 5413 O O . PRO B 1 264 ? -5.316 18.953 -14.016 1 85.25 264 PRO B O 1
ATOM 5416 N N . THR B 1 265 ? -6.773 17.312 -14.453 1 82.44 265 THR B N 1
ATOM 5417 C CA . THR B 1 265 ? -7.355 18.062 -15.555 1 82.44 265 THR B CA 1
ATOM 5418 C C . THR B 1 265 ? -8.117 19.281 -15.031 1 82.44 265 THR B C 1
ATOM 5420 O O . THR B 1 265 ? -8.172 20.312 -15.695 1 82.44 265 THR B O 1
ATOM 5423 N N . LYS B 1 266 ? -8.695 19.188 -13.914 1 86.19 266 LYS B N 1
ATOM 5424 C CA . LYS B 1 266 ? -9.445 20.266 -13.297 1 86.19 266 LYS B CA 1
ATOM 5425 C C . LYS B 1 266 ? -8.625 20.969 -12.211 1 86.19 266 LYS B C 1
ATOM 5427 O O . LYS B 1 266 ? -8.797 22.156 -11.961 1 86.19 266 LYS B O 1
ATOM 5432 N N . CYS B 1 267 ? -7.84 20.219 -11.531 1 92.19 267 CYS B N 1
ATOM 5433 C CA . CYS B 1 267 ? -6.984 20.719 -10.461 1 92.19 267 CYS B CA 1
ATOM 5434 C C . CYS B 1 267 ? -5.512 20.562 -10.828 1 92.19 267 CYS B C 1
ATOM 5436 O O . CYS B 1 267 ? -4.805 19.734 -10.25 1 92.19 267 CYS B O 1
ATOM 5438 N N . THR B 1 268 ? -4.992 21.438 -11.641 1 90.38 268 THR B N 1
ATOM 5439 C CA . THR B 1 268 ? -3.654 21.344 -12.227 1 90.38 268 THR B CA 1
ATOM 5440 C C . THR B 1 268 ? -2.586 21.562 -11.156 1 90.38 268 THR B C 1
ATOM 5442 O O . THR B 1 268 ? -1.476 21.031 -11.266 1 90.38 268 THR B O 1
ATOM 5445 N N . ALA B 1 269 ? -2.971 22.281 -10.164 1 93.94 269 ALA B N 1
ATOM 5446 C CA . ALA B 1 269 ? -2.02 22.578 -9.094 1 93.94 269 ALA B CA 1
ATOM 5447 C C . ALA B 1 269 ? -1.548 21.297 -8.414 1 93.94 269 ALA B C 1
ATOM 5449 O O . ALA B 1 269 ? -0.452 21.25 -7.852 1 93.94 269 ALA B O 1
ATOM 5450 N N . LEU B 1 270 ? -2.34 20.219 -8.508 1 94.75 270 LEU B N 1
ATOM 5451 C CA . LEU B 1 270 ? -2.004 18.969 -7.812 1 94.75 270 LEU B CA 1
ATOM 5452 C C . LEU B 1 270 ? -1.526 17.906 -8.797 1 94.75 270 LEU B C 1
ATOM 5454 O O . LEU B 1 270 ? -1.452 16.734 -8.445 1 94.75 270 LEU B O 1
ATOM 5458 N N . LYS B 1 271 ? -1.213 18.359 -9.992 1 91.19 271 LYS B N 1
ATOM 5459 C CA . LYS B 1 271 ? -0.623 17.422 -10.945 1 91.19 271 LYS B CA 1
ATOM 5460 C C . LYS B 1 271 ? 0.678 16.828 -10.406 1 91.19 271 LYS B C 1
ATOM 5462 O O . LYS B 1 271 ? 1.542 17.562 -9.922 1 91.19 271 LYS B O 1
ATOM 5467 N N . ASP B 1 272 ? 0.804 15.461 -10.43 1 90.62 272 ASP B N 1
ATOM 5468 C CA . ASP B 1 272 ? 1.979 14.703 -10.016 1 90.62 272 ASP B CA 1
ATOM 5469 C C . ASP B 1 272 ? 2.238 14.859 -8.523 1 90.62 272 ASP B C 1
ATOM 5471 O O . ASP B 1 272 ? 3.377 14.719 -8.062 1 90.62 272 ASP B O 1
ATOM 5475 N N . LYS B 1 273 ? 1.16 15.266 -7.832 1 95.12 273 LYS B N 1
ATOM 5476 C CA . LYS B 1 273 ? 1.207 15.375 -6.379 1 95.12 273 LYS B CA 1
ATOM 5477 C C . LYS B 1 273 ? 0.212 14.422 -5.723 1 95.12 273 LYS B C 1
ATOM 5479 O O . LYS B 1 273 ? -0.885 14.211 -6.242 1 95.12 273 LYS B O 1
ATOM 5484 N N . PRO B 1 274 ? 0.619 13.844 -4.547 1 97.31 274 PRO B N 1
ATOM 5485 C CA . PRO B 1 274 ? -0.279 12.875 -3.918 1 97.31 274 PRO B CA 1
ATOM 5486 C C . PRO B 1 274 ? -1.523 13.523 -3.316 1 97.31 274 PRO B C 1
ATOM 5488 O O . PRO B 1 274 ? -1.432 14.594 -2.703 1 97.31 274 PRO B O 1
ATOM 5491 N N . LYS B 1 275 ? -2.639 12.953 -3.564 1 96.94 275 LYS B N 1
ATOM 5492 C CA . LYS B 1 275 ? -3.938 13.297 -2.996 1 96.94 275 LYS B CA 1
ATOM 5493 C C . LYS B 1 275 ? -4.484 12.156 -2.139 1 96.94 275 LYS B C 1
ATOM 5495 O O . LYS B 1 275 ? -4.816 11.086 -2.654 1 96.94 275 LYS B O 1
ATOM 5500 N N . LEU B 1 276 ? -4.617 12.375 -0.795 1 98 276 LEU B N 1
ATOM 5501 C CA . LEU B 1 276 ? -5.012 11.352 0.165 1 98 276 LEU B CA 1
ATOM 5502 C C . LEU B 1 276 ? -6.414 11.625 0.703 1 98 276 LEU B C 1
ATOM 5504 O O . LEU B 1 276 ? -6.66 12.664 1.314 1 98 276 LEU B O 1
ATOM 5508 N N . PHE B 1 277 ? -7.328 10.664 0.457 1 96 277 PHE B N 1
ATOM 5509 C CA . PHE B 1 277 ? -8.711 10.805 0.879 1 96 277 PHE B CA 1
ATOM 5510 C C . PHE B 1 277 ? -9.086 9.75 1.909 1 96 277 PHE B C 1
ATOM 5512 O O . PHE B 1 277 ? -8.898 8.555 1.67 1 96 277 PHE B O 1
ATOM 5519 N N . PHE B 1 278 ? -9.555 10.18 3.059 1 95 278 PHE B N 1
ATOM 5520 C CA . PHE B 1 278 ? -10.008 9.289 4.113 1 95 278 PHE B CA 1
ATOM 5521 C C . PHE B 1 278 ? -11.5 9.477 4.379 1 95 278 PHE B C 1
ATOM 5523 O O . PHE B 1 278 ? -11.953 10.586 4.66 1 95 278 PHE B O 1
ATOM 5530 N N . PHE B 1 279 ? -12.211 8.398 4.27 1 91.19 279 PHE B N 1
ATOM 5531 C CA . PHE B 1 279 ? -13.656 8.477 4.453 1 91.19 279 PHE B CA 1
ATOM 5532 C C . PHE B 1 279 ? -14.086 7.652 5.66 1 91.19 279 PHE B C 1
ATOM 5534 O O . PHE B 1 279 ? -13.812 6.453 5.734 1 91.19 279 PHE B O 1
ATOM 5541 N N . GLN B 1 280 ? -14.656 8.328 6.602 1 86.38 280 GLN B N 1
ATOM 5542 C CA . GLN B 1 280 ? -15.32 7.691 7.738 1 86.38 280 GLN B CA 1
ATOM 5543 C C . GLN B 1 280 ? -16.844 7.832 7.641 1 86.38 280 GLN B C 1
ATOM 5545 O O . GLN B 1 280 ? -17.391 8.898 7.922 1 86.38 280 GLN B O 1
ATOM 5550 N N . SER B 1 281 ? -17.453 6.824 7.086 1 79.38 281 SER B N 1
ATOM 5551 C CA . SER B 1 281 ? -18.906 6.898 6.961 1 79.38 281 SER B CA 1
ATOM 5552 C C . SER B 1 281 ? -19.578 5.672 7.578 1 79.38 281 SER B C 1
ATOM 5554 O O . SER B 1 281 ? -19.062 4.559 7.469 1 79.38 281 SER B O 1
ATOM 5556 N N . CYS B 1 282 ? -20.453 5.805 8.609 1 59.09 282 CYS B N 1
ATOM 5557 C CA . CYS B 1 282 ? -21.188 4.754 9.297 1 59.09 282 CYS B CA 1
ATOM 5558 C C . CYS B 1 282 ? -22.453 4.371 8.523 1 59.09 282 CYS B C 1
ATOM 5560 O O . CYS B 1 282 ? -23.125 5.234 7.973 1 59.09 282 CYS B O 1
ATOM 5562 N N . ARG B 1 283 ? -22.547 3.084 8.109 1 50.81 283 ARG B N 1
ATOM 5563 C CA . ARG B 1 283 ? -23.797 2.66 7.484 1 50.81 283 ARG B CA 1
ATOM 5564 C C . ARG B 1 283 ? -24.891 2.471 8.531 1 50.81 283 ARG B C 1
ATOM 5566 O O . ARG B 1 283 ? -24.641 1.961 9.625 1 50.81 283 ARG B O 1
ATOM 5573 N N . GLN B 1 284 ? -25.906 3.273 8.703 1 41.81 284 GLN B N 1
ATOM 5574 C CA . GLN B 1 284 ? -27 3.023 9.641 1 41.81 284 GLN B CA 1
ATOM 5575 C C . GLN B 1 284 ? -27.688 1.688 9.352 1 41.81 284 GLN B C 1
ATOM 5577 O O . GLN B 1 284 ? -27.812 1.293 8.188 1 41.81 284 GLN B O 1
ATOM 5582 N N . LYS B 1 285 ? -27.953 0.898 10.422 1 38.56 285 LYS B N 1
ATOM 5583 C CA . LYS B 1 285 ? -28.891 -0.214 10.555 1 38.56 285 LYS B CA 1
ATOM 5584 C C . LYS B 1 285 ? -30.281 0.187 10.102 1 38.56 285 LYS B C 1
ATOM 5586 O O . LYS B 1 285 ? -30.797 1.229 10.508 1 38.56 285 LYS B O 1
ATOM 5591 N N . GLY B 1 286 ? -31 -0.177 8.914 1 37.56 286 GLY B N 1
ATOM 5592 C CA . GLY B 1 286 ? -32.344 -0.082 8.406 1 37.56 286 GLY B CA 1
ATOM 5593 C C . GLY B 1 286 ? -32.438 0.448 6.988 1 37.56 286 GLY B C 1
ATOM 5594 O O . GLY B 1 286 ? -33.531 0.538 6.414 1 37.56 286 GLY B O 1
ATOM 5595 N N . GLU B 1 287 ? -31.922 1.509 6.742 1 37 287 GLU B N 1
ATOM 5596 C CA . GLU B 1 287 ? -32.125 1.743 5.316 1 37 287 GLU B CA 1
ATOM 5597 C C . GLU B 1 287 ? -31.688 0.541 4.484 1 37 287 GLU B C 1
ATOM 5599 O O . GLU B 1 287 ? -30.5 0.361 4.23 1 37 287 GLU B O 1
ATOM 5604 N N . GLN B 1 288 ? -32.25 -0.576 4.758 1 33.69 288 GLN B N 1
ATOM 5605 C CA . GLN B 1 288 ? -32.469 -1.878 4.129 1 33.69 288 GLN B CA 1
ATOM 5606 C C . GLN B 1 288 ? -32.469 -1.757 2.609 1 33.69 288 GLN B C 1
ATOM 5608 O O . GLN B 1 288 ? -32.281 -2.744 1.899 1 33.69 288 GLN B O 1
ATOM 5613 N N . GLY B 1 289 ? -33.688 -1.03 2.119 1 31.28 289 GLY B N 1
ATOM 5614 C CA . GLY B 1 289 ? -34.406 -1.223 0.859 1 31.28 289 GLY B CA 1
ATOM 5615 C C . GLY B 1 289 ? -33.469 -1.134 -0.35 1 31.28 289 GLY B C 1
ATOM 5616 O O . GLY B 1 289 ? -33.656 -1.86 -1.329 1 31.28 289 GLY B O 1
ATOM 5617 N N . MET B 1 290 ? -33.375 0.276 -0.718 1 30.44 290 MET B N 1
ATOM 5618 C CA . MET B 1 290 ? -33.219 0.207 -2.168 1 30.44 290 MET B CA 1
ATOM 5619 C C . MET B 1 290 ? -32.125 -0.789 -2.549 1 30.44 290 MET B C 1
ATOM 5621 O O . MET B 1 290 ? -31.328 -1.187 -1.707 1 30.44 290 MET B O 1
ATOM 5625 N N . ASP B 1 291 ? -31.875 -0.652 -3.98 1 28.41 291 ASP B N 1
ATOM 5626 C CA . ASP B 1 291 ? -31.219 -1.613 -4.852 1 28.41 291 ASP B CA 1
ATOM 5627 C C . ASP B 1 291 ? -29.844 -2.004 -4.293 1 28.41 291 ASP B C 1
ATOM 5629 O O . ASP B 1 291 ? -29 -1.144 -4.055 1 28.41 291 ASP B O 1
ATOM 5633 N N . THR B 1 292 ? -29.828 -2.859 -3.346 1 29.28 292 THR B N 1
ATOM 5634 C CA . THR B 1 292 ? -28.812 -3.824 -2.957 1 29.28 292 THR B CA 1
ATOM 5635 C C . THR B 1 292 ? -27.703 -3.891 -4.004 1 29.28 292 THR B C 1
ATOM 5637 O O . THR B 1 292 ? -26.859 -4.781 -3.957 1 29.28 292 THR B O 1
ATOM 5640 N N . SER B 1 293 ? -28.094 -3.33 -5.066 1 28.81 293 SER B N 1
ATOM 5641 C CA . SER B 1 293 ? -27.094 -3.498 -6.113 1 28.81 293 SER B CA 1
ATOM 5642 C C . SER B 1 293 ? -25.75 -2.934 -5.688 1 28.81 293 SER B C 1
ATOM 5644 O O . SER B 1 293 ? -25.625 -1.734 -5.43 1 28.81 293 SER B O 1
ATOM 5646 N N . MET B 1 294 ? -25.156 -3.561 -4.637 1 30.27 294 MET B N 1
ATOM 5647 C CA . MET B 1 294 ? -23.75 -3.641 -4.246 1 30.27 294 MET B CA 1
ATOM 5648 C C . MET B 1 294 ? -22.859 -3.043 -5.324 1 30.27 294 MET B C 1
ATOM 5650 O O . MET B 1 294 ? -21.625 -3.129 -5.238 1 30.27 294 MET B O 1
ATOM 5654 N N . GLU B 1 295 ? -23.469 -2.684 -6.332 1 29.66 295 GLU B N 1
ATOM 5655 C CA . GLU B 1 295 ? -22.859 -2.307 -7.609 1 29.66 295 GLU B CA 1
ATOM 5656 C C . GLU B 1 295 ? -22 -1.054 -7.469 1 29.66 295 GLU B C 1
ATOM 5658 O O . GLU B 1 295 ? -21.016 -0.892 -8.18 1 29.66 295 GLU B O 1
ATOM 5663 N N . GLN B 1 296 ? -22.531 0.06 -6.68 1 30.22 296 GLN B N 1
ATOM 5664 C CA . GLN B 1 296 ? -21.984 1.359 -7.07 1 30.22 296 GLN B CA 1
ATOM 5665 C C . GLN B 1 296 ? -20.828 1.771 -6.168 1 30.22 296 GLN B C 1
ATOM 5667 O O . GLN B 1 296 ? -20.578 2.963 -5.98 1 30.22 296 GLN B O 1
ATOM 5672 N N . ARG B 1 297 ? -20.375 1.039 -5.309 1 32.88 297 ARG B N 1
ATOM 5673 C CA . ARG B 1 297 ? -19.359 1.768 -4.547 1 32.88 297 ARG B CA 1
ATOM 5674 C C . ARG B 1 297 ? -18.234 2.26 -5.457 1 32.88 297 ARG B C 1
ATOM 5676 O O . ARG B 1 297 ? -18.016 1.694 -6.527 1 32.88 297 ARG B O 1
ATOM 5683 N N . GLY B 1 298 ? -17.797 3.553 -5.246 1 31.44 298 GLY B N 1
ATOM 5684 C CA . GLY B 1 298 ? -17.156 4.625 -6.004 1 31.44 298 GLY B CA 1
ATOM 5685 C C . GLY B 1 298 ? -15.844 4.211 -6.629 1 31.44 298 GLY B C 1
ATOM 5686 O O . GLY B 1 298 ? -14.836 4.074 -5.934 1 31.44 298 GLY B O 1
ATOM 5687 N N . ARG B 1 299 ? -15.766 3.213 -7.297 1 36.53 299 ARG B N 1
ATOM 5688 C CA . ARG B 1 299 ? -14.578 3.246 -8.148 1 36.53 299 ARG B CA 1
ATOM 5689 C C . ARG B 1 299 ? -14.359 4.645 -8.719 1 36.53 299 ARG B C 1
ATOM 5691 O O . ARG B 1 299 ? -15.312 5.316 -9.109 1 36.53 299 ARG B O 1
ATOM 5698 N N . ILE B 1 300 ? -13.438 5.387 -8.141 1 39.19 300 ILE B N 1
ATOM 5699 C CA . ILE B 1 300 ? -13.031 6.574 -8.883 1 39.19 300 ILE B CA 1
ATOM 5700 C C . ILE B 1 300 ? -13.047 6.277 -10.375 1 39.19 300 ILE B C 1
ATOM 5702 O O . ILE B 1 300 ? -12.148 5.605 -10.891 1 39.19 300 ILE B O 1
ATOM 5706 N N . GLN B 1 301 ? -14.18 5.785 -10.969 1 41.41 301 GLN B N 1
ATOM 5707 C CA . GLN B 1 301 ? -14.406 5.422 -12.359 1 41.41 301 GLN B CA 1
ATOM 5708 C C . GLN B 1 301 ? -14.055 6.578 -13.297 1 41.41 301 GLN B C 1
ATOM 5710 O O . GLN B 1 301 ? -14.438 7.723 -13.047 1 41.41 301 GLN B O 1
ATOM 5715 N N . GLY B 1 302 ? -13.445 6.238 -14.281 1 45.5 302 GLY B N 1
ATOM 5716 C CA . GLY B 1 302 ? -13.398 7.098 -15.453 1 45.5 302 GLY B CA 1
ATOM 5717 C C . GLY B 1 302 ? -12.469 8.281 -15.281 1 45.5 302 GLY B C 1
ATOM 5718 O O . GLY B 1 302 ? -12.695 9.352 -15.859 1 45.5 302 GLY B O 1
ATOM 5719 N N . VAL B 1 303 ? -11.875 8.195 -14.133 1 49.94 303 VAL B N 1
ATOM 5720 C CA . VAL B 1 303 ? -11.094 9.43 -14.086 1 49.94 303 VAL B CA 1
ATOM 5721 C C . VAL B 1 303 ? -9.836 9.273 -14.938 1 49.94 303 VAL B C 1
ATOM 5723 O O . VAL B 1 303 ? -9 8.406 -14.672 1 49.94 303 VAL B O 1
ATOM 5726 N N . GLU B 1 304 ? -10.031 9.805 -16.078 1 58.53 304 GLU B N 1
ATOM 5727 C CA . GLU B 1 304 ? -8.797 9.984 -16.828 1 58.53 304 GLU B CA 1
ATOM 5728 C C . GLU B 1 304 ? -7.707 10.609 -15.961 1 58.53 304 GLU B C 1
ATOM 5730 O O . GLU B 1 304 ? -7.996 11.422 -15.086 1 58.53 304 GLU B O 1
ATOM 5735 N N . ASN B 1 305 ? -6.57 10.07 -15.977 1 62.12 305 ASN B N 1
ATOM 5736 C CA . ASN B 1 305 ? -5.418 10.602 -15.258 1 62.12 305 ASN B CA 1
ATOM 5737 C C . ASN B 1 305 ? -5.547 10.383 -13.758 1 62.12 305 ASN B C 1
ATOM 5739 O O . ASN B 1 305 ? -5.438 11.328 -12.977 1 62.12 305 ASN B O 1
ATOM 5743 N N . ASN B 1 306 ? -5.891 9.148 -13.406 1 74.31 306 ASN B N 1
ATOM 5744 C CA . ASN B 1 306 ? -6.141 8.773 -12.016 1 74.31 306 ASN B CA 1
ATOM 5745 C C . ASN B 1 306 ? -4.836 8.578 -11.242 1 74.31 306 ASN B C 1
ATOM 5747 O O . ASN B 1 306 ? -4.816 7.906 -10.211 1 74.31 306 ASN B O 1
ATOM 5751 N N . LYS B 1 307 ? -3.9 9.188 -11.664 1 84.81 307 LYS B N 1
ATOM 5752 C CA . LYS B 1 307 ? -2.59 9.031 -11.039 1 84.81 307 LYS B CA 1
ATOM 5753 C C . LYS B 1 307 ? -2.51 9.797 -9.727 1 84.81 307 LYS B C 1
ATOM 5755 O O . LYS B 1 307 ? -3.135 10.852 -9.578 1 84.81 307 LYS B O 1
ATOM 5760 N N . ASP B 1 308 ? -1.802 9.297 -8.68 1 93 308 ASP B N 1
ATOM 5761 C CA . ASP B 1 308 ? -1.392 9.992 -7.461 1 93 308 ASP B CA 1
ATOM 5762 C C . ASP B 1 308 ? -2.559 10.133 -6.484 1 93 308 ASP B C 1
ATOM 5764 O O . ASP B 1 308 ? -2.635 11.102 -5.73 1 93 308 ASP B O 1
ATOM 5768 N N . PHE B 1 309 ? -3.496 9.164 -6.582 1 93.25 309 PHE B N 1
ATOM 5769 C CA . PHE B 1 309 ? -4.625 9.164 -5.656 1 93.25 309 PHE B CA 1
ATOM 5770 C C . PHE B 1 309 ? -4.508 8.023 -4.656 1 93.25 309 PHE B C 1
ATOM 5772 O O . PHE B 1 309 ? -4.078 6.922 -5.008 1 93.25 309 PHE B O 1
ATOM 5779 N N . LEU B 1 310 ? -4.906 8.266 -3.424 1 95.56 310 LEU B N 1
ATOM 5780 C CA . LEU B 1 310 ? -5.109 7.234 -2.41 1 95.56 310 LEU B CA 1
ATOM 5781 C C . LEU B 1 310 ? -6.41 7.465 -1.65 1 95.56 310 LEU B C 1
ATOM 5783 O O . LEU B 1 310 ? -6.66 8.57 -1.156 1 95.56 310 LEU B O 1
ATOM 5787 N N . PHE B 1 311 ? -7.23 6.465 -1.646 1 91.62 311 PHE B N 1
ATOM 5788 C CA . PHE B 1 311 ? -8.484 6.484 -0.904 1 91.62 311 PHE B CA 1
ATOM 5789 C C . PHE B 1 311 ? -8.477 5.43 0.198 1 91.62 311 PHE B C 1
ATOM 5791 O O . PHE B 1 311 ? -8.047 4.297 -0.023 1 91.62 311 PHE B O 1
ATOM 5798 N N . SER B 1 312 ? -8.828 5.801 1.354 1 91.62 312 SER B N 1
ATOM 5799 C CA . SER B 1 312 ? -9.031 4.855 2.447 1 91.62 312 SER B CA 1
ATOM 5800 C C . SER B 1 312 ? -10.453 4.941 3 1 91.62 312 SER B C 1
ATOM 5802 O O . SER B 1 312 ? -10.93 6.027 3.322 1 91.62 312 SER B O 1
ATOM 5804 N N . PHE B 1 313 ? -11.086 3.756 3.086 1 84.69 313 PHE B N 1
ATOM 5805 C CA . PHE B 1 313 ? -12.484 3.686 3.473 1 84.69 313 PHE B CA 1
ATOM 5806 C C . PHE B 1 313 ? -12.656 2.869 4.746 1 84.69 313 PHE B C 1
ATOM 5808 O O . PHE B 1 313 ? -12.188 1.732 4.832 1 84.69 313 PHE B O 1
ATOM 5815 N N . ALA B 1 314 ? -13.109 3.338 5.891 1 75.62 314 ALA B N 1
ATOM 5816 C CA . ALA B 1 314 ? -13.383 2.568 7.102 1 75.62 314 ALA B CA 1
ATOM 5817 C C . ALA B 1 314 ? -14.602 1.669 6.918 1 75.62 314 ALA B C 1
ATOM 5819 O O . ALA B 1 314 ? -14.68 0.592 7.512 1 75.62 314 ALA B O 1
ATOM 5820 N N . THR B 1 315 ? -15.789 2.191 6.613 1 56.44 315 THR B N 1
ATOM 5821 C CA . THR B 1 315 ? -16.953 1.312 6.598 1 56.44 315 THR B CA 1
ATOM 5822 C C . THR B 1 315 ? -17.125 0.67 5.227 1 56.44 315 THR B C 1
ATOM 5824 O O . THR B 1 315 ? -16.812 1.281 4.203 1 56.44 315 THR B O 1
ATOM 5827 N N . VAL B 1 316 ? -16.672 -0.775 5.363 1 43.28 316 VAL B N 1
ATOM 5828 C CA . VAL B 1 316 ? -17.172 -1.477 4.188 1 43.28 316 VAL B CA 1
ATOM 5829 C C . VAL B 1 316 ? -18.688 -1.451 4.176 1 43.28 316 VAL B C 1
ATOM 5831 O O . VAL B 1 316 ? -19.328 -1.216 5.207 1 43.28 316 VAL B O 1
ATOM 5834 N N . GLU B 1 317 ? -19.203 -1.795 3.207 1 41.28 317 GLU B N 1
ATOM 5835 C CA . GLU B 1 317 ? -20.641 -1.916 2.934 1 41.28 317 GLU B CA 1
ATOM 5836 C C . GLU B 1 317 ? -21.344 -2.721 4.023 1 41.28 317 GLU B C 1
ATOM 5838 O O . GLU B 1 317 ? -20.922 -3.834 4.348 1 41.28 317 GLU B O 1
ATOM 5843 N N . GLY B 1 318 ? -22.359 -2.201 4.758 1 41.47 318 GLY B N 1
ATOM 5844 C CA . GLY B 1 318 ? -23.375 -2.844 5.578 1 41.47 318 GLY B CA 1
ATOM 5845 C C . GLY B 1 318 ? -23.031 -2.844 7.055 1 41.47 318 GLY B C 1
ATOM 5846 O O . GLY B 1 318 ? -23.828 -3.295 7.883 1 41.47 318 GLY B O 1
ATOM 5847 N N . PHE B 1 319 ? -21.734 -2.547 7.41 1 42.88 319 PHE B N 1
ATOM 5848 C CA . PHE B 1 319 ? -21.5 -2.709 8.844 1 42.88 319 PHE B CA 1
ATOM 5849 C C . PHE B 1 319 ? -21.328 -1.354 9.516 1 42.88 319 PHE B C 1
ATOM 5851 O O . PHE B 1 319 ? -20.875 -0.392 8.898 1 42.88 319 PHE B O 1
ATOM 5858 N N . GLN B 1 320 ? -22.094 -1.153 10.594 1 44.88 320 GLN B N 1
ATOM 5859 C CA . GLN B 1 320 ? -22.078 0.049 11.422 1 44.88 320 GLN B CA 1
ATOM 5860 C C . GLN B 1 320 ? -20.672 0.352 11.93 1 44.88 320 GLN B C 1
ATOM 5862 O O . GLN B 1 320 ? -19.969 -0.546 12.398 1 44.88 320 GLN B O 1
ATOM 5867 N N . SER B 1 321 ? -20.109 1.44 11.43 1 48.12 321 SER B N 1
ATOM 5868 C CA . SER B 1 321 ? -18.875 1.92 12.055 1 48.12 321 SER B CA 1
ATOM 5869 C C . SER B 1 321 ? -19.031 2.006 13.57 1 48.12 321 SER B C 1
ATOM 5871 O O . SER B 1 321 ? -20.078 2.404 14.07 1 48.12 321 SER B O 1
ATOM 5873 N N . MET B 1 322 ? -18.297 1.16 14.422 1 44.62 322 MET B N 1
ATOM 5874 C CA . MET B 1 322 ? -18.391 1.167 15.875 1 44.62 322 MET B CA 1
ATOM 5875 C C . MET B 1 322 ? -17.875 2.486 16.438 1 44.62 322 MET B C 1
ATOM 5877 O O . MET B 1 322 ? -16.75 2.904 16.141 1 44.62 322 MET B O 1
ATOM 5881 N N . CYS B 1 323 ? -18.734 3.461 16.656 1 49.88 323 CYS B N 1
ATOM 5882 C CA . CYS B 1 323 ? -18.406 4.691 17.375 1 49.88 323 CYS B CA 1
ATOM 5883 C C . CYS B 1 323 ? -18.703 4.551 18.859 1 49.88 323 CYS B C 1
ATOM 5885 O O . CYS B 1 323 ? -19.656 3.865 19.25 1 49.88 323 CYS B O 1
ATOM 5887 N N . PHE B 1 324 ? -17.641 4.66 19.594 1 48.72 324 PHE B N 1
ATOM 5888 C CA . PHE B 1 324 ? -17.984 4.742 21 1 48.72 324 PHE B CA 1
ATOM 5889 C C . PHE B 1 324 ? -18.359 6.172 21.375 1 48.72 324 PHE B C 1
ATOM 5891 O O . PHE B 1 324 ? -17.719 7.125 20.938 1 48.72 324 PHE B O 1
ATOM 5898 N N . ASP B 1 325 ? -19.484 6.355 21.797 1 52.75 325 ASP B N 1
ATOM 5899 C CA . ASP B 1 325 ? -20.047 7.645 22.203 1 52.75 325 ASP B CA 1
ATOM 5900 C C . ASP B 1 325 ? -18.984 8.539 22.828 1 52.75 325 ASP B C 1
ATOM 5902 O O . ASP B 1 325 ? -18.984 9.75 22.625 1 52.75 325 ASP B O 1
ATOM 5906 N N . ASP B 1 326 ? -17.859 7.875 23.484 1 58.31 326 ASP B N 1
ATOM 5907 C CA . ASP B 1 326 ? -16.984 8.766 24.234 1 58.31 326 ASP B CA 1
ATOM 5908 C C . ASP B 1 326 ? -15.594 8.844 23.594 1 58.31 326 ASP B C 1
ATOM 5910 O O . ASP B 1 326 ? -14.758 9.648 23.984 1 58.31 326 ASP B O 1
ATOM 5914 N N . THR B 1 327 ? -15.344 8.203 22.562 1 62.09 327 THR B N 1
ATOM 5915 C CA . THR B 1 327 ? -13.945 8.219 22.156 1 62.09 327 THR B CA 1
ATOM 5916 C C . THR B 1 327 ? -13.812 8.562 20.672 1 62.09 327 THR B C 1
ATOM 5918 O O . THR B 1 327 ? -12.758 9.031 20.234 1 62.09 327 THR B O 1
ATOM 5921 N N . GLY B 1 328 ? -14.883 8.531 19.891 1 74.06 328 GLY B N 1
ATOM 5922 C CA . GLY B 1 328 ? -14.789 8.773 18.453 1 74.06 328 GLY B CA 1
ATOM 5923 C C . GLY B 1 328 ? -14.812 7.492 17.641 1 74.06 328 GLY B C 1
ATOM 5924 O O . GLY B 1 328 ? -15.07 6.414 18.172 1 74.06 328 GLY B O 1
ATOM 5925 N N . ALA B 1 329 ? -14.617 7.66 16.328 1 80.19 329 ALA B N 1
ATOM 5926 C CA . ALA B 1 329 ? -14.641 6.52 15.422 1 80.19 329 ALA B CA 1
ATOM 5927 C C . ALA B 1 329 ? -13.328 5.746 15.477 1 80.19 329 ALA B C 1
ATOM 5929 O O . ALA B 1 329 ? -12.25 6.344 15.438 1 80.19 329 ALA B O 1
ATOM 5930 N N . TRP B 1 330 ? -13.344 4.496 15.484 1 78.94 330 TRP B N 1
ATOM 5931 C CA . TRP B 1 330 ? -12.164 3.641 15.617 1 78.94 330 TRP B CA 1
ATOM 5932 C C . TRP B 1 330 ? -11.188 3.867 14.469 1 78.94 330 TRP B C 1
ATOM 5934 O O . TRP B 1 330 ? -9.977 3.891 14.68 1 78.94 330 TRP B O 1
ATOM 5944 N N . PHE B 1 331 ? -11.773 3.951 13.352 1 86.25 331 PHE B N 1
ATOM 5945 C CA . PHE B 1 331 ? -10.914 4.152 12.188 1 86.25 331 PHE B CA 1
ATOM 5946 C C . PHE B 1 331 ? -10.078 5.414 12.344 1 86.25 331 PHE B C 1
ATOM 5948 O O . PHE B 1 331 ? -8.867 5.391 12.125 1 86.25 331 PHE B O 1
ATOM 5955 N N . ILE B 1 332 ? -10.719 6.496 12.711 1 90.5 332 ILE B N 1
ATOM 5956 C CA . ILE B 1 332 ? -10.023 7.77 12.852 1 90.5 332 ILE B CA 1
ATOM 5957 C C . ILE B 1 332 ? -9.016 7.684 13.992 1 90.5 332 ILE B C 1
ATOM 5959 O O . ILE B 1 332 ? -7.891 8.188 13.875 1 90.5 332 ILE B O 1
ATOM 5963 N N . GLN B 1 333 ? -9.406 7.051 15.047 1 86.12 333 GLN B N 1
ATOM 5964 C CA . GLN B 1 333 ? -8.5 6.883 16.188 1 86.12 333 GLN B CA 1
ATOM 5965 C C . GLN B 1 333 ? -7.273 6.07 15.781 1 86.12 333 GLN B C 1
ATOM 5967 O O . GLN B 1 333 ? -6.145 6.441 16.109 1 86.12 333 GLN B O 1
ATOM 5972 N N . ALA B 1 334 ? -7.543 4.984 15.094 1 87.94 334 ALA B N 1
ATOM 5973 C CA . ALA B 1 334 ? -6.441 4.148 14.625 1 87.94 334 ALA B CA 1
ATOM 5974 C C . ALA B 1 334 ? -5.551 4.91 13.648 1 87.94 334 ALA B C 1
ATOM 5976 O O . ALA B 1 334 ? -4.32 4.816 13.719 1 87.94 334 ALA B O 1
ATOM 5977 N N . LEU B 1 335 ? -6.18 5.609 12.742 1 94 335 LEU B N 1
ATOM 5978 C CA . LEU B 1 335 ? -5.438 6.398 11.766 1 94 335 LEU B CA 1
ATOM 5979 C C . LEU B 1 335 ? -4.516 7.395 12.461 1 94 335 LEU B C 1
ATOM 5981 O O . LEU B 1 335 ? -3.316 7.445 12.172 1 94 335 LEU B O 1
ATOM 5985 N N . CYS B 1 336 ? -5.031 8.148 13.383 1 93.5 336 CYS B N 1
ATOM 5986 C CA . CYS B 1 336 ? -4.238 9.148 14.086 1 93.5 336 CYS B CA 1
ATOM 5987 C C . CYS B 1 336 ? -3.162 8.5 14.945 1 93.5 336 CYS B C 1
ATOM 5989 O O . CYS B 1 336 ? -2.057 9.023 15.07 1 93.5 336 CYS B O 1
ATOM 5991 N N . TRP B 1 337 ? -3.551 7.348 15.5 1 89.12 337 TRP B N 1
ATOM 5992 C CA . TRP B 1 337 ? -2.574 6.59 16.266 1 89.12 337 TRP B CA 1
ATOM 5993 C C . TRP B 1 337 ? -1.348 6.262 15.43 1 89.12 337 TRP B C 1
ATOM 5995 O O . TRP B 1 337 ? -0.216 6.535 15.836 1 89.12 337 TRP B O 1
ATOM 6005 N N . VAL B 1 338 ? -1.577 5.75 14.305 1 93.25 338 VAL B N 1
ATOM 6006 C CA . VAL B 1 338 ? -0.487 5.316 13.438 1 93.25 338 VAL B CA 1
ATOM 6007 C C . VAL B 1 338 ? 0.259 6.531 12.898 1 93.25 338 VAL B C 1
ATOM 6009 O O . VAL B 1 338 ? 1.49 6.535 12.828 1 93.25 338 VAL B O 1
ATOM 6012 N N . LEU B 1 339 ? -0.421 7.562 12.523 1 95.56 339 LEU B N 1
ATOM 6013 C CA . LEU B 1 339 ? 0.222 8.773 12.023 1 95.56 339 LEU B CA 1
ATOM 6014 C C . LEU B 1 339 ? 1.146 9.375 13.078 1 95.56 339 LEU B C 1
ATOM 6016 O O . LEU B 1 339 ? 2.262 9.797 12.758 1 95.56 339 LEU B O 1
ATOM 6020 N N . LYS B 1 340 ? 0.671 9.398 14.273 1 91.5 340 LYS B N 1
ATOM 6021 C CA . LYS B 1 340 ? 1.443 10.023 15.344 1 91.5 340 LYS B CA 1
ATOM 6022 C C . LYS B 1 340 ? 2.68 9.195 15.688 1 91.5 340 LYS B C 1
ATOM 6024 O O . LYS B 1 340 ? 3.758 9.742 15.914 1 91.5 340 LYS B O 1
ATOM 6029 N N . TYR B 1 341 ? 2.521 7.891 15.602 1 86.5 341 TYR B N 1
ATOM 6030 C CA . TYR B 1 341 ? 3.598 7.062 16.141 1 86.5 341 TYR B CA 1
ATOM 6031 C C . TYR B 1 341 ? 4.484 6.535 15.016 1 86.5 341 TYR B C 1
ATOM 6033 O O . TYR B 1 341 ? 5.633 6.152 15.25 1 86.5 341 TYR B O 1
ATOM 6041 N N . ASP B 1 342 ? 3.955 6.543 13.773 1 88.5 342 ASP B N 1
ATOM 6042 C CA . ASP B 1 342 ? 4.715 5.812 12.758 1 88.5 342 ASP B CA 1
ATOM 6043 C C . ASP B 1 342 ? 5.055 6.711 11.57 1 88.5 342 ASP B C 1
ATOM 6045 O O . ASP B 1 342 ? 5.883 6.355 10.734 1 88.5 342 ASP B O 1
ATOM 6049 N N . ALA B 1 343 ? 4.543 7.906 11.477 1 92.06 343 ALA B N 1
ATOM 6050 C CA . ALA B 1 343 ? 4.734 8.742 10.289 1 92.06 343 ALA B CA 1
ATOM 6051 C C . ALA B 1 343 ? 6.199 9.141 10.133 1 92.06 343 ALA B C 1
ATOM 6053 O O . ALA B 1 343 ? 6.629 9.531 9.047 1 92.06 343 ALA B O 1
ATOM 6054 N N . HIS B 1 344 ? 6.98 9.062 11.141 1 83.5 344 HIS B N 1
ATOM 6055 C CA . HIS B 1 344 ? 8.383 9.453 11.07 1 83.5 344 HIS B CA 1
ATOM 6056 C C . HIS B 1 344 ? 9.227 8.383 10.383 1 83.5 344 HIS B C 1
ATOM 6058 O O . HIS B 1 344 ? 10.367 8.633 9.992 1 83.5 344 HIS B O 1
ATOM 6064 N N . ARG B 1 345 ? 8.641 7.234 10.188 1 82.81 345 ARG B N 1
ATOM 6065 C CA . ARG B 1 345 ? 9.492 6.156 9.688 1 82.81 345 ARG B CA 1
ATOM 6066 C C . ARG B 1 345 ? 8.797 5.391 8.562 1 82.81 345 ARG B C 1
ATOM 6068 O O . ARG B 1 345 ? 9.453 4.723 7.762 1 82.81 345 ARG B O 1
ATOM 6075 N N . LEU B 1 346 ? 7.512 5.426 8.547 1 89.12 346 LEU B N 1
ATOM 6076 C CA . LEU B 1 346 ? 6.785 4.629 7.566 1 89.12 346 LEU B CA 1
ATOM 6077 C C . LEU B 1 346 ? 6.098 5.523 6.539 1 89.12 346 LEU B C 1
ATOM 6079 O O . LEU B 1 346 ? 5.691 6.641 6.855 1 89.12 346 LEU B O 1
ATOM 6083 N N . HIS B 1 347 ? 6.031 5.031 5.285 1 93.5 347 HIS B N 1
ATOM 6084 C CA . HIS B 1 347 ? 5.203 5.723 4.301 1 93.5 347 HIS B CA 1
ATOM 6085 C C . HIS B 1 347 ? 3.736 5.332 4.441 1 93.5 347 HIS B C 1
ATOM 6087 O O . HIS B 1 347 ? 3.408 4.383 5.16 1 93.5 347 HIS B O 1
ATOM 6093 N N . ILE B 1 348 ? 2.871 5.953 3.729 1 97.31 348 ILE B N 1
ATOM 6094 C CA . ILE B 1 348 ? 1.437 5.977 3.996 1 97.31 348 ILE B CA 1
ATOM 6095 C C . ILE B 1 348 ? 0.854 4.578 3.791 1 97.31 348 ILE B C 1
ATOM 6097 O O . ILE B 1 348 ? -0.03 4.152 4.539 1 97.31 348 ILE B O 1
ATOM 6101 N N . LEU B 1 349 ? 1.307 3.799 2.793 1 96.19 349 LEU B N 1
ATOM 6102 C CA . LEU B 1 349 ? 0.723 2.488 2.533 1 96.19 349 LEU B CA 1
ATOM 6103 C C . LEU B 1 349 ? 1.027 1.521 3.672 1 96.19 349 LEU B C 1
ATOM 6105 O O . LEU B 1 349 ? 0.161 0.744 4.082 1 96.19 349 LEU B O 1
ATOM 6109 N N . ASP B 1 350 ? 2.213 1.57 4.195 1 93 350 ASP B N 1
ATOM 6110 C CA . ASP B 1 350 ? 2.545 0.76 5.363 1 93 350 ASP B CA 1
ATOM 6111 C C . ASP B 1 350 ? 1.724 1.187 6.578 1 93 350 ASP B C 1
ATOM 6113 O O . ASP B 1 350 ? 1.277 0.344 7.359 1 93 350 ASP B O 1
ATOM 6117 N N . MET B 1 351 ? 1.594 2.422 6.73 1 95.19 351 MET B N 1
ATOM 6118 C CA . MET B 1 351 ? 0.81 2.926 7.852 1 95.19 351 MET B CA 1
ATOM 6119 C C . MET B 1 351 ? -0.638 2.457 7.762 1 95.19 351 MET B C 1
ATOM 6121 O O . MET B 1 351 ? -1.233 2.068 8.766 1 95.19 351 MET B O 1
ATOM 6125 N N . LEU B 1 352 ? -1.171 2.484 6.566 1 95.62 352 LEU B N 1
ATOM 6126 C CA . LEU B 1 352 ? -2.561 2.07 6.402 1 95.62 352 LEU B CA 1
ATOM 6127 C C . LEU B 1 352 ? -2.711 0.573 6.652 1 95.62 352 LEU B C 1
ATOM 6129 O O . LEU B 1 352 ? -3.742 0.125 7.16 1 95.62 352 LEU B O 1
ATOM 6133 N N . THR B 1 353 ? -1.716 -0.2 6.289 1 94.06 353 THR B N 1
ATOM 6134 C CA . THR B 1 353 ? -1.728 -1.613 6.652 1 94.06 353 THR B CA 1
ATOM 6135 C C . THR B 1 353 ? -1.812 -1.785 8.164 1 94.06 353 THR B C 1
ATOM 6137 O O . THR B 1 353 ? -2.564 -2.625 8.656 1 94.06 353 THR B O 1
ATOM 6140 N N . LYS B 1 354 ? -1.069 -0.988 8.898 1 91.81 354 LYS B N 1
ATOM 6141 C CA . LYS B 1 354 ? -1.113 -1.015 10.359 1 91.81 354 LYS B CA 1
ATOM 6142 C C . LYS B 1 354 ? -2.479 -0.571 10.875 1 91.81 354 LYS B C 1
ATOM 6144 O O . LYS B 1 354 ? -2.986 -1.123 11.852 1 91.81 354 LYS B O 1
ATOM 6149 N N . VAL B 1 355 ? -3.02 0.442 10.289 1 92.62 355 VAL B N 1
ATOM 6150 C CA . VAL B 1 355 ? -4.355 0.896 10.656 1 92.62 355 VAL B CA 1
ATOM 6151 C C . VAL B 1 355 ? -5.352 -0.25 10.5 1 92.62 355 VAL B C 1
ATOM 6153 O O . VAL B 1 355 ? -6.164 -0.504 11.391 1 92.62 355 VAL B O 1
ATOM 6156 N N . ASN B 1 356 ? -5.289 -0.938 9.328 1 89.69 356 ASN B N 1
ATOM 6157 C CA . ASN B 1 356 ? -6.148 -2.094 9.094 1 89.69 356 ASN B CA 1
ATOM 6158 C C . ASN B 1 356 ? -5.992 -3.141 10.188 1 89.69 356 ASN B C 1
ATOM 6160 O O . ASN B 1 356 ? -6.98 -3.701 10.664 1 89.69 356 ASN B O 1
ATOM 6164 N N . ALA B 1 357 ? -4.77 -3.354 10.57 1 88 357 ALA B N 1
ATOM 6165 C CA . ALA B 1 357 ? -4.48 -4.34 11.609 1 88 357 ALA B CA 1
ATOM 6166 C C . ALA B 1 357 ? -5.102 -3.926 12.945 1 88 357 ALA B C 1
ATOM 6168 O O . ALA B 1 357 ? -5.703 -4.75 13.641 1 88 357 ALA B O 1
ATOM 6169 N N . LEU B 1 358 ? -4.965 -2.65 13.312 1 84.88 358 LEU B N 1
ATOM 6170 C CA . LEU B 1 358 ? -5.5 -2.135 14.562 1 84.88 358 LEU B CA 1
ATOM 6171 C C . LEU B 1 358 ? -7.023 -2.23 14.586 1 84.88 358 LEU B C 1
ATOM 6173 O O . LEU B 1 358 ? -7.605 -2.697 15.57 1 84.88 358 LEU B O 1
ATOM 6177 N N . VAL B 1 359 ? -7.641 -1.846 13.531 1 83.44 359 VAL B N 1
ATOM 6178 C CA . VAL B 1 359 ? -9.102 -1.833 13.453 1 83.44 359 VAL B CA 1
ATOM 6179 C C . VAL B 1 359 ? -9.625 -3.266 13.469 1 83.44 359 VAL B C 1
ATOM 6181 O O . VAL B 1 359 ? -10.625 -3.559 14.125 1 83.44 359 VAL B O 1
ATOM 6184 N N . SER B 1 360 ? -8.977 -4.148 12.703 1 78.75 360 SER B N 1
ATOM 6185 C CA . SER B 1 360 ? -9.406 -5.543 12.625 1 78.75 360 SER B CA 1
ATOM 6186 C C . SER B 1 360 ? -9.312 -6.23 13.977 1 78.75 360 SER B C 1
ATOM 6188 O O . SER B 1 360 ? -10.039 -7.191 14.242 1 78.75 360 SER B O 1
ATOM 6190 N N . GLY B 1 361 ? -8.391 -5.848 14.789 1 72.31 361 GLY B N 1
ATOM 6191 C CA . GLY B 1 361 ? -8.18 -6.461 16.094 1 72.31 361 GLY B CA 1
ATOM 6192 C C . GLY B 1 361 ? -9.133 -5.941 17.156 1 72.31 361 GLY B C 1
ATOM 6193 O O . GLY B 1 361 ? -9.18 -6.473 18.266 1 72.31 361 GLY B O 1
ATOM 6194 N N . MET B 1 362 ? -9.844 -4.969 16.797 1 67.94 362 MET B N 1
ATOM 6195 C CA . MET B 1 362 ? -10.75 -4.371 17.781 1 67.94 362 MET B CA 1
ATOM 6196 C C . MET B 1 362 ? -12.008 -5.219 17.938 1 67.94 362 MET B C 1
ATOM 6198 O O . MET B 1 362 ? -12.562 -5.711 16.969 1 67.94 362 MET B O 1
ATOM 6202 N N . GLU B 1 363 ? -12.117 -5.891 19.109 1 56.19 363 GLU B N 1
ATOM 6203 C CA . GLU B 1 363 ? -13.305 -6.656 19.469 1 56.19 363 GLU B CA 1
ATOM 6204 C C . GLU B 1 363 ? -14.18 -5.879 20.453 1 56.19 363 GLU B C 1
ATOM 6206 O O . GLU B 1 363 ? -13.672 -5.227 21.359 1 56.19 363 GLU B O 1
ATOM 6211 N N . GLU B 1 364 ? -15.281 -5.383 19.953 1 50.69 364 GLU B N 1
ATOM 6212 C CA . GLU B 1 364 ? -16.188 -4.805 20.938 1 50.69 364 GLU B CA 1
ATOM 6213 C C . GLU B 1 364 ? -17.203 -5.832 21.422 1 50.69 364 GLU B C 1
ATOM 6215 O O . GLU B 1 364 ? -18.016 -6.34 20.641 1 50.69 364 GLU B O 1
ATOM 6220 N N . GLU B 1 365 ? -17.328 -5.816 22.766 1 47.81 365 GLU B N 1
ATOM 6221 C CA . GLU B 1 365 ? -18.328 -6.566 23.516 1 47.81 365 GLU B CA 1
ATOM 6222 C C . GLU B 1 365 ? -18.656 -7.895 22.844 1 47.81 365 GLU B C 1
ATOM 6224 O O . GLU B 1 365 ? -19.828 -8.258 22.703 1 47.81 365 GLU B O 1
ATOM 6229 N N . GLY B 1 366 ? -17.734 -8.609 22.344 1 45.75 366 GLY B N 1
ATOM 6230 C CA . GLY B 1 366 ? -18 -9.922 21.781 1 45.75 366 GLY B CA 1
ATOM 6231 C C . GLY B 1 366 ? -18.219 -9.891 20.281 1 45.75 366 GLY B C 1
ATOM 6232 O O . GLY B 1 366 ? -18.375 -10.938 19.656 1 45.75 366 GLY B O 1
ATOM 6233 N N . LYS B 1 367 ? -18.547 -8.641 19.844 1 45.06 367 LYS B N 1
ATOM 6234 C CA . LYS B 1 367 ? -18.781 -8.617 18.391 1 45.06 367 LYS B CA 1
ATOM 6235 C C . LYS B 1 367 ? -17.516 -8.227 17.641 1 45.06 367 LYS B C 1
ATOM 6237 O O . LYS B 1 367 ? -16.844 -7.258 18.016 1 45.06 367 LYS B O 1
ATOM 6242 N N . SER B 1 368 ? -16.812 -9.133 17.219 1 46.88 368 SER B N 1
ATOM 6243 C CA . SER B 1 368 ? -15.617 -8.938 16.391 1 46.88 368 SER B CA 1
ATOM 6244 C C . SER B 1 368 ? -15.914 -8.023 15.203 1 46.88 368 SER B C 1
ATOM 6246 O O . SER B 1 368 ? -17 -8.07 14.633 1 46.88 368 SER B O 1
ATOM 6248 N N . CYS B 1 369 ? -15.281 -6.836 15.273 1 51.59 369 CYS B N 1
ATOM 6249 C CA . CYS B 1 369 ? -15.375 -5.969 14.102 1 51.59 369 CYS B CA 1
ATOM 6250 C C . CYS B 1 369 ? -15.07 -6.742 12.828 1 51.59 369 CYS B C 1
ATOM 6252 O O . CYS B 1 369 ? -13.992 -7.32 12.688 1 51.59 369 CYS B O 1
ATOM 6254 N N . TYR B 1 370 ? -16.141 -7.086 12.094 1 57.91 370 TYR B N 1
ATOM 6255 C CA . TYR B 1 370 ? -16 -7.953 10.93 1 57.91 370 TYR B CA 1
ATOM 6256 C C . TYR B 1 370 ? -15.547 -7.164 9.711 1 57.91 370 TYR B C 1
ATOM 6258 O O . TYR B 1 370 ? -15.383 -7.727 8.625 1 57.91 370 TYR B O 1
ATOM 6266 N N . PHE B 1 371 ? -15.211 -5.711 10 1 65.25 371 PHE B N 1
ATOM 6267 C CA . PHE B 1 371 ? -14.859 -4.992 8.781 1 65.25 371 PHE B CA 1
ATOM 6268 C C . PHE B 1 371 ? -13.5 -4.309 8.922 1 65.25 371 PHE B C 1
ATOM 6270 O O . PHE B 1 371 ? -13.195 -3.746 9.977 1 65.25 371 PHE B O 1
ATOM 6277 N N . VAL B 1 372 ? -12.719 -4.52 8.016 1 76.81 372 VAL B N 1
ATOM 6278 C CA . VAL B 1 372 ? -11.391 -3.914 7.902 1 76.81 372 VAL B CA 1
ATOM 6279 C C . VAL B 1 372 ? -11.422 -2.807 6.852 1 76.81 372 VAL B C 1
ATOM 6281 O O . VAL B 1 372 ? -12.023 -2.971 5.785 1 76.81 372 VAL B O 1
ATOM 6284 N N . PRO B 1 373 ? -10.922 -1.575 7.297 1 83.81 373 PRO B N 1
ATOM 6285 C CA . PRO B 1 373 ? -10.828 -0.522 6.281 1 83.81 373 PRO B CA 1
ATOM 6286 C C . PRO B 1 373 ? -10.117 -0.986 5.016 1 83.81 373 PRO B C 1
ATOM 6288 O O . PRO B 1 373 ? -9.336 -1.938 5.055 1 83.81 373 PRO B O 1
ATOM 6291 N N . GLU B 1 374 ? -10.508 -0.341 3.934 1 85.94 374 GLU B N 1
ATOM 6292 C CA . GLU B 1 374 ? -9.898 -0.681 2.65 1 85.94 374 GLU B CA 1
ATOM 6293 C C . GLU B 1 374 ? -9.234 0.538 2.014 1 85.94 374 GLU B C 1
ATOM 6295 O O . GLU B 1 374 ? -9.75 1.653 2.113 1 85.94 374 GLU B O 1
ATOM 6300 N N . CYS B 1 375 ? -8.117 0.237 1.443 1 89.19 375 CYS B N 1
ATOM 6301 C CA . CYS B 1 375 ? -7.402 1.295 0.743 1 89.19 375 CYS B CA 1
ATOM 6302 C C . CYS B 1 375 ? -7.398 1.049 -0.761 1 89.19 375 CYS B C 1
ATOM 6304 O O . CYS B 1 375 ? -7.297 -0.096 -1.207 1 89.19 375 CYS B O 1
ATOM 6306 N N . ARG B 1 376 ? -7.602 2.117 -1.455 1 88 376 ARG B N 1
ATOM 6307 C CA . ARG B 1 376 ? -7.555 2.109 -2.914 1 88 376 ARG B CA 1
ATOM 6308 C C . ARG B 1 376 ? -6.688 3.252 -3.439 1 88 376 ARG B C 1
ATOM 6310 O O . ARG B 1 376 ? -6.812 4.391 -2.986 1 88 376 ARG B O 1
ATOM 6317 N N . GLY B 1 377 ? -5.742 2.867 -4.359 1 88.25 377 GLY B N 1
ATOM 6318 C CA . GLY B 1 377 ? -4.926 3.988 -4.793 1 88.25 377 GLY B CA 1
ATOM 6319 C C . GLY B 1 377 ? -4.137 3.699 -6.055 1 88.25 377 GLY B C 1
ATOM 6320 O O . GLY B 1 377 ? -4.113 2.562 -6.531 1 88.25 377 GLY B O 1
ATOM 6321 N N . SER B 1 378 ? -3.586 4.801 -6.609 1 91.44 378 SER B N 1
ATOM 6322 C CA . SER B 1 378 ? -2.781 4.797 -7.828 1 91.44 378 SER B CA 1
ATOM 6323 C C . SER B 1 378 ? -1.478 5.566 -7.629 1 91.44 378 SER B C 1
ATOM 6325 O O . SER B 1 378 ? -1.009 6.25 -8.539 1 91.44 378 SER B O 1
ATOM 6327 N N . LEU B 1 379 ? -0.985 5.516 -6.398 1 93.94 379 LEU B N 1
ATOM 6328 C CA . LEU B 1 379 ? 0.288 6.172 -6.121 1 93.94 379 LEU B CA 1
ATOM 6329 C C . LEU B 1 379 ? 1.405 5.57 -6.965 1 93.94 379 LEU B C 1
ATOM 6331 O O . LEU B 1 379 ? 1.455 4.355 -7.164 1 93.94 379 LEU B O 1
ATOM 6335 N N . VAL B 1 380 ? 2.293 6.473 -7.418 1 92.75 380 VAL B N 1
ATOM 6336 C CA . VAL B 1 380 ? 3.414 5.996 -8.219 1 92.75 380 VAL B CA 1
ATOM 6337 C C . VAL B 1 380 ? 4.719 6.168 -7.445 1 92.75 380 VAL B C 1
ATOM 6339 O O . VAL B 1 380 ? 5.785 5.773 -7.918 1 92.75 380 VAL B O 1
ATOM 6342 N N . LYS B 1 381 ? 4.645 6.785 -6.332 1 94.31 381 LYS B N 1
ATOM 6343 C CA . LYS B 1 381 ? 5.734 6.953 -5.379 1 94.31 381 LYS B CA 1
ATOM 6344 C C . LYS B 1 381 ? 5.242 6.785 -3.943 1 94.31 381 LYS B C 1
ATOM 6346 O O . LYS B 1 381 ? 4.039 6.68 -3.705 1 94.31 381 LYS B O 1
ATOM 6351 N N . ASN B 1 382 ? 6.211 6.676 -3.031 1 94.69 382 ASN B N 1
ATOM 6352 C CA . ASN B 1 382 ? 5.863 6.57 -1.617 1 94.69 382 ASN B CA 1
ATOM 6353 C C . ASN B 1 382 ? 5.609 7.941 -1 1 94.69 382 ASN B C 1
ATOM 6355 O O . ASN B 1 382 ? 6.305 8.906 -1.317 1 94.69 382 ASN B O 1
ATOM 6359 N N . VAL B 1 383 ? 4.613 8 -0.134 1 97.19 383 VAL B N 1
ATOM 6360 C CA . VAL B 1 383 ? 4.336 9.234 0.597 1 97.19 383 VAL B CA 1
ATOM 6361 C C . VAL B 1 383 ? 4.863 9.117 2.025 1 97.19 383 VAL B C 1
ATOM 6363 O O . VAL B 1 383 ? 4.285 8.414 2.852 1 97.19 383 VAL B O 1
ATOM 6366 N N . TYR B 1 384 ? 5.949 9.789 2.244 1 92.81 384 TYR B N 1
ATOM 6367 C CA . TYR B 1 384 ? 6.477 9.992 3.59 1 92.81 384 TYR B CA 1
ATOM 6368 C C . TYR B 1 384 ? 6.168 11.391 4.094 1 92.81 384 TYR B C 1
ATOM 6370 O O . TYR B 1 384 ? 6.289 12.367 3.352 1 92.81 384 TYR B O 1
ATOM 6378 N N . PHE B 1 385 ? 5.758 11.508 5.422 1 94.12 385 PHE B N 1
ATOM 6379 C CA . PHE B 1 385 ? 5.352 12.812 5.926 1 94.12 385 PHE B CA 1
ATOM 6380 C C . PHE B 1 385 ? 6.516 13.523 6.609 1 94.12 385 PHE B C 1
ATOM 6382 O O . PHE B 1 385 ? 6.484 14.734 6.805 1 94.12 385 PHE B O 1
ATOM 6389 N N . PHE B 1 386 ? 7.445 12.875 7.039 1 86.69 386 PHE B N 1
ATOM 6390 C CA . PHE B 1 386 ? 8.648 13.383 7.676 1 86.69 386 PHE B CA 1
ATOM 6391 C C . PHE B 1 386 ? 8.305 14.438 8.727 1 86.69 386 PHE B C 1
ATOM 6393 O O . PHE B 1 386 ? 8.812 15.555 8.68 1 86.69 386 PHE B O 1
ATOM 6400 N N . PRO B 1 387 ? 7.5 14.016 9.734 1 88.38 387 PRO B N 1
ATOM 6401 C CA . PRO B 1 387 ? 7.148 14.992 10.773 1 88.38 387 PRO B CA 1
ATOM 6402 C C . PRO B 1 387 ? 8.375 15.594 11.453 1 88.38 387 PRO B C 1
ATOM 6404 O O . PRO B 1 387 ? 9.328 14.875 11.766 1 88.38 387 PRO B O 1
ATOM 6407 N N . GLY B 1 388 ? 8.344 16.875 11.57 1 80.81 388 GLY B N 1
ATOM 6408 C CA . GLY B 1 388 ? 9.414 17.562 12.281 1 80.81 388 GLY B CA 1
ATOM 6409 C C . GLY B 1 388 ? 10.508 18.078 11.359 1 80.81 388 GLY B C 1
ATOM 6410 O O . GLY B 1 388 ? 11.367 18.859 11.781 1 80.81 388 GLY B O 1
ATOM 6411 N N . VAL B 1 389 ? 10.539 17.562 10.078 1 75.94 389 VAL B N 1
ATOM 6412 C CA . VAL B 1 389 ? 11.547 18 9.109 1 75.94 389 VAL B CA 1
ATOM 6413 C C . VAL B 1 389 ? 10.992 19.125 8.25 1 75.94 389 VAL B C 1
ATOM 6415 O O . VAL B 1 389 ? 9.891 19.016 7.707 1 75.94 389 VAL B O 1
ATOM 6418 N N . ARG B 1 390 ? 11.742 20.203 8.164 1 64.44 390 ARG B N 1
ATOM 6419 C CA . ARG B 1 390 ? 11.312 21.328 7.34 1 64.44 390 ARG B CA 1
ATOM 6420 C C . ARG B 1 390 ? 12.414 21.75 6.383 1 64.44 390 ARG B C 1
ATOM 6422 O O . ARG B 1 390 ? 13.578 21.844 6.77 1 64.44 390 ARG B O 1
ATOM 6429 N N . GLY B 1 391 ? 12.203 21.797 4.922 1 60.59 391 GLY B N 1
ATOM 6430 C CA . GLY B 1 391 ? 13.102 22.359 3.924 1 60.59 391 GLY B CA 1
ATOM 6431 C C . GLY B 1 391 ? 14.016 21.328 3.303 1 60.59 391 GLY B C 1
ATOM 6432 O O . GLY B 1 391 ? 13.906 20.141 3.594 1 60.59 391 GLY B O 1
ATOM 6433 N N . GLU B 1 392 ? 14.789 21.547 1.921 1 51.75 392 GLU B N 1
ATOM 6434 C CA . GLU B 1 392 ? 15.703 20.703 1.166 1 51.75 392 GLU B CA 1
ATOM 6435 C C . GLU B 1 392 ? 16.875 20.234 2.031 1 51.75 392 GLU B C 1
ATOM 6437 O O . GLU B 1 392 ? 17.406 21 2.828 1 51.75 392 GLU B O 1
ATOM 6442 N N . PRO B 1 393 ? 17 18.766 1.825 1 43.44 393 PRO B N 1
ATOM 6443 C CA . PRO B 1 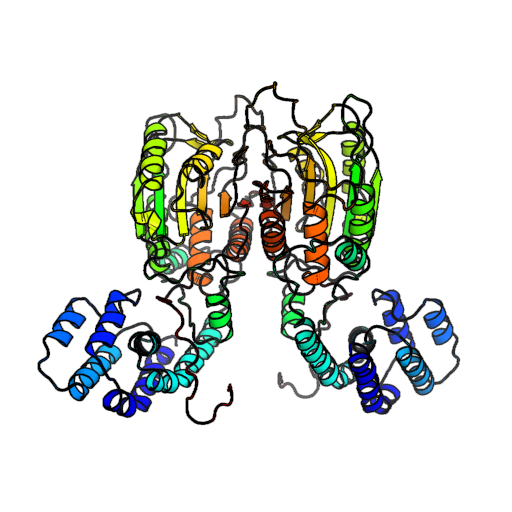393 ? 18.188 18.328 2.557 1 43.44 393 PRO B CA 1
ATOM 6444 C C . PRO B 1 393 ? 19.469 18.984 2.051 1 43.44 393 PRO B C 1
ATOM 6446 O O . PRO B 1 393 ? 19.578 19.297 0.863 1 43.44 393 PRO B O 1
ATOM 6449 N N . SER B 1 394 ? 20.234 19.672 2.416 1 35.12 394 SER B N 1
ATOM 6450 C CA . SER B 1 394 ? 21.5 20.25 1.974 1 35.12 394 SER B CA 1
ATOM 6451 C C . SER B 1 394 ? 22.406 19.203 1.347 1 35.12 394 SER B C 1
ATOM 6453 O O . SER B 1 394 ? 22.484 18.078 1.824 1 35.12 394 SER B O 1
ATOM 6455 N N . SER B 1 395 ? 22.719 19.188 -0.223 1 33.59 395 SER B N 1
ATOM 6456 C CA . SER B 1 395 ? 23.75 18.422 -0.912 1 33.59 395 SER B CA 1
ATOM 6457 C C . SER B 1 395 ? 24.875 18.031 0.039 1 33.59 395 SER B C 1
ATOM 6459 O O . SER B 1 395 ? 25.219 18.781 0.954 1 33.59 395 SER B O 1
ATOM 6461 N N . PRO B 1 396 ? 25.312 16.781 -0.139 1 32.16 396 PRO B N 1
ATOM 6462 C CA . PRO B 1 396 ? 26.594 16.625 0.57 1 32.16 396 PRO B CA 1
ATOM 6463 C C . PRO B 1 396 ? 27.594 17.734 0.238 1 32.16 396 PRO B C 1
ATOM 6465 O O . PRO B 1 396 ? 27.625 18.219 -0.895 1 32.16 396 PRO B O 1
ATOM 6468 N N . LEU B 1 397 ? 28.094 18.453 1.018 1 28.62 397 LEU B N 1
ATOM 6469 C CA . LEU B 1 397 ? 29.156 19.422 0.882 1 28.62 397 LEU B CA 1
ATOM 6470 C C . LEU B 1 397 ? 30.312 18.859 0.06 1 28.62 397 LEU B C 1
ATOM 6472 O O . LEU B 1 397 ? 30.875 17.812 0.413 1 28.62 397 LEU B O 1
ATOM 6476 N N . LYS B 1 398 ? 30.328 19.031 -1.275 1 29.2 398 LYS B N 1
ATOM 6477 C CA . LYS B 1 398 ? 31.562 18.969 -2.047 1 29.2 398 LYS B CA 1
ATOM 6478 C C . LYS B 1 398 ? 32.688 19.75 -1.363 1 29.2 398 LYS B C 1
ATOM 6480 O O . LYS B 1 398 ? 32.531 20.938 -1.07 1 29.2 398 LYS B O 1
ATOM 6485 N N . ASN B 1 399 ? 33.562 19 -0.643 1 27.97 399 ASN B N 1
ATOM 6486 C CA . ASN B 1 399 ? 34.844 19.656 -0.356 1 27.97 399 ASN B CA 1
ATOM 6487 C C . ASN B 1 399 ? 35.469 20.188 -1.627 1 27.97 399 ASN B C 1
ATOM 6489 O O . ASN B 1 399 ? 35.781 19.422 -2.539 1 27.97 399 ASN B O 1
ATOM 6493 N N . GLU B 1 400 ? 35.312 21.25 -2.014 1 26.73 400 GLU B N 1
ATOM 6494 C CA . GLU B 1 400 ? 36.094 21.906 -3.061 1 26.73 400 GLU B CA 1
ATOM 6495 C C . GLU B 1 400 ? 37.594 21.703 -2.834 1 26.73 400 GLU B C 1
ATOM 6497 O O . GLU B 1 400 ? 38.406 22.094 -3.664 1 26.73 400 GLU B O 1
ATOM 6502 N N . LYS B 1 401 ? 38.156 21.719 -1.593 1 27.91 401 LYS B N 1
ATOM 6503 C CA . LYS B 1 401 ? 39.594 21.75 -1.785 1 27.91 401 LYS B CA 1
ATOM 6504 C C . LYS B 1 401 ? 40.062 20.5 -2.508 1 27.91 401 LYS B C 1
ATOM 6506 O O . LYS B 1 401 ? 40.875 20.578 -3.438 1 27.91 401 LYS B O 1
ATOM 6511 N N . ASN B 1 402 ? 40.406 19.391 -1.749 1 24.58 402 ASN B N 1
ATOM 6512 C CA . ASN B 1 402 ? 41.062 18.312 -2.488 1 24.58 402 ASN B CA 1
ATOM 6513 C C . ASN B 1 402 ? 40.062 17.484 -3.283 1 24.58 402 ASN B C 1
ATOM 6515 O O . ASN B 1 402 ? 38.875 17.375 -2.896 1 24.58 402 ASN B O 1
ATOM 6519 N N . GLY B 1 403 ? 39.906 17.375 -4.637 1 26.7 403 GLY B N 1
ATOM 6520 C CA . GLY B 1 403 ? 39.219 16.625 -5.676 1 26.7 403 GLY B CA 1
ATOM 6521 C C . GLY B 1 403 ? 38.656 15.305 -5.184 1 26.7 403 GLY B C 1
ATOM 6522 O O . GLY B 1 403 ? 38.219 14.492 -5.984 1 26.7 403 GLY B O 1
ATOM 6523 N N . ALA B 1 404 ? 39.062 14.789 -4.102 1 21.67 404 ALA B N 1
ATOM 6524 C CA . ALA B 1 404 ? 38.844 13.375 -3.805 1 21.67 404 ALA B CA 1
ATOM 6525 C C . ALA B 1 404 ? 37.531 13.164 -3.068 1 21.67 404 ALA B C 1
ATOM 6527 O O . ALA B 1 404 ? 37.156 13.961 -2.193 1 21.67 404 ALA B O 1
ATOM 6528 N N . VAL B 1 405 ? 36.5 12.766 -3.734 1 25.55 405 VAL B N 1
ATOM 6529 C CA . VAL B 1 405 ? 35.188 12.227 -3.322 1 25.55 405 VAL B CA 1
ATOM 6530 C C . VAL B 1 405 ? 35.375 11.43 -2.027 1 25.55 405 VAL B C 1
ATOM 6532 O O . VAL B 1 405 ? 36.156 10.492 -1.961 1 25.55 405 VAL B O 1
ATOM 6535 N N . LEU B 1 406 ? 35.375 12.008 -0.801 1 20.11 406 LEU B N 1
ATOM 6536 C CA . LEU B 1 406 ? 35.562 11.211 0.406 1 20.11 406 LEU B CA 1
ATOM 6537 C C . LEU B 1 406 ? 34.469 10.18 0.554 1 20.11 406 LEU B C 1
ATOM 6539 O O . LEU B 1 406 ? 33.312 10.469 0.281 1 20.11 406 LEU B O 1
#

Organism: Mizuhopecten yessoensis (NCBI:txid6573)

InterPro domains:
  IPR001309 Peptidase C14, p20 domain [PS50208] (162-283)
  IPR002138 Peptidase C14, caspase non-catalytic subunit p10 [PS50207] (299-387)
  IPR002398 Peptidase C14 family [PTHR47901] (38-388)
  IPR011029 Death-like domain superfamily [G3DSA:1.10.533.10] (5-111)
  IPR011029 Death-like domain superfamily [SSF47986] (5-96)
  IPR011600 Peptidase C14, caspase domain [PF00656] (163-382)
  IPR015917 Peptidase C14A, caspase catalytic domain [PR00376] (162-175)
  IPR015917 Peptidase C14A, caspase catalytic domain [PR00376] (181-199)
  IPR015917 Peptidase C14A, caspase catalytic domain [PR00376] (199-217)
  IPR015917 Peptidase C14A, caspase catalytic domain [PR00376] (232-240)
  IPR015917 Peptidase C14A, caspase catalytic domain [PR00376] (267-285)
  IPR015917 Peptidase C14A, caspase catalytic domain [PR00376] (321-332)
  IPR015917 Peptidase C14A, caspase catalytic domain [PR00376] (377-386)
  IPR015917 Peptidase C14A, caspase catalytic domain [SM00115] (155-387)
  IPR015917 Peptidase C14A, caspase catalytic domain [cd00032] (156-386)
  IPR029030 Caspase-like domain superfamily [SSF52129] (151-388)

Radius of gyration: 28.85 Å; Cα contacts (8 Å, |Δi|>4): 1521; chains: 2; bounding box: 76×92×66 Å

Nearest PDB structures (foldseek):
  4qui-assembly2_B-2  TM=8.558E-01  e=1.584E-18  Homo sapiens
  3r7b-assembly1_A  TM=9.004E-01  e=5.000E-12  Homo sapiens
  3r5j-assembly1_A  TM=8.925E-01  e=7.516E-12  Homo sapiens
  3r6l-assembly3_A  TM=8.228E-01  e=1.198E-11  Homo sapiens
  3r6g-assembly3_A  TM=7.885E-01  e=7.718E-11  Homo sapiens

Secondary structure (DSSP, 8-state):
--SSHHHHHHHHHHHTHHHHHHH-S-HHHHHHIIIIISSS-SS-HHHHHHHHH--S-HHHHHHHHHHHHHT-SS-HHHHHHHHHHHTT-HHHHHHHHHHHHHHHHHHHHHTTS----SS---SHHHHHHHHHPPPPPP-TTSHHHHHHHH-TTTB----SSS-EEEEEEE----SSSPPP-TTHHHHHHHHHHHHHHTTEEEEEEES--HHHHHHHHHHHHT-GGGTS-SEEEEEEEEEEETTEEE-SSS-EEEHHHHHHHT-TTT-GGGTTS-EEEEEEEEE-S----S---TT-S---TT-TT-TTEEEEES--TTS---EETTTEEHHHHHHHHHHHHHTTT--HHHHHHHHHHHHHT-EETTEE-----EEEE--SSB----TT--S--------SSS----/--SSTTTHHHHHHHHTHHHHHHH-S-HHHHHHIIIIISSS-SS-HHHHHHHHH--S-HHHHHHHHHHHHHT-SS-HHHHHHHHHHHTT-HHHHHHHHHHHHHHHHHHHHHTTS----SS---SHHHHHHHHHPPPPPP-TTSHHHHHHHH-TTTB----SSS-EEEEEEE----SSSPPP-TTHHHHHHHHHHHHHHTTEEEEEEES--HHHHHHHHHHHHT-GGGTS-SEEEEEEEEEEETTEEE-SSS-EEEHHHHHHHT-TTT-GGGTTS-EEEEEEEE--S----S---TT-S---TT-TT-TTEEEEES--TT----EETTTEEHHHHHHHHHHHHHTTT--HHHHHHHHHHHHHT-EETTEE-----EEEE--SSB----TT--S--------SSS----